Protein AF-0000000070936118 (afdb_homodimer)

Sequence (930 aa):
CCMCKQLCVPSKEFQLFCSHAASNTNDEESVGSALYLTPLIESGQLEHARNLSRVGSLGQVEDVPGYSGFLTVDAELGSNLFFWFFPSKTEPRSAPFLLWLQGGPGSTSLFGLFSENGPYLVAEDGTPHLRDVTWVNKFSVLYLDNPVGAGFSFTESEEGYARNLNDTSKNLFEALQQFFTLFPEYIDNDVYVGGESYGGKYVPALAYTIDTAVQPRVKINLKGIYIGNGFIDPVSMMNFADYLYQIGLVDKSSATFIRQQTEIIVELIEDGRYLDALNVVDPLLAGIFTKPTYFKNVTGMDFYFNYLYSKRPKNYQYFDAFLESPTARKALHVGNRTFTDTSKVVQEYLKENYMASAKPYVEALIEKYKVMLYSGQLDISVAYPLTENFISTLQWSGAKALTTAPRQIWATPDGEDVAGYVKQVGNFTEVLIRNAGHMSPHDQPVVLLDMMVKFVDGKPFSGLICCMCKQLCVPSKEFQLFCSHAASNTNDEESVGSALYLTPLIESGQLEHARNLSRVGSLGQVEDVPGYSGFLTVDAELGSNLFFWFFPSKTEPRSAPFLLWLQGGPGSTSLFGLFSENGPYLVAEDGTPHLRDVTWVNKFSVLYLDNPVGAGFSFTESEEGYARNLNDTSKNLFEALQQFFTLFPEYIDNDVYVGGESYGGKYVPALAYTIDTAVQPRVKINLKGIYIGNGFIDPVSMMNFADYLYQIGLVDKSSATFIRQQTEIIVELIEDGRYLDALNVVDPLLAGIFTKPTYFKNVTGMDFYFNYLYSKRPKNYQYFDAFLESPTARKALHVGNRTFTDTSKVVQEYLKENYMASAKPYVEALIEKYKVMLYSGQLDISVAYPLTENFISTLQWSGAKALTTAPRQIWATPDGEDVAGYVKQVGNFTEVLIRNAGHMSPHDQPVVLLDMMVKFVDGKPFSGLI

Structure (mmCIF, N/CA/C/O backbone):
data_AF-0000000070936118-model_v1
#
loop_
_entity.id
_entity.type
_entity.pdbx_description
1 polymer Carboxypeptidase
#
loop_
_atom_site.group_PDB
_atom_site.id
_atom_site.type_symbol
_atom_site.label_atom_id
_atom_site.label_alt_id
_atom_site.label_comp_id
_atom_site.label_asym_id
_atom_site.label_entity_id
_atom_site.label_seq_id
_atom_site.pdbx_PDB_ins_code
_atom_site.Cartn_x
_atom_site.Cartn_y
_atom_site.Cartn_z
_atom_site.occupancy
_atom_site.B_iso_or_equiv
_atom_site.auth_seq_id
_atom_site.auth_comp_id
_atom_site.auth_asym_id
_atom_site.auth_atom_id
_atom_site.pdbx_PDB_model_num
ATOM 1 N N . CYS A 1 1 ? 57.969 1.847 -26.625 1 19.64 1 CYS A N 1
ATOM 2 C CA . CYS A 1 1 ? 57.969 0.466 -26.156 1 19.64 1 CYS A CA 1
ATOM 3 C C . CYS A 1 1 ? 57.781 0.398 -24.656 1 19.64 1 CYS A C 1
ATOM 5 O O . CYS A 1 1 ? 58 -0.642 -24.031 1 19.64 1 CYS A O 1
ATOM 7 N N . CYS A 1 2 ? 57.812 1.527 -23.812 1 22.75 2 CYS A N 1
ATOM 8 C CA . CYS A 1 2 ? 57.438 2.191 -22.578 1 22.75 2 CYS A CA 1
ATOM 9 C C . CYS A 1 2 ? 56.094 1.693 -22.094 1 22.75 2 CYS A C 1
ATOM 11 O O . CYS A 1 2 ? 55.062 1.872 -22.766 1 22.75 2 CYS A O 1
ATOM 13 N N . MET A 1 3 ? 55.906 0.604 -21.203 1 22.92 3 MET A N 1
ATOM 14 C CA . MET A 1 3 ? 55.312 -0.675 -20.859 1 22.92 3 MET A CA 1
ATOM 15 C C . MET A 1 3 ? 54 -0.465 -20.078 1 22.92 3 MET A C 1
ATOM 17 O O . MET A 1 3 ? 53.906 0.433 -19.234 1 22.92 3 MET A O 1
ATOM 21 N N . CYS A 1 4 ? 52.75 -1.039 -20.547 1 20.25 4 CYS A N 1
ATOM 22 C CA . CYS A 1 4 ? 51.312 -0.978 -20.391 1 20.25 4 CYS A CA 1
ATOM 23 C C . CYS A 1 4 ? 50.875 -1.386 -18.984 1 20.25 4 CYS A C 1
ATOM 25 O O . CYS A 1 4 ? 50.969 -2.561 -18.625 1 20.25 4 CYS A O 1
ATOM 27 N N . LYS A 1 5 ? 51.312 -0.55 -17.922 1 24.72 5 LYS A N 1
ATOM 28 C CA . LYS A 1 5 ? 51.031 -0.779 -16.516 1 24.72 5 LYS A CA 1
ATOM 29 C C . LYS A 1 5 ? 49.562 -1.14 -16.297 1 24.72 5 LYS A C 1
ATOM 31 O O . LYS A 1 5 ? 48.688 -0.271 -16.359 1 24.72 5 LYS A O 1
ATOM 36 N N . GLN A 1 6 ? 49.062 -2.312 -16.844 1 20.77 6 GLN A N 1
ATOM 37 C CA . GLN A 1 6 ? 47.719 -2.906 -16.984 1 20.77 6 GLN A CA 1
ATOM 38 C C . GLN A 1 6 ? 47.031 -3.062 -15.633 1 20.77 6 GLN A C 1
ATOM 40 O O . GLN A 1 6 ? 47.531 -3.793 -14.766 1 20.77 6 GLN A O 1
ATOM 45 N N . LEU A 1 7 ? 46.375 -2.01 -15.164 1 24.05 7 LEU A N 1
ATOM 46 C CA . LEU A 1 7 ? 45.719 -1.854 -13.883 1 24.05 7 LEU A CA 1
ATOM 47 C C . LEU A 1 7 ? 44.781 -3.033 -13.609 1 24.05 7 LEU A C 1
ATOM 49 O O . LEU A 1 7 ? 43.875 -3.309 -14.398 1 24.05 7 LEU A O 1
ATOM 53 N N . CYS A 1 8 ? 45.219 -4.133 -13.047 1 20.59 8 CYS A N 1
ATOM 54 C CA . CYS A 1 8 ? 44.531 -5.336 -12.617 1 20.59 8 CYS A CA 1
ATOM 55 C C . CYS A 1 8 ? 43.375 -4.988 -11.672 1 20.59 8 CYS A C 1
ATOM 57 O O . CYS A 1 8 ? 43.594 -4.582 -10.531 1 20.59 8 CYS A O 1
ATOM 59 N N . VAL A 1 9 ? 42.406 -4.25 -12.195 1 25.06 9 VAL A N 1
ATOM 60 C CA . VAL A 1 9 ? 41.281 -3.941 -11.352 1 25.06 9 VAL A CA 1
ATOM 61 C C . VAL A 1 9 ? 40.75 -5.223 -10.711 1 25.06 9 VAL A C 1
ATOM 63 O O . VAL A 1 9 ? 40.5 -6.219 -11.398 1 25.06 9 VAL A O 1
ATOM 66 N N . PRO A 1 10 ? 41.031 -5.371 -9.414 1 25.28 10 PRO A N 1
ATOM 67 C CA . PRO A 1 10 ? 40.562 -6.602 -8.766 1 25.28 10 PRO A CA 1
ATOM 68 C C . PRO A 1 10 ? 39.094 -6.898 -9.031 1 25.28 10 PRO A C 1
ATOM 70 O O . PRO A 1 10 ? 38.281 -5.973 -9.148 1 25.28 10 PRO A O 1
ATOM 73 N N . SER A 1 11 ? 38.812 -7.859 -9.875 1 21.95 11 SER A N 1
ATOM 74 C CA . SER A 1 11 ? 37.531 -8.461 -10.234 1 21.95 11 SER A CA 1
ATOM 75 C C . SER A 1 11 ? 36.625 -8.57 -9.023 1 21.95 11 SER A C 1
ATOM 77 O O . SER A 1 11 ? 37.031 -9 -7.949 1 21.95 11 SER A O 1
ATOM 79 N N . LYS A 1 12 ? 35.688 -7.613 -8.945 1 27.33 12 LYS A N 1
ATOM 80 C CA . LYS A 1 12 ? 34.531 -7.621 -8.039 1 27.33 12 LYS A CA 1
ATOM 81 C C . LYS A 1 12 ? 34.062 -9.047 -7.789 1 27.33 12 LYS A C 1
ATOM 83 O O . LYS A 1 12 ? 33.781 -9.789 -8.734 1 27.33 12 LYS A O 1
ATOM 88 N N . GLU A 1 13 ? 34.469 -9.672 -6.75 1 23.53 13 GLU A N 1
ATOM 89 C CA . GLU A 1 13 ? 34.062 -10.984 -6.246 1 23.53 13 GLU A CA 1
ATOM 90 C C . GLU A 1 13 ? 32.562 -11.195 -6.395 1 23.53 13 GLU A C 1
ATOM 92 O O . GLU A 1 13 ? 31.766 -10.352 -5.98 1 23.53 13 GLU A O 1
ATOM 97 N N . PHE A 1 14 ? 32.031 -11.852 -7.477 1 24.97 14 PHE A N 1
ATOM 98 C CA . PHE A 1 14 ? 30.734 -12.508 -7.66 1 24.97 14 PHE A CA 1
ATOM 99 C C . PHE A 1 14 ? 30.25 -13.133 -6.359 1 24.97 14 PHE A C 1
ATOM 101 O O . PHE A 1 14 ? 30.859 -14.086 -5.867 1 24.97 14 PHE A O 1
ATOM 108 N N . GLN A 1 15 ? 29.844 -12.305 -5.504 1 24.14 15 GLN A N 1
ATOM 109 C CA . GLN A 1 15 ? 29.188 -12.984 -4.398 1 24.14 15 GLN A CA 1
ATOM 110 C C . GLN A 1 15 ? 28.141 -13.984 -4.91 1 24.14 15 GLN A C 1
ATOM 112 O O . GLN A 1 15 ? 27.141 -13.586 -5.512 1 24.14 15 GLN A O 1
ATOM 117 N N . LEU A 1 16 ? 28.5 -15.203 -5.324 1 27.47 16 LEU A N 1
ATOM 118 C CA . LEU A 1 16 ? 27.734 -16.438 -5.469 1 27.47 16 LEU A CA 1
ATOM 119 C C . LEU A 1 16 ? 26.641 -16.531 -4.414 1 27.47 16 LEU A C 1
ATOM 121 O O . LEU A 1 16 ? 26.922 -16.5 -3.213 1 27.47 16 LEU A O 1
ATOM 125 N N . PHE A 1 17 ? 25.578 -15.969 -4.664 1 28.33 17 PHE A N 1
ATOM 126 C CA . PHE A 1 17 ? 24.406 -16.438 -3.928 1 28.33 17 PHE A CA 1
ATOM 127 C C . PHE A 1 17 ? 24.484 -17.938 -3.697 1 28.33 17 PHE A C 1
ATOM 129 O O . PHE A 1 17 ? 24.562 -18.719 -4.648 1 28.33 17 PHE A O 1
ATOM 136 N N . CYS A 1 18 ? 25.109 -18.375 -2.656 1 26.22 18 CYS A N 1
ATOM 137 C CA . CYS A 1 18 ? 25.234 -19.719 -2.137 1 26.22 18 CYS A CA 1
ATOM 138 C C . CYS A 1 18 ? 23.906 -20.469 -2.203 1 26.22 18 CYS A C 1
ATOM 140 O O . CYS A 1 18 ? 22.938 -20.047 -1.575 1 26.22 18 CYS A O 1
ATOM 142 N N . SER A 1 19 ? 23.594 -20.844 -3.381 1 31.89 19 SER A N 1
ATOM 143 C CA . SER A 1 19 ? 22.672 -21.984 -3.322 1 31.89 19 SER A CA 1
ATOM 144 C C . SER A 1 19 ? 23 -22.906 -2.158 1 31.89 19 SER A C 1
ATOM 146 O O . SER A 1 19 ? 24.094 -23.484 -2.109 1 31.89 19 SER A O 1
ATOM 148 N N . HIS A 1 20 ? 22.719 -22.578 -1.06 1 32.97 20 HIS A N 1
ATOM 149 C CA . HIS A 1 20 ? 22.844 -23.578 -0.014 1 32.97 20 HIS A CA 1
ATOM 150 C C . HIS A 1 20 ? 22.203 -24.891 -0.43 1 32.97 20 HIS A C 1
ATOM 152 O O . HIS A 1 20 ? 20.969 -25.016 -0.44 1 32.97 20 HIS A O 1
ATOM 158 N N . ALA A 1 21 ? 22.625 -25.453 -1.4 1 34.59 21 ALA A N 1
ATOM 159 C CA . ALA A 1 21 ? 22.359 -26.891 -1.363 1 34.59 21 ALA A CA 1
ATOM 160 C C . ALA A 1 21 ? 22.75 -27.469 -0.009 1 34.59 21 ALA A C 1
ATOM 162 O O . ALA A 1 21 ? 23.922 -27.609 0.309 1 34.59 21 ALA A O 1
ATOM 163 N N . ALA A 1 22 ? 21.969 -27.406 0.93 1 39.59 22 ALA A N 1
ATOM 164 C CA . ALA A 1 22 ? 22.266 -28.188 2.127 1 39.59 22 ALA A CA 1
ATOM 165 C C . ALA A 1 22 ? 22.594 -29.641 1.772 1 39.59 22 ALA A C 1
ATOM 167 O O . ALA A 1 22 ? 21.734 -30.391 1.31 1 39.59 22 ALA A O 1
ATOM 168 N N . SER A 1 23 ? 23.75 -29.984 1.247 1 36.81 23 SER A N 1
ATOM 169 C CA . SER A 1 23 ? 24.109 -31.391 1.173 1 36.81 23 SER A CA 1
ATOM 170 C C . SER A 1 23 ? 23.812 -32.094 2.492 1 36.81 23 SER A C 1
ATOM 172 O O . SER A 1 23 ? 24.453 -31.828 3.508 1 36.81 23 SER A O 1
ATOM 174 N N . ASN A 1 24 ? 22.594 -32.344 2.719 1 43.78 24 ASN A N 1
ATOM 175 C CA . ASN A 1 24 ? 22.281 -33.031 3.963 1 43.78 24 ASN A CA 1
ATOM 176 C C . ASN A 1 24 ? 22.953 -34.406 4.023 1 43.78 24 ASN A C 1
ATOM 178 O O . ASN A 1 24 ? 22.719 -35.25 3.16 1 43.78 24 ASN A O 1
ATOM 182 N N . THR A 1 25 ? 24.094 -34.406 4.496 1 46.41 25 THR A N 1
ATOM 183 C CA . THR A 1 25 ? 24.828 -35.562 5 1 46.41 25 THR A CA 1
ATOM 184 C C . THR A 1 25 ? 23.906 -36.469 5.82 1 46.41 25 THR A C 1
ATOM 186 O O . THR A 1 25 ? 24.328 -37.031 6.828 1 46.41 25 THR A O 1
ATOM 189 N N . ASN A 1 26 ? 22.625 -36.219 5.641 1 55.47 26 ASN A N 1
ATOM 190 C CA . ASN A 1 26 ? 21.891 -37.156 6.477 1 55.47 26 ASN A CA 1
ATOM 191 C C . ASN A 1 26 ? 22.047 -38.594 5.988 1 55.47 26 ASN A C 1
ATOM 193 O O . ASN A 1 26 ? 22.062 -38.844 4.785 1 55.47 26 ASN A O 1
ATOM 197 N N . ASP A 1 27 ? 22.484 -39.406 6.766 1 61.28 27 ASP A N 1
ATOM 198 C CA . ASP A 1 27 ? 22.594 -40.844 6.547 1 61.28 27 ASP A CA 1
ATOM 199 C C . ASP A 1 27 ? 21.312 -41.406 5.949 1 61.28 27 ASP A C 1
ATOM 201 O O . ASP A 1 27 ? 20.203 -41 6.312 1 61.28 27 ASP A O 1
ATOM 205 N N . GLU A 1 28 ? 21.344 -42 4.793 1 65.38 28 GLU A N 1
ATOM 206 C CA . GLU A 1 28 ? 20.234 -42.625 4.094 1 65.38 28 GLU A CA 1
ATOM 207 C C . GLU A 1 28 ? 19.266 -43.281 5.074 1 65.38 28 GLU A C 1
ATOM 209 O O . GLU A 1 28 ? 18.047 -43.281 4.855 1 65.38 28 GLU A O 1
ATOM 214 N N . GLU A 1 29 ? 19.75 -43.75 6.117 1 72.81 29 GLU A N 1
ATOM 215 C CA . GLU A 1 29 ? 18.891 -44.438 7.07 1 72.81 29 GLU A CA 1
ATOM 216 C C . GLU A 1 29 ? 17.938 -43.469 7.758 1 72.81 29 GLU A C 1
ATOM 218 O O . GLU A 1 29 ? 16.797 -43.812 8.039 1 72.81 29 GLU A O 1
ATOM 223 N N . SER A 1 30 ? 18.234 -42.312 7.84 1 86.44 30 SER A N 1
ATOM 224 C CA . SER A 1 30 ? 17.422 -41.375 8.617 1 86.44 30 SER A CA 1
ATOM 225 C C . SER A 1 30 ? 16.375 -40.688 7.738 1 86.44 30 SER A C 1
ATOM 227 O O . SER A 1 30 ? 15.266 -40.406 8.195 1 86.44 30 SER A O 1
ATOM 229 N N . VAL A 1 31 ? 16.562 -40.531 6.418 1 92 31 VAL A N 1
ATOM 230 C CA . VAL A 1 31 ? 15.672 -39.719 5.578 1 92 31 VAL A CA 1
ATOM 231 C C . VAL A 1 31 ? 14.805 -40.656 4.723 1 92 31 VAL A C 1
ATOM 233 O O . VAL A 1 31 ? 13.852 -40.188 4.086 1 92 31 VAL A O 1
ATOM 236 N N . GLY A 1 32 ? 15.078 -41.969 4.766 1 92.06 32 GLY A N 1
ATOM 237 C CA . GLY A 1 32 ? 14.344 -42.875 3.922 1 92.06 32 GLY A CA 1
ATOM 238 C C . GLY A 1 32 ? 14.766 -42.844 2.465 1 92.06 32 GLY A C 1
ATOM 239 O O . GLY A 1 32 ? 15.789 -42.25 2.133 1 92.06 32 GLY A O 1
ATOM 240 N N . SER A 1 33 ? 14 -43.562 1.582 1 94.56 33 SER A N 1
ATOM 241 C CA . SER A 1 33 ? 14.305 -43.625 0.154 1 94.56 33 SER A CA 1
ATOM 242 C C . SER A 1 33 ? 13.289 -42.812 -0.651 1 94.56 33 SER A C 1
ATOM 244 O O . SER A 1 33 ? 12.133 -42.688 -0.25 1 94.56 33 SER A O 1
ATOM 246 N N . ALA A 1 34 ? 13.828 -42.312 -1.748 1 97.88 34 ALA A N 1
ATOM 247 C CA . ALA A 1 34 ? 12.914 -41.656 -2.68 1 97.88 34 ALA A CA 1
ATOM 248 C C . ALA A 1 34 ? 11.953 -42.688 -3.297 1 97.88 34 ALA A C 1
ATOM 250 O O . ALA A 1 34 ? 12.352 -43.781 -3.621 1 97.88 34 ALA A O 1
ATOM 251 N N . LEU A 1 35 ? 10.734 -42.25 -3.395 1 98.69 35 LEU A N 1
ATOM 252 C CA . LEU A 1 35 ? 9.711 -43.125 -3.953 1 98.69 35 LEU A CA 1
ATOM 253 C C . LEU A 1 35 ? 9.438 -42.781 -5.41 1 98.69 35 LEU A C 1
ATOM 255 O O . LEU A 1 35 ? 8.961 -41.688 -5.711 1 98.69 35 LEU A O 1
ATOM 259 N N . TYR A 1 36 ? 9.742 -43.625 -6.293 1 98.81 36 TYR A N 1
ATOM 260 C CA . TYR A 1 36 ? 9.43 -43.5 -7.711 1 98.81 36 TYR A CA 1
ATOM 261 C C . TYR A 1 36 ? 8.203 -44.344 -8.07 1 98.81 36 TYR A C 1
ATOM 263 O O . TYR A 1 36 ? 8.227 -45.562 -7.945 1 98.81 36 TYR A O 1
ATOM 271 N N . LEU A 1 37 ? 7.223 -43.719 -8.586 1 98.94 37 LEU A N 1
ATOM 272 C CA . LE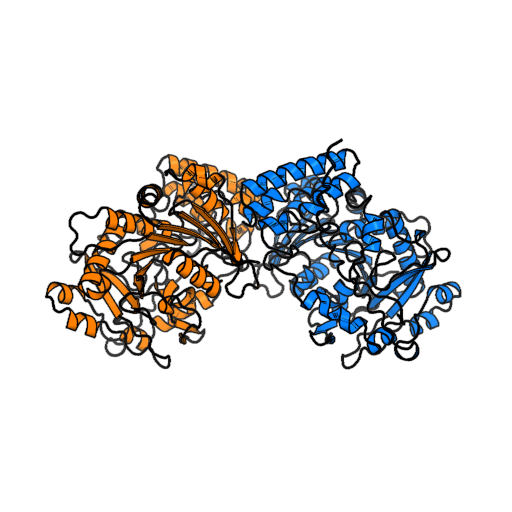U A 1 37 ? 5.918 -44.375 -8.719 1 98.94 37 LEU A CA 1
ATOM 273 C C . LEU A 1 37 ? 5.734 -44.938 -10.117 1 98.94 37 LEU A C 1
ATOM 275 O O . LEU A 1 37 ? 4.934 -45.844 -10.32 1 98.94 37 LEU A O 1
ATOM 279 N N . THR A 1 38 ? 6.43 -44.438 -11.117 1 98.88 38 THR A N 1
ATOM 280 C CA . THR A 1 38 ? 6.199 -44.75 -12.523 1 98.88 38 THR A CA 1
ATOM 281 C C . THR A 1 38 ? 6.312 -46.25 -12.789 1 98.88 38 THR A C 1
ATOM 283 O O . THR A 1 38 ? 5.457 -46.844 -13.453 1 98.88 38 THR A O 1
ATOM 286 N N . PRO A 1 39 ? 7.367 -46.938 -12.234 1 98.62 39 PRO A N 1
ATOM 287 C CA . PRO A 1 39 ? 7.438 -48.375 -12.477 1 98.62 39 PRO A CA 1
ATOM 288 C C . PRO A 1 39 ? 6.227 -49.125 -11.938 1 98.62 39 PRO A C 1
ATOM 290 O O . PRO A 1 39 ? 5.773 -50.094 -12.539 1 98.62 39 PRO A O 1
ATOM 293 N N . LEU A 1 40 ? 5.719 -48.688 -10.828 1 98.75 40 LEU A N 1
ATOM 294 C CA . LEU A 1 40 ? 4.547 -49.344 -10.234 1 98.75 40 LEU A CA 1
ATOM 295 C C . LEU A 1 40 ? 3.297 -49.062 -11.062 1 98.75 40 LEU A C 1
ATOM 297 O O . LEU A 1 40 ? 2.453 -49.938 -11.242 1 98.75 40 LEU A O 1
ATOM 301 N N . ILE A 1 41 ? 3.152 -47.875 -11.57 1 98.69 41 ILE A N 1
ATOM 302 C CA . ILE A 1 41 ? 2.029 -47.5 -12.414 1 98.69 41 ILE A CA 1
ATOM 303 C C . ILE A 1 41 ? 2.053 -48.312 -13.703 1 98.69 41 ILE A C 1
ATOM 305 O O . ILE A 1 41 ? 1.025 -48.844 -14.125 1 98.69 41 ILE A O 1
ATOM 309 N N . GLU A 1 42 ? 3.244 -48.469 -14.297 1 98.19 42 GLU A N 1
ATOM 310 C CA . GLU A 1 42 ? 3.402 -49.188 -15.555 1 98.19 42 GLU A CA 1
ATOM 311 C C . GLU A 1 42 ? 3.109 -50.688 -15.391 1 98.19 42 GLU A C 1
ATOM 313 O O . GLU A 1 42 ? 2.623 -51.312 -16.312 1 98.19 42 GLU A O 1
ATOM 318 N N . SER A 1 43 ? 3.346 -51.156 -14.195 1 97.94 43 SER A N 1
ATOM 319 C CA . SER A 1 43 ? 3.121 -52.594 -13.945 1 97.94 43 SER A CA 1
ATOM 320 C C . SER A 1 43 ? 1.707 -52.844 -13.438 1 97.94 43 SER A C 1
ATOM 322 O O . SER A 1 43 ? 1.348 -54 -13.133 1 97.94 43 SER A O 1
ATOM 324 N N . GLY A 1 44 ? 0.948 -51.812 -13.234 1 97.44 44 GLY A N 1
ATOM 325 C CA . GLY A 1 44 ? -0.446 -51.938 -12.844 1 97.44 44 GLY A CA 1
ATOM 326 C C . GLY A 1 44 ? -0.632 -52.125 -11.344 1 97.44 44 GLY A C 1
ATOM 327 O O . GLY A 1 44 ? -1.727 -52.469 -10.883 1 97.44 44 GLY A O 1
ATOM 328 N N . GLN A 1 45 ? 0.413 -51.875 -10.555 1 98.12 45 GLN A N 1
ATOM 329 C CA . GLN A 1 45 ? 0.332 -52 -9.109 1 98.12 45 GLN A CA 1
ATOM 330 C C . GLN A 1 45 ? -0.164 -50.688 -8.469 1 98.12 45 GLN A C 1
ATOM 332 O O . GLN A 1 45 ? 0.483 -50.156 -7.574 1 98.12 45 GLN A O 1
ATOM 337 N N . LEU A 1 46 ? -1.318 -50.344 -8.859 1 98.25 46 LEU A N 1
ATOM 338 C CA . LEU A 1 46 ? -1.825 -49 -8.562 1 98.25 46 LEU A CA 1
ATOM 339 C C . LEU A 1 46 ? -2.15 -48.875 -7.078 1 98.25 46 LEU A C 1
ATOM 341 O O . LEU A 1 46 ? -1.806 -47.875 -6.453 1 98.25 46 LEU A O 1
ATOM 345 N N . GLU A 1 47 ? -2.852 -49.812 -6.48 1 98.12 47 GLU A N 1
ATOM 346 C CA . GLU A 1 47 ? -3.18 -49.781 -5.059 1 98.12 47 GLU A CA 1
ATOM 347 C C . GLU A 1 47 ? -1.918 -49.719 -4.203 1 98.12 47 GLU A C 1
ATOM 349 O O . GLU A 1 47 ? -1.846 -48.938 -3.24 1 98.12 47 GLU A O 1
ATOM 354 N N . HIS A 1 48 ? -1.01 -50.531 -4.594 1 98.38 48 HIS A N 1
ATOM 355 C CA . HIS A 1 48 ? 0.268 -50.562 -3.889 1 98.38 48 HIS A CA 1
ATOM 356 C C . HIS A 1 48 ? 0.979 -49.219 -4.012 1 98.38 48 HIS A C 1
ATOM 358 O O . HIS A 1 48 ? 1.494 -48.688 -3.02 1 98.38 48 HIS A O 1
ATOM 364 N N . ALA A 1 49 ? 1.004 -48.688 -5.168 1 98.75 49 ALA A N 1
ATOM 365 C CA . ALA A 1 49 ? 1.635 -47.406 -5.422 1 98.75 49 ALA A CA 1
ATOM 366 C C . ALA A 1 49 ? 0.976 -46.281 -4.602 1 98.75 49 ALA A C 1
ATOM 368 O O . ALA A 1 49 ? 1.662 -45.438 -4.016 1 98.75 49 ALA A O 1
ATOM 369 N N . ARG A 1 50 ? -0.363 -46.281 -4.52 1 98.5 50 ARG A N 1
ATOM 370 C CA . ARG A 1 50 ? -1.089 -45.281 -3.736 1 98.5 50 ARG A CA 1
ATOM 371 C C . ARG A 1 50 ? -0.754 -45.406 -2.254 1 98.5 50 ARG A C 1
ATOM 373 O O . ARG A 1 50 ? -0.545 -44.406 -1.575 1 98.5 50 ARG A O 1
ATOM 380 N N . ASN A 1 51 ? -0.711 -46.562 -1.806 1 98.38 51 ASN A N 1
ATOM 381 C CA . ASN A 1 51 ? -0.409 -46.812 -0.397 1 98.38 51 ASN A CA 1
ATOM 382 C C . ASN A 1 51 ? 0.996 -46.312 -0.04 1 98.38 51 ASN A C 1
ATOM 384 O O . ASN A 1 51 ? 1.205 -45.719 1.021 1 98.38 51 ASN A O 1
ATOM 388 N N . LEU A 1 52 ? 1.889 -46.594 -0.951 1 98.44 52 LEU A N 1
ATOM 389 C CA . LEU A 1 52 ? 3.27 -46.188 -0.714 1 98.44 52 LEU A CA 1
ATOM 390 C C . LEU A 1 52 ? 3.4 -44.656 -0.748 1 98.44 52 LEU A C 1
ATOM 392 O O . LEU A 1 52 ? 4.273 -44.094 -0.085 1 98.44 52 LEU A O 1
ATOM 396 N N . SER A 1 53 ? 2.551 -44.062 -1.511 1 98.75 53 SER A N 1
ATOM 397 C CA . SER A 1 53 ? 2.691 -42.625 -1.748 1 98.75 53 SER A CA 1
ATOM 398 C C . SER A 1 53 ? 2.018 -41.812 -0.647 1 98.75 53 SER A C 1
ATOM 400 O O . SER A 1 53 ? 2.082 -40.562 -0.648 1 98.75 53 SER A O 1
ATOM 402 N N . ARG A 1 54 ? 1.349 -42.438 0.319 1 98.62 54 ARG A N 1
ATOM 403 C CA . ARG A 1 54 ? 0.748 -41.719 1.44 1 98.62 54 ARG A CA 1
ATOM 404 C C . ARG A 1 54 ? 1.81 -40.969 2.258 1 98.62 54 ARG A C 1
ATOM 406 O O . ARG A 1 54 ? 2.822 -41.562 2.639 1 98.62 54 ARG A O 1
ATOM 413 N N . VAL A 1 55 ? 1.557 -39.75 2.488 1 98.5 55 VAL A N 1
ATOM 414 C CA . VAL A 1 55 ? 2.516 -38.938 3.229 1 98.5 55 VAL A CA 1
ATOM 415 C C . VAL A 1 55 ? 2.512 -39.344 4.699 1 98.5 55 VAL A C 1
ATOM 417 O O . VAL A 1 55 ? 1.448 -39.5 5.301 1 98.5 55 VAL A O 1
ATOM 420 N N . GLY A 1 56 ? 3.686 -39.469 5.289 1 96.06 56 GLY A N 1
ATOM 421 C CA . GLY A 1 56 ? 3.812 -39.844 6.688 1 96.06 56 GLY A CA 1
ATOM 422 C C . GLY A 1 56 ? 3.646 -38.688 7.637 1 96.06 56 GLY A C 1
ATOM 423 O O . GLY A 1 56 ? 3.25 -37.594 7.223 1 96.06 56 GLY A O 1
ATOM 424 N N . SER A 1 57 ? 3.93 -39 8.859 1 95.5 57 SER A N 1
ATOM 425 C CA . SER A 1 57 ? 3.781 -37.969 9.898 1 95.5 57 SER A CA 1
ATOM 426 C C . SER A 1 57 ? 4.832 -36.875 9.75 1 95.5 57 SER A C 1
ATOM 428 O O . SER A 1 57 ? 6.004 -37.156 9.508 1 95.5 57 SER A O 1
ATOM 430 N N . LEU A 1 58 ? 4.398 -35.719 9.891 1 95.44 58 LEU A N 1
ATOM 431 C CA . LEU A 1 58 ? 5.289 -34.562 9.773 1 95.44 58 LEU A CA 1
ATOM 432 C C . LEU A 1 58 ? 5.711 -34.062 11.148 1 95.44 58 LEU A C 1
ATOM 434 O O . LEU A 1 58 ? 6.141 -32.906 11.297 1 95.44 58 LEU A O 1
ATOM 438 N N . GLY A 1 59 ? 5.531 -34.844 12.102 1 91.5 59 GLY A N 1
ATOM 439 C CA . GLY A 1 59 ? 5.883 -34.469 13.461 1 91.5 59 GLY A CA 1
ATOM 440 C C . GLY A 1 59 ? 4.672 -34.312 14.359 1 91.5 59 GLY A C 1
ATOM 441 O O . GLY A 1 59 ? 3.82 -35.188 14.438 1 91.5 59 GLY A O 1
ATOM 442 N N . GLN A 1 60 ? 4.688 -33.125 15.117 1 90.44 60 GLN A N 1
ATOM 443 C CA . GLN A 1 60 ? 3.668 -32.906 16.141 1 90.44 60 GLN A CA 1
ATOM 444 C C . GLN A 1 60 ? 2.389 -32.344 15.539 1 90.44 60 GLN A C 1
ATOM 446 O O . GLN A 1 60 ? 1.321 -32.406 16.156 1 90.44 60 GLN A O 1
ATOM 451 N N . VAL A 1 61 ? 2.477 -31.875 14.32 1 94.5 61 VAL A N 1
ATOM 452 C CA . VAL A 1 61 ? 1.308 -31.281 13.68 1 94.5 61 VAL A CA 1
ATOM 453 C C . VAL A 1 61 ? 0.331 -32.375 13.266 1 94.5 61 VAL A C 1
ATOM 455 O O . VAL A 1 61 ? 0.744 -33.5 12.93 1 94.5 61 VAL A O 1
ATOM 458 N N . GLU A 1 62 ? -0.934 -32.031 13.359 1 94.44 62 GLU A N 1
ATOM 459 C CA . GLU A 1 62 ? -1.937 -32.969 12.852 1 94.44 62 GLU A CA 1
ATOM 460 C C . GLU A 1 62 ? -1.701 -33.25 11.375 1 94.44 62 GLU A C 1
ATOM 462 O O . GLU A 1 62 ? -1.424 -32.344 10.586 1 94.44 62 GLU A O 1
ATOM 467 N N . ASP A 1 63 ? -1.812 -34.5 11.055 1 92.81 63 ASP A N 1
ATOM 468 C CA . ASP A 1 63 ? -1.58 -34.906 9.672 1 92.81 63 ASP A CA 1
ATOM 469 C C . ASP A 1 63 ? -2.785 -34.594 8.789 1 92.81 63 ASP A C 1
ATOM 471 O O . ASP A 1 63 ? -3.922 -34.906 9.141 1 92.81 63 ASP A O 1
ATOM 475 N N . VAL A 1 64 ? -2.502 -33.938 7.727 1 95.81 64 VAL A N 1
ATOM 476 C CA . VAL A 1 64 ? -3.475 -33.812 6.645 1 95.81 64 VAL A CA 1
ATOM 477 C C . VAL A 1 64 ? -3.217 -34.906 5.602 1 95.81 64 VAL A C 1
ATOM 479 O O . VAL A 1 64 ? -2.135 -34.969 5.012 1 95.81 64 VAL A O 1
ATOM 482 N N . PRO A 1 65 ? -4.195 -35.781 5.449 1 95.25 65 PRO A N 1
ATOM 483 C CA . PRO A 1 65 ? -3.953 -36.844 4.473 1 95.25 65 PRO A CA 1
ATOM 484 C C . PRO A 1 65 ? -3.498 -36.312 3.117 1 95.25 65 PRO A C 1
ATOM 486 O O . PRO A 1 65 ? -4.062 -35.344 2.609 1 95.25 65 PRO A O 1
ATOM 489 N N . GLY A 1 66 ? -2.459 -36.906 2.59 1 97.62 66 GLY A N 1
ATOM 490 C CA . GLY A 1 66 ? -1.912 -36.531 1.296 1 97.62 66 GLY A CA 1
ATOM 491 C C . GLY A 1 66 ? -1.051 -37.594 0.672 1 97.62 66 GLY A C 1
ATOM 492 O O . GLY A 1 66 ? -0.836 -38.656 1.273 1 97.62 66 GLY A O 1
ATOM 493 N N . TYR A 1 67 ? -0.708 -37.375 -0.521 1 98.75 67 TYR A N 1
ATOM 494 C CA . TYR A 1 67 ? 0.131 -38.312 -1.285 1 98.75 67 TYR A CA 1
ATOM 495 C C . TYR A 1 67 ? 1.298 -37.562 -1.931 1 98.75 67 TYR A C 1
ATOM 497 O O . TYR A 1 67 ? 1.15 -36.406 -2.373 1 98.75 67 TYR A O 1
ATOM 505 N N . SER A 1 68 ? 2.455 -38.188 -1.917 1 98.88 68 SER A N 1
ATOM 506 C CA . SER A 1 68 ? 3.605 -37.594 -2.57 1 98.88 68 SER A CA 1
ATOM 507 C C . SER A 1 68 ? 4.527 -38.625 -3.176 1 98.88 68 SER A C 1
ATOM 509 O O . SER A 1 68 ? 4.418 -39.812 -2.859 1 98.88 68 SER A O 1
ATOM 511 N N . GLY A 1 69 ? 5.359 -38.188 -4.023 1 98.81 69 GLY A N 1
ATOM 512 C CA . GLY A 1 69 ? 6.328 -39.031 -4.699 1 98.81 69 GLY A CA 1
ATOM 513 C C . GLY A 1 69 ? 6.816 -38.438 -6.012 1 98.81 69 GLY A C 1
ATOM 514 O O . GLY A 1 69 ? 6.535 -37.281 -6.324 1 98.81 69 GLY A O 1
ATOM 515 N N . PHE A 1 70 ? 7.625 -39.281 -6.688 1 98.94 70 PHE A N 1
ATOM 516 C CA . PHE A 1 70 ? 8.195 -38.844 -7.965 1 98.94 70 PHE A CA 1
ATOM 517 C C . PHE A 1 70 ? 7.508 -39.562 -9.125 1 98.94 70 PHE A C 1
ATOM 519 O O . PHE A 1 70 ? 7.195 -40.75 -9.031 1 98.94 70 PHE A O 1
ATOM 526 N N . LEU A 1 71 ? 7.25 -38.875 -10.148 1 98.94 71 LEU A N 1
ATOM 527 C CA . LEU A 1 71 ? 6.797 -39.406 -11.422 1 98.94 71 LEU A CA 1
ATOM 528 C C . LEU A 1 71 ? 7.859 -39.219 -12.5 1 98.94 71 LEU A C 1
ATOM 530 O O . LEU A 1 71 ? 8.266 -38.094 -12.789 1 98.94 71 LEU A O 1
ATOM 534 N N . THR A 1 72 ? 8.312 -40.281 -13.086 1 98.94 72 THR A N 1
ATOM 535 C CA . THR A 1 72 ? 9.289 -40.219 -14.172 1 98.94 72 THR A CA 1
ATOM 536 C C . THR A 1 72 ? 8.625 -39.781 -15.469 1 98.94 72 THR A C 1
ATOM 538 O O . THR A 1 72 ? 7.777 -40.469 -16.016 1 98.94 72 THR A O 1
ATOM 541 N N . VAL A 1 73 ? 9.078 -38.656 -15.969 1 98.81 73 VAL A N 1
ATOM 542 C CA . VAL A 1 73 ? 8.391 -38.094 -17.125 1 98.81 73 VAL A CA 1
ATOM 543 C C . VAL A 1 73 ? 9.25 -38.312 -18.375 1 98.81 73 VAL A C 1
ATOM 545 O O . VAL A 1 73 ? 8.758 -38.156 -19.5 1 98.81 73 VAL A O 1
ATOM 548 N N . ASP A 1 74 ? 10.484 -38.562 -18.188 1 98.5 74 ASP A N 1
ATOM 549 C CA . ASP A 1 74 ? 11.398 -39 -19.25 1 98.5 74 ASP A CA 1
ATOM 550 C C . ASP A 1 74 ? 12.375 -40.062 -18.75 1 98.5 74 ASP A C 1
ATOM 552 O O . ASP A 1 74 ? 13.391 -39.719 -18.141 1 98.5 74 ASP A O 1
ATOM 556 N N . ALA A 1 75 ? 12.148 -41.25 -19.078 1 97.88 75 ALA A N 1
ATOM 557 C CA . ALA A 1 75 ? 12.922 -42.375 -18.547 1 97.88 75 ALA A CA 1
ATOM 558 C C . ALA A 1 75 ? 14.352 -42.375 -19.094 1 97.88 75 ALA A C 1
ATOM 560 O O . ALA A 1 75 ? 15.297 -42.719 -18.375 1 97.88 75 ALA A O 1
ATOM 561 N N . GLU A 1 76 ? 14.492 -42.031 -20.312 1 98 76 GLU A N 1
ATOM 562 C CA . GLU A 1 76 ? 15.812 -42 -20.953 1 98 76 GLU A CA 1
ATOM 563 C C . GLU A 1 76 ? 16.719 -40.969 -20.297 1 98 76 GLU A C 1
ATOM 565 O O . GLU A 1 76 ? 17.922 -41.219 -20.125 1 98 76 GLU A O 1
ATOM 570 N N . LEU A 1 77 ? 16.141 -39.906 -19.922 1 98.31 77 LEU A N 1
ATOM 571 C CA . LEU A 1 77 ? 16.938 -38.781 -19.375 1 98.31 77 LEU A CA 1
ATOM 572 C C . LEU A 1 77 ? 16.922 -38.812 -17.844 1 98.31 77 LEU A C 1
ATOM 574 O O . LEU A 1 77 ? 17.625 -38.031 -17.203 1 98.31 77 LEU A O 1
ATOM 578 N N . GLY A 1 78 ? 16.125 -39.719 -17.266 1 98.31 78 GLY A N 1
ATOM 579 C CA . GLY A 1 78 ? 15.992 -39.781 -15.82 1 98.31 78 GLY A CA 1
ATOM 580 C C . GLY A 1 78 ? 15.312 -38.562 -15.234 1 98.31 78 GLY A C 1
ATOM 581 O O . GLY A 1 78 ? 15.711 -38.062 -14.172 1 98.31 78 GLY A O 1
ATOM 582 N N . SER A 1 79 ? 14.383 -37.969 -15.992 1 98.81 79 SER A N 1
ATOM 583 C CA . SER A 1 79 ? 13.672 -36.781 -15.531 1 98.81 79 SER A CA 1
ATOM 584 C C . SER A 1 79 ? 12.461 -37.156 -14.688 1 98.81 79 SER A C 1
ATOM 586 O O . SER A 1 79 ? 11.648 -37.969 -15.094 1 98.81 79 SER A O 1
ATOM 588 N N . ASN A 1 80 ? 12.383 -36.562 -13.5 1 98.88 80 ASN A N 1
ATOM 589 C CA . ASN A 1 80 ? 11.336 -36.875 -12.531 1 98.88 80 ASN A CA 1
ATOM 590 C C . ASN A 1 80 ? 10.711 -35.594 -11.969 1 98.88 80 ASN A C 1
ATOM 592 O O . ASN A 1 80 ? 11.422 -34.656 -11.648 1 98.88 80 ASN A O 1
ATOM 596 N N . LEU A 1 81 ? 9.406 -35.562 -11.883 1 98.94 81 LEU A N 1
ATOM 597 C CA . LEU A 1 81 ? 8.703 -34.5 -11.203 1 98.94 81 LEU A CA 1
ATOM 598 C C . LEU A 1 81 ? 8.203 -34.938 -9.836 1 98.94 81 LEU A C 1
ATOM 600 O O . LEU A 1 81 ? 7.719 -36.062 -9.688 1 98.94 81 LEU A O 1
ATOM 604 N N . PHE A 1 82 ? 8.383 -34.125 -8.891 1 98.94 82 PHE A N 1
ATOM 605 C CA . PHE A 1 82 ? 7.855 -34.375 -7.551 1 98.94 82 PHE A CA 1
ATOM 606 C C . PHE A 1 82 ? 6.465 -33.75 -7.402 1 98.94 82 PHE A C 1
ATOM 608 O O . PHE A 1 82 ? 6.215 -32.656 -7.883 1 98.94 82 PHE A O 1
ATOM 615 N N . PHE A 1 83 ? 5.543 -34.5 -6.766 1 98.88 83 PHE A N 1
ATOM 616 C CA . PHE A 1 83 ? 4.219 -33.938 -6.496 1 98.88 83 PHE A CA 1
ATOM 617 C C . PHE A 1 83 ? 3.83 -34.156 -5.039 1 98.88 83 PHE A C 1
ATOM 619 O O . PHE A 1 83 ? 4.359 -35.062 -4.375 1 98.88 83 PHE A O 1
ATOM 626 N N . TRP A 1 84 ? 3.066 -33.281 -4.52 1 98.88 84 TRP A N 1
ATOM 627 C CA . TRP A 1 84 ? 2.344 -33.406 -3.258 1 98.88 84 TRP A CA 1
ATOM 628 C C . TRP A 1 84 ? 0.866 -33.094 -3.443 1 98.88 84 TRP A C 1
ATOM 630 O O . TRP A 1 84 ? 0.513 -31.984 -3.838 1 98.88 84 TRP A O 1
ATOM 640 N N . PHE A 1 85 ? 0.025 -34.094 -3.207 1 98.75 85 PHE A N 1
ATOM 641 C CA . PHE A 1 85 ? -1.401 -34 -3.492 1 98.75 85 PHE A CA 1
ATOM 642 C C . PHE A 1 85 ? -2.217 -34.062 -2.207 1 98.75 85 PHE A C 1
ATOM 644 O O . PHE A 1 85 ? -1.932 -34.875 -1.331 1 98.75 85 PHE A O 1
ATOM 651 N N . PHE A 1 86 ? -3.248 -33.188 -2.117 1 98.62 86 PHE A N 1
ATOM 652 C CA . PHE A 1 86 ? -4.18 -33.156 -0.995 1 98.62 86 PHE A CA 1
ATOM 653 C C . PHE A 1 86 ? -5.613 -33.312 -1.48 1 98.62 86 PHE A C 1
ATOM 655 O O . PHE A 1 86 ? -6.152 -32.406 -2.127 1 98.62 86 PHE A O 1
ATOM 662 N N . PRO A 1 87 ? -6.25 -34.469 -1.155 1 97.75 87 PRO A N 1
ATOM 663 C CA . PRO A 1 87 ? -7.699 -34.5 -1.374 1 97.75 87 PRO A CA 1
ATOM 664 C C . PRO A 1 87 ? -8.445 -33.469 -0.551 1 97.75 87 PRO A C 1
ATOM 666 O O . PRO A 1 87 ? -8.031 -33.125 0.563 1 97.75 87 PRO A O 1
ATOM 669 N N . SER A 1 88 ? -9.523 -32.969 -1.112 1 97.56 88 SER A N 1
ATOM 670 C CA . SER A 1 88 ? -10.367 -32.031 -0.374 1 97.56 88 SER A CA 1
ATOM 671 C C . SER A 1 88 ? -10.797 -32.625 0.968 1 97.56 88 SER A C 1
ATOM 673 O O . SER A 1 88 ? -11.117 -33.812 1.062 1 97.56 88 SER A O 1
ATOM 675 N N . LYS A 1 89 ? -10.844 -31.781 1.972 1 94 89 LYS A N 1
ATOM 676 C CA . LYS A 1 89 ? -11.281 -32.219 3.295 1 94 89 LYS A CA 1
ATOM 677 C C . LYS A 1 89 ? -12.789 -32.438 3.328 1 94 89 LYS A C 1
ATOM 679 O O . LYS A 1 89 ? -13.281 -33.312 4.051 1 94 89 LYS A O 1
ATOM 684 N N . THR A 1 90 ? -13.555 -31.75 2.623 1 90.06 90 THR A N 1
ATOM 685 C CA . THR A 1 90 ? -15.016 -31.766 2.715 1 90.06 90 THR A CA 1
ATOM 686 C C . THR A 1 90 ? -15.594 -32.812 1.751 1 90.06 90 THR A C 1
ATOM 688 O O . THR A 1 90 ? -16.453 -33.594 2.133 1 90.06 90 THR A O 1
ATOM 691 N N . GLU A 1 91 ? -15.234 -32.781 0.441 1 87.75 91 GLU A N 1
ATOM 692 C CA . GLU A 1 91 ? -15.734 -33.719 -0.564 1 87.75 91 GLU A CA 1
ATOM 693 C C . GLU A 1 91 ? -14.602 -34.281 -1.426 1 87.75 91 GLU A C 1
ATOM 695 O O . GLU A 1 91 ? -14.531 -34 -2.625 1 87.75 91 GLU A O 1
ATOM 700 N N . PRO A 1 92 ? -13.953 -35.156 -0.868 1 86.06 92 PRO A N 1
ATOM 701 C CA . PRO A 1 92 ? -12.727 -35.562 -1.55 1 86.06 92 PRO A CA 1
ATOM 702 C C . PRO A 1 92 ? -12.992 -36.25 -2.9 1 86.06 92 PRO A C 1
ATOM 704 O O . PRO A 1 92 ? -12.148 -36.156 -3.803 1 86.06 92 PRO A O 1
ATOM 707 N N . ARG A 1 93 ? -14.125 -36.75 -3.09 1 86.94 93 ARG A N 1
ATOM 708 C CA . ARG A 1 93 ? -14.336 -37.5 -4.328 1 86.94 93 ARG A CA 1
ATOM 709 C C . ARG A 1 93 ? -14.914 -36.594 -5.418 1 86.94 93 ARG A C 1
ATOM 711 O O . ARG A 1 93 ? -14.688 -36.812 -6.605 1 86.94 93 ARG A O 1
ATOM 718 N N . SER A 1 94 ? -15.539 -35.5 -5.02 1 93 94 SER A N 1
ATOM 719 C CA . SER A 1 94 ? -16.266 -34.75 -6.039 1 93 94 SER A CA 1
ATOM 720 C C . SER A 1 94 ? -15.781 -33.312 -6.09 1 93 94 SER A C 1
ATOM 722 O O . SER A 1 94 ? -16.109 -32.594 -7.031 1 93 94 SER A O 1
ATOM 724 N N . ALA A 1 95 ? -14.938 -32.969 -5.168 1 96.81 95 ALA A N 1
ATOM 725 C CA . ALA A 1 95 ? -14.477 -31.594 -5.133 1 96.81 95 ALA A CA 1
ATOM 726 C C . ALA A 1 95 ? -13.695 -31.234 -6.395 1 96.81 95 ALA A C 1
ATOM 728 O O . ALA A 1 95 ? -12.984 -32.094 -6.949 1 96.81 95 ALA A O 1
ATOM 729 N N . PRO A 1 96 ? -13.852 -29.984 -6.824 1 98.12 96 PRO A N 1
ATOM 730 C CA . PRO A 1 96 ? -13.008 -29.562 -7.949 1 98.12 96 PRO A CA 1
ATOM 731 C C . PRO A 1 96 ? -11.523 -29.781 -7.688 1 98.12 96 PRO A C 1
ATOM 733 O O . PRO A 1 96 ? -11.07 -29.656 -6.547 1 98.12 96 PRO A O 1
ATOM 736 N N . PHE A 1 97 ? -10.859 -30.109 -8.742 1 98.25 97 PHE A N 1
ATOM 737 C CA . PHE A 1 97 ? -9.438 -30.438 -8.719 1 98.25 97 PHE A CA 1
ATOM 738 C C . PHE A 1 97 ? -8.609 -29.266 -9.203 1 98.25 97 PHE A C 1
ATOM 740 O O . PHE A 1 97 ? -8.773 -28.797 -10.336 1 98.25 97 PHE A O 1
ATOM 747 N N . LEU A 1 98 ? -7.707 -28.734 -8.312 1 98.75 98 LEU A N 1
ATOM 748 C CA . LEU A 1 98 ? -6.84 -27.625 -8.672 1 98.75 98 LEU A CA 1
ATOM 749 C C . LEU A 1 98 ? -5.395 -28.078 -8.828 1 98.75 98 LEU A C 1
ATOM 751 O O . LEU A 1 98 ? -4.836 -28.719 -7.926 1 98.75 98 LEU A O 1
ATOM 755 N N . LEU A 1 99 ? -4.809 -27.766 -9.93 1 98.88 99 LEU A N 1
ATOM 756 C CA . LEU A 1 99 ? -3.363 -27.859 -10.094 1 98.88 99 LEU A CA 1
ATOM 757 C C . LEU A 1 99 ? -2.695 -26.516 -9.805 1 98.88 99 LEU A C 1
ATOM 759 O O . LEU A 1 99 ? -3.156 -25.469 -10.273 1 98.88 99 LEU A O 1
ATOM 763 N N . TRP A 1 100 ? -1.639 -26.531 -9 1 98.81 100 TRP A N 1
ATOM 764 C CA . TRP A 1 100 ? -0.903 -25.312 -8.672 1 98.81 100 TRP A CA 1
ATOM 765 C C . TRP A 1 100 ? 0.516 -25.375 -9.227 1 98.81 100 TRP A C 1
ATOM 767 O O . TRP A 1 100 ? 1.289 -26.266 -8.883 1 98.81 100 TRP A O 1
ATOM 777 N N . LEU A 1 101 ? 0.854 -24.422 -10.078 1 98.75 101 LEU A N 1
ATOM 778 C CA . LEU A 1 101 ? 2.186 -24.297 -10.664 1 98.75 101 LEU A CA 1
ATOM 779 C C . LEU A 1 101 ? 2.82 -22.969 -10.273 1 98.75 101 LEU A C 1
ATOM 781 O O . LEU A 1 101 ? 2.338 -21.906 -10.672 1 98.75 101 LEU A O 1
ATOM 785 N N . GLN A 1 102 ? 3.91 -23.062 -9.555 1 98 102 GLN A N 1
ATOM 786 C CA . GLN A 1 102 ? 4.629 -21.859 -9.148 1 98 102 GLN A CA 1
ATOM 787 C C . GLN A 1 102 ? 5.371 -21.234 -10.328 1 98 102 GLN A C 1
ATOM 789 O O . GLN A 1 102 ? 5.52 -21.875 -11.375 1 98 102 GLN A O 1
ATOM 794 N N . GLY A 1 103 ? 5.777 -20.062 -10.148 1 96.44 103 GLY A N 1
ATOM 795 C CA . GLY A 1 103 ? 6.516 -19.375 -11.195 1 96.44 103 GLY A CA 1
ATOM 796 C C . GLY A 1 103 ? 8.016 -19.516 -11.055 1 96.44 103 GLY A C 1
ATOM 797 O O . GLY A 1 103 ? 8.531 -20.625 -10.883 1 96.44 103 GLY A O 1
ATOM 798 N N . GLY A 1 104 ? 8.648 -18.516 -11.109 1 93.38 104 GLY A N 1
ATOM 799 C CA . GLY A 1 104 ? 10.102 -18.484 -11.094 1 93.38 104 GLY A CA 1
ATOM 800 C C . GLY A 1 104 ? 10.703 -17.938 -12.375 1 93.38 104 GLY A C 1
ATOM 801 O O . GLY A 1 104 ? 10.719 -16.734 -12.594 1 93.38 104 GLY A O 1
ATOM 802 N N . PRO A 1 105 ? 10.969 -18.562 -13.289 1 95.5 105 PRO A N 1
ATOM 803 C CA . PRO A 1 105 ? 10.781 -20.016 -13.422 1 95.5 105 PRO A CA 1
ATOM 804 C C . PRO A 1 105 ? 11.703 -20.812 -12.5 1 95.5 105 PRO A C 1
ATOM 806 O O . PRO A 1 105 ? 12.711 -20.281 -12.023 1 95.5 105 PRO A O 1
ATOM 809 N N . GLY A 1 106 ? 11.234 -21.984 -12.219 1 96.88 106 GLY A N 1
ATOM 810 C CA . GLY A 1 106 ? 12.055 -22.938 -11.469 1 96.88 106 GLY A CA 1
ATOM 811 C C . GLY A 1 106 ? 11.812 -22.875 -9.977 1 96.88 106 GLY A C 1
ATOM 812 O O . GLY A 1 106 ? 12.578 -23.453 -9.195 1 96.88 106 GLY A O 1
ATOM 813 N N . SER A 1 107 ? 10.766 -22.125 -9.617 1 97.69 107 SER A N 1
ATOM 814 C CA . SER A 1 107 ? 10.422 -22.109 -8.203 1 97.69 107 SER A CA 1
ATOM 815 C C . SER A 1 107 ? 9.562 -23.297 -7.812 1 97.69 107 SER A C 1
ATOM 817 O O . SER A 1 107 ? 8.695 -23.719 -8.578 1 97.69 107 SER A O 1
ATOM 819 N N . THR A 1 108 ? 9.75 -23.75 -6.605 1 98.31 108 THR A N 1
ATOM 820 C CA . THR A 1 108 ? 9.039 -24.922 -6.098 1 98.31 108 THR A CA 1
ATOM 821 C C . THR A 1 108 ? 7.57 -24.594 -5.84 1 98.31 108 THR A C 1
ATOM 823 O O . THR A 1 108 ? 7.25 -23.5 -5.363 1 98.31 108 THR A O 1
ATOM 826 N N . SER A 1 109 ? 6.734 -25.516 -6.113 1 98.31 109 SER A N 1
ATOM 827 C CA . SER A 1 109 ? 5.32 -25.375 -5.785 1 98.31 109 SER A CA 1
ATOM 828 C C . SER A 1 109 ? 5.086 -25.484 -4.285 1 98.31 109 SER A C 1
ATOM 830 O O . SER A 1 109 ? 4.031 -25.078 -3.783 1 98.31 109 SER A O 1
ATOM 832 N N . LEU A 1 110 ? 6.062 -25.922 -3.572 1 98.38 110 LEU A N 1
ATOM 833 C CA . LEU A 1 110 ? 5.949 -26.016 -2.121 1 98.38 110 LEU A CA 1
ATOM 834 C C . LEU A 1 110 ? 5.938 -24.641 -1.479 1 98.38 110 LEU A C 1
ATOM 836 O O . LEU A 1 110 ? 5.52 -24.484 -0.328 1 98.38 110 LEU A O 1
ATOM 840 N N . PHE A 1 111 ? 6.414 -23.672 -2.227 1 98.12 111 PHE A N 1
ATOM 841 C CA . PHE A 1 111 ? 6.168 -22.312 -1.761 1 98.12 111 PHE A CA 1
ATOM 842 C C . PHE A 1 111 ? 4.676 -22.047 -1.649 1 98.12 111 PHE A C 1
ATOM 844 O O . PHE A 1 111 ? 4.211 -21.5 -0.64 1 98.12 111 PHE A O 1
ATOM 851 N N . GLY A 1 112 ? 3.932 -22.344 -2.717 1 98.19 112 GLY A N 1
ATOM 852 C CA . GLY A 1 112 ? 2.484 -22.219 -2.662 1 98.19 112 GLY A CA 1
ATOM 853 C C . GLY A 1 112 ? 1.861 -23.016 -1.522 1 98.19 112 GLY A C 1
ATOM 854 O O . GLY A 1 112 ? 0.945 -22.531 -0.855 1 98.19 112 GLY A O 1
ATOM 855 N N . LEU A 1 113 ? 2.383 -24.156 -1.281 1 98.38 113 LEU A N 1
ATOM 856 C CA . LEU A 1 113 ? 1.848 -25.031 -0.247 1 98.38 113 LEU A CA 1
ATOM 857 C C . LEU A 1 113 ? 2.076 -24.438 1.14 1 98.38 113 LEU A C 1
ATOM 859 O O . LEU A 1 113 ? 1.142 -24.344 1.94 1 98.38 113 LEU A O 1
ATOM 863 N N . PHE A 1 114 ? 3.27 -23.984 1.413 1 98.06 114 PHE A N 1
ATOM 864 C CA . PHE A 1 114 ? 3.641 -23.625 2.775 1 98.06 114 PHE A CA 1
ATOM 865 C C . PHE A 1 114 ? 3.416 -22.141 3.014 1 98.06 114 PHE A C 1
ATOM 867 O O . PHE A 1 114 ? 3.193 -21.703 4.148 1 98.06 114 PHE A O 1
ATOM 874 N N . SER A 1 115 ? 3.404 -21.297 1.938 1 97.38 115 SER A N 1
ATOM 875 C CA . SER A 1 115 ? 3.4 -19.859 2.16 1 97.38 115 SER A CA 1
ATOM 876 C C . SER A 1 115 ? 2.172 -19.203 1.536 1 97.38 115 SER A C 1
ATOM 878 O O . SER A 1 115 ? 1.949 -18.016 1.699 1 97.38 115 SER A O 1
ATOM 880 N N . GLU A 1 116 ? 1.354 -19.953 0.888 1 97.88 116 GLU A N 1
ATOM 881 C CA . GLU A 1 116 ? 0.259 -19.281 0.187 1 97.88 116 GLU A CA 1
ATOM 882 C C . GLU A 1 116 ? -1.074 -19.969 0.475 1 97.88 116 GLU A C 1
ATOM 884 O O . GLU A 1 116 ? -1.937 -19.406 1.149 1 97.88 116 GLU A O 1
ATOM 889 N N . ASN A 1 117 ? -1.304 -21.203 -0.025 1 98.38 117 ASN A N 1
ATOM 890 C CA . ASN A 1 117 ? -2.693 -21.641 -0.036 1 98.38 117 ASN A CA 1
ATOM 891 C C . ASN A 1 117 ? -2.834 -23.062 0.475 1 98.38 117 ASN A C 1
ATOM 893 O O . ASN A 1 117 ? -3.945 -23.594 0.578 1 98.38 117 ASN A O 1
ATOM 897 N N . GLY A 1 118 ? -1.747 -23.75 0.834 1 98.38 118 GLY A N 1
ATOM 898 C CA . GLY A 1 118 ? -1.795 -25.109 1.322 1 98.38 118 GLY A CA 1
ATOM 899 C C . GLY A 1 118 ? -2.232 -25.219 2.771 1 98.38 118 GLY A C 1
ATOM 900 O O . GLY A 1 118 ? -2.578 -24.203 3.395 1 98.38 118 GLY A O 1
ATOM 901 N N . PRO A 1 119 ? -2.24 -26.422 3.289 1 98.12 119 PRO A N 1
ATOM 902 C CA . PRO A 1 119 ? -2.812 -26.625 4.621 1 98.12 119 PRO A CA 1
ATOM 903 C C . PRO A 1 119 ? -1.813 -26.359 5.742 1 98.12 119 PRO A C 1
ATOM 905 O O . PRO A 1 119 ? -2.199 -26.266 6.91 1 98.12 119 PRO A O 1
ATOM 908 N N . TYR A 1 120 ? -0.495 -26.219 5.375 1 97.69 120 TYR A N 1
ATOM 909 C CA . TYR A 1 120 ? 0.523 -26.078 6.41 1 97.69 120 TYR A CA 1
ATOM 910 C C . TYR A 1 120 ? 1.206 -24.719 6.324 1 97.69 120 TYR A C 1
ATOM 912 O O . TYR A 1 120 ? 1.279 -24.125 5.25 1 97.69 120 TYR A O 1
ATOM 920 N N . LEU A 1 121 ? 1.599 -24.25 7.441 1 96.62 121 LEU A N 1
ATOM 921 C CA . LEU A 1 121 ? 2.559 -23.156 7.547 1 96.62 121 LEU A CA 1
ATOM 922 C C . LEU A 1 121 ? 3.715 -23.531 8.469 1 96.62 121 LEU A C 1
ATOM 924 O O . LEU A 1 121 ? 3.547 -24.344 9.383 1 96.62 121 LEU A O 1
ATOM 928 N N . VAL A 1 122 ? 4.867 -23.031 8.164 1 96 122 VAL A N 1
ATOM 929 C CA . VAL A 1 122 ? 6.035 -23.328 8.984 1 96 122 VAL A CA 1
ATOM 930 C C . VAL A 1 122 ? 6.461 -22.078 9.758 1 96 122 VAL A C 1
ATOM 932 O O . VAL A 1 122 ? 6.609 -21 9.18 1 96 122 VAL A O 1
ATOM 935 N N . ALA A 1 123 ? 6.621 -22.25 11.031 1 94.75 123 ALA A N 1
ATOM 936 C CA . ALA A 1 123 ? 7.051 -21.156 11.898 1 94.75 123 ALA A CA 1
ATOM 937 C C . ALA A 1 123 ? 8.547 -20.891 11.742 1 94.75 123 ALA A C 1
ATOM 939 O O . ALA A 1 123 ? 9.25 -21.641 11.062 1 94.75 123 ALA A O 1
ATOM 940 N N . GLU A 1 124 ? 8.992 -19.828 12.32 1 93.5 124 GLU A N 1
ATOM 941 C CA . GLU A 1 124 ? 10.383 -19.391 12.219 1 93.5 124 GLU A CA 1
ATOM 942 C C . GLU A 1 124 ? 11.336 -20.469 12.727 1 93.5 124 GLU A C 1
ATOM 944 O O . GLU A 1 124 ? 12.43 -20.641 12.195 1 93.5 124 GLU A O 1
ATOM 949 N N . ASP A 1 125 ? 10.93 -21.25 13.703 1 91.69 125 ASP A N 1
ATOM 950 C CA . ASP A 1 125 ? 11.789 -22.266 14.297 1 91.69 125 ASP A CA 1
ATOM 951 C C . ASP A 1 125 ? 11.758 -23.562 13.484 1 91.69 125 ASP A C 1
ATOM 953 O O . ASP A 1 125 ? 12.352 -24.562 13.883 1 91.69 125 ASP A O 1
ATOM 957 N N . GLY A 1 126 ? 10.961 -23.562 12.445 1 90.75 126 GLY A N 1
ATOM 958 C CA . GLY A 1 126 ? 10.93 -24.703 11.555 1 90.75 126 GLY A CA 1
ATOM 959 C C . GLY A 1 126 ? 9.789 -25.656 11.844 1 90.75 126 GLY A C 1
ATOM 960 O O . GLY A 1 126 ? 9.609 -26.656 11.156 1 90.75 126 GLY A O 1
ATOM 961 N N . THR A 1 127 ? 8.945 -25.328 12.797 1 92.75 127 THR A N 1
ATOM 962 C CA . THR A 1 127 ? 7.863 -26.219 13.203 1 92.75 127 THR A CA 1
ATOM 963 C C . THR A 1 127 ? 6.633 -26 12.328 1 92.75 127 THR A C 1
ATOM 965 O O . THR A 1 127 ? 6.16 -24.875 12.172 1 92.75 127 THR A O 1
ATOM 968 N N . PRO A 1 128 ? 6.141 -27.062 11.727 1 95.62 128 PRO A N 1
ATOM 969 C CA . PRO A 1 128 ? 4.926 -26.922 10.922 1 95.62 128 PRO A CA 1
ATOM 970 C C . PRO A 1 128 ? 3.666 -26.797 11.773 1 95.62 128 PRO A C 1
ATOM 972 O O . PRO A 1 128 ? 3.582 -27.391 12.852 1 95.62 128 PRO A O 1
ATOM 975 N N . HIS A 1 129 ? 2.729 -26 11.312 1 96.5 129 HIS A N 1
ATOM 976 C CA . HIS A 1 129 ? 1.4 -25.812 11.883 1 96.5 129 HIS A CA 1
ATOM 977 C C . HIS A 1 129 ? 0.325 -25.844 10.797 1 96.5 129 HIS A C 1
ATOM 979 O O . HIS A 1 129 ? 0.628 -25.703 9.617 1 96.5 129 HIS A O 1
ATOM 985 N N . LEU A 1 130 ? -0.898 -26.141 11.25 1 97.31 130 LEU A N 1
ATOM 986 C CA . LEU A 1 130 ? -2.01 -26.047 10.312 1 97.31 130 LEU A CA 1
ATOM 987 C C . LEU A 1 130 ? -2.41 -24.594 10.086 1 97.31 130 LEU A C 1
ATOM 989 O O . LEU A 1 130 ? -2.424 -23.781 11.023 1 97.31 130 LEU A O 1
ATOM 993 N N . ARG A 1 131 ? -2.705 -24.281 8.852 1 95.94 131 ARG A N 1
ATOM 994 C CA . ARG A 1 131 ? -3.277 -22.969 8.539 1 95.94 131 ARG A CA 1
ATOM 995 C C . ARG A 1 131 ? -4.77 -22.938 8.852 1 95.94 131 ARG A C 1
ATOM 997 O O . ARG A 1 131 ? -5.469 -23.938 8.672 1 95.94 131 ARG A O 1
ATOM 1004 N N . ASP A 1 132 ? -5.23 -21.75 9.18 1 94.25 132 ASP A N 1
ATOM 1005 C CA . ASP A 1 132 ? -6.664 -21.547 9.391 1 94.25 132 ASP A CA 1
ATOM 1006 C C . ASP A 1 132 ? -7.402 -21.453 8.055 1 94.25 132 ASP A C 1
ATOM 1008 O O . ASP A 1 132 ? -8.523 -21.969 7.926 1 94.25 132 ASP A O 1
ATOM 1012 N N . VAL A 1 133 ? -6.793 -20.844 7.098 1 97.44 133 VAL A N 1
ATOM 1013 C CA . VAL A 1 133 ? -7.379 -20.641 5.777 1 97.44 133 VAL A CA 1
ATOM 1014 C C . VAL A 1 133 ? -6.578 -21.406 4.734 1 97.44 133 VAL A C 1
ATOM 1016 O O . VAL A 1 133 ? -5.395 -21.141 4.523 1 97.44 133 VAL A O 1
ATOM 1019 N N . THR A 1 134 ? -7.207 -22.344 4.078 1 98 134 THR A N 1
ATOM 1020 C CA . THR A 1 134 ? -6.531 -23.188 3.1 1 98 134 THR A CA 1
ATOM 1021 C C . THR A 1 134 ? -7.484 -23.578 1.978 1 98 134 THR A C 1
ATOM 1023 O O . THR A 1 134 ? -8.688 -23.75 2.205 1 98 134 THR A O 1
ATOM 1026 N N . TRP A 1 135 ? -6.969 -23.734 0.832 1 98.44 135 TRP A N 1
ATOM 1027 C CA . TRP A 1 135 ? -7.766 -24.125 -0.323 1 98.44 135 TRP A CA 1
ATOM 1028 C C . TRP A 1 135 ? -8.172 -25.594 -0.227 1 98.44 135 TRP A C 1
ATOM 1030 O O . TRP A 1 135 ? -9.164 -26.016 -0.82 1 98.44 135 TRP A O 1
ATOM 1040 N N . VAL A 1 136 ? -7.473 -26.359 0.576 1 97.81 136 VAL A N 1
ATOM 1041 C CA . VAL A 1 136 ? -7.668 -27.797 0.668 1 97.81 136 VAL A CA 1
ATOM 1042 C C . VAL A 1 136 ? -8.984 -28.094 1.376 1 97.81 136 VAL A C 1
ATOM 1044 O O . VAL A 1 136 ? -9.508 -29.203 1.285 1 97.81 136 VAL A O 1
ATOM 1047 N N . ASN A 1 137 ? -9.516 -27.125 2.023 1 95.69 137 ASN A N 1
ATOM 1048 C CA . ASN A 1 137 ? -10.82 -27.328 2.643 1 95.69 137 ASN A CA 1
ATOM 1049 C C . ASN A 1 137 ? -11.906 -27.578 1.599 1 95.69 137 ASN A C 1
ATOM 1051 O O . ASN A 1 137 ? -12.812 -28.391 1.816 1 95.69 137 ASN A O 1
ATOM 1055 N N . LYS A 1 138 ? -11.742 -26.938 0.433 1 96.12 138 LYS A N 1
ATOM 1056 C CA . LYS A 1 138 ? -12.812 -26.938 -0.556 1 96.12 138 LYS A CA 1
ATOM 1057 C C . LYS A 1 138 ? -12.383 -27.656 -1.834 1 96.12 138 LYS A C 1
ATOM 1059 O O . LYS A 1 138 ? -13.219 -28.109 -2.615 1 96.12 138 LYS A O 1
ATOM 1064 N N . PHE A 1 139 ? -11.141 -27.766 -2.004 1 98.31 139 PHE A N 1
ATOM 1065 C CA . PHE A 1 139 ? -10.625 -28.266 -3.271 1 98.31 139 PHE A CA 1
ATOM 1066 C C . PHE A 1 139 ? -9.617 -29.391 -3.039 1 98.31 139 PHE A C 1
ATOM 1068 O O . PHE A 1 139 ? -8.969 -29.453 -1.992 1 98.31 139 PHE A O 1
ATOM 1075 N N . SER A 1 140 ? -9.547 -30.375 -3.957 1 98.5 140 SER A N 1
ATOM 1076 C CA . SER A 1 140 ? -8.352 -31.203 -4.074 1 98.5 140 SER A CA 1
ATOM 1077 C C . SER A 1 140 ? -7.234 -30.453 -4.797 1 98.5 140 SER A C 1
ATOM 1079 O O . SER A 1 140 ? -7.457 -29.891 -5.867 1 98.5 140 SER A O 1
ATOM 1081 N N . VAL A 1 141 ? -6.098 -30.422 -4.184 1 98.75 141 VAL A N 1
ATOM 1082 C CA . VAL A 1 141 ? -5.051 -29.562 -4.73 1 98.75 141 VAL A CA 1
ATOM 1083 C C . VAL A 1 141 ? -3.789 -30.391 -4.988 1 98.75 141 VAL A C 1
ATOM 1085 O O . VAL A 1 141 ? -3.311 -31.094 -4.098 1 98.75 141 VAL A O 1
ATOM 1088 N N . LEU A 1 142 ? -3.283 -30.281 -6.172 1 98.88 142 LEU A N 1
ATOM 1089 C CA . LEU A 1 142 ? -2.031 -30.922 -6.578 1 98.88 142 LEU A CA 1
ATOM 1090 C C . LEU A 1 142 ? -0.931 -29.875 -6.758 1 98.88 142 LEU A C 1
ATOM 1092 O O . LEU A 1 142 ? -1.073 -28.953 -7.559 1 98.88 142 LEU A O 1
ATOM 1096 N N . TYR A 1 143 ? 0.117 -30.031 -5.961 1 98.88 143 TYR A N 1
ATOM 1097 C CA . TYR A 1 143 ? 1.318 -29.219 -6.113 1 98.88 143 TYR A CA 1
ATOM 1098 C C . TYR A 1 143 ? 2.393 -29.969 -6.887 1 98.88 143 TYR A C 1
ATOM 1100 O O . TYR A 1 143 ? 2.807 -31.062 -6.48 1 98.88 143 TYR A O 1
ATOM 1108 N N . LEU A 1 144 ? 2.877 -29.375 -7.977 1 98.81 144 LEU A N 1
ATOM 1109 C CA . LEU A 1 144 ? 3.91 -30 -8.797 1 98.81 144 LEU A CA 1
ATOM 1110 C C . LEU A 1 144 ? 5.148 -29.109 -8.883 1 98.81 144 LEU A C 1
ATOM 1112 O O . LEU A 1 144 ? 5.055 -27.938 -9.258 1 98.81 144 LEU A O 1
ATOM 1116 N N . ASP A 1 145 ? 6.258 -29.641 -8.469 1 98.62 145 ASP A N 1
ATOM 1117 C CA . ASP A 1 145 ? 7.52 -28.953 -8.727 1 98.62 145 ASP A CA 1
ATOM 1118 C C . ASP A 1 145 ? 7.855 -28.969 -10.211 1 98.62 145 ASP A C 1
ATOM 1120 O O . ASP A 1 145 ? 8.43 -29.922 -10.727 1 98.62 145 ASP A O 1
ATOM 1124 N N . ASN A 1 146 ? 7.488 -27.953 -10.797 1 98.31 146 ASN A N 1
ATOM 1125 C CA . ASN A 1 146 ? 7.688 -27.75 -12.227 1 98.31 146 ASN A CA 1
ATOM 1126 C C . ASN A 1 146 ? 8.539 -26.516 -12.508 1 98.31 146 ASN A C 1
ATOM 1128 O O . ASN A 1 146 ? 8.414 -25.5 -11.82 1 98.31 146 ASN A O 1
ATOM 1132 N N . PRO A 1 147 ? 9.484 -26.672 -13.594 1 98.38 147 PRO A N 1
ATOM 1133 C CA . PRO A 1 147 ? 9.852 -27.797 -14.461 1 98.38 147 PRO A CA 1
ATOM 1134 C C . PRO A 1 147 ? 10.852 -28.75 -13.805 1 98.38 147 PRO A C 1
ATOM 1136 O O . PRO A 1 147 ? 11.117 -28.641 -12.609 1 98.38 147 PRO A O 1
ATOM 1139 N N . VAL A 1 148 ? 11.211 -29.766 -14.609 1 98.44 148 VAL A N 1
ATOM 1140 C CA . VAL A 1 148 ? 12.305 -30.625 -14.164 1 98.44 148 VAL A CA 1
ATOM 1141 C C . VAL A 1 148 ? 13.461 -29.75 -13.664 1 98.44 148 VAL A C 1
ATOM 1143 O O . VAL A 1 148 ? 13.875 -28.812 -14.336 1 98.44 148 VAL A O 1
ATOM 1146 N N . GLY A 1 149 ? 13.891 -30 -12.383 1 98.31 149 GLY A N 1
ATOM 1147 C CA . GLY A 1 149 ? 14.945 -29.203 -11.758 1 98.31 149 GLY A CA 1
ATOM 1148 C C . GLY A 1 149 ? 14.43 -28.281 -10.664 1 98.31 149 GLY A C 1
ATOM 1149 O O . GLY A 1 149 ? 15.211 -27.797 -9.844 1 98.31 149 GLY A O 1
ATOM 1150 N N . ALA A 1 150 ? 13.148 -28.062 -10.586 1 98.38 150 ALA A N 1
ATOM 1151 C CA . ALA A 1 150 ? 12.555 -27.203 -9.562 1 98.38 150 ALA A CA 1
ATOM 1152 C C . ALA A 1 150 ? 12.227 -28 -8.305 1 98.38 150 ALA A C 1
ATOM 1154 O O . ALA A 1 150 ? 11.75 -29.141 -8.383 1 98.38 150 ALA A O 1
ATOM 1155 N N . GLY A 1 151 ? 12.469 -27.375 -7.145 1 98.19 151 GLY A N 1
ATOM 1156 C CA . GLY A 1 151 ? 12.188 -28.062 -5.895 1 98.19 151 GLY A CA 1
ATOM 1157 C C . GLY A 1 151 ? 12.906 -29.391 -5.766 1 98.19 151 GLY A C 1
ATOM 1158 O O . GLY A 1 151 ? 14.133 -29.453 -5.898 1 98.19 151 GLY A O 1
ATOM 1159 N N . PHE A 1 152 ? 12.117 -30.406 -5.594 1 98.62 152 PHE A N 1
ATOM 1160 C CA . PHE A 1 152 ? 12.688 -31.734 -5.473 1 98.62 152 PHE A CA 1
ATOM 1161 C C . PHE A 1 152 ? 12.812 -32.406 -6.84 1 98.62 152 PHE A C 1
ATOM 1163 O O . PHE A 1 152 ? 13.469 -33.438 -6.977 1 98.62 152 PHE A O 1
ATOM 1170 N N . SER A 1 153 ? 12.156 -31.875 -7.855 1 98.81 153 SER A N 1
ATOM 1171 C CA . SER A 1 153 ? 12.242 -32.469 -9.188 1 98.81 153 SER A CA 1
ATOM 1172 C C . SER A 1 153 ? 13.672 -32.438 -9.719 1 98.81 153 SER A C 1
ATOM 1174 O O . SER A 1 153 ? 14.461 -31.562 -9.352 1 98.81 153 SER A O 1
ATOM 1176 N N . PHE A 1 154 ? 13.953 -33.375 -10.602 1 98.62 154 PHE A N 1
ATOM 1177 C CA . PHE A 1 154 ? 15.344 -33.469 -11.031 1 98.62 154 PHE A CA 1
ATOM 1178 C C . PHE A 1 154 ? 15.453 -34.25 -12.336 1 98.62 154 PHE A C 1
ATOM 1180 O O . PHE A 1 154 ? 14.477 -34.844 -12.805 1 98.62 154 PHE A O 1
ATOM 1187 N N . THR A 1 155 ? 16.594 -34.125 -12.922 1 98.62 155 THR A N 1
ATOM 1188 C CA . THR A 1 155 ? 16.984 -34.938 -14.07 1 98.62 155 THR A CA 1
ATOM 1189 C C . THR A 1 155 ? 18.422 -35.406 -13.914 1 98.62 155 THR A C 1
ATOM 1191 O O . THR A 1 155 ? 19.203 -34.844 -13.156 1 98.62 155 THR A O 1
ATOM 1194 N N . GLU A 1 156 ? 18.703 -36.469 -14.539 1 97.5 156 GLU A N 1
ATOM 1195 C CA . GLU A 1 156 ? 20.047 -37.062 -14.492 1 97.5 156 GLU A CA 1
ATOM 1196 C C . GLU A 1 156 ? 20.875 -36.625 -15.711 1 97.5 156 GLU A C 1
ATOM 1198 O O . GLU A 1 156 ? 22.031 -37.031 -15.852 1 97.5 156 GLU A O 1
ATOM 1203 N N . SER A 1 157 ? 20.219 -35.875 -16.578 1 97.25 157 SER A N 1
ATOM 1204 C CA . SER A 1 157 ? 20.875 -35.438 -17.797 1 97.25 157 SER A CA 1
ATOM 1205 C C . SER A 1 157 ? 20.609 -33.938 -18.047 1 97.25 157 SER A C 1
ATOM 1207 O O . SER A 1 157 ? 19.5 -33.469 -17.859 1 97.25 157 SER A O 1
ATOM 1209 N N . GLU A 1 158 ? 21.609 -33.312 -18.578 1 96.88 158 GLU A N 1
ATOM 1210 C CA . GLU A 1 158 ? 21.453 -31.891 -18.922 1 96.88 158 GLU A CA 1
ATOM 1211 C C . GLU A 1 158 ? 20.359 -31.688 -19.969 1 96.88 158 GLU A C 1
ATOM 1213 O O . GLU A 1 158 ? 19.656 -30.672 -19.969 1 96.88 158 GLU A O 1
ATOM 1218 N N . GLU A 1 159 ? 20.203 -32.656 -20.797 1 97.38 159 GLU A N 1
ATOM 1219 C CA . GLU A 1 159 ? 19.203 -32.594 -21.875 1 97.38 159 GLU A CA 1
ATOM 1220 C C . GLU A 1 159 ? 17.781 -32.656 -21.297 1 97.38 159 GLU A C 1
ATOM 1222 O O . GLU A 1 159 ? 16.812 -32.344 -22 1 97.38 159 GLU A O 1
ATOM 1227 N N . GLY A 1 160 ? 17.672 -33 -20.078 1 98.25 160 GLY A N 1
ATOM 1228 C CA . GLY A 1 160 ? 16.359 -33.156 -19.453 1 98.25 160 GLY A CA 1
ATOM 1229 C C . GLY A 1 160 ? 15.773 -31.828 -19 1 98.25 160 GLY A C 1
ATOM 1230 O O . GLY A 1 160 ? 14.57 -31.734 -18.75 1 98.25 160 GLY A O 1
ATOM 1231 N N . TYR A 1 161 ? 16.656 -30.781 -18.891 1 98.38 161 TYR A N 1
ATOM 1232 C CA . TYR A 1 161 ? 16.156 -29.469 -18.516 1 98.38 161 TYR A CA 1
ATOM 1233 C C . TYR A 1 161 ? 15.336 -28.859 -19.641 1 98.38 161 TYR A C 1
ATOM 1235 O O . TYR A 1 161 ? 15.719 -28.938 -20.812 1 98.38 161 TYR A O 1
ATOM 1243 N N . ALA A 1 162 ? 14.211 -28.312 -19.266 1 98.31 162 ALA A N 1
ATOM 1244 C CA . ALA A 1 162 ? 13.328 -27.688 -20.234 1 98.31 162 ALA A CA 1
ATOM 1245 C C . ALA A 1 162 ? 13.961 -26.422 -20.828 1 98.31 162 ALA A C 1
ATOM 1247 O O . ALA A 1 162 ? 14.609 -25.656 -20.109 1 98.31 162 ALA A O 1
ATOM 1248 N N . ARG A 1 163 ? 13.719 -26.188 -22.094 1 97.38 163 ARG A N 1
ATOM 1249 C CA . ARG A 1 163 ? 14.281 -25.031 -22.781 1 97.38 163 ARG A CA 1
ATOM 1250 C C . ARG A 1 163 ? 13.18 -24.141 -23.328 1 97.38 163 ARG A C 1
ATOM 1252 O O . ARG A 1 163 ? 13.445 -23 -23.734 1 97.38 163 ARG A O 1
ATOM 1259 N N . ASN A 1 164 ? 12.023 -24.594 -23.328 1 96.75 164 ASN A N 1
ATOM 1260 C CA . ASN A 1 164 ? 10.859 -23.859 -23.797 1 96.75 164 ASN A CA 1
ATOM 1261 C C . ASN A 1 164 ? 9.562 -24.406 -23.203 1 96.75 164 ASN A C 1
ATOM 1263 O O . ASN A 1 164 ? 9.594 -25.344 -22.406 1 96.75 164 ASN A O 1
ATOM 1267 N N . LEU A 1 165 ? 8.445 -23.844 -23.594 1 97.38 165 LEU A N 1
ATOM 1268 C CA . LEU A 1 165 ? 7.156 -24.188 -23 1 97.38 165 LEU A CA 1
ATOM 1269 C C . LEU A 1 165 ? 6.68 -25.547 -23.5 1 97.38 165 LEU A C 1
ATOM 1271 O O . LEU A 1 165 ? 5.934 -26.234 -22.812 1 97.38 165 LEU A O 1
ATOM 1275 N N . ASN A 1 166 ? 7.102 -25.922 -24.656 1 97.19 166 ASN A N 1
ATOM 1276 C CA . ASN A 1 166 ? 6.762 -27.25 -25.141 1 97.19 166 ASN A CA 1
ATOM 1277 C C . ASN A 1 166 ? 7.367 -28.344 -24.25 1 97.19 166 ASN A C 1
ATOM 1279 O O . ASN A 1 166 ? 6.711 -29.344 -23.953 1 97.19 166 ASN A O 1
ATOM 1283 N N . ASP A 1 167 ? 8.562 -28.141 -23.859 1 98 167 ASP A N 1
ATOM 1284 C CA . ASP A 1 167 ? 9.227 -29.094 -22.969 1 98 167 ASP A CA 1
ATOM 1285 C C . ASP A 1 167 ? 8.492 -29.203 -21.641 1 98 167 ASP A C 1
ATOM 1287 O O . ASP A 1 167 ? 8.219 -30.312 -21.172 1 98 167 ASP A O 1
ATOM 1291 N N . THR A 1 168 ? 8.227 -28.078 -21.062 1 98.31 168 THR A N 1
ATOM 1292 C CA . THR A 1 168 ? 7.57 -28.094 -19.75 1 98.31 168 THR A CA 1
ATOM 1293 C C . THR A 1 168 ? 6.18 -28.703 -19.859 1 98.31 168 THR A C 1
ATOM 1295 O O . THR A 1 168 ? 5.777 -29.484 -18.984 1 98.31 168 THR A O 1
ATOM 1298 N N . SER A 1 169 ? 5.445 -28.375 -20.906 1 98.44 169 SER A N 1
ATOM 1299 C CA . SER A 1 169 ? 4.086 -28.875 -21.062 1 98.44 169 SER A CA 1
ATOM 1300 C C . SER A 1 169 ? 4.07 -30.375 -21.297 1 98.44 169 SER A C 1
ATOM 1302 O O . SER A 1 169 ? 3.188 -31.078 -20.797 1 98.44 169 SER A O 1
ATOM 1304 N N . LYS A 1 170 ? 5.02 -30.828 -22.062 1 98.12 170 LYS A N 1
ATOM 1305 C CA . LYS A 1 170 ? 5.125 -32.25 -22.312 1 98.12 170 LYS A CA 1
ATOM 1306 C C . LYS A 1 170 ? 5.363 -33.031 -21.016 1 98.12 170 LYS A C 1
ATOM 1308 O O . LYS A 1 170 ? 4.715 -34.062 -20.75 1 98.12 170 LYS A O 1
ATOM 1313 N N . ASN A 1 171 ? 6.293 -32.562 -20.25 1 98.75 171 ASN A N 1
ATOM 1314 C CA . ASN A 1 171 ? 6.594 -33.188 -18.969 1 98.75 171 ASN A CA 1
ATOM 1315 C C . ASN A 1 171 ? 5.398 -33.156 -18.016 1 98.75 171 ASN A C 1
ATOM 1317 O O . ASN A 1 171 ? 5.059 -34.156 -17.391 1 98.75 171 ASN A O 1
ATOM 1321 N N . LEU A 1 172 ? 4.781 -32.031 -17.953 1 98.88 172 LEU A N 1
ATOM 1322 C CA . LEU A 1 172 ? 3.627 -31.844 -17.078 1 98.88 172 LEU A CA 1
ATOM 1323 C C . LEU A 1 172 ? 2.475 -32.75 -17.516 1 98.88 172 LEU A C 1
ATOM 1325 O O . LEU A 1 172 ? 1.799 -33.344 -16.672 1 98.88 172 LEU A O 1
ATOM 1329 N N . PHE A 1 173 ? 2.246 -32.75 -18.797 1 98.81 173 PHE A N 1
ATOM 1330 C CA . PHE A 1 173 ? 1.167 -33.562 -19.328 1 98.81 173 PHE A CA 1
ATOM 1331 C C . PHE A 1 173 ? 1.402 -35.031 -19 1 98.81 173 PHE A C 1
ATOM 1333 O O . PHE A 1 173 ? 0.483 -35.75 -18.562 1 98.81 173 PHE A O 1
ATOM 1340 N N . GLU A 1 174 ? 2.643 -35.5 -19.156 1 98.75 174 GLU A N 1
ATOM 1341 C CA . GLU A 1 174 ? 2.977 -36.875 -18.797 1 98.75 174 GLU A CA 1
ATOM 1342 C C . GLU A 1 174 ? 2.768 -37.125 -17.312 1 98.75 174 GLU A C 1
ATOM 1344 O O . GLU A 1 174 ? 2.244 -38.188 -16.922 1 98.75 174 GLU A O 1
ATOM 1349 N N . ALA A 1 175 ? 3.148 -36.25 -16.516 1 98.94 175 ALA A N 1
ATOM 1350 C CA . ALA A 1 175 ? 2.939 -36.375 -15.07 1 98.94 175 ALA A CA 1
ATOM 1351 C C . ALA A 1 175 ? 1.454 -36.5 -14.742 1 98.94 175 ALA A C 1
ATOM 1353 O O . ALA A 1 175 ? 1.063 -37.344 -13.914 1 98.94 175 ALA A O 1
ATOM 1354 N N . LEU A 1 176 ? 0.654 -35.688 -15.383 1 98.94 176 LEU A N 1
ATOM 1355 C CA . LEU A 1 176 ? -0.78 -35.719 -15.117 1 98.94 176 LEU A CA 1
ATOM 1356 C C . LEU A 1 176 ? -1.396 -37 -15.617 1 98.94 176 LEU A C 1
ATOM 1358 O O . LEU A 1 176 ? -2.307 -37.562 -14.984 1 98.94 176 LEU A O 1
ATOM 1362 N N . GLN A 1 177 ? -0.894 -37.531 -16.75 1 98.75 177 GLN A N 1
ATOM 1363 C CA . GLN A 1 177 ? -1.363 -38.844 -17.234 1 98.75 177 GLN A CA 1
ATOM 1364 C C . GLN A 1 177 ? -1.094 -39.938 -16.203 1 98.75 177 GLN A C 1
ATOM 1366 O O . GLN A 1 177 ? -1.965 -40.75 -15.922 1 98.75 177 GLN A O 1
ATOM 1371 N N . GLN A 1 178 ? 0.081 -39.875 -15.672 1 98.88 178 GLN A N 1
ATOM 1372 C CA . GLN A 1 178 ? 0.436 -40.875 -14.656 1 98.88 178 GLN A CA 1
ATOM 1373 C C . GLN A 1 178 ? -0.366 -40.656 -13.375 1 98.88 178 GLN A C 1
ATOM 1375 O O . GLN A 1 178 ? -0.85 -41.625 -12.773 1 98.88 178 GLN A O 1
ATOM 1380 N N . PHE A 1 179 ? -0.519 -39.438 -12.969 1 98.88 179 PHE A N 1
ATOM 1381 C CA . PHE A 1 179 ? -1.235 -39.125 -11.742 1 98.88 179 PHE A CA 1
ATOM 1382 C C . PHE A 1 179 ? -2.666 -39.656 -11.797 1 98.88 179 PHE A C 1
ATOM 1384 O O . PHE A 1 179 ? -3.123 -40.312 -10.875 1 98.88 179 PHE A O 1
ATOM 1391 N N . PHE A 1 180 ? -3.375 -39.344 -12.859 1 98.44 180 PHE A N 1
ATOM 1392 C CA . PHE A 1 180 ? -4.777 -39.719 -12.961 1 98.44 180 PHE A CA 1
ATOM 1393 C C . PHE A 1 180 ? -4.914 -41.219 -13.211 1 98.44 180 PHE A C 1
ATOM 1395 O O . PHE A 1 180 ? -5.965 -41.812 -12.953 1 98.44 180 PHE A O 1
ATOM 1402 N N . THR A 1 181 ? -3.865 -41.844 -13.75 1 98.5 181 THR A N 1
ATOM 1403 C CA . THR A 1 181 ? -3.848 -43.312 -13.797 1 98.5 181 THR A CA 1
ATOM 1404 C C . THR A 1 181 ? -3.729 -43.875 -12.391 1 98.5 181 THR A C 1
ATOM 1406 O O . THR A 1 181 ? -4.402 -44.844 -12.055 1 98.5 181 THR A O 1
ATOM 1409 N N . LEU A 1 182 ? -2.902 -43.281 -11.648 1 98.5 182 LEU A N 1
ATOM 1410 C CA . LEU A 1 182 ? -2.662 -43.719 -10.281 1 98.5 182 LEU A CA 1
ATOM 1411 C C . LEU A 1 182 ? -3.887 -43.469 -9.406 1 98.5 182 LEU A C 1
ATOM 1413 O O . LEU A 1 182 ? -4.18 -44.25 -8.5 1 98.5 182 LEU A O 1
ATOM 1417 N N . PHE A 1 183 ? -4.594 -42.375 -9.625 1 97.62 183 PHE A N 1
ATOM 1418 C CA . PHE A 1 183 ? -5.77 -41.969 -8.867 1 97.62 183 PHE A CA 1
ATOM 1419 C C . PHE A 1 183 ? -6.984 -41.844 -9.773 1 97.62 183 PHE A C 1
ATOM 1421 O O . PHE A 1 183 ? -7.531 -40.75 -9.938 1 97.62 183 PHE A O 1
ATOM 1428 N N . PRO A 1 184 ? -7.527 -42.906 -10.234 1 95.88 184 PRO A N 1
ATOM 1429 C CA . PRO A 1 184 ? -8.602 -42.875 -11.234 1 95.88 184 PRO A CA 1
ATOM 1430 C C . PRO A 1 184 ? -9.891 -42.281 -10.695 1 95.88 184 PRO A C 1
ATOM 1432 O O . PRO A 1 184 ? -10.758 -41.875 -11.469 1 95.88 184 PRO A O 1
ATOM 1435 N N . GLU A 1 185 ? -10.078 -42.219 -9.414 1 94.88 185 GLU A N 1
ATOM 1436 C CA . GLU A 1 185 ? -11.297 -41.688 -8.812 1 94.88 185 GLU A CA 1
ATOM 1437 C C . GLU A 1 185 ? -11.438 -40.188 -9.094 1 94.88 185 GLU A C 1
ATOM 1439 O O . GLU A 1 185 ? -12.523 -39.625 -8.953 1 94.88 185 GLU A O 1
ATOM 1444 N N . TYR A 1 186 ? -10.352 -39.531 -9.523 1 96.69 186 TYR A N 1
ATOM 1445 C CA . TYR A 1 186 ? -10.391 -38.094 -9.734 1 96.69 186 TYR A CA 1
ATOM 1446 C C . TYR A 1 186 ? -10.531 -37.75 -11.219 1 96.69 186 TYR A C 1
ATOM 1448 O O . TYR A 1 186 ? -10.586 -36.594 -11.594 1 96.69 186 TYR A O 1
ATOM 1456 N N . ILE A 1 187 ? -10.641 -38.656 -12.109 1 95.69 187 ILE A N 1
ATOM 1457 C CA . ILE A 1 187 ? -10.609 -38.469 -13.555 1 95.69 187 ILE A CA 1
ATOM 1458 C C . ILE A 1 187 ? -11.797 -37.594 -13.984 1 95.69 187 ILE A C 1
ATOM 1460 O O . ILE A 1 187 ? -11.695 -36.812 -14.914 1 95.69 187 ILE A O 1
ATOM 1464 N N . ASP A 1 188 ? -12.953 -37.75 -13.297 1 96.06 188 ASP A N 1
ATOM 1465 C CA . ASP A 1 188 ? -14.18 -37.062 -13.719 1 96.06 188 ASP A CA 1
ATOM 1466 C C . ASP A 1 188 ? -14.344 -35.719 -12.992 1 96.06 188 ASP A C 1
ATOM 1468 O O . ASP A 1 188 ? -15.289 -34.969 -13.266 1 96.06 188 ASP A O 1
ATOM 1472 N N . ASN A 1 189 ? -13.445 -35.406 -12.062 1 97.38 189 ASN A N 1
ATOM 1473 C CA . ASN A 1 189 ? -13.531 -34.156 -11.352 1 97.38 189 ASN A CA 1
ATOM 1474 C C . ASN A 1 189 ? -13.266 -32.969 -12.289 1 97.38 189 ASN A C 1
ATOM 1476 O O . ASN A 1 189 ? -12.602 -33.125 -13.312 1 97.38 189 ASN A O 1
ATOM 1480 N N . ASP A 1 190 ? -13.914 -31.828 -11.984 1 98.25 190 ASP A N 1
ATOM 1481 C CA . ASP A 1 190 ? -13.594 -30.594 -12.695 1 98.25 190 ASP A CA 1
ATOM 1482 C C . ASP A 1 190 ? -12.156 -30.156 -12.422 1 98.25 190 ASP A C 1
ATOM 1484 O O . ASP A 1 190 ? -11.797 -29.875 -11.281 1 98.25 190 ASP A O 1
ATOM 1488 N N . VAL A 1 191 ? -11.344 -30.094 -13.461 1 98.75 191 VAL A N 1
ATOM 1489 C CA . VAL A 1 191 ? -9.93 -29.781 -13.289 1 98.75 191 VAL A CA 1
ATOM 1490 C C . VAL A 1 191 ? -9.656 -28.344 -13.688 1 98.75 191 VAL A C 1
ATOM 1492 O O . VAL A 1 191 ? -10.047 -27.906 -14.773 1 98.75 191 VAL A O 1
ATOM 1495 N N . TYR A 1 192 ? -9.094 -27.609 -12.828 1 98.88 192 TYR A N 1
ATOM 1496 C CA . TYR A 1 192 ? -8.602 -26.25 -13.07 1 98.88 192 TYR A CA 1
ATOM 1497 C C . TYR A 1 192 ? -7.082 -26.188 -12.945 1 98.88 192 TYR A C 1
ATOM 1499 O O . TYR A 1 192 ? -6.516 -26.672 -11.961 1 98.88 192 TYR A O 1
ATOM 1507 N N . VAL A 1 193 ? -6.422 -25.656 -13.961 1 98.88 193 VAL A N 1
ATOM 1508 C CA . VAL A 1 193 ? -4.973 -25.484 -13.953 1 98.88 193 VAL A CA 1
ATOM 1509 C C . VAL A 1 193 ? -4.617 -24.047 -13.57 1 98.88 193 VAL A C 1
ATOM 1511 O O . VAL A 1 193 ? -5.082 -23.094 -14.195 1 98.88 193 VAL A O 1
ATOM 1514 N N . GLY A 1 194 ? -3.838 -23.875 -12.547 1 98.62 194 GLY A N 1
ATOM 1515 C CA . GLY A 1 194 ? -3.52 -22.531 -12.102 1 98.62 194 GLY A CA 1
ATOM 1516 C C . GLY A 1 194 ? -2.061 -22.359 -11.719 1 98.62 194 GLY A C 1
ATOM 1517 O O . GLY A 1 194 ? -1.305 -23.328 -11.68 1 98.62 194 GLY A O 1
ATOM 1518 N N . GLY A 1 195 ? -1.691 -21.156 -11.516 1 98.12 195 GLY A N 1
ATOM 1519 C CA . GLY A 1 195 ? -0.345 -20.781 -11.117 1 98.12 195 GLY A CA 1
ATOM 1520 C C . GLY A 1 195 ? -0.163 -19.281 -10.977 1 98.12 195 GLY A C 1
ATOM 1521 O O . GLY A 1 195 ? -1.14 -18.531 -10.977 1 98.12 195 GLY A O 1
ATOM 1522 N N . GLU A 1 196 ? 1.07 -18.875 -10.695 1 97.81 196 GLU A N 1
ATOM 1523 C CA . GLU A 1 196 ? 1.37 -17.469 -10.453 1 97.81 196 GLU A CA 1
ATOM 1524 C C . GLU A 1 196 ? 2.686 -17.062 -11.109 1 97.81 196 GLU A C 1
ATOM 1526 O O . GLU A 1 196 ? 3.549 -17.906 -11.359 1 97.81 196 GLU A O 1
ATOM 1531 N N . SER A 1 197 ? 2.828 -15.781 -11.438 1 97.94 197 SER A N 1
ATOM 1532 C CA . SER A 1 197 ? 4.074 -15.242 -11.969 1 97.94 197 SER A CA 1
ATOM 1533 C C . SER A 1 197 ? 4.43 -15.883 -13.305 1 97.94 197 SER A C 1
ATOM 1535 O O . SER A 1 197 ? 3.615 -15.891 -14.227 1 97.94 197 SER A O 1
ATOM 1537 N N . TYR A 1 198 ? 5.594 -16.547 -13.391 1 98 198 TYR A N 1
ATOM 1538 C CA . TYR A 1 198 ? 5.969 -17.234 -14.617 1 98 198 TYR A CA 1
ATOM 1539 C C . TYR A 1 198 ? 5.016 -18.391 -14.906 1 98 198 TYR A C 1
ATOM 1541 O O . TYR A 1 198 ? 4.949 -18.875 -16.031 1 98 198 TYR A O 1
ATOM 1549 N N . GLY A 1 199 ? 4.246 -18.766 -13.852 1 98.12 199 GLY A N 1
ATOM 1550 C CA . GLY A 1 199 ? 3.15 -19.703 -14.094 1 98.12 199 GLY A CA 1
ATOM 1551 C C . GLY A 1 199 ? 2.18 -19.203 -15.148 1 98.12 199 GLY A C 1
ATOM 1552 O O . GLY A 1 199 ? 1.442 -20 -15.742 1 98.12 199 GLY A O 1
ATOM 1553 N N . GLY A 1 200 ? 2.234 -17.938 -15.398 1 98.5 200 GLY A N 1
ATOM 1554 C CA . GLY A 1 200 ? 1.449 -17.344 -16.469 1 98.5 200 GLY A CA 1
ATOM 1555 C C . GLY A 1 200 ? 1.793 -17.891 -17.844 1 98.5 200 GLY A C 1
ATOM 1556 O O . GLY A 1 200 ? 1.024 -17.734 -18.797 1 98.5 200 GLY A O 1
ATOM 1557 N N . LYS A 1 201 ? 2.879 -18.562 -17.953 1 98.56 201 LYS A N 1
ATOM 1558 C CA . LYS A 1 201 ? 3.271 -19.219 -19.188 1 98.56 201 LYS A CA 1
ATOM 1559 C C . LYS A 1 201 ? 3.039 -20.719 -19.125 1 98.56 201 LYS A C 1
ATOM 1561 O O . LYS A 1 201 ? 2.553 -21.328 -20.078 1 98.56 201 LYS A O 1
ATOM 1566 N N . TYR A 1 202 ? 3.346 -21.312 -17.953 1 98.75 202 TYR A N 1
ATOM 1567 C CA . TYR A 1 202 ? 3.162 -22.75 -17.766 1 98.75 202 TYR A CA 1
ATOM 1568 C C . TYR A 1 202 ? 1.693 -23.125 -17.906 1 98.75 202 TYR A C 1
ATOM 1570 O O . TYR A 1 202 ? 1.361 -24.109 -18.594 1 98.75 202 TYR A O 1
ATOM 1578 N N . VAL A 1 203 ? 0.854 -22.344 -17.312 1 98.88 203 VAL A N 1
ATOM 1579 C CA . VAL A 1 203 ? -0.552 -22.688 -17.125 1 98.88 203 VAL A CA 1
ATOM 1580 C C . VAL A 1 203 ? -1.257 -22.734 -18.484 1 98.88 203 VAL A C 1
ATOM 1582 O O . VAL A 1 203 ? -1.817 -23.766 -18.859 1 98.88 203 VAL A O 1
ATOM 1585 N N . PRO A 1 204 ? -1.186 -21.672 -19.25 1 98.88 204 PRO A N 1
ATOM 1586 C CA . PRO A 1 204 ? -1.899 -21.766 -20.516 1 98.88 204 PRO A CA 1
ATOM 1587 C C . PRO A 1 204 ? -1.26 -22.766 -21.484 1 98.88 204 PRO A C 1
ATOM 1589 O O . PRO A 1 204 ? -1.961 -23.406 -22.281 1 98.88 204 PRO A O 1
ATOM 1592 N N . ALA A 1 205 ? 0.034 -22.922 -21.422 1 98.81 205 ALA A N 1
ATOM 1593 C CA . ALA A 1 205 ? 0.692 -23.891 -22.297 1 98.81 205 ALA A CA 1
ATOM 1594 C C . ALA A 1 205 ? 0.243 -25.312 -21.984 1 98.81 205 ALA A C 1
ATOM 1596 O O . ALA A 1 205 ? -0.057 -26.094 -22.875 1 98.81 205 ALA 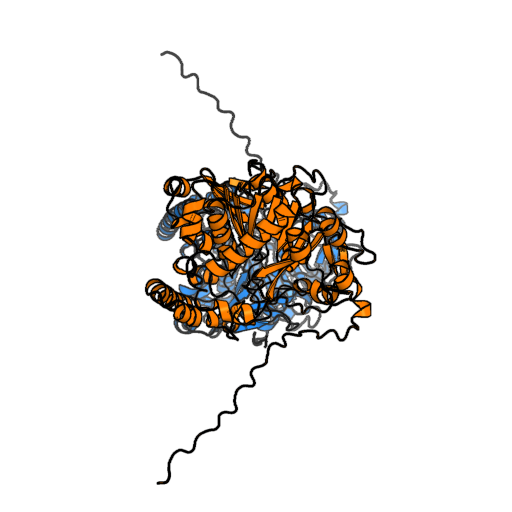A O 1
ATOM 1597 N N . LEU A 1 206 ? 0.198 -25.625 -20.703 1 98.94 206 LEU A N 1
ATOM 1598 C CA . LEU A 1 206 ? -0.256 -26.953 -20.297 1 98.94 206 LEU A CA 1
ATOM 1599 C C . LEU A 1 206 ? -1.726 -27.156 -20.641 1 98.94 206 LEU A C 1
ATOM 1601 O O . LEU A 1 206 ? -2.105 -28.203 -21.156 1 98.94 206 LEU A O 1
ATOM 1605 N N . ALA A 1 207 ? -2.514 -26.172 -20.312 1 98.94 207 ALA A N 1
ATOM 1606 C CA . ALA A 1 207 ? -3.941 -26.297 -20.609 1 98.94 207 ALA A CA 1
ATOM 1607 C C . ALA A 1 207 ? -4.188 -26.5 -22.094 1 98.94 207 ALA A C 1
ATOM 1609 O O . ALA A 1 207 ? -5.066 -27.266 -22.484 1 98.94 207 ALA A O 1
ATOM 1610 N N . TYR A 1 208 ? -3.469 -25.766 -22.891 1 98.81 208 TYR A N 1
ATOM 1611 C CA . TYR A 1 208 ? -3.568 -25.938 -24.344 1 98.81 208 TYR A CA 1
ATOM 1612 C C . TYR A 1 208 ? -3.184 -27.344 -24.75 1 98.81 208 TYR A C 1
ATOM 1614 O O . TYR A 1 208 ? -3.828 -27.953 -25.609 1 98.81 208 TYR A O 1
ATOM 1622 N N . THR A 1 209 ? -2.145 -27.891 -24.156 1 98.81 209 THR A N 1
ATOM 1623 C CA . THR A 1 209 ? -1.703 -29.266 -24.422 1 98.81 209 THR A CA 1
ATOM 1624 C C . THR A 1 209 ? -2.793 -30.266 -24.062 1 98.81 209 THR A C 1
ATOM 1626 O O . THR A 1 209 ? -3.047 -31.203 -24.812 1 98.81 209 THR A O 1
ATOM 1629 N N . ILE A 1 210 ? -3.426 -30.062 -22.938 1 98.81 210 ILE A N 1
ATOM 1630 C CA . ILE A 1 210 ? -4.52 -30.922 -22.516 1 98.81 210 ILE A CA 1
ATOM 1631 C C . ILE A 1 210 ? -5.668 -30.844 -23.516 1 98.81 210 ILE A C 1
ATOM 1633 O O . ILE A 1 210 ? -6.219 -31.859 -23.938 1 98.81 210 ILE A O 1
ATOM 1637 N N . ASP A 1 211 ? -6.004 -29.688 -23.891 1 98.5 211 ASP A N 1
ATOM 1638 C CA . ASP A 1 211 ? -7.129 -29.406 -24.781 1 98.5 211 ASP A CA 1
ATOM 1639 C C . ASP A 1 211 ? -6.918 -30.047 -26.141 1 98.5 211 ASP A C 1
ATOM 1641 O O . ASP A 1 211 ? -7.871 -30.531 -26.766 1 98.5 211 ASP A O 1
ATOM 1645 N N . THR A 1 212 ? -5.652 -30.109 -26.609 1 98.25 212 THR A N 1
ATOM 1646 C CA . THR A 1 212 ? -5.383 -30.5 -27.984 1 98.25 212 THR A CA 1
ATOM 1647 C C . THR A 1 212 ? -4.824 -31.922 -28.031 1 98.25 212 THR A C 1
ATOM 1649 O O . THR A 1 212 ? -4.438 -32.406 -29.094 1 98.25 212 THR A O 1
ATOM 1652 N N . ALA A 1 213 ? -4.766 -32.5 -26.891 1 97.56 213 ALA A N 1
ATOM 1653 C CA . ALA A 1 213 ? -4.223 -33.844 -26.844 1 97.56 213 ALA A CA 1
ATOM 1654 C C . ALA A 1 213 ? -5.039 -34.812 -27.719 1 97.56 213 ALA A C 1
ATOM 1656 O O . ALA A 1 213 ? -6.273 -34.781 -27.703 1 97.56 213 ALA A O 1
ATOM 1657 N N . VAL A 1 214 ? -4.273 -35.625 -28.531 1 96 214 VAL A N 1
ATOM 1658 C CA . VAL A 1 214 ? -4.918 -36.594 -29.391 1 96 214 VAL A CA 1
ATOM 1659 C C . VAL A 1 214 ? -4.848 -37.969 -28.734 1 96 214 VAL A C 1
ATOM 1661 O O . VAL A 1 214 ? -3.768 -38.562 -28.609 1 96 214 VAL A O 1
ATOM 1664 N N . GLN A 1 215 ? -5.91 -38.562 -28.359 1 94.12 215 GLN A N 1
ATOM 1665 C CA . GLN A 1 215 ? -6.074 -39.875 -27.766 1 94.12 215 GLN A CA 1
ATOM 1666 C C . GLN A 1 215 ? -5.16 -40.062 -26.547 1 94.12 215 GLN A C 1
ATOM 1668 O O . GLN A 1 215 ? -4.328 -40.969 -26.531 1 94.12 215 GLN A O 1
ATOM 1673 N N . PRO A 1 216 ? -5.391 -39.25 -25.594 1 96.12 216 PRO A N 1
ATOM 1674 C CA . PRO A 1 216 ? -4.582 -39.406 -24.391 1 96.12 216 PRO A CA 1
ATOM 1675 C C . PRO A 1 216 ? -4.922 -40.656 -23.609 1 96.12 216 PRO A C 1
ATOM 1677 O O . PRO A 1 216 ? -5.992 -41.25 -23.812 1 96.12 216 PRO A O 1
ATOM 1680 N N . ARG A 1 217 ? -3.936 -41.125 -22.812 1 96.81 217 ARG A N 1
ATOM 1681 C CA . ARG A 1 217 ? -4.191 -42.281 -21.953 1 96.81 217 ARG A CA 1
ATOM 1682 C C . ARG A 1 217 ? -5.375 -42.031 -21.031 1 96.81 217 ARG A C 1
ATOM 1684 O O . ARG A 1 217 ? -6.199 -42.906 -20.797 1 96.81 217 ARG A O 1
ATOM 1691 N N . VAL A 1 218 ? -5.391 -40.844 -20.438 1 97.31 218 VAL A N 1
ATOM 1692 C CA . VAL A 1 218 ? -6.5 -40.406 -19.609 1 97.31 218 VAL A CA 1
ATOM 1693 C C . VAL A 1 218 ? -7.012 -39.062 -20.109 1 97.31 218 VAL A C 1
ATOM 1695 O O . VAL A 1 218 ? -6.23 -38.125 -20.297 1 97.31 218 VAL A O 1
ATOM 1698 N N . LYS A 1 219 ? -8.305 -39 -20.391 1 97.62 219 LYS A N 1
ATOM 1699 C CA . LYS A 1 219 ? -8.898 -37.719 -20.75 1 97.62 219 LYS A CA 1
ATOM 1700 C C . LYS A 1 219 ? -9.117 -36.844 -19.516 1 97.62 219 LYS A C 1
ATOM 1702 O O . LYS A 1 219 ? -9.898 -37.219 -18.625 1 97.62 219 LYS A O 1
ATOM 1707 N N . ILE A 1 220 ? -8.508 -35.781 -19.453 1 98.12 220 ILE A N 1
ATOM 1708 C CA . ILE A 1 220 ? -8.609 -34.875 -18.328 1 98.12 220 ILE A CA 1
ATOM 1709 C C . ILE A 1 220 ? -9.805 -33.938 -18.531 1 98.12 220 ILE A C 1
ATOM 1711 O O . ILE A 1 220 ? -9.977 -33.375 -19.609 1 98.12 220 ILE A O 1
ATOM 1715 N N . ASN A 1 221 ? -10.648 -33.75 -17.516 1 98.25 221 ASN A N 1
ATOM 1716 C CA . ASN A 1 221 ? -11.859 -32.906 -17.578 1 98.25 221 ASN A CA 1
ATOM 1717 C C . ASN A 1 221 ? -11.555 -31.453 -17.266 1 98.25 221 ASN A C 1
ATOM 1719 O O . ASN A 1 221 ? -12.055 -30.906 -16.297 1 98.25 221 ASN A O 1
ATOM 1723 N N . LEU A 1 222 ? -10.859 -30.812 -18.203 1 98.75 222 LEU A N 1
ATOM 1724 C CA . LEU A 1 222 ? -10.438 -29.422 -18.047 1 98.75 222 LEU A CA 1
ATOM 1725 C C . LEU A 1 222 ? -11.633 -28.484 -18.078 1 98.75 222 LEU A C 1
ATOM 1727 O O . LEU A 1 222 ? -12.453 -28.547 -19 1 98.75 222 LEU A O 1
ATOM 1731 N N . LYS A 1 223 ? -11.703 -27.578 -17 1 98.81 223 LYS A N 1
ATOM 1732 C CA . LYS A 1 223 ? -12.82 -26.641 -16.922 1 98.81 223 LYS A CA 1
ATOM 1733 C C . LYS A 1 223 ? -12.336 -25.188 -16.984 1 98.81 223 LYS A C 1
ATOM 1735 O O . LYS A 1 223 ? -13.102 -24.281 -17.297 1 98.81 223 LYS A O 1
ATOM 1740 N N . GLY A 1 224 ? -11.055 -25 -16.672 1 98.81 224 GLY A N 1
ATOM 1741 C CA . GLY A 1 224 ? -10.602 -23.625 -16.688 1 98.81 224 GLY A CA 1
ATOM 1742 C C . GLY A 1 224 ? -9.164 -23.453 -16.234 1 98.81 224 GLY A C 1
ATOM 1743 O O . GLY A 1 224 ? -8.508 -24.438 -15.859 1 98.81 224 GLY A O 1
ATOM 1744 N N . ILE A 1 225 ? -8.695 -22.172 -16.359 1 98.94 225 ILE A N 1
ATOM 1745 C CA . ILE A 1 225 ? -7.375 -21.797 -15.867 1 98.94 225 ILE A CA 1
ATOM 1746 C C . ILE A 1 225 ? -7.488 -20.562 -14.992 1 98.94 225 ILE A C 1
ATOM 1748 O O . ILE A 1 225 ? -8.406 -19.75 -15.164 1 98.94 225 ILE A O 1
ATOM 1752 N N . TYR A 1 226 ? -6.617 -20.391 -14.008 1 98.88 226 TYR A N 1
ATOM 1753 C CA . TYR A 1 226 ? -6.52 -19.219 -13.148 1 98.88 226 TYR A CA 1
ATOM 1754 C C . TYR A 1 226 ? -5.066 -18.828 -12.938 1 98.88 226 TYR A C 1
ATOM 1756 O O . TYR A 1 226 ? -4.23 -19.656 -12.578 1 98.88 226 TYR A O 1
ATOM 1764 N N . ILE A 1 227 ? -4.723 -17.594 -13.219 1 98.94 227 ILE A N 1
ATOM 1765 C CA . ILE A 1 227 ? -3.34 -17.141 -13.195 1 98.94 227 ILE A CA 1
ATOM 1766 C C . 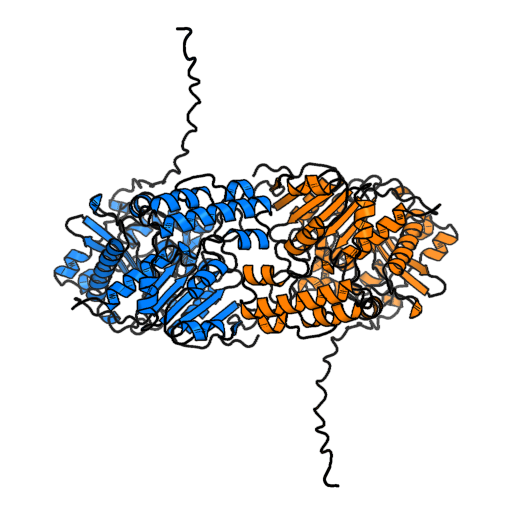ILE A 1 227 ? -3.227 -15.883 -12.344 1 98.94 227 ILE A C 1
ATOM 1768 O O . ILE A 1 227 ? -3.873 -14.875 -12.625 1 98.94 227 ILE A O 1
ATOM 1772 N N . GLY A 1 228 ? -2.422 -15.938 -11.297 1 98.81 228 GLY A N 1
ATOM 1773 C CA . GLY A 1 228 ? -2.176 -14.797 -10.43 1 98.81 228 GLY A CA 1
ATOM 1774 C C . GLY A 1 228 ? -0.912 -14.039 -10.781 1 98.81 228 GLY A C 1
ATOM 1775 O O . GLY A 1 228 ? 0.165 -14.625 -10.891 1 98.81 228 GLY A O 1
ATOM 1776 N N . ASN A 1 229 ? -1.079 -12.773 -10.953 1 98.69 229 ASN A N 1
ATOM 1777 C CA . ASN A 1 229 ? 0.093 -11.969 -11.273 1 98.69 229 ASN A CA 1
ATOM 1778 C C . ASN A 1 229 ? 0.934 -12.609 -12.367 1 98.69 229 ASN A C 1
ATOM 1780 O O . ASN A 1 229 ? 2.146 -12.766 -12.219 1 98.69 229 ASN A O 1
ATOM 1784 N N . GLY A 1 230 ? 0.262 -12.977 -13.43 1 98.75 230 GLY A N 1
ATOM 1785 C CA . GLY A 1 230 ? 0.86 -13.844 -14.438 1 98.75 230 GLY A CA 1
ATOM 1786 C C . GLY A 1 230 ? 1.726 -13.086 -15.43 1 98.75 230 GLY A C 1
ATOM 1787 O O . GLY A 1 230 ? 1.296 -12.086 -16 1 98.75 230 GLY A O 1
ATOM 1788 N N . PHE A 1 231 ? 2.943 -13.516 -15.578 1 98.44 231 PHE A N 1
ATOM 1789 C CA . PHE A 1 231 ? 3.801 -13.062 -16.672 1 98.44 231 PHE A CA 1
ATOM 1790 C C . PHE A 1 231 ? 3.51 -13.828 -17.953 1 98.44 231 PHE A C 1
ATOM 1792 O O . PHE A 1 231 ? 4.105 -14.883 -18.203 1 98.44 231 PHE A O 1
ATOM 1799 N N . ILE A 1 232 ? 2.656 -13.242 -18.797 1 98.81 232 ILE A N 1
ATOM 1800 C CA . ILE A 1 232 ? 2.09 -14.008 -19.906 1 98.81 232 ILE A CA 1
ATOM 1801 C C . ILE A 1 232 ? 2.633 -13.469 -21.219 1 98.81 232 ILE A C 1
ATOM 1803 O O . ILE A 1 232 ? 3.086 -14.234 -22.078 1 98.81 232 ILE A O 1
ATOM 1807 N N . ASP A 1 233 ? 2.656 -12.156 -21.344 1 98.75 233 ASP A N 1
ATOM 1808 C CA . ASP A 1 233 ? 2.975 -11.492 -22.594 1 98.75 233 ASP A CA 1
ATOM 1809 C C . ASP A 1 233 ? 3.926 -10.32 -22.375 1 98.75 233 ASP A C 1
ATOM 1811 O O . ASP A 1 233 ? 3.494 -9.172 -22.312 1 98.75 233 ASP A O 1
ATOM 1815 N N . PRO A 1 234 ? 5.195 -10.562 -22.5 1 98.19 234 PRO A N 1
ATOM 1816 C CA . PRO A 1 234 ? 6.176 -9.523 -22.172 1 98.19 234 PRO A CA 1
ATOM 1817 C C . PRO A 1 234 ? 6.016 -8.273 -23.031 1 98.19 234 PRO A C 1
ATOM 1819 O O . PRO A 1 234 ? 6.145 -7.152 -22.516 1 98.19 234 PRO A O 1
ATOM 1822 N N . VAL A 1 235 ? 5.691 -8.367 -24.219 1 98.44 235 VAL A N 1
ATOM 1823 C CA . VAL A 1 235 ? 5.68 -7.234 -25.141 1 98.44 235 VAL A CA 1
ATOM 1824 C C . VAL A 1 235 ? 4.664 -6.195 -24.672 1 98.44 235 VAL A C 1
ATOM 1826 O O . VAL A 1 235 ? 4.875 -4.992 -24.828 1 98.44 235 VAL A O 1
ATOM 1829 N N . SER A 1 236 ? 3.576 -6.602 -24.047 1 98.31 236 SER A N 1
ATOM 1830 C CA . SER A 1 236 ? 2.543 -5.676 -23.594 1 98.31 236 SER A CA 1
ATOM 1831 C C . SER A 1 236 ? 2.664 -5.398 -22.094 1 98.31 236 SER A C 1
ATOM 1833 O O . SER A 1 236 ? 1.888 -4.617 -21.547 1 98.31 236 SER A O 1
ATOM 1835 N N . MET A 1 237 ? 3.613 -6.012 -21.438 1 98.25 237 MET A N 1
ATOM 1836 C CA . MET A 1 237 ? 3.613 -5.965 -19.969 1 98.25 237 MET A CA 1
ATOM 1837 C C . MET A 1 237 ? 4.891 -5.309 -19.453 1 98.25 237 MET A C 1
ATOM 1839 O O . MET A 1 237 ? 5.32 -5.586 -18.328 1 98.25 237 MET A O 1
ATOM 1843 N N . MET A 1 238 ? 5.5 -4.379 -20.172 1 96.62 238 MET A N 1
ATOM 1844 C CA . MET A 1 238 ? 6.805 -3.852 -19.797 1 96.62 238 MET A CA 1
ATOM 1845 C C . MET A 1 238 ? 6.688 -2.402 -19.328 1 96.62 238 MET A C 1
ATOM 1847 O O . MET A 1 238 ? 7.66 -1.822 -18.844 1 96.62 238 MET A O 1
ATOM 1851 N N . ASN A 1 239 ? 5.543 -1.811 -19.406 1 93.94 239 ASN A N 1
ATOM 1852 C CA . ASN A 1 239 ? 5.438 -0.394 -19.078 1 93.94 239 ASN A CA 1
ATOM 1853 C C . ASN A 1 239 ? 5.457 -0.168 -17.562 1 93.94 239 ASN A C 1
ATOM 1855 O O . ASN A 1 239 ? 4.453 0.249 -16.984 1 93.94 239 ASN A O 1
ATOM 1859 N N . PHE A 1 240 ? 6.609 -0.24 -16.984 1 96.06 240 PHE A N 1
ATOM 1860 C CA . PHE A 1 240 ? 6.805 -0.07 -15.547 1 96.06 240 PHE A CA 1
ATOM 1861 C C . PHE A 1 240 ? 6.84 1.408 -15.18 1 96.06 240 PHE A C 1
ATOM 1863 O O . PHE A 1 240 ? 6.547 1.775 -14.039 1 96.06 240 PHE A O 1
ATOM 1870 N N . ALA A 1 241 ? 7.164 2.242 -16.094 1 98.12 241 ALA A N 1
ATOM 1871 C CA . ALA A 1 241 ? 7.539 3.625 -15.812 1 98.12 241 ALA A CA 1
ATOM 1872 C C . ALA A 1 241 ? 6.387 4.391 -15.172 1 98.12 241 ALA A C 1
ATOM 1874 O O . ALA A 1 241 ? 6.555 5.016 -14.125 1 98.12 241 ALA A O 1
ATOM 1875 N N . ASP A 1 242 ? 5.23 4.301 -15.742 1 97.44 242 ASP A N 1
ATOM 1876 C CA . ASP A 1 242 ? 4.094 5.082 -15.266 1 97.44 242 ASP A CA 1
ATOM 1877 C C . ASP A 1 242 ? 3.645 4.613 -13.883 1 97.44 242 ASP A C 1
ATOM 1879 O O . ASP A 1 242 ? 3.34 5.434 -13.016 1 97.44 242 ASP A O 1
ATOM 1883 N N . TYR A 1 243 ? 3.602 3.346 -13.719 1 98.38 243 TYR A N 1
ATOM 1884 C CA . TYR A 1 243 ? 3.188 2.783 -12.438 1 98.38 243 TYR A CA 1
ATOM 1885 C C . TYR A 1 243 ? 4.145 3.195 -11.328 1 98.38 243 TYR A C 1
ATOM 1887 O O . TYR A 1 243 ? 3.723 3.727 -10.305 1 98.38 243 TYR A O 1
ATOM 1895 N N . LEU A 1 244 ? 5.438 3.004 -11.57 1 98.75 244 LEU A N 1
ATOM 1896 C CA . LEU A 1 244 ? 6.449 3.299 -10.57 1 98.75 244 LEU A CA 1
ATOM 1897 C C . LEU A 1 244 ? 6.48 4.789 -10.242 1 98.75 244 LEU A C 1
ATOM 1899 O O . LEU A 1 244 ? 6.73 5.176 -9.102 1 98.75 244 LEU A O 1
ATOM 1903 N N . TYR A 1 245 ? 6.227 5.613 -11.234 1 98.44 245 TYR A N 1
ATOM 1904 C CA . TYR A 1 245 ? 6.195 7.055 -11.023 1 98.44 245 TYR A CA 1
ATOM 1905 C C . TYR A 1 245 ? 5 7.457 -10.164 1 98.44 245 TYR A C 1
ATOM 1907 O O . TYR A 1 245 ? 5.141 8.234 -9.219 1 98.44 245 TYR A O 1
ATOM 1915 N N . GLN A 1 246 ? 3.848 6.898 -10.492 1 98.44 246 GLN A N 1
ATOM 1916 C CA . GLN A 1 246 ? 2.633 7.32 -9.805 1 98.44 246 GLN A CA 1
ATOM 1917 C C . GLN A 1 246 ? 2.646 6.883 -8.344 1 98.44 246 GLN A C 1
ATOM 1919 O O . GLN A 1 246 ? 2.139 7.59 -7.469 1 98.44 246 GLN A O 1
ATOM 1924 N N . ILE A 1 247 ? 3.277 5.75 -8.039 1 98.38 247 ILE A N 1
ATOM 1925 C CA . ILE A 1 247 ? 3.301 5.316 -6.648 1 98.38 247 ILE A CA 1
ATOM 1926 C C . ILE A 1 247 ? 4.504 5.926 -5.934 1 98.38 247 ILE A C 1
ATOM 1928 O O . ILE A 1 247 ? 4.758 5.629 -4.766 1 98.38 247 ILE A O 1
ATOM 1932 N N . GLY A 1 248 ? 5.312 6.711 -6.637 1 98.44 248 GLY A N 1
ATOM 1933 C CA . GLY A 1 248 ? 6.324 7.559 -6.023 1 98.44 248 GLY A CA 1
ATOM 1934 C C . GLY A 1 248 ? 7.652 6.852 -5.824 1 98.44 248 GLY A C 1
ATOM 1935 O O . GLY A 1 248 ? 8.539 7.367 -5.141 1 98.44 248 GLY A O 1
ATOM 1936 N N . LEU A 1 249 ? 7.844 5.664 -6.395 1 98.5 249 LEU A N 1
ATOM 1937 C CA . LEU A 1 249 ? 9.078 4.922 -6.16 1 98.5 249 LEU A CA 1
ATOM 1938 C C . LEU A 1 249 ? 10.211 5.465 -7.027 1 98.5 249 LEU A C 1
ATOM 1940 O O . LEU A 1 249 ? 11.383 5.352 -6.664 1 98.5 249 LEU A O 1
ATOM 1944 N N . VAL A 1 250 ? 9.836 6.098 -8.18 1 97.88 250 VAL A N 1
ATOM 1945 C CA . VAL A 1 250 ? 10.867 6.711 -9.008 1 97.88 250 VAL A CA 1
ATOM 1946 C C . VAL A 1 250 ? 10.477 8.148 -9.336 1 97.88 250 VAL A C 1
ATOM 1948 O O . VAL A 1 250 ? 9.289 8.492 -9.32 1 97.88 250 VAL A O 1
ATOM 1951 N N . ASP A 1 251 ? 11.438 8.961 -9.555 1 97.12 251 ASP A N 1
ATOM 1952 C CA . ASP A 1 251 ? 11.156 10.344 -9.945 1 97.12 251 ASP A CA 1
ATOM 1953 C C . ASP A 1 251 ? 11.031 10.461 -11.469 1 97.12 251 ASP A C 1
ATOM 1955 O O . ASP A 1 251 ? 11.047 9.453 -12.18 1 97.12 251 ASP A O 1
ATOM 1959 N N . LYS A 1 252 ? 10.844 11.648 -11.977 1 96.19 252 LYS A N 1
ATOM 1960 C CA . LYS A 1 252 ? 10.586 11.891 -13.391 1 96.19 252 LYS A CA 1
ATOM 1961 C C . LYS A 1 252 ? 11.758 11.414 -14.25 1 96.19 252 LYS A C 1
ATOM 1963 O O . LYS A 1 252 ? 11.555 10.805 -15.305 1 96.19 252 LYS A O 1
ATOM 1968 N N . SER A 1 253 ? 12.945 11.703 -13.797 1 96.06 253 SER A N 1
ATOM 1969 C CA . SER A 1 253 ? 14.133 11.336 -14.555 1 96.06 253 SER A CA 1
ATOM 1970 C C . SER A 1 253 ? 14.266 9.82 -14.664 1 96.06 253 SER A C 1
ATOM 1972 O O . SER A 1 253 ? 14.508 9.289 -15.75 1 96.06 253 SER A O 1
ATOM 1974 N N . SER A 1 254 ? 14.133 9.148 -13.586 1 97.12 254 SER A N 1
ATOM 1975 C CA . SER A 1 254 ? 14.211 7.695 -13.586 1 97.12 254 SER A CA 1
ATOM 1976 C C . SER A 1 254 ? 13.086 7.074 -14.406 1 97.12 254 SER A C 1
ATOM 1978 O O . SER A 1 254 ? 13.297 6.086 -15.117 1 97.12 254 SER A O 1
ATOM 1980 N N . ALA A 1 255 ? 11.93 7.621 -14.305 1 97.69 255 ALA A N 1
ATOM 1981 C CA . ALA A 1 255 ? 10.805 7.129 -15.094 1 97.69 255 ALA A CA 1
ATOM 1982 C C . ALA A 1 255 ? 11.078 7.266 -16.594 1 97.69 255 ALA A C 1
ATOM 1984 O O . ALA A 1 255 ? 10.742 6.375 -17.375 1 97.69 255 ALA A O 1
ATOM 1985 N N . THR A 1 256 ? 11.625 8.359 -16.953 1 97.62 256 THR A N 1
ATOM 1986 C CA . THR A 1 256 ? 11.984 8.586 -18.359 1 97.62 256 THR A CA 1
ATOM 1987 C C . THR A 1 256 ? 12.984 7.539 -18.828 1 97.62 256 THR A C 1
ATOM 1989 O O . THR A 1 256 ? 12.828 6.98 -19.922 1 97.62 256 THR A O 1
ATOM 1992 N N . PHE A 1 257 ? 14 7.297 -18.031 1 97.94 257 PHE A N 1
ATOM 1993 C CA . PHE A 1 257 ? 14.977 6.27 -18.375 1 97.94 257 PHE A CA 1
ATOM 1994 C C . PHE A 1 257 ? 14.305 4.914 -18.531 1 97.94 257 PHE A C 1
ATOM 1996 O O . PHE A 1 257 ? 14.555 4.203 -19.516 1 97.94 257 PHE A O 1
ATOM 2003 N N . ILE A 1 258 ? 13.43 4.574 -17.625 1 98.44 258 ILE A N 1
ATOM 2004 C CA . ILE A 1 258 ? 12.742 3.289 -17.672 1 98.44 258 ILE A CA 1
ATOM 2005 C C . ILE A 1 258 ? 11.883 3.205 -18.922 1 98.44 258 ILE A C 1
ATOM 2007 O O . ILE A 1 258 ? 11.812 2.154 -19.562 1 98.44 258 ILE A O 1
ATOM 2011 N N . ARG A 1 259 ? 11.219 4.273 -19.281 1 98.19 259 ARG A N 1
ATOM 2012 C CA . ARG A 1 259 ? 10.398 4.312 -20.484 1 98.19 259 ARG A CA 1
ATOM 2013 C C . ARG A 1 259 ? 11.242 4.051 -21.734 1 98.19 259 ARG A C 1
ATOM 2015 O O . ARG A 1 259 ? 10.82 3.311 -22.625 1 98.19 259 ARG A O 1
ATOM 2022 N N . GLN A 1 260 ? 12.391 4.664 -21.75 1 98.5 260 GLN A N 1
ATOM 2023 C CA . GLN A 1 260 ? 13.297 4.473 -22.875 1 98.5 260 GLN A CA 1
ATOM 2024 C C . GLN A 1 260 ? 13.758 3.02 -22.953 1 98.5 260 GLN A C 1
ATOM 2026 O O . GLN A 1 260 ? 13.805 2.441 -24.047 1 98.5 260 GLN A O 1
ATOM 2031 N N . GLN A 1 261 ? 14.133 2.467 -21.859 1 98.5 261 GLN A N 1
ATOM 2032 C CA . GLN A 1 261 ? 14.523 1.061 -21.844 1 98.5 261 GLN A CA 1
ATOM 2033 C C . GLN A 1 261 ? 13.367 0.16 -22.266 1 98.5 261 GLN A C 1
ATOM 2035 O O . GLN A 1 261 ? 13.578 -0.833 -22.969 1 98.5 261 GLN A O 1
ATOM 2040 N N . THR A 1 262 ? 12.203 0.509 -21.859 1 97.94 262 THR A N 1
ATOM 2041 C CA . THR A 1 262 ? 11.016 -0.254 -22.219 1 97.94 262 THR A CA 1
ATOM 2042 C C . THR A 1 262 ? 10.82 -0.275 -23.734 1 97.94 262 THR A C 1
ATOM 2044 O O . THR A 1 262 ? 10.484 -1.314 -24.312 1 97.94 262 THR A O 1
ATOM 2047 N N . GLU A 1 263 ? 11 0.852 -24.344 1 98.31 263 GLU A N 1
ATOM 2048 C CA . GLU A 1 263 ? 10.875 0.923 -25.797 1 98.31 263 GLU A CA 1
ATOM 2049 C C . GLU A 1 263 ? 11.875 -0.007 -26.484 1 98.31 263 GLU A C 1
ATOM 2051 O O . GLU A 1 263 ? 11.539 -0.688 -27.453 1 98.31 263 GLU A O 1
ATOM 2056 N N . ILE A 1 264 ? 13.07 -0.044 -25.969 1 98.69 264 ILE A N 1
ATOM 2057 C CA . ILE A 1 264 ? 14.102 -0.925 -26.5 1 98.69 264 ILE A CA 1
ATOM 2058 C C . ILE A 1 264 ? 13.68 -2.383 -26.328 1 98.69 264 ILE A C 1
ATOM 2060 O O . ILE A 1 264 ? 13.789 -3.186 -27.25 1 98.69 264 ILE A O 1
ATOM 2064 N N . ILE A 1 265 ? 13.203 -2.738 -25.203 1 98.62 265 ILE A N 1
ATOM 2065 C CA . ILE A 1 265 ? 12.773 -4.098 -24.891 1 98.62 265 ILE A CA 1
ATOM 2066 C C . ILE A 1 265 ? 11.68 -4.535 -25.844 1 98.62 265 ILE A C 1
ATOM 2068 O O . ILE A 1 265 ? 11.742 -5.629 -26.406 1 98.62 265 ILE A O 1
ATOM 2072 N N . VAL A 1 266 ? 10.711 -3.697 -26.031 1 98.62 266 VAL A N 1
ATOM 2073 C CA . VAL A 1 266 ? 9.57 -4.008 -26.891 1 98.62 266 VAL A CA 1
ATOM 2074 C C . VAL A 1 266 ? 10.039 -4.227 -28.328 1 98.62 266 VAL A C 1
ATOM 2076 O O . VAL A 1 266 ? 9.625 -5.18 -28.984 1 98.62 266 VAL A O 1
ATOM 2079 N N . GLU A 1 267 ? 10.922 -3.363 -28.781 1 98.69 267 GLU A N 1
ATOM 2080 C CA . GLU A 1 267 ? 11.469 -3.504 -30.141 1 98.69 267 GLU A CA 1
ATOM 2081 C C . GLU A 1 267 ? 12.211 -4.828 -30.297 1 98.69 267 GLU A C 1
ATOM 2083 O O . GLU A 1 267 ? 12.07 -5.508 -31.312 1 98.69 267 GLU A O 1
ATOM 2088 N N . LEU A 1 268 ? 12.992 -5.184 -29.312 1 98.81 268 LEU A N 1
ATOM 2089 C CA . LEU A 1 268 ? 13.742 -6.43 -29.344 1 98.81 268 LEU A CA 1
ATOM 2090 C C . LEU A 1 268 ? 12.805 -7.633 -29.375 1 98.81 268 LEU A C 1
ATOM 2092 O O . LEU A 1 268 ? 13.031 -8.578 -30.141 1 98.81 268 LEU A O 1
ATOM 2096 N N . ILE A 1 269 ? 11.758 -7.625 -28.625 1 98.62 269 ILE A N 1
ATOM 2097 C CA . ILE A 1 269 ? 10.797 -8.719 -28.594 1 98.62 269 ILE A CA 1
ATOM 2098 C C . ILE A 1 269 ? 10.109 -8.844 -29.953 1 98.62 269 ILE A C 1
ATOM 2100 O O . ILE A 1 269 ? 9.953 -9.945 -30.484 1 98.62 269 ILE A O 1
ATOM 2104 N N . GLU A 1 270 ? 9.695 -7.719 -30.5 1 98.25 270 GLU A N 1
ATOM 2105 C CA . GLU A 1 270 ? 9.023 -7.707 -31.797 1 98.25 270 GLU A CA 1
ATOM 2106 C C . GLU A 1 270 ? 9.938 -8.25 -32.906 1 98.25 270 GLU A C 1
ATOM 2108 O O . GLU A 1 270 ? 9.461 -8.859 -33.875 1 98.25 270 GLU A O 1
ATOM 2113 N N . ASP A 1 271 ? 11.258 -8.141 -32.688 1 98.25 271 ASP A N 1
ATOM 2114 C CA . ASP A 1 271 ? 12.242 -8.648 -33.625 1 98.25 271 ASP A CA 1
ATOM 2115 C C . ASP A 1 271 ? 12.562 -10.117 -33.375 1 98.25 271 ASP A C 1
ATOM 2117 O O . ASP A 1 271 ? 13.422 -10.703 -34.031 1 98.25 271 ASP A O 1
ATOM 2121 N N . GLY A 1 272 ? 11.992 -10.695 -32.406 1 97.5 272 GLY A N 1
ATOM 2122 C CA . GLY A 1 272 ? 12.242 -12.086 -32.062 1 97.5 272 GLY A CA 1
ATOM 2123 C C . GLY A 1 272 ? 13.539 -12.289 -31.297 1 97.5 272 GLY A C 1
ATOM 2124 O O . GLY A 1 272 ? 14.023 -13.414 -31.172 1 97.5 272 GLY A O 1
ATOM 2125 N N . ARG A 1 273 ? 14.109 -11.156 -30.844 1 98.31 273 ARG A N 1
ATOM 2126 C CA . ARG A 1 273 ? 15.367 -11.203 -30.094 1 98.31 273 ARG A CA 1
ATOM 2127 C C . ARG A 1 273 ? 15.109 -11.258 -28.594 1 98.31 273 ARG A C 1
ATOM 2129 O O . ARG A 1 273 ? 15.5 -10.352 -27.859 1 98.31 273 ARG A O 1
ATOM 2136 N N . TYR A 1 274 ? 14.641 -12.375 -28.156 1 98.12 274 TYR A N 1
ATOM 2137 C CA . TYR A 1 274 ? 14.133 -12.531 -26.797 1 98.12 274 TYR A CA 1
ATOM 2138 C C . TYR A 1 274 ? 15.266 -12.484 -25.781 1 98.12 274 TYR A C 1
ATOM 2140 O O . TYR A 1 274 ? 15.125 -11.852 -24.734 1 98.12 274 TYR A O 1
ATOM 2148 N N . LEU A 1 275 ? 16.312 -13.133 -26.047 1 97.75 275 LEU A N 1
ATOM 2149 C CA . LEU A 1 275 ? 17.438 -13.133 -25.109 1 97.75 275 LEU A CA 1
ATOM 2150 C C . LEU A 1 275 ? 18 -11.727 -24.938 1 97.75 275 LEU A C 1
ATOM 2152 O O . LEU A 1 275 ? 18.328 -11.328 -23.812 1 97.75 275 LEU A O 1
ATOM 2156 N N . ASP A 1 276 ? 18.078 -10.969 -26.016 1 98.31 276 ASP A N 1
ATOM 2157 C CA . ASP A 1 276 ? 18.531 -9.586 -25.938 1 98.31 276 ASP A CA 1
ATOM 2158 C C . ASP A 1 276 ? 17.594 -8.734 -25.094 1 98.31 276 ASP A C 1
ATOM 2160 O O . ASP A 1 276 ? 18.031 -7.875 -24.328 1 98.31 276 ASP A O 1
ATOM 2164 N N . ALA A 1 277 ? 16.297 -8.977 -25.312 1 98.44 277 ALA A N 1
ATOM 2165 C CA . ALA A 1 277 ? 15.305 -8.266 -24.516 1 98.44 277 ALA A CA 1
ATOM 2166 C C . ALA A 1 277 ? 15.492 -8.562 -23.031 1 98.44 277 ALA A C 1
ATOM 2168 O O . ALA A 1 277 ? 15.414 -7.656 -22.188 1 98.44 277 ALA A O 1
ATOM 2169 N N . LEU A 1 278 ? 15.742 -9.828 -22.703 1 98 278 LEU A N 1
ATOM 2170 C CA . LEU A 1 278 ? 15.969 -10.211 -21.312 1 98 278 LEU A CA 1
ATOM 2171 C C . LEU A 1 278 ? 17.203 -9.516 -20.75 1 98 278 LEU A C 1
ATOM 2173 O O . LEU A 1 278 ? 17.219 -9.102 -19.594 1 98 278 LEU A O 1
ATOM 2177 N N . ASN A 1 279 ? 18.188 -9.375 -21.562 1 97.62 279 ASN A N 1
ATOM 2178 C CA . ASN A 1 279 ? 19.438 -8.75 -21.141 1 97.62 279 ASN A CA 1
ATOM 2179 C C . ASN A 1 279 ? 19.25 -7.27 -20.828 1 97.62 279 ASN A C 1
ATOM 2181 O O . ASN A 1 279 ? 20.078 -6.656 -20.156 1 97.62 279 ASN A O 1
ATOM 2185 N N . VAL A 1 280 ? 18.141 -6.715 -21.297 1 97.88 280 VAL A N 1
ATOM 2186 C CA . VAL A 1 280 ? 17.828 -5.324 -20.984 1 97.88 280 VAL A CA 1
ATOM 2187 C C . VAL A 1 280 ? 16.938 -5.266 -19.75 1 97.88 280 VAL A C 1
ATOM 2189 O O . VAL A 1 280 ? 17.172 -4.473 -18.828 1 97.88 280 VAL A O 1
ATOM 2192 N N . VAL A 1 281 ? 15.953 -6.117 -19.688 1 97.38 281 VAL A N 1
ATOM 2193 C CA . VAL A 1 281 ? 14.969 -6.023 -18.625 1 97.38 281 VAL A CA 1
ATOM 2194 C C . VAL A 1 281 ? 15.594 -6.504 -17.312 1 97.38 281 VAL A C 1
ATOM 2196 O O . VAL A 1 281 ? 15.289 -5.977 -16.234 1 97.38 281 VAL A O 1
ATOM 2199 N N . ASP A 1 282 ? 16.469 -7.457 -17.344 1 97.06 282 ASP A N 1
ATOM 2200 C CA . ASP A 1 282 ? 17.016 -8.078 -16.141 1 97.06 282 ASP A CA 1
ATOM 2201 C C . ASP A 1 282 ? 17.797 -7.066 -15.305 1 97.06 282 ASP A C 1
ATOM 2203 O O . ASP A 1 282 ? 17.484 -6.859 -14.125 1 97.06 282 ASP A O 1
ATOM 2207 N N . PRO A 1 283 ? 18.703 -6.332 -15.844 1 97.38 283 PRO A N 1
ATOM 2208 C CA . PRO A 1 283 ? 19.391 -5.336 -15.031 1 97.38 283 PRO A CA 1
ATOM 2209 C C . PRO A 1 283 ? 18.516 -4.113 -14.727 1 97.38 283 PRO A C 1
ATOM 2211 O O . PRO A 1 283 ? 18.859 -3.32 -13.844 1 97.38 283 PRO A O 1
ATOM 2214 N N . LEU A 1 284 ? 17.453 -3.939 -15.461 1 97.62 284 LEU A N 1
ATOM 2215 C CA . LEU A 1 284 ? 16.562 -2.814 -15.227 1 97.62 284 LEU A CA 1
ATOM 2216 C C . LEU A 1 284 ? 15.727 -3.039 -13.969 1 97.62 284 LEU A C 1
ATOM 2218 O O . LEU A 1 284 ? 15.672 -2.178 -13.094 1 97.62 284 LEU A O 1
ATOM 2222 N N . LEU A 1 285 ? 15.086 -4.305 -13.859 1 94.56 285 LEU A N 1
ATOM 2223 C CA . LEU A 1 285 ? 14.109 -4.473 -12.789 1 94.56 285 LEU A CA 1
ATOM 2224 C C . LEU A 1 285 ? 14.07 -5.926 -12.32 1 94.56 285 LEU A C 1
ATOM 2226 O O . LEU A 1 285 ? 13.93 -6.191 -11.125 1 94.56 285 LEU A O 1
ATOM 2230 N N . ALA A 1 286 ? 14.156 -6.949 -13.094 1 86.81 286 ALA A N 1
ATOM 2231 C CA . ALA A 1 286 ? 13.891 -8.344 -12.75 1 86.81 286 ALA A CA 1
ATOM 2232 C C . ALA A 1 286 ? 14.977 -8.898 -11.828 1 86.81 286 ALA A C 1
ATOM 2234 O O . ALA A 1 286 ? 14.672 -9.516 -10.805 1 86.81 286 ALA A O 1
ATOM 2235 N N . GLY A 1 287 ? 16.25 -8.719 -12.219 1 92.38 287 GLY A N 1
ATOM 2236 C CA . GLY A 1 287 ? 17.375 -9.109 -11.383 1 92.38 287 GLY A CA 1
ATOM 2237 C C . GLY A 1 287 ? 17.484 -10.609 -11.188 1 92.38 287 GLY A C 1
ATOM 2238 O O . GLY A 1 287 ? 17.844 -11.07 -10.102 1 92.38 287 GLY A O 1
ATOM 2239 N N . ILE A 1 288 ? 17.078 -11.328 -12.109 1 90.62 288 ILE A N 1
ATOM 2240 C CA . ILE A 1 288 ? 17.172 -12.789 -12.039 1 90.62 288 ILE A CA 1
ATOM 2241 C C . ILE A 1 288 ? 18.625 -13.227 -12.219 1 90.62 288 ILE A C 1
ATOM 2243 O O . ILE A 1 288 ? 19.094 -14.117 -11.508 1 90.62 288 ILE A O 1
ATOM 2247 N N . PHE A 1 289 ? 19.359 -12.523 -13.109 1 90.88 289 PHE A N 1
ATOM 2248 C CA . PHE A 1 289 ? 20.688 -12.961 -13.492 1 90.88 289 PHE A CA 1
ATOM 2249 C C . PHE A 1 289 ? 21.734 -11.898 -13.133 1 90.88 289 PHE A C 1
ATOM 2251 O O . PHE A 1 289 ? 22.922 -12.195 -13.031 1 90.88 289 PHE A O 1
ATOM 2258 N N . THR A 1 290 ? 21.219 -10.68 -13.031 1 88.38 290 THR A N 1
ATOM 2259 C CA . THR A 1 290 ? 22.125 -9.562 -12.812 1 88.38 290 THR A CA 1
ATOM 2260 C C . THR A 1 290 ? 21.688 -8.742 -11.594 1 88.38 290 THR A C 1
ATOM 2262 O O . THR A 1 290 ? 20.531 -8.328 -11.5 1 88.38 290 THR A O 1
ATOM 2265 N N . LYS A 1 291 ? 22.672 -8.508 -10.742 1 88.06 291 LYS A N 1
ATOM 2266 C CA . LYS A 1 291 ? 22.469 -7.617 -9.602 1 88.06 291 LYS A CA 1
ATOM 2267 C C . LYS A 1 291 ? 23.703 -6.746 -9.359 1 88.06 291 LYS A C 1
ATOM 2269 O O . LYS A 1 291 ? 24.828 -7.168 -9.609 1 88.06 291 LYS A O 1
ATOM 2274 N N . PRO A 1 292 ? 23.438 -5.496 -8.82 1 93.5 292 PRO A N 1
ATOM 2275 C CA . PRO A 1 292 ? 22.156 -4.879 -8.492 1 93.5 292 PRO A CA 1
ATOM 2276 C C . PRO A 1 292 ? 21.422 -4.344 -9.727 1 93.5 292 PRO A C 1
ATOM 2278 O O . PRO A 1 292 ? 22.062 -4.066 -10.742 1 93.5 292 PRO A O 1
ATOM 2281 N N . THR A 1 293 ? 20.141 -4.23 -9.664 1 97.19 293 THR A N 1
ATOM 2282 C CA . THR A 1 293 ? 19.344 -3.68 -10.75 1 97.19 293 THR A CA 1
ATOM 2283 C C . THR A 1 293 ? 19.281 -2.158 -10.664 1 97.19 293 THR A C 1
ATOM 2285 O O . THR A 1 293 ? 19.656 -1.573 -9.641 1 97.19 293 THR A O 1
ATOM 2288 N N . TYR A 1 294 ? 18.859 -1.563 -11.781 1 97.75 294 TYR A N 1
ATOM 2289 C CA . TYR A 1 294 ? 18.578 -0.133 -11.773 1 97.75 294 TYR A CA 1
ATOM 2290 C C . TYR A 1 294 ? 17.516 0.205 -10.734 1 97.75 294 TYR A C 1
ATOM 2292 O O . TYR A 1 294 ? 17.641 1.197 -10.016 1 97.75 294 TYR A O 1
ATOM 2300 N N . PHE A 1 295 ? 16.484 -0.608 -10.602 1 97.56 295 PHE A N 1
ATOM 2301 C CA . PHE A 1 295 ? 15.422 -0.439 -9.617 1 97.56 295 PHE A CA 1
ATOM 2302 C C . PHE A 1 295 ? 15.992 -0.364 -8.211 1 97.56 295 PHE A C 1
ATOM 2304 O O . PHE A 1 295 ? 15.648 0.542 -7.441 1 97.56 295 PHE A O 1
ATOM 2311 N N . LYS A 1 296 ? 16.797 -1.312 -7.879 1 96.69 296 LYS A N 1
ATOM 2312 C CA . LYS A 1 296 ? 17.422 -1.304 -6.559 1 96.69 296 LYS A CA 1
ATOM 2313 C C . LYS A 1 296 ? 18.234 -0.028 -6.34 1 96.69 296 LYS A C 1
ATOM 2315 O O . LYS A 1 296 ? 18.156 0.594 -5.281 1 96.69 296 LYS A O 1
ATOM 2320 N N . ASN A 1 297 ? 18.922 0.373 -7.348 1 96.25 297 ASN A N 1
ATOM 2321 C CA . ASN A 1 297 ? 19.812 1.521 -7.219 1 96.25 297 ASN A CA 1
ATOM 2322 C C . ASN A 1 297 ? 19.047 2.809 -6.969 1 96.25 297 ASN A C 1
ATOM 2324 O O . ASN A 1 297 ? 19.5 3.678 -6.223 1 96.25 297 ASN A O 1
ATOM 2328 N N . VAL A 1 298 ? 17.875 2.896 -7.547 1 96.62 298 VAL A N 1
ATOM 2329 C CA . VAL A 1 298 ? 17.188 4.184 -7.477 1 96.62 298 VAL A CA 1
ATOM 2330 C C . VAL A 1 298 ? 16.156 4.156 -6.352 1 96.62 298 VAL A C 1
ATOM 2332 O O . VAL A 1 298 ? 15.68 5.207 -5.914 1 96.62 298 VAL A O 1
ATOM 2335 N N . THR A 1 299 ? 15.773 3.006 -5.844 1 97.06 299 THR A N 1
ATOM 2336 C CA . THR A 1 299 ? 14.727 2.947 -4.824 1 97.06 299 THR A CA 1
ATOM 2337 C C . THR A 1 299 ? 15.305 2.492 -3.486 1 97.06 299 THR A C 1
ATOM 2339 O O . THR A 1 299 ? 14.68 2.693 -2.439 1 97.06 299 THR A O 1
ATOM 2342 N N . GLY A 1 300 ? 16.406 1.784 -3.557 1 96.06 300 GLY A N 1
ATOM 2343 C CA . GLY A 1 300 ? 16.969 1.185 -2.354 1 96.06 300 GLY A CA 1
ATOM 2344 C C . GLY A 1 300 ? 16.281 -0.105 -1.955 1 96.06 300 GLY A C 1
ATOM 2345 O O . GLY A 1 300 ? 16.625 -0.722 -0.949 1 96.06 300 GLY A O 1
ATOM 2346 N N . MET A 1 301 ? 15.367 -0.571 -2.754 1 96.44 301 MET A N 1
ATOM 2347 C CA . MET A 1 301 ? 14.578 -1.754 -2.414 1 96.44 301 MET A CA 1
ATOM 2348 C C . MET A 1 301 ? 15.172 -3.004 -3.055 1 96.44 301 MET A C 1
ATOM 2350 O O . MET A 1 301 ? 15.516 -3 -4.238 1 96.44 301 MET A O 1
ATOM 2354 N N . ASP A 1 302 ? 15.211 -4.047 -2.236 1 92.88 302 ASP A N 1
ATOM 2355 C CA . ASP A 1 302 ? 15.703 -5.34 -2.709 1 92.88 302 ASP A CA 1
ATOM 2356 C C . ASP A 1 302 ? 14.547 -6.309 -2.951 1 92.88 302 ASP A C 1
ATOM 2358 O O . ASP A 1 302 ? 14.758 -7.52 -3.051 1 92.88 302 ASP A O 1
ATOM 2362 N N . PHE A 1 303 ? 13.43 -5.855 -2.93 1 95.88 303 PHE A N 1
ATOM 2363 C CA . PHE A 1 303 ? 12.211 -6.645 -3.023 1 95.88 303 PHE A CA 1
ATOM 2364 C C . PHE A 1 303 ? 11.133 -5.887 -3.797 1 95.88 303 PHE A C 1
ATOM 2366 O O . PHE A 1 303 ? 10.969 -4.68 -3.617 1 95.88 303 PHE A O 1
ATOM 2373 N N . TYR A 1 304 ? 10.445 -6.523 -4.695 1 96.81 304 TYR A N 1
ATOM 2374 C CA . TYR A 1 304 ? 9.5 -5.797 -5.531 1 96.81 304 TYR A CA 1
ATOM 2375 C C . TYR A 1 304 ? 8.188 -6.566 -5.672 1 96.81 304 TYR A C 1
ATOM 2377 O O . TYR A 1 304 ? 7.375 -6.27 -6.551 1 96.81 304 TYR A O 1
ATOM 2385 N N . PHE A 1 305 ? 7.902 -7.629 -4.824 1 98.06 305 PHE A N 1
ATOM 2386 C CA . PHE A 1 305 ? 6.676 -8.406 -4.91 1 98.06 305 PHE A CA 1
ATOM 2387 C C . PHE A 1 305 ? 5.562 -7.758 -4.098 1 98.06 305 PHE A C 1
ATOM 2389 O O . PHE A 1 305 ? 4.406 -8.18 -4.172 1 98.06 305 PHE A O 1
ATOM 2396 N N . ASN A 1 306 ? 5.844 -6.762 -3.342 1 98.56 306 ASN A N 1
ATOM 2397 C CA . ASN A 1 306 ? 4.965 -5.922 -2.539 1 98.56 306 ASN A CA 1
ATOM 2398 C C . ASN A 1 306 ? 5.66 -4.637 -2.105 1 98.56 306 ASN A C 1
ATOM 2400 O O . ASN A 1 306 ? 6.582 -4.672 -1.284 1 98.56 306 ASN A O 1
ATOM 2404 N N . TYR A 1 307 ? 5.242 -3.516 -2.605 1 98.12 307 TYR A N 1
ATOM 2405 C CA . TYR A 1 307 ? 6.082 -2.334 -2.453 1 98.12 307 TYR A CA 1
ATOM 2406 C C . TYR A 1 307 ? 5.953 -1.749 -1.053 1 98.12 307 TYR A C 1
ATOM 2408 O O . TYR A 1 307 ? 6.613 -0.762 -0.722 1 98.12 307 TYR A O 1
ATOM 2416 N N . LEU A 1 308 ? 5.164 -2.383 -0.113 1 98.25 308 LEU A N 1
ATOM 2417 C CA . LEU A 1 308 ? 5.176 -2 1.295 1 98.25 308 LEU A CA 1
ATOM 2418 C C . LEU A 1 308 ? 6.445 -2.498 1.98 1 98.25 308 LEU A C 1
ATOM 2420 O O . LEU A 1 308 ? 6.793 -2.031 3.068 1 98.25 308 LEU A O 1
ATOM 2424 N N . TYR A 1 309 ? 7.152 -3.473 1.348 1 97.5 309 TYR A N 1
ATOM 2425 C CA . TYR A 1 309 ? 8.352 -4.062 1.929 1 97.5 309 TYR A CA 1
ATOM 2426 C C . TYR A 1 309 ? 9.586 -3.721 1.101 1 97.5 309 TYR A C 1
ATOM 2428 O O . TYR A 1 309 ? 9.578 -3.854 -0.125 1 97.5 309 TYR A O 1
ATOM 2436 N N . SER A 1 310 ? 10.648 -3.322 1.767 1 96.69 310 SER A N 1
ATOM 2437 C CA . SER A 1 310 ? 11.891 -3.02 1.062 1 96.69 310 SER A CA 1
ATOM 2438 C C . SER A 1 310 ? 12.758 -4.266 0.912 1 96.69 310 SER A C 1
ATOM 2440 O O . SER A 1 310 ? 13.688 -4.281 0.106 1 96.69 310 SER A O 1
ATOM 2442 N N . LYS A 1 311 ? 12.445 -5.211 1.762 1 96.38 311 LYS A N 1
ATOM 2443 C CA . LYS A 1 311 ? 13.164 -6.48 1.74 1 96.38 311 LYS A CA 1
ATOM 2444 C C . LYS A 1 311 ? 12.195 -7.66 1.762 1 96.38 311 LYS A C 1
ATOM 2446 O O . LYS A 1 311 ? 11.055 -7.523 2.205 1 96.38 311 LYS A O 1
ATOM 2451 N N . ARG A 1 312 ? 12.672 -8.742 1.3 1 95.56 312 ARG A N 1
ATOM 2452 C CA . ARG A 1 312 ? 11.867 -9.961 1.303 1 95.56 312 ARG A CA 1
ATOM 2453 C C . ARG A 1 312 ? 11.484 -10.359 2.725 1 95.56 312 ARG A C 1
ATOM 2455 O O . ARG A 1 312 ? 12.352 -10.453 3.602 1 95.56 312 ARG A O 1
ATOM 2462 N N . PRO A 1 313 ? 10.211 -10.594 2.979 1 96.19 313 PRO A N 1
ATOM 2463 C CA . PRO A 1 313 ? 9.828 -11.094 4.301 1 96.19 313 PRO A CA 1
ATOM 2464 C C . PRO A 1 313 ? 10.492 -12.43 4.645 1 96.19 313 PRO A C 1
ATOM 2466 O O . PRO A 1 313 ? 10.562 -13.32 3.795 1 96.19 313 PRO A O 1
ATOM 2469 N N . LYS A 1 314 ? 10.875 -12.609 5.848 1 94.44 314 LYS A N 1
ATOM 2470 C CA . LYS A 1 314 ? 11.609 -13.797 6.27 1 94.44 314 LYS A CA 1
ATOM 2471 C C . LYS A 1 314 ? 10.719 -15.039 6.215 1 94.44 314 LYS A C 1
ATOM 2473 O O . LYS A 1 314 ? 11.195 -16.141 5.918 1 94.44 314 LYS A O 1
ATOM 2478 N N . ASN A 1 315 ? 9.508 -14.852 6.441 1 94.81 315 ASN A N 1
ATOM 2479 C CA . ASN A 1 315 ? 8.617 -15.992 6.566 1 94.81 315 ASN A CA 1
ATOM 2480 C C . ASN A 1 315 ? 8.32 -16.625 5.211 1 94.81 315 ASN A C 1
ATOM 2482 O O . ASN A 1 315 ? 7.676 -17.672 5.133 1 94.81 315 ASN A O 1
ATOM 2486 N N . TYR A 1 316 ? 8.805 -16.031 4.148 1 94.19 316 TYR A N 1
ATOM 2487 C CA . TYR A 1 316 ? 8.703 -16.641 2.826 1 94.19 316 TYR A CA 1
ATOM 2488 C C . TYR A 1 316 ? 9.508 -17.938 2.76 1 94.19 316 TYR A C 1
ATOM 2490 O O . TYR A 1 316 ? 9.211 -18.812 1.951 1 94.19 316 TYR A O 1
ATOM 2498 N N . GLN A 1 317 ? 10.469 -18.109 3.635 1 92.5 317 GLN A N 1
ATOM 2499 C CA . GLN A 1 317 ? 11.414 -19.203 3.426 1 92.5 317 GLN A CA 1
ATOM 2500 C C . GLN A 1 317 ? 11.531 -20.062 4.672 1 92.5 317 GLN A C 1
ATOM 2502 O O . GLN A 1 317 ? 12.445 -20.891 4.773 1 92.5 317 GLN A O 1
ATOM 2507 N N . TYR A 1 318 ? 10.656 -19.906 5.535 1 94.56 318 TYR A N 1
ATOM 2508 C CA . TYR A 1 318 ? 10.734 -20.688 6.762 1 94.56 318 TYR A CA 1
ATOM 2509 C C . TYR A 1 318 ? 10.625 -22.172 6.469 1 94.56 318 TYR A C 1
ATOM 2511 O O . TYR A 1 318 ? 11.164 -23 7.207 1 94.56 318 TYR A O 1
ATOM 2519 N N . PHE A 1 319 ? 10.047 -22.578 5.379 1 96.38 319 PHE A N 1
ATOM 2520 C CA . PHE A 1 319 ? 9.781 -23.984 5.105 1 96.38 319 PHE A CA 1
ATOM 2521 C C . PHE A 1 319 ? 11.047 -24.672 4.609 1 96.38 319 PHE A C 1
ATOM 2523 O O . PHE A 1 319 ? 11.109 -25.906 4.578 1 96.38 319 PHE A O 1
ATOM 2530 N N . ASP A 1 320 ? 12.062 -23.984 4.223 1 93.44 320 ASP A N 1
ATOM 2531 C CA . ASP A 1 320 ? 13.305 -24.578 3.748 1 93.44 320 ASP A CA 1
ATOM 2532 C C . ASP A 1 320 ? 13.914 -25.484 4.812 1 93.44 320 ASP A C 1
ATOM 2534 O O . ASP A 1 320 ? 14.281 -26.641 4.523 1 93.44 320 ASP A O 1
ATOM 2538 N N . ALA A 1 321 ? 14.016 -24.922 6.008 1 90.56 321 ALA A N 1
ATOM 2539 C CA . ALA A 1 321 ? 14.609 -25.688 7.102 1 90.56 321 ALA A CA 1
ATOM 2540 C C . ALA A 1 321 ? 13.789 -26.938 7.414 1 90.56 321 ALA A C 1
ATOM 2542 O O . ALA A 1 321 ? 14.344 -27.984 7.746 1 90.56 321 ALA A O 1
ATOM 2543 N N . PHE A 1 322 ? 12.547 -26.812 7.293 1 94.94 322 PHE A N 1
ATOM 2544 C CA . PHE A 1 322 ? 11.664 -27.938 7.551 1 94.94 322 PHE A CA 1
ATOM 2545 C C . PHE A 1 322 ? 11.875 -29.047 6.523 1 94.94 322 PHE A C 1
ATOM 2547 O O . PHE A 1 322 ? 11.969 -30.234 6.883 1 94.94 322 PHE A O 1
ATOM 2554 N N . LEU A 1 323 ? 12.039 -28.688 5.285 1 95.81 323 LEU A N 1
ATOM 2555 C CA . LEU A 1 323 ? 12.172 -29.656 4.203 1 95.81 323 LEU A CA 1
ATOM 2556 C C . LEU A 1 323 ? 13.531 -30.344 4.254 1 95.81 323 LEU A C 1
ATOM 2558 O O . LEU A 1 323 ? 13.727 -31.391 3.625 1 95.81 323 LEU A O 1
ATOM 2562 N N . GLU A 1 324 ? 14.398 -29.828 5.012 1 91.5 324 GLU A N 1
ATOM 2563 C CA . GLU A 1 324 ? 15.719 -30.438 5.188 1 91.5 324 GLU A CA 1
ATOM 2564 C C . GLU A 1 324 ? 15.703 -31.453 6.324 1 91.5 324 GLU A C 1
ATOM 2566 O O . GLU A 1 324 ? 16.609 -32.281 6.441 1 91.5 324 GLU A O 1
ATOM 2571 N N . SER A 1 325 ? 14.758 -31.453 7.105 1 93.56 325 SER A N 1
ATOM 2572 C CA . SER A 1 325 ? 14.711 -32.344 8.266 1 93.56 325 SER A CA 1
ATOM 2573 C C . SER A 1 325 ? 14.484 -33.781 7.84 1 93.56 325 SER A C 1
ATOM 2575 O O . SER A 1 325 ? 13.758 -34.062 6.875 1 93.56 325 SER A O 1
ATOM 2577 N N . PRO A 1 326 ? 15.047 -34.75 8.617 1 94.81 326 PRO A N 1
ATOM 2578 C CA . PRO A 1 326 ? 14.828 -36.156 8.312 1 94.81 326 PRO A CA 1
ATOM 2579 C C . PRO A 1 326 ? 13.352 -36.531 8.391 1 94.81 326 PRO A C 1
ATOM 2581 O O . PRO A 1 326 ? 12.875 -37.344 7.57 1 94.81 326 PRO A O 1
ATOM 2584 N N . THR A 1 327 ? 12.695 -35.969 9.281 1 94.44 327 THR A N 1
ATOM 2585 C CA . THR A 1 327 ? 11.281 -36.281 9.469 1 94.44 327 THR A CA 1
ATOM 2586 C C . THR A 1 327 ? 10.484 -35.906 8.219 1 94.44 327 THR A C 1
ATOM 2588 O O . THR A 1 327 ? 9.695 -36.688 7.719 1 94.44 327 THR A O 1
ATOM 2591 N N . ALA A 1 328 ? 10.688 -34.75 7.711 1 96 328 ALA A N 1
ATOM 2592 C CA . ALA A 1 328 ? 9.961 -34.281 6.527 1 96 328 ALA A CA 1
ATOM 2593 C C . ALA A 1 328 ? 10.336 -35.094 5.301 1 96 328 ALA A C 1
ATOM 2595 O O . ALA A 1 328 ? 9.469 -35.5 4.516 1 96 328 ALA A O 1
ATOM 2596 N N . ARG A 1 329 ? 11.586 -35.344 5.129 1 97.38 329 ARG A N 1
ATOM 2597 C CA . ARG A 1 329 ? 12.078 -36.031 3.939 1 97.38 329 ARG A CA 1
ATOM 2598 C C . ARG A 1 329 ? 11.555 -37.469 3.889 1 97.38 329 ARG A C 1
ATOM 2600 O O . ARG A 1 329 ? 11.172 -37.969 2.822 1 97.38 329 ARG A O 1
ATOM 2607 N N . LYS A 1 330 ? 11.555 -38.125 5.07 1 96.81 330 LYS A N 1
ATOM 2608 C CA . LYS A 1 330 ? 11 -39.469 5.148 1 96.81 330 LYS A CA 1
ATOM 2609 C C . LYS A 1 330 ? 9.5 -39.469 4.883 1 96.81 330 LYS A C 1
ATOM 2611 O O . LYS A 1 330 ? 8.992 -40.312 4.125 1 96.81 330 LYS A O 1
ATOM 2616 N N . ALA A 1 331 ? 8.844 -38.562 5.461 1 97.31 331 ALA A N 1
ATOM 2617 C CA . ALA A 1 331 ? 7.391 -38.5 5.336 1 97.31 331 ALA A CA 1
ATOM 2618 C C . ALA A 1 331 ? 6.98 -38.219 3.893 1 97.31 331 ALA A C 1
ATOM 2620 O O . ALA A 1 331 ? 5.945 -38.688 3.428 1 97.31 331 ALA A O 1
ATOM 2621 N N . LEU A 1 332 ? 7.801 -37.469 3.143 1 98.38 332 LEU A N 1
ATOM 2622 C CA . LEU A 1 332 ? 7.453 -37 1.804 1 98.38 332 LEU A CA 1
ATOM 2623 C C . LEU A 1 332 ? 8.023 -37.938 0.741 1 98.38 332 LEU A C 1
ATOM 2625 O O . LEU A 1 332 ? 7.781 -37.75 -0.453 1 98.38 332 LEU A O 1
ATOM 2629 N N . HIS A 1 333 ? 8.789 -38.875 1.125 1 98.25 333 HIS A N 1
ATOM 2630 C CA . HIS A 1 333 ? 9.352 -39.875 0.234 1 98.25 333 HIS A CA 1
ATOM 2631 C C . HIS A 1 333 ? 10.328 -39.25 -0.756 1 98.25 333 HIS A C 1
ATOM 2633 O O . HIS A 1 333 ? 10.305 -39.562 -1.946 1 98.25 333 HIS A O 1
ATOM 2639 N N . VAL A 1 334 ? 11.133 -38.312 -0.26 1 98.5 334 VAL A N 1
ATOM 2640 C CA . VAL A 1 334 ? 12.039 -37.625 -1.189 1 98.5 334 VAL A CA 1
ATOM 2641 C C . VAL A 1 334 ? 13.469 -38.125 -0.961 1 98.5 334 VAL A C 1
ATOM 2643 O O . VAL A 1 334 ? 14.352 -37.875 -1.78 1 98.5 334 VAL A O 1
ATOM 2646 N N . GLY A 1 335 ? 13.695 -38.812 0.115 1 96.94 335 GLY A N 1
ATOM 2647 C CA . GLY A 1 335 ? 15.031 -39.312 0.407 1 96.94 335 GLY A CA 1
ATOM 2648 C C . GLY A 1 335 ? 16.078 -38.219 0.455 1 96.94 335 GLY A C 1
ATOM 2649 O O . GLY A 1 335 ? 15.852 -37.156 1.051 1 96.94 335 GLY A O 1
ATOM 2650 N N . ASN A 1 336 ? 17.234 -38.5 -0.125 1 95.5 336 ASN A N 1
ATOM 2651 C CA . ASN A 1 336 ? 18.344 -37.562 -0.058 1 95.5 336 ASN A CA 1
ATOM 2652 C C . ASN A 1 336 ? 18.406 -36.656 -1.293 1 95.5 336 ASN A C 1
ATOM 2654 O O . ASN A 1 336 ? 19.453 -36.062 -1.587 1 95.5 336 ASN A O 1
ATOM 2658 N N . ARG A 1 337 ? 17.312 -36.625 -2.027 1 96.5 337 ARG A N 1
ATOM 2659 C CA . ARG A 1 337 ? 17.281 -35.781 -3.211 1 96.5 337 ARG A CA 1
ATOM 2660 C C . ARG A 1 337 ? 17.469 -34.312 -2.832 1 96.5 337 ARG A C 1
ATOM 2662 O O . ARG A 1 337 ? 16.953 -33.844 -1.81 1 96.5 337 ARG A O 1
ATOM 2669 N N . THR A 1 338 ? 18.172 -33.594 -3.674 1 95.44 338 THR A N 1
ATOM 2670 C CA . THR A 1 338 ? 18.469 -32.188 -3.42 1 95.44 338 THR A CA 1
ATOM 2671 C C . THR A 1 338 ? 17.219 -31.328 -3.6 1 95.44 338 THR A C 1
ATOM 2673 O O . THR A 1 338 ? 16.438 -31.547 -4.531 1 95.44 338 THR A O 1
ATOM 2676 N N . PHE A 1 339 ? 17.078 -30.406 -2.66 1 97.12 339 PHE A N 1
ATOM 2677 C CA . PHE A 1 339 ? 15.977 -29.438 -2.732 1 97.12 339 PHE A CA 1
ATOM 2678 C C . PHE A 1 339 ? 16.484 -28.062 -3.107 1 97.12 339 PHE A C 1
ATOM 2680 O O . PHE A 1 339 ? 17.531 -27.625 -2.627 1 97.12 339 PHE A O 1
ATOM 2687 N N . THR A 1 340 ? 15.75 -27.406 -4.023 1 95.38 340 THR A N 1
ATOM 2688 C CA . THR A 1 340 ? 16.031 -26.016 -4.375 1 95.38 340 THR A CA 1
ATOM 2689 C C . THR A 1 340 ? 14.758 -25.188 -4.391 1 95.38 340 THR A C 1
ATOM 2691 O O . THR A 1 340 ? 13.789 -25.547 -5.07 1 95.38 340 THR A O 1
ATOM 2694 N N . ASP A 1 341 ? 14.812 -24.125 -3.652 1 94.69 341 ASP A N 1
ATOM 2695 C CA . ASP A 1 341 ? 13.648 -23.234 -3.625 1 94.69 341 ASP A CA 1
ATOM 2696 C C . ASP A 1 341 ? 13.383 -22.641 -5.008 1 94.69 341 ASP A C 1
ATOM 2698 O O . ASP A 1 341 ? 12.305 -22.844 -5.574 1 94.69 341 ASP A O 1
ATOM 2702 N N . THR A 1 342 ? 14.281 -21.891 -5.527 1 95.31 342 THR A N 1
ATOM 2703 C CA . THR A 1 342 ? 14.289 -21.422 -6.91 1 95.31 342 THR A CA 1
ATOM 2704 C C . THR A 1 342 ? 15.578 -21.828 -7.617 1 95.31 342 THR A C 1
ATOM 2706 O O . THR A 1 342 ? 16.672 -21.406 -7.234 1 95.31 342 THR A O 1
ATOM 2709 N N . SER A 1 343 ? 15.43 -22.562 -8.688 1 97.06 343 SER A N 1
ATOM 2710 C CA . SER A 1 343 ? 16.578 -23.188 -9.352 1 97.06 343 SER A CA 1
ATOM 2711 C C . SER A 1 343 ? 17.203 -22.234 -10.375 1 97.06 343 SER A C 1
ATOM 2713 O O . SER A 1 343 ? 16.594 -21.922 -11.398 1 97.06 343 SER A O 1
ATOM 2715 N N . LYS A 1 344 ? 18.438 -21.953 -10.133 1 95.88 344 LYS A N 1
ATOM 2716 C CA . LYS A 1 344 ? 19.188 -21.141 -11.086 1 95.88 344 LYS A CA 1
ATOM 2717 C C . LYS A 1 344 ? 19.438 -21.891 -12.383 1 95.88 344 LYS A C 1
ATOM 2719 O O . LYS A 1 344 ? 19.469 -21.297 -13.461 1 95.88 344 LYS A O 1
ATOM 2724 N N . VAL A 1 345 ? 19.625 -23.172 -12.258 1 97.19 345 VAL A N 1
ATOM 2725 C CA . VAL A 1 345 ? 19.891 -23.984 -13.438 1 97.19 345 VAL A CA 1
ATOM 2726 C C . VAL A 1 345 ? 18.656 -23.969 -14.352 1 97.19 345 VAL A C 1
ATOM 2728 O O . VAL A 1 345 ? 18.781 -23.812 -15.57 1 97.19 345 VAL A O 1
ATOM 2731 N N . VAL A 1 346 ? 17.516 -24.125 -13.766 1 97.94 346 VAL A N 1
ATOM 2732 C CA . VAL A 1 346 ? 16.281 -24.062 -14.539 1 97.94 346 VAL A CA 1
ATOM 2733 C C . VAL A 1 346 ? 16.172 -22.719 -15.234 1 97.94 346 VAL A C 1
ATOM 2735 O O . VAL A 1 346 ? 15.82 -22.641 -16.406 1 97.94 346 VAL A O 1
ATOM 2738 N N . GLN A 1 347 ? 16.469 -21.656 -14.516 1 97.31 347 GLN A N 1
ATOM 2739 C CA . GLN A 1 347 ? 16.406 -20.312 -15.07 1 97.31 347 GLN A CA 1
ATOM 2740 C C . GLN A 1 347 ? 17.359 -20.156 -16.25 1 97.31 347 GLN A C 1
ATOM 2742 O O . GLN A 1 347 ? 17.016 -19.531 -17.266 1 97.31 347 GLN A O 1
ATOM 2747 N N . GLU A 1 348 ? 18.516 -20.734 -16.156 1 97.12 348 GLU A N 1
ATOM 2748 C CA . GLU A 1 348 ? 19.5 -20.656 -17.234 1 97.12 348 GLU A CA 1
ATOM 2749 C C . GLU A 1 348 ? 19 -21.359 -18.5 1 97.12 348 GLU A C 1
ATOM 2751 O O . GLU A 1 348 ? 19.172 -20.859 -19.609 1 97.12 348 GLU A O 1
ATOM 2756 N N . TYR A 1 349 ? 18.391 -22.453 -18.328 1 97.62 349 TYR A N 1
ATOM 2757 C CA . TYR A 1 349 ? 17.969 -23.234 -19.484 1 97.62 349 TYR A CA 1
ATOM 2758 C C . TYR A 1 349 ? 16.719 -22.641 -20.125 1 97.62 349 TYR A C 1
ATOM 2760 O O . TYR A 1 349 ? 16.438 -22.891 -21.297 1 97.62 349 TYR A O 1
ATOM 2768 N N . LEU A 1 350 ? 15.992 -21.828 -19.391 1 97.25 350 LEU A N 1
ATOM 2769 C CA . LEU A 1 350 ? 14.766 -21.25 -19.922 1 97.25 350 LEU A CA 1
ATOM 2770 C C . LEU A 1 350 ? 14.992 -19.812 -20.359 1 97.25 350 LEU A C 1
ATOM 2772 O O . LEU A 1 350 ? 14.062 -19.141 -20.812 1 97.25 350 LEU A O 1
ATOM 2776 N N . LYS A 1 351 ? 16.172 -19.281 -20.297 1 95.88 351 LYS A N 1
ATOM 2777 C CA . LYS A 1 351 ? 16.5 -17.875 -20.484 1 95.88 351 LYS A CA 1
ATOM 2778 C C . LYS A 1 351 ? 16.188 -17.438 -21.922 1 95.88 351 LYS A C 1
ATOM 2780 O O . LYS A 1 351 ? 15.742 -16.312 -22.156 1 95.88 351 LYS A O 1
ATOM 2785 N N . GLU A 1 352 ? 16.359 -18.281 -22.906 1 95.12 352 GLU A N 1
ATOM 2786 C CA . GLU A 1 352 ? 16.25 -17.938 -24.312 1 95.12 352 GLU A CA 1
ATOM 2787 C C . GLU A 1 352 ? 14.797 -17.594 -24.672 1 95.12 352 GLU A C 1
ATOM 2789 O O . GLU A 1 352 ? 14.547 -16.766 -25.547 1 95.12 352 GLU A O 1
ATOM 2794 N N . ASN A 1 353 ? 13.867 -18.219 -23.953 1 93.12 353 ASN A N 1
ATOM 2795 C CA . ASN A 1 353 ? 12.461 -18.016 -24.281 1 93.12 353 ASN A CA 1
ATOM 2796 C C . ASN A 1 353 ? 11.734 -17.266 -23.156 1 93.12 353 ASN A C 1
ATOM 2798 O O . ASN A 1 353 ? 10.5 -17.203 -23.156 1 93.12 353 ASN A O 1
ATOM 2802 N N . TYR A 1 354 ? 12.484 -16.703 -22.328 1 96.62 354 TYR A N 1
ATOM 2803 C CA . TYR A 1 354 ? 11.898 -16.031 -21.172 1 96.62 354 TYR A CA 1
ATOM 2804 C C . TYR A 1 354 ? 10.969 -14.906 -21.609 1 96.62 354 TYR A C 1
ATOM 2806 O O . TYR A 1 354 ? 9.914 -14.695 -21.016 1 96.62 354 TYR A O 1
ATOM 2814 N N . MET A 1 355 ? 11.328 -14.188 -22.688 1 98 355 MET A N 1
ATOM 2815 C CA . MET A 1 355 ? 10.578 -13 -23.094 1 98 355 MET A CA 1
ATOM 2816 C C . MET A 1 355 ? 9.609 -13.336 -24.219 1 98 355 MET A C 1
ATOM 2818 O O . MET A 1 355 ? 9 -12.438 -24.812 1 98 355 MET A O 1
ATOM 2822 N N . ALA A 1 356 ? 9.453 -14.625 -24.531 1 97.69 356 ALA A N 1
ATOM 2823 C CA . ALA A 1 356 ? 8.453 -15.047 -25.516 1 97.69 356 ALA A CA 1
ATOM 2824 C C . ALA A 1 356 ? 7.047 -14.992 -24.922 1 97.69 356 ALA A C 1
ATOM 2826 O O . ALA A 1 356 ? 6.871 -15.148 -23.703 1 97.69 356 ALA A O 1
ATOM 2827 N N . SER A 1 357 ? 6.059 -14.805 -25.828 1 98.44 357 SER A N 1
ATOM 2828 C CA . SER A 1 357 ? 4.676 -14.633 -25.391 1 98.44 357 SER A CA 1
ATOM 2829 C C . SER A 1 357 ? 3.967 -15.977 -25.25 1 98.44 357 SER A C 1
ATOM 2831 O O . SER A 1 357 ? 4.199 -16.891 -26.047 1 98.44 357 SER A O 1
ATOM 2833 N N . ALA A 1 358 ? 3.121 -16.125 -24.281 1 98.62 358 ALA A N 1
ATOM 2834 C CA . ALA A 1 358 ? 2.193 -17.234 -24.141 1 98.62 358 ALA A CA 1
ATOM 2835 C C . ALA A 1 358 ? 0.766 -16.812 -24.469 1 98.62 358 ALA A C 1
ATOM 2837 O O . ALA A 1 358 ? -0.183 -17.562 -24.25 1 98.62 358 ALA A O 1
ATOM 2838 N N . LYS A 1 359 ? 0.552 -15.617 -25.016 1 98.62 359 LYS A N 1
ATOM 2839 C CA . LYS A 1 359 ? -0.746 -15.023 -25.328 1 98.62 359 LYS A CA 1
ATOM 2840 C C . LYS A 1 359 ? -1.553 -15.922 -26.266 1 98.62 359 LYS A C 1
ATOM 2842 O O . LYS A 1 359 ? -2.754 -16.109 -26.062 1 98.62 359 LYS A O 1
ATOM 2847 N N . PRO A 1 360 ? -0.96 -16.547 -27.297 1 98.25 360 PRO A N 1
ATOM 2848 C CA . PRO A 1 360 ? -1.756 -17.391 -28.203 1 98.25 360 PRO A CA 1
ATOM 2849 C C . PRO A 1 360 ? -2.451 -18.547 -27.5 1 98.25 360 PRO A C 1
ATOM 2851 O O . PRO A 1 360 ? -3.561 -18.922 -27.875 1 98.25 360 PRO A O 1
ATOM 2854 N N . TYR A 1 361 ? -1.795 -19.094 -26.438 1 98.62 361 TYR A N 1
ATOM 2855 C CA . TYR A 1 361 ? -2.43 -20.156 -25.688 1 98.62 361 TYR A CA 1
ATOM 2856 C C . TYR A 1 361 ? -3.676 -19.656 -24.969 1 98.62 361 TYR A C 1
ATOM 2858 O O . TYR A 1 361 ? -4.711 -20.328 -24.953 1 98.62 361 TYR A O 1
ATOM 2866 N N . VAL A 1 362 ? -3.559 -18.484 -24.391 1 98.81 362 VAL A N 1
ATOM 2867 C CA . VAL A 1 362 ? -4.691 -17.906 -23.672 1 98.81 362 VAL A CA 1
ATOM 2868 C C . VAL A 1 362 ? -5.84 -17.656 -24.641 1 98.81 362 VAL A C 1
ATOM 2870 O O . VAL A 1 362 ? -6.996 -17.953 -24.344 1 98.81 362 VAL A O 1
ATOM 2873 N N . GLU A 1 363 ? -5.535 -17.109 -25.812 1 98.56 363 GLU A N 1
ATOM 2874 C CA . GLU A 1 363 ? -6.547 -16.797 -26.828 1 98.56 363 GLU A CA 1
ATOM 2875 C C . GLU A 1 363 ? -7.258 -18.047 -27.297 1 98.56 363 GLU A C 1
ATOM 2877 O O . GLU A 1 363 ? -8.461 -18.031 -27.562 1 98.56 363 GLU A O 1
ATOM 2882 N N . ALA A 1 364 ? -6.543 -19.125 -27.344 1 97.88 364 ALA A N 1
ATOM 2883 C CA . ALA A 1 364 ? -7.133 -20.391 -27.75 1 97.88 364 ALA A CA 1
ATOM 2884 C C . ALA A 1 364 ? -8.07 -20.938 -26.688 1 97.88 364 ALA A C 1
ATOM 2886 O O . ALA A 1 364 ? -9.086 -21.562 -27 1 97.88 364 ALA A O 1
ATOM 2887 N N . LEU A 1 365 ? -7.785 -20.719 -25.469 1 98.69 365 LEU A N 1
ATOM 2888 C CA . LEU A 1 365 ? -8.484 -21.344 -24.344 1 98.69 365 LEU A CA 1
ATOM 2889 C C . LEU A 1 365 ? -9.703 -20.516 -23.938 1 98.69 365 LEU A C 1
ATOM 2891 O O . LEU A 1 365 ? -10.703 -21.062 -23.484 1 98.69 365 LEU A O 1
ATOM 2895 N N . ILE A 1 366 ? -9.562 -19.203 -24.094 1 98.19 366 ILE A N 1
ATOM 2896 C CA . ILE A 1 366 ? -10.523 -18.266 -23.516 1 98.19 366 ILE A CA 1
ATOM 2897 C C . ILE A 1 366 ? -11.883 -18.453 -24.188 1 98.19 366 ILE A C 1
ATOM 2899 O O . ILE A 1 366 ? -12.922 -18.109 -23.609 1 98.19 366 ILE A O 1
ATOM 2903 N N . GLU A 1 367 ? -11.969 -19.047 -25.344 1 96.5 367 GLU A N 1
ATOM 2904 C CA . GLU A 1 367 ? -13.211 -19.297 -26.078 1 96.5 367 GLU A CA 1
ATOM 2905 C C . GLU A 1 367 ? -13.938 -20.516 -25.531 1 96.5 367 GLU A C 1
ATOM 2907 O O . GLU A 1 367 ? -15.141 -20.672 -25.734 1 96.5 367 GLU A O 1
ATOM 2912 N N . LYS A 1 368 ? -13.227 -21.344 -24.828 1 97.81 368 LYS A N 1
ATOM 2913 C CA . LYS A 1 368 ? -13.758 -22.672 -24.516 1 97.81 368 LYS A CA 1
ATOM 2914 C C . LYS A 1 368 ? -13.875 -22.875 -23.016 1 97.81 368 LYS A C 1
ATOM 2916 O O . LYS A 1 368 ? -14.734 -23.625 -22.547 1 97.81 368 LYS A O 1
ATOM 2921 N N . TYR A 1 369 ? -13.047 -22.281 -22.281 1 98.75 369 TYR A N 1
ATOM 2922 C CA . TYR A 1 369 ? -12.891 -22.578 -20.859 1 98.75 369 TYR A CA 1
ATOM 2923 C C . TYR A 1 369 ? -13.031 -21.328 -20.016 1 98.75 369 TYR A C 1
ATOM 2925 O O . TYR A 1 369 ? -12.969 -20.203 -20.531 1 98.75 369 TYR A O 1
ATOM 2933 N N . LYS A 1 370 ? -13.25 -21.531 -18.688 1 98.69 370 LYS A N 1
ATOM 2934 C CA . LYS A 1 370 ? -13.148 -20.422 -17.75 1 98.69 370 LYS A CA 1
ATOM 2935 C C . LYS A 1 370 ? -11.703 -19.938 -17.625 1 98.69 370 LYS A C 1
ATOM 2937 O O . LYS A 1 370 ? -10.781 -20.734 -17.484 1 98.69 370 LYS A O 1
ATOM 2942 N N . VAL A 1 371 ? -11.516 -18.609 -17.766 1 98.88 371 VAL A N 1
ATOM 2943 C CA . VAL A 1 371 ? -10.195 -18.016 -17.609 1 98.88 371 VAL A CA 1
ATOM 2944 C C . VAL A 1 371 ? -10.25 -16.891 -16.562 1 98.88 371 VAL A C 1
ATOM 2946 O O . VAL A 1 371 ? -11.047 -15.969 -16.688 1 98.88 371 VAL A O 1
ATOM 2949 N N . MET A 1 372 ? -9.461 -16.969 -15.531 1 98.88 372 MET A N 1
ATOM 2950 C CA . MET A 1 372 ? -9.352 -15.891 -14.562 1 98.88 372 MET A CA 1
ATOM 2951 C C . MET A 1 372 ? -7.914 -15.375 -14.484 1 98.88 372 MET A C 1
ATOM 2953 O O . MET A 1 372 ? -6.98 -16.172 -14.336 1 98.88 372 MET A O 1
ATOM 2957 N N . LEU A 1 373 ? -7.777 -14.133 -14.648 1 98.94 373 LEU A N 1
ATOM 2958 C CA . LEU A 1 373 ? -6.531 -13.422 -14.391 1 98.94 373 LEU A CA 1
ATOM 2959 C C . LEU A 1 373 ? -6.676 -12.484 -13.195 1 98.94 373 LEU A C 1
ATOM 2961 O O . LEU A 1 373 ? -7.566 -11.625 -13.18 1 98.94 373 LEU A O 1
ATOM 2965 N N . TYR A 1 374 ? -5.848 -12.656 -12.188 1 98.88 374 TYR A N 1
ATOM 2966 C CA . TYR A 1 374 ? -5.949 -11.781 -11.023 1 98.88 374 TYR A CA 1
ATOM 2967 C C . TYR A 1 374 ? -4.586 -11.195 -10.656 1 98.88 374 TYR A C 1
ATOM 2969 O O . TYR A 1 374 ? -3.551 -11.797 -10.961 1 98.88 374 TYR A O 1
ATOM 2977 N N . SER A 1 375 ? -4.59 -10.016 -10.102 1 98.81 375 SER A N 1
ATOM 2978 C CA . SER A 1 375 ? -3.383 -9.297 -9.711 1 98.81 375 SER A CA 1
ATOM 2979 C C . SER A 1 375 ? -3.535 -8.672 -8.328 1 98.81 375 SER A C 1
ATOM 2981 O O . SER A 1 375 ? -4.605 -8.172 -7.98 1 98.81 375 SER A O 1
ATOM 2983 N N . GLY A 1 376 ? -2.439 -8.789 -7.555 1 98.88 376 GLY A N 1
ATOM 2984 C CA . GLY A 1 376 ? -2.381 -7.992 -6.34 1 98.88 376 GLY A CA 1
ATOM 2985 C C . GLY A 1 376 ? -2.086 -6.527 -6.602 1 98.88 376 GLY A C 1
ATOM 2986 O O . GLY A 1 376 ? -1.224 -6.199 -7.418 1 98.88 376 GLY A O 1
ATOM 2987 N N . GLN A 1 377 ? -2.713 -5.684 -5.891 1 98.81 377 GLN A N 1
ATOM 2988 C CA . GLN A 1 377 ? -2.652 -4.238 -6.082 1 98.81 377 GLN A CA 1
ATOM 2989 C C . GLN A 1 377 ? -1.248 -3.705 -5.812 1 98.81 377 GLN A C 1
ATOM 2991 O O . GLN A 1 377 ? -0.827 -2.717 -6.418 1 98.81 377 GLN A O 1
ATOM 2996 N N . LEU A 1 378 ? -0.51 -4.344 -4.969 1 98.88 378 LEU A N 1
ATOM 2997 C CA . LEU A 1 378 ? 0.743 -3.803 -4.449 1 98.88 378 LEU A CA 1
ATOM 2998 C C . LEU A 1 378 ? 1.938 -4.449 -5.145 1 98.88 378 LEU A C 1
ATOM 3000 O O . LEU A 1 378 ? 3.084 -4.242 -4.734 1 98.88 378 LEU A O 1
ATOM 3004 N N . ASP A 1 379 ? 1.69 -5.184 -6.219 1 98.75 379 ASP A N 1
ATOM 3005 C CA . ASP A 1 379 ? 2.729 -5.895 -6.961 1 98.75 379 ASP A CA 1
ATOM 3006 C C . ASP A 1 379 ? 3.467 -4.953 -7.91 1 98.75 379 ASP A C 1
ATOM 3008 O O . ASP A 1 379 ? 2.838 -4.234 -8.688 1 98.75 379 ASP A O 1
ATOM 3012 N N . ILE A 1 380 ? 4.766 -5.023 -7.867 1 98.31 380 ILE A N 1
ATOM 3013 C CA . ILE A 1 380 ? 5.57 -4.266 -8.82 1 98.31 380 ILE A CA 1
ATOM 3014 C C . ILE A 1 380 ? 5.98 -5.168 -9.984 1 98.31 380 ILE A C 1
ATOM 3016 O O . ILE A 1 380 ? 6.043 -4.723 -11.133 1 98.31 380 ILE A O 1
ATOM 3020 N N . SER A 1 381 ? 6.246 -6.418 -9.703 1 97.38 381 SER A N 1
ATOM 3021 C CA . SER A 1 381 ? 6.809 -7.359 -10.664 1 97.38 381 SER A CA 1
ATOM 3022 C C . SER A 1 381 ? 5.883 -7.539 -11.867 1 97.38 381 SER A C 1
ATOM 3024 O O . SER A 1 381 ? 6.332 -7.492 -13.016 1 97.38 381 SER A O 1
ATOM 3026 N N . VAL A 1 382 ? 4.699 -7.816 -11.609 1 98.25 382 VAL A N 1
ATOM 3027 C CA . VAL A 1 382 ? 3.627 -7.855 -12.594 1 98.25 382 VAL A CA 1
ATOM 3028 C C . VAL A 1 382 ? 2.455 -7 -12.117 1 98.25 382 VAL A C 1
ATOM 3030 O O . VAL A 1 382 ? 1.391 -7.527 -11.789 1 98.25 382 VAL A O 1
ATOM 3033 N N . ALA A 1 383 ? 2.668 -5.727 -12.211 1 98.44 383 ALA A N 1
ATOM 3034 C CA . ALA A 1 383 ? 1.686 -4.781 -11.688 1 98.44 383 ALA A CA 1
ATOM 3035 C C . ALA A 1 383 ? 0.352 -4.914 -12.414 1 98.44 383 ALA A C 1
ATOM 3037 O O . ALA A 1 383 ? 0.314 -5.301 -13.586 1 98.44 383 ALA A O 1
ATOM 3038 N N . TYR A 1 384 ? -0.702 -4.613 -11.688 1 98.62 384 TYR A N 1
ATOM 3039 C CA . TYR A 1 384 ? -2.057 -4.727 -12.219 1 98.62 384 TYR A CA 1
ATOM 3040 C C . TYR A 1 384 ? -2.182 -3.996 -13.547 1 98.62 384 TYR A C 1
ATOM 3042 O O . TYR A 1 384 ? -2.748 -4.531 -14.508 1 98.62 384 TYR A O 1
ATOM 3050 N N . PRO A 1 385 ? -1.686 -2.729 -13.727 1 98.44 385 PRO A N 1
ATOM 3051 C CA . PRO A 1 385 ? -1.836 -2.041 -15.016 1 98.44 385 PRO A CA 1
ATOM 3052 C C . PRO A 1 385 ? -1.123 -2.764 -16.156 1 98.44 385 PRO A C 1
ATOM 3054 O O . PRO A 1 385 ? -1.533 -2.65 -17.312 1 98.44 385 PRO A O 1
ATOM 3057 N N . LEU A 1 386 ? -0.081 -3.475 -15.883 1 98.38 386 LEU A N 1
ATOM 3058 C CA . LEU A 1 386 ? 0.589 -4.262 -16.906 1 98.38 386 LEU A CA 1
ATOM 3059 C C . LEU A 1 386 ? -0.301 -5.402 -17.391 1 98.38 386 LEU A C 1
ATOM 3061 O O . LEU A 1 386 ? -0.354 -5.695 -18.594 1 98.38 386 LEU A O 1
ATOM 3065 N N . THR A 1 387 ? -0.928 -6.078 -16.406 1 98.69 387 THR A N 1
ATOM 3066 C CA . THR A 1 387 ? -1.888 -7.121 -16.75 1 98.69 387 THR A CA 1
ATOM 3067 C C . THR A 1 387 ? -3.043 -6.547 -17.562 1 98.69 387 THR A C 1
ATOM 3069 O O . THR A 1 387 ? -3.492 -7.164 -18.531 1 98.69 387 THR A O 1
ATOM 3072 N N . GLU A 1 388 ? -3.459 -5.34 -17.203 1 97.88 388 GLU A N 1
ATOM 3073 C CA . GLU A 1 388 ? -4.512 -4.668 -17.969 1 97.88 388 GLU A CA 1
ATOM 3074 C C . GLU A 1 388 ? -4.078 -4.41 -19.406 1 97.88 388 GLU A C 1
ATOM 3076 O O . GLU A 1 388 ? -4.883 -4.527 -20.328 1 97.88 388 GLU A O 1
ATOM 3081 N N . ASN A 1 389 ? -2.898 -3.967 -19.578 1 98.25 389 ASN A N 1
ATOM 3082 C CA . ASN A 1 389 ? -2.371 -3.762 -20.922 1 98.25 389 ASN A CA 1
ATOM 3083 C C . ASN A 1 389 ? -2.432 -5.043 -21.75 1 98.25 389 ASN A C 1
ATOM 3085 O O . ASN A 1 389 ? -2.871 -5.023 -22.906 1 98.25 389 ASN A O 1
ATOM 3089 N N . PHE A 1 390 ? -2.018 -6.113 -21.188 1 98.69 390 PHE A N 1
ATOM 3090 C CA . PHE A 1 390 ? -2.066 -7.414 -21.844 1 98.69 390 PHE A CA 1
ATOM 3091 C C . PHE A 1 390 ? -3.5 -7.777 -22.219 1 98.69 390 PHE A C 1
ATOM 3093 O O . PHE A 1 390 ? -3.785 -8.109 -23.375 1 98.69 390 PHE A O 1
ATOM 3100 N N . ILE A 1 391 ? -4.367 -7.707 -21.234 1 98.56 391 ILE A N 1
ATOM 3101 C CA . ILE A 1 391 ? -5.762 -8.094 -21.438 1 98.56 391 ILE A CA 1
ATOM 3102 C C . ILE A 1 391 ? -6.359 -7.301 -22.594 1 98.56 391 ILE A C 1
ATOM 3104 O O . ILE A 1 391 ? -7.102 -7.848 -23.406 1 98.56 391 ILE A O 1
ATOM 3108 N N . SER A 1 392 ? -5.992 -6.066 -22.688 1 97.38 392 SER A N 1
ATOM 3109 C CA . SER A 1 392 ? -6.551 -5.184 -23.719 1 97.38 392 SER A CA 1
ATOM 3110 C C . SER A 1 392 ? -6.113 -5.605 -25.109 1 97.38 392 SER A C 1
ATOM 3112 O O . SER A 1 392 ? -6.691 -5.168 -26.109 1 97.38 392 SER A O 1
ATOM 3114 N N . THR A 1 393 ? -5.098 -6.434 -25.203 1 98.06 393 THR A N 1
ATOM 3115 C CA . THR A 1 393 ? -4.586 -6.836 -26.5 1 98.06 393 THR A CA 1
ATOM 3116 C C . THR A 1 393 ? -5.102 -8.219 -26.875 1 98.06 393 THR A C 1
ATOM 3118 O O . THR A 1 393 ? -4.867 -8.695 -28 1 98.06 393 THR A O 1
ATOM 3121 N N . LEU A 1 394 ? -5.781 -8.906 -25.984 1 98.12 394 LEU A N 1
ATOM 3122 C CA . LEU A 1 394 ? -6.285 -10.242 -26.25 1 98.12 394 LEU A CA 1
ATOM 3123 C C . LEU A 1 394 ? -7.289 -10.227 -27.391 1 98.12 394 LEU A C 1
ATOM 3125 O O . LEU A 1 394 ? -8.188 -9.383 -27.422 1 98.12 394 LEU A O 1
ATOM 3129 N N . GLN A 1 395 ? -7.117 -11.148 -28.297 1 97.88 395 GLN A N 1
ATOM 3130 C CA . GLN A 1 395 ? -8.078 -11.328 -29.391 1 97.88 395 GLN A CA 1
ATOM 3131 C C . GLN A 1 395 ? -9.023 -12.492 -29.094 1 97.88 395 GLN A C 1
ATOM 3133 O O . GLN A 1 395 ? -8.602 -13.648 -29.062 1 97.88 395 GLN A O 1
ATOM 3138 N N . TRP A 1 396 ? -10.227 -12.258 -28.938 1 97.5 396 TRP A N 1
ATOM 3139 C CA . TRP A 1 396 ? -11.266 -13.242 -28.656 1 97.5 396 TRP A CA 1
ATOM 3140 C C . TRP A 1 396 ? -12.656 -12.625 -28.812 1 97.5 396 TRP A C 1
ATOM 3142 O O . TRP A 1 396 ? -12.781 -11.406 -29 1 97.5 396 TRP A O 1
ATOM 3152 N N . SER A 1 397 ? -13.703 -13.281 -28.766 1 97.94 397 SER A N 1
ATOM 3153 C CA . SER A 1 397 ? -15.055 -12.852 -29.078 1 97.94 397 SER A CA 1
ATOM 3154 C C . SER A 1 397 ? -15.57 -11.852 -28.047 1 97.94 397 SER A C 1
ATOM 3156 O O . SER A 1 397 ? -16.453 -11.031 -28.344 1 97.94 397 SER A O 1
ATOM 3158 N N . GLY A 1 398 ? -15.023 -11.852 -26.859 1 97.75 398 GLY A N 1
ATOM 3159 C CA . GLY A 1 398 ? -15.516 -10.977 -25.812 1 97.75 398 GLY A CA 1
ATOM 3160 C C . GLY A 1 398 ? -14.68 -9.727 -25.641 1 97.75 398 GLY A C 1
ATOM 3161 O O . GLY A 1 398 ? -14.93 -8.922 -24.734 1 97.75 398 GLY A O 1
ATOM 3162 N N . ALA A 1 399 ? -13.727 -9.5 -26.484 1 97.38 399 ALA A N 1
ATOM 3163 C CA . ALA A 1 399 ? -12.773 -8.398 -26.312 1 97.38 399 ALA A CA 1
ATOM 3164 C C . ALA A 1 399 ? -13.484 -7.051 -26.312 1 97.38 399 ALA A C 1
ATOM 3166 O O . ALA A 1 399 ? -13.203 -6.199 -25.469 1 97.38 399 ALA A O 1
ATOM 3167 N N . LYS A 1 400 ? -14.359 -6.793 -27.219 1 96.94 400 LYS A N 1
ATOM 3168 C CA . LYS A 1 400 ? -15.086 -5.527 -27.312 1 96.94 400 LYS A CA 1
ATOM 3169 C C . LYS A 1 400 ? -15.977 -5.32 -26.094 1 96.94 400 LYS A C 1
ATOM 3171 O O . LYS A 1 400 ? -16.016 -4.227 -25.531 1 96.94 400 LYS A O 1
ATOM 3176 N N . ALA A 1 401 ? -16.688 -6.363 -25.719 1 97.5 401 ALA A N 1
ATOM 3177 C CA . ALA A 1 401 ? -17.578 -6.289 -24.578 1 97.5 401 ALA A CA 1
ATOM 3178 C C . ALA A 1 401 ? -16.797 -5.953 -23.297 1 97.5 401 ALA A C 1
ATOM 3180 O O . ALA A 1 401 ? -17.312 -5.258 -22.422 1 97.5 401 ALA A O 1
ATOM 3181 N N . LEU A 1 402 ? -15.594 -6.406 -23.188 1 96.94 402 LEU A N 1
ATOM 3182 C CA . LEU A 1 402 ? -14.797 -6.211 -21.984 1 96.94 402 LEU A CA 1
ATOM 3183 C C . LEU A 1 402 ? -14.422 -4.742 -21.797 1 96.94 402 LEU A C 1
ATOM 3185 O O . LEU A 1 402 ? -14.305 -4.262 -20.672 1 96.94 402 LEU A O 1
ATOM 3189 N N . THR A 1 403 ? -14.289 -3.996 -22.844 1 94.06 403 THR A N 1
ATOM 3190 C CA . THR A 1 403 ? -13.875 -2.6 -22.781 1 94.06 403 THR A CA 1
ATOM 3191 C C . THR A 1 403 ? -14.93 -1.756 -22.062 1 94.06 403 THR A C 1
ATOM 3193 O O . THR A 1 403 ? -14.617 -0.699 -21.516 1 94.06 403 THR A O 1
ATOM 3196 N N . THR A 1 404 ? -16.188 -2.254 -22.062 1 92.44 404 THR A N 1
ATOM 3197 C CA . THR A 1 404 ? -17.25 -1.457 -21.484 1 92.44 404 THR A CA 1
ATOM 3198 C C . THR A 1 404 ? -17.922 -2.207 -20.328 1 92.44 404 THR A C 1
ATOM 3200 O O . THR A 1 404 ? -18.906 -1.73 -19.75 1 92.44 404 THR A O 1
ATOM 3203 N N . ALA A 1 405 ? -17.422 -3.357 -20.109 1 95.38 405 ALA A N 1
ATOM 3204 C CA . ALA A 1 405 ? -18 -4.137 -19.016 1 95.38 405 ALA A CA 1
ATOM 3205 C C . ALA A 1 405 ? -17.906 -3.383 -17.688 1 95.38 405 ALA A C 1
ATOM 3207 O O . ALA A 1 405 ? -16.891 -2.744 -17.406 1 95.38 405 ALA A O 1
ATOM 3208 N N . PRO A 1 406 ? -19.016 -3.396 -16.938 1 93.75 406 PRO A N 1
ATOM 3209 C CA . PRO A 1 406 ? -18.938 -2.736 -15.633 1 93.75 406 PRO A CA 1
ATOM 3210 C C . PRO A 1 406 ? -17.938 -3.408 -14.695 1 93.75 406 PRO A C 1
ATOM 3212 O O . PRO A 1 406 ? -17.828 -4.637 -14.68 1 93.75 406 PRO A O 1
ATOM 3215 N N . ARG A 1 407 ? -17.266 -2.654 -14.023 1 95.69 407 ARG A N 1
ATOM 3216 C CA . ARG A 1 407 ? -16.359 -3.139 -12.977 1 95.69 407 ARG A CA 1
ATOM 3217 C C . ARG A 1 407 ? -17.094 -3.275 -11.648 1 95.69 407 ARG A C 1
ATOM 3219 O O . ARG A 1 407 ? -17.531 -2.279 -11.07 1 95.69 407 ARG A O 1
ATOM 3226 N N . GLN A 1 408 ? -17.156 -4.449 -11.094 1 95.81 408 GLN A N 1
ATOM 3227 C CA . GLN A 1 408 ? -17.891 -4.73 -9.867 1 95.81 408 GLN A CA 1
ATOM 3228 C C . GLN A 1 408 ? -17.016 -4.535 -8.641 1 95.81 408 GLN A C 1
ATOM 3230 O O . GLN A 1 408 ? -15.828 -4.875 -8.656 1 95.81 408 GLN A O 1
ATOM 3235 N N . ILE A 1 409 ? -17.641 -3.994 -7.629 1 96.75 409 ILE A N 1
ATOM 3236 C CA . ILE A 1 409 ? -17.016 -3.93 -6.312 1 96.75 409 ILE A CA 1
ATOM 3237 C C . ILE A 1 409 ? -17.25 -5.238 -5.562 1 96.75 409 ILE A C 1
ATOM 3239 O O . ILE A 1 409 ? -18.391 -5.66 -5.379 1 96.75 409 ILE A O 1
ATOM 3243 N N . TRP A 1 410 ? -16.172 -5.871 -5.207 1 97.25 410 TRP A N 1
ATOM 3244 C CA . TRP A 1 410 ? -16.203 -7.148 -4.504 1 97.25 410 TRP A CA 1
ATOM 3245 C C . TRP A 1 410 ? -15.844 -6.969 -3.033 1 97.25 410 TRP A C 1
ATOM 3247 O O . TRP A 1 410 ? -14.75 -6.496 -2.705 1 97.25 410 TRP A O 1
ATOM 3257 N N . ALA A 1 411 ? -16.781 -7.312 -2.113 1 96.44 411 ALA A N 1
ATOM 3258 C CA . ALA A 1 411 ? -16.594 -7.152 -0.674 1 96.44 411 ALA A CA 1
ATOM 3259 C C . ALA A 1 411 ? -15.891 -8.367 -0.073 1 96.44 411 ALA A C 1
ATOM 3261 O O . ALA A 1 411 ? -15.961 -9.469 -0.624 1 96.44 411 ALA A O 1
ATOM 3262 N N . THR A 1 412 ? -15.242 -8.148 0.99 1 95.81 412 THR A N 1
ATOM 3263 C CA . THR A 1 412 ? -14.734 -9.273 1.767 1 95.81 412 THR A CA 1
ATOM 3264 C C . THR A 1 412 ? -15.875 -10.141 2.273 1 95.81 412 THR A C 1
ATOM 3266 O O . THR A 1 412 ? -17.016 -9.688 2.365 1 95.81 412 THR A O 1
ATOM 3269 N N . PRO A 1 413 ? -15.531 -11.336 2.615 1 93.5 413 PRO A N 1
ATOM 3270 C CA . PRO A 1 413 ? -16.609 -12.242 3.012 1 93.5 413 PRO A CA 1
ATOM 3271 C C . PRO A 1 413 ? -17.391 -11.734 4.223 1 93.5 413 PRO A C 1
ATOM 3273 O O . PRO A 1 413 ? -18.594 -11.984 4.332 1 93.5 413 PRO A O 1
ATOM 3276 N N . ASP A 1 414 ? -16.812 -11.023 5.117 1 92.5 414 ASP A N 1
ATOM 3277 C CA . ASP A 1 414 ? -17.5 -10.508 6.297 1 92.5 414 ASP A CA 1
ATOM 3278 C C . ASP A 1 414 ? -18.297 -9.25 5.965 1 92.5 414 ASP A C 1
ATOM 3280 O O . ASP A 1 414 ? -19 -8.719 6.816 1 92.5 414 ASP A O 1
ATOM 3284 N N . GLY A 1 415 ? -18.156 -8.734 4.762 1 92.06 415 GLY A N 1
ATOM 3285 C CA . GLY A 1 415 ? -18.906 -7.578 4.305 1 92.06 415 GLY A CA 1
ATOM 3286 C C . GLY A 1 415 ? -18.375 -6.27 4.848 1 92.06 415 GLY A C 1
ATOM 3287 O O . GLY A 1 415 ? -18.969 -5.211 4.633 1 92.06 415 GLY A O 1
ATOM 3288 N N . GLU A 1 416 ? -17.203 -6.27 5.426 1 91.62 416 GLU A N 1
ATOM 3289 C CA . GLU A 1 416 ? -16.75 -5.105 6.184 1 91.62 416 GLU A CA 1
ATOM 3290 C C . GLU A 1 416 ? -15.789 -4.254 5.363 1 91.62 416 GLU A C 1
ATOM 3292 O O . GLU A 1 416 ? -15.562 -3.088 5.684 1 91.62 416 GLU A O 1
ATOM 3297 N N . ASP A 1 417 ? -15.25 -4.859 4.352 1 95 417 ASP A N 1
ATOM 3298 C CA . ASP A 1 417 ? -14.234 -4.16 3.566 1 95 417 ASP A CA 1
ATOM 3299 C C . ASP A 1 417 ? -14.375 -4.477 2.078 1 95 417 ASP A C 1
ATOM 3301 O O . ASP A 1 417 ? -15.125 -5.379 1.699 1 95 417 ASP A O 1
ATOM 3305 N N . VAL A 1 418 ? -13.719 -3.674 1.251 1 97.38 418 VAL A N 1
ATOM 3306 C CA . VAL A 1 418 ? -13.633 -3.951 -0.179 1 97.38 418 VAL A CA 1
ATOM 3307 C C . VAL A 1 418 ? -12.492 -4.926 -0.449 1 97.38 418 VAL A C 1
ATOM 3309 O O . VAL A 1 418 ? -11.328 -4.625 -0.167 1 97.38 418 VAL A O 1
ATOM 3312 N N . ALA A 1 419 ? -12.758 -6.082 -0.992 1 97.88 419 ALA A N 1
ATOM 3313 C CA . ALA A 1 419 ? -11.758 -7.098 -1.31 1 97.88 419 ALA A CA 1
ATOM 3314 C C . ALA A 1 419 ? -11.016 -6.754 -2.6 1 97.88 419 ALA A C 1
ATOM 3316 O O . ALA A 1 419 ? -9.812 -6.984 -2.711 1 97.88 419 ALA A O 1
ATOM 3317 N N . GLY A 1 420 ? -11.789 -6.246 -3.516 1 98.06 420 GLY A N 1
ATOM 3318 C CA . GLY A 1 420 ? -11.219 -5.914 -4.809 1 98.06 420 GLY A CA 1
ATOM 3319 C C . GLY A 1 420 ? -12.266 -5.586 -5.859 1 98.06 420 GLY A C 1
ATOM 3320 O O . GLY A 1 420 ? -13.367 -5.145 -5.527 1 98.06 420 GLY A O 1
ATOM 3321 N N . TYR A 1 421 ? -11.859 -5.668 -7.109 1 98.12 421 TYR A N 1
ATOM 3322 C CA . TYR A 1 421 ? -12.703 -5.312 -8.242 1 98.12 421 TYR A CA 1
ATOM 3323 C C . TYR A 1 421 ? -12.672 -6.402 -9.312 1 98.12 421 TYR A C 1
ATOM 3325 O O . TYR A 1 421 ? -11.641 -7.035 -9.531 1 98.12 421 TYR A O 1
ATOM 3333 N N . VAL A 1 422 ? -13.828 -6.566 -9.977 1 98 422 VAL A N 1
ATOM 3334 C CA . VAL A 1 422 ? -13.961 -7.703 -10.875 1 98 422 VAL A CA 1
ATOM 3335 C C . VAL A 1 422 ? -14.672 -7.266 -12.156 1 98 422 VAL A C 1
ATOM 3337 O O . VAL A 1 422 ? -15.664 -6.543 -12.109 1 98 422 VAL A O 1
ATOM 3340 N N . LYS A 1 423 ? -14.125 -7.637 -13.273 1 96.81 423 LYS A N 1
ATOM 3341 C CA . LYS A 1 423 ? -14.805 -7.578 -14.57 1 96.81 423 LYS A CA 1
ATOM 3342 C C . LYS A 1 423 ? -15.016 -8.977 -15.141 1 96.81 423 LYS A C 1
ATOM 3344 O O . LYS A 1 423 ? -14.117 -9.82 -15.086 1 96.81 423 LYS A O 1
ATOM 3349 N N . GLN A 1 424 ? -16.203 -9.164 -15.641 1 96.44 424 GLN A N 1
ATOM 3350 C CA . GLN A 1 424 ? -16.531 -10.469 -16.203 1 96.44 424 GLN A CA 1
ATOM 3351 C C . GLN A 1 424 ? -17.219 -10.32 -17.562 1 96.44 424 GLN A C 1
ATOM 3353 O O . GLN A 1 424 ? -18.109 -9.477 -17.719 1 96.44 424 GLN A O 1
ATOM 3358 N N . VAL A 1 425 ? -16.781 -11.047 -18.5 1 97 425 VAL A N 1
ATOM 3359 C CA . VAL A 1 425 ? -17.406 -11.188 -19.812 1 97 425 VAL A CA 1
ATOM 3360 C C . VAL A 1 425 ? -17.328 -12.648 -20.266 1 97 425 VAL A C 1
ATOM 3362 O O . VAL A 1 425 ? -16.234 -13.188 -20.438 1 97 425 VAL A O 1
ATOM 3365 N N . GLY A 1 426 ? -18.5 -13.312 -20.375 1 93.69 426 GLY A N 1
ATOM 3366 C CA . GLY A 1 426 ? -18.469 -14.719 -20.734 1 93.69 426 GLY A CA 1
ATOM 3367 C C . GLY A 1 426 ? -17.734 -15.578 -19.719 1 93.69 426 GLY A C 1
ATOM 3368 O O . GLY A 1 426 ? -18.016 -15.508 -18.516 1 93.69 426 GLY A O 1
ATOM 3369 N N . ASN A 1 427 ? -16.703 -16.297 -20.297 1 92.56 427 ASN A N 1
ATOM 3370 C CA . ASN A 1 427 ? -15.938 -17.203 -19.453 1 92.56 427 ASN A CA 1
ATOM 3371 C C . ASN A 1 427 ? -14.719 -16.516 -18.844 1 92.56 427 ASN A C 1
ATOM 3373 O O . ASN A 1 427 ? -13.93 -17.141 -18.125 1 92.56 427 ASN A O 1
ATOM 3377 N N . PHE A 1 428 ? -14.617 -15.211 -19.078 1 98.25 428 PHE A N 1
ATOM 3378 C CA . PHE A 1 428 ? -13.422 -14.5 -18.656 1 98.25 428 PHE A CA 1
ATOM 3379 C C . PHE A 1 428 ? -13.695 -13.68 -17.391 1 98.25 428 PHE A C 1
ATOM 3381 O O . PHE A 1 428 ? -14.734 -13.023 -17.297 1 98.25 428 PHE A O 1
ATOM 3388 N N . THR A 1 429 ? -12.789 -13.758 -16.438 1 98.38 429 THR A N 1
ATOM 3389 C CA . THR A 1 429 ? -12.852 -12.992 -15.195 1 98.38 429 THR A CA 1
ATOM 3390 C C . THR A 1 429 ? -11.523 -12.297 -14.922 1 98.38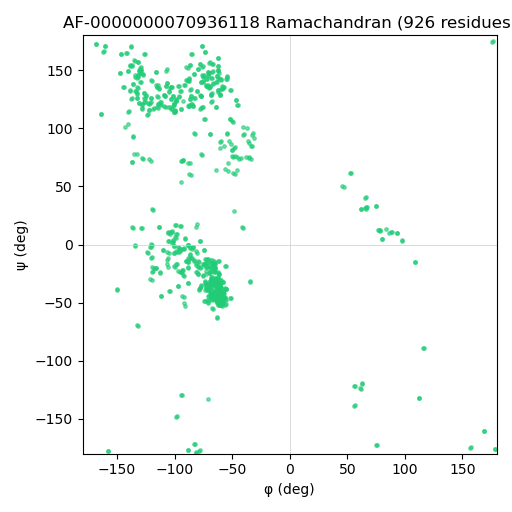 429 THR A C 1
ATOM 3392 O O . THR A 1 429 ? -10.477 -12.938 -14.867 1 98.38 429 THR A O 1
ATOM 3395 N N . GLU A 1 430 ? -11.523 -11.008 -14.805 1 98.5 430 GLU A N 1
ATOM 3396 C CA . GLU A 1 430 ? -10.391 -10.203 -14.359 1 98.5 430 GLU A CA 1
ATOM 3397 C C . GLU A 1 430 ? -10.586 -9.711 -12.93 1 98.5 430 GLU A C 1
ATOM 3399 O O . GLU A 1 430 ? -11.633 -9.148 -12.594 1 98.5 430 GLU A O 1
ATOM 3404 N N . VAL A 1 431 ? -9.547 -9.883 -12.062 1 98.62 431 VAL A N 1
ATOM 3405 C CA . VAL A 1 431 ? -9.727 -9.531 -10.656 1 98.62 431 VAL A CA 1
ATOM 3406 C C . VAL A 1 431 ? -8.531 -8.703 -10.18 1 98.62 431 VAL A C 1
ATOM 3408 O O . VAL A 1 431 ? -7.379 -9.062 -10.438 1 98.62 431 VAL A O 1
ATOM 3411 N N . LEU A 1 432 ? -8.789 -7.609 -9.57 1 98.75 432 LEU A N 1
ATOM 3412 C CA . LEU A 1 432 ? -7.797 -6.906 -8.766 1 98.75 432 LEU A CA 1
ATOM 3413 C C . LEU A 1 432 ? -8.016 -7.172 -7.277 1 98.75 432 LEU A C 1
ATOM 3415 O O . LEU A 1 432 ? -9.133 -7.016 -6.773 1 98.75 432 LEU A O 1
ATOM 3419 N N . ILE A 1 433 ? -6.98 -7.59 -6.574 1 98.81 433 ILE A N 1
ATOM 3420 C CA . ILE A 1 433 ? -7.051 -7.859 -5.145 1 98.81 433 ILE A CA 1
ATOM 3421 C C . ILE A 1 433 ? -6.41 -6.711 -4.367 1 98.81 433 ILE A C 1
ATOM 3423 O O . ILE A 1 433 ? -5.207 -6.469 -4.492 1 98.81 433 ILE A O 1
ATOM 3427 N N . ARG A 1 434 ? -7.184 -6.051 -3.582 1 98.56 434 ARG A N 1
ATOM 3428 C CA . ARG A 1 434 ? -6.648 -4.98 -2.748 1 98.56 434 ARG A CA 1
ATOM 3429 C C . ARG A 1 434 ? -5.773 -5.543 -1.633 1 98.56 434 ARG A C 1
ATOM 3431 O O . ARG A 1 434 ? -6.027 -6.637 -1.13 1 98.56 434 ARG A O 1
ATOM 3438 N N . ASN A 1 435 ? -4.727 -4.734 -1.252 1 98.5 435 ASN A N 1
ATOM 3439 C CA . ASN A 1 435 ? -3.85 -5.016 -0.123 1 98.5 435 ASN A CA 1
ATOM 3440 C C . ASN A 1 435 ? -3.08 -6.32 -0.323 1 98.5 435 ASN A C 1
ATOM 3442 O O . ASN A 1 435 ? -2.842 -7.059 0.634 1 98.5 435 ASN A O 1
ATOM 3446 N N . ALA A 1 436 ? -2.797 -6.656 -1.588 1 98.81 436 ALA A N 1
ATOM 3447 C CA . ALA A 1 436 ? -2.027 -7.852 -1.918 1 98.81 436 ALA A CA 1
ATOM 3448 C C . ALA A 1 436 ? -0.92 -7.535 -2.918 1 98.81 436 ALA A C 1
ATOM 3450 O O . ALA A 1 436 ? -1.091 -6.68 -3.791 1 98.81 436 ALA A O 1
ATOM 3451 N N . GLY A 1 437 ? 0.21 -8.203 -2.756 1 98.62 437 GLY A N 1
ATOM 3452 C CA . GLY A 1 437 ? 1.301 -8.125 -3.715 1 98.62 437 GLY A CA 1
ATOM 3453 C C . GLY A 1 437 ? 1.325 -9.289 -4.684 1 98.62 437 GLY A C 1
ATOM 3454 O O . GLY A 1 437 ? 0.274 -9.766 -5.117 1 98.62 437 GLY A O 1
ATOM 3455 N N . HIS A 1 438 ? 2.529 -9.617 -5.074 1 98.62 438 HIS A N 1
ATOM 3456 C CA . HIS A 1 438 ? 2.773 -10.672 -6.055 1 98.62 438 HIS A CA 1
ATOM 3457 C C . HIS A 1 438 ? 2.311 -12.031 -5.527 1 98.62 438 HIS A C 1
ATOM 3459 O O . HIS A 1 438 ? 1.781 -12.844 -6.285 1 98.62 438 HIS A O 1
ATOM 3465 N N . MET A 1 439 ? 2.564 -12.258 -4.23 1 98.5 439 MET A N 1
ATOM 3466 C CA . MET A 1 439 ? 2.084 -13.469 -3.566 1 98.5 439 MET A CA 1
ATOM 3467 C C . MET A 1 439 ? 0.731 -13.219 -2.906 1 98.5 439 MET A C 1
ATOM 3469 O O . MET A 1 439 ? 0.614 -13.289 -1.681 1 98.5 439 MET A O 1
ATOM 3473 N N . SER A 1 440 ? -0.248 -13.109 -3.742 1 98.69 440 SER A N 1
ATOM 3474 C CA . SER A 1 440 ? -1.556 -12.625 -3.318 1 98.69 440 SER A CA 1
ATOM 3475 C C . SER A 1 440 ? -2.199 -13.57 -2.309 1 98.69 440 SER A C 1
ATOM 3477 O O . SER A 1 440 ? -2.785 -13.125 -1.319 1 98.69 440 SER A O 1
ATOM 3479 N N . PRO A 1 441 ? -2.125 -14.938 -2.527 1 98.44 441 PRO A N 1
ATOM 3480 C CA . PRO A 1 441 ? -2.74 -15.812 -1.526 1 98.44 441 PRO A CA 1
ATOM 3481 C C . PRO A 1 441 ? -2.074 -15.703 -0.156 1 98.44 441 PRO A C 1
ATOM 3483 O O . PRO A 1 441 ? -2.713 -15.961 0.867 1 98.44 441 PRO A O 1
ATOM 3486 N N . HIS A 1 442 ? -0.763 -15.383 -0.192 1 98.12 442 HIS A N 1
ATOM 3487 C CA . HIS A 1 442 ? -0.063 -15.148 1.067 1 98.12 442 HIS A CA 1
ATOM 3488 C C . HIS A 1 442 ? -0.57 -13.883 1.753 1 98.12 442 HIS A C 1
ATOM 3490 O O . HIS A 1 442 ? -0.791 -13.875 2.967 1 98.12 442 HIS A O 1
ATOM 3496 N N . ASP A 1 443 ? -0.771 -12.867 1.001 1 98.31 443 ASP A N 1
ATOM 3497 C CA . ASP A 1 443 ? -1.09 -11.547 1.531 1 98.31 443 ASP A CA 1
ATOM 3498 C C . ASP A 1 443 ? -2.551 -11.469 1.97 1 98.31 443 ASP A C 1
ATOM 3500 O O . ASP A 1 443 ? -2.885 -10.734 2.906 1 98.31 443 ASP A O 1
ATOM 3504 N N . GLN A 1 444 ? -3.447 -12.164 1.225 1 98.31 444 GLN A N 1
ATOM 3505 C CA . GLN A 1 444 ? -4.883 -12.117 1.48 1 98.31 444 GLN A CA 1
ATOM 3506 C C . GLN A 1 444 ? -5.504 -13.508 1.389 1 98.31 444 GLN A C 1
ATOM 3508 O O . GLN A 1 444 ? -6.332 -13.766 0.513 1 98.31 444 GLN A O 1
ATOM 3513 N N . PRO A 1 445 ? -5.223 -14.359 2.346 1 98.19 445 PRO A N 1
ATOM 3514 C CA . PRO A 1 445 ? -5.652 -15.758 2.242 1 98.19 445 PRO A CA 1
ATOM 3515 C C . PRO A 1 445 ? -7.172 -15.906 2.209 1 98.19 445 PRO A C 1
ATOM 3517 O O . PRO A 1 445 ? -7.699 -16.688 1.414 1 98.19 445 PRO A O 1
ATOM 3520 N N . VAL A 1 446 ? -7.91 -15.117 3.062 1 97.94 446 VAL A N 1
ATOM 3521 C CA . VAL A 1 446 ? -9.359 -15.234 3.135 1 97.94 446 VAL A CA 1
ATOM 3522 C C . VAL A 1 446 ? -9.984 -14.766 1.817 1 97.94 446 VAL A C 1
ATOM 3524 O O . VAL A 1 446 ? -10.875 -15.43 1.28 1 97.94 446 VAL A O 1
ATOM 3527 N N . VAL A 1 447 ? -9.523 -13.688 1.329 1 97.88 447 VAL A N 1
ATOM 3528 C CA . VAL A 1 447 ? -10.031 -13.086 0.101 1 97.88 447 VAL A CA 1
ATOM 3529 C C . VAL A 1 447 ? -9.766 -14.016 -1.08 1 97.88 447 VAL A C 1
ATOM 3531 O O . VAL A 1 447 ? -10.625 -14.203 -1.94 1 97.88 447 VAL A O 1
ATOM 3534 N N . LEU A 1 448 ? -8.617 -14.617 -1.146 1 98.56 448 LEU A N 1
ATOM 3535 C CA . LEU A 1 448 ? -8.25 -15.461 -2.281 1 98.56 448 LEU A CA 1
ATOM 3536 C C . LEU A 1 448 ? -9.023 -16.766 -2.26 1 98.56 448 LEU A C 1
ATOM 3538 O O . LEU A 1 448 ? -9.359 -17.312 -3.314 1 98.56 448 LEU A O 1
ATOM 3542 N N . LEU A 1 449 ? -9.273 -17.328 -1.086 1 98.25 449 LEU A N 1
ATOM 3543 C CA . LEU A 1 449 ? -10.133 -18.5 -1.033 1 98.25 449 LEU A CA 1
ATOM 3544 C C . LEU A 1 449 ? -11.539 -18.172 -1.538 1 98.25 449 LEU A C 1
ATOM 3546 O O . LEU A 1 449 ? -12.125 -18.938 -2.305 1 98.25 449 LEU A O 1
ATOM 3550 N N . ASP A 1 450 ? -12.07 -17.016 -1.096 1 97.44 450 ASP A N 1
ATOM 3551 C CA . ASP A 1 450 ? -13.383 -16.594 -1.568 1 97.44 450 ASP A CA 1
ATOM 3552 C C . ASP A 1 450 ? -13.398 -16.438 -3.088 1 97.44 450 ASP A C 1
ATOM 3554 O O . ASP A 1 450 ? -14.352 -16.844 -3.75 1 97.44 450 ASP A O 1
ATOM 3558 N N . MET A 1 451 ? -12.359 -15.828 -3.637 1 98.31 451 MET A N 1
ATOM 3559 C CA . MET A 1 451 ? -12.219 -15.656 -5.078 1 98.31 451 MET A CA 1
ATOM 3560 C C . MET A 1 451 ? -12.281 -17 -5.797 1 98.31 451 MET A C 1
ATOM 3562 O O . MET A 1 451 ? -13.031 -17.156 -6.766 1 98.31 451 MET A O 1
ATOM 3566 N N . MET A 1 452 ? -11.539 -18 -5.309 1 98.38 452 MET A N 1
ATOM 3567 C CA . MET A 1 452 ? -11.469 -19.297 -5.961 1 98.38 452 MET A CA 1
ATOM 3568 C C . MET A 1 452 ? -12.82 -20 -5.914 1 98.38 452 MET A C 1
ATOM 3570 O O . MET A 1 452 ? -13.242 -20.609 -6.898 1 98.38 452 MET A O 1
ATOM 3574 N N . VAL A 1 453 ? -13.43 -19.922 -4.742 1 97.25 453 VAL A N 1
ATOM 3575 C CA . VAL A 1 453 ? -14.734 -20.562 -4.594 1 97.25 453 VAL A CA 1
ATOM 3576 C C . VAL A 1 453 ? -15.727 -19.953 -5.586 1 97.25 453 VAL A C 1
ATOM 3578 O O . VAL A 1 453 ? -16.438 -20.672 -6.289 1 97.25 453 VAL A O 1
ATOM 3581 N N . LYS A 1 454 ? -15.742 -18.672 -5.695 1 97.12 454 LYS A N 1
ATOM 3582 C CA . LYS A 1 454 ? -16.672 -17.984 -6.594 1 97.12 454 LYS A CA 1
ATOM 3583 C C . LYS A 1 454 ? -16.344 -18.281 -8.055 1 97.12 454 LYS A C 1
ATOM 3585 O O . LYS A 1 454 ? -17.234 -18.5 -8.875 1 97.12 454 LYS A O 1
ATOM 3590 N N . PHE A 1 455 ? -15.102 -18.281 -8.398 1 98.25 455 PHE A N 1
ATOM 3591 C CA . PHE A 1 455 ? -14.656 -18.562 -9.758 1 98.25 455 PHE A CA 1
ATOM 3592 C C . PHE A 1 455 ? -15.07 -19.969 -10.18 1 98.25 455 PHE A C 1
ATOM 3594 O O . PHE A 1 455 ? -15.672 -20.141 -11.242 1 98.25 455 PHE A O 1
ATOM 3601 N N . VAL A 1 456 ? -14.766 -20.953 -9.312 1 97.81 456 VAL A N 1
ATOM 3602 C CA . VAL A 1 456 ? -14.969 -22.359 -9.633 1 97.81 456 VAL A CA 1
ATOM 3603 C C . VAL A 1 456 ? -16.469 -22.672 -9.633 1 97.81 456 VAL A C 1
ATOM 3605 O O . VAL A 1 456 ? -16.969 -23.328 -10.547 1 97.81 456 VAL A O 1
ATOM 3608 N N . ASP A 1 457 ? -17.219 -22.094 -8.688 1 95 457 ASP A N 1
ATOM 3609 C CA . ASP A 1 457 ? -18.641 -22.422 -8.539 1 95 457 ASP A CA 1
ATOM 3610 C C . ASP A 1 457 ? -19.516 -21.547 -9.43 1 95 457 ASP A C 1
ATOM 3612 O O . ASP A 1 457 ? -20.703 -21.781 -9.578 1 95 457 ASP A O 1
ATOM 3616 N N . GLY A 1 458 ? -18.938 -20.547 -9.945 1 93.94 458 GLY A N 1
ATOM 3617 C CA . GLY A 1 458 ? -19.703 -19.641 -10.781 1 93.94 458 GLY A CA 1
ATOM 3618 C C . GLY A 1 458 ? -20.625 -18.734 -9.984 1 93.94 458 GLY A C 1
ATOM 3619 O O . GLY A 1 458 ? -21.75 -18.453 -10.414 1 93.94 458 GLY A O 1
ATOM 3620 N N . LYS A 1 459 ? -20.172 -18.391 -8.828 1 92.12 459 LYS A N 1
ATOM 3621 C CA . LYS A 1 459 ? -20.938 -17.469 -7.988 1 92.12 459 LYS A CA 1
ATOM 3622 C C . LYS A 1 459 ? -20.578 -16.016 -8.281 1 92.12 459 LYS A C 1
ATOM 3624 O O . LYS A 1 459 ? -19.453 -15.734 -8.703 1 92.12 459 LYS A O 1
ATOM 3629 N N . PRO A 1 460 ? -21.469 -15.188 -8.062 1 90.38 460 PRO A N 1
ATOM 3630 C CA . PRO A 1 460 ? -21.188 -13.773 -8.32 1 90.38 460 PRO A CA 1
ATOM 3631 C C . PRO A 1 460 ? -20.219 -13.172 -7.309 1 90.38 460 PRO A C 1
ATOM 3633 O O . PRO A 1 460 ? -20.203 -13.578 -6.141 1 90.38 460 PRO A O 1
ATOM 3636 N N . PHE A 1 461 ? -19.391 -12.273 -7.746 1 90.44 461 PHE A N 1
ATOM 3637 C CA . PHE A 1 461 ? -18.516 -11.492 -6.879 1 90.44 461 PHE A CA 1
ATOM 3638 C C . PHE A 1 461 ? -19.281 -10.336 -6.246 1 90.44 461 PHE A C 1
ATOM 3640 O O . PHE A 1 461 ? -18.688 -9.5 -5.551 1 90.44 461 PHE A O 1
ATOM 3647 N N . SER A 1 462 ? -20.641 -10.383 -6.238 1 73 462 SER A N 1
ATOM 3648 C CA . SER A 1 462 ? -21.453 -9.25 -5.809 1 73 462 SER A CA 1
ATOM 3649 C C . SER A 1 462 ? -21.422 -9.094 -4.289 1 73 462 SER A C 1
ATOM 3651 O O . SER A 1 462 ? -21.328 -10.078 -3.561 1 73 462 SER A O 1
ATOM 3653 N N . GLY A 1 463 ? -20.797 -8.133 -3.566 1 61.38 463 GLY A N 1
ATOM 3654 C CA . GLY A 1 463 ? -21.031 -7.859 -2.156 1 61.38 463 GLY A CA 1
ATOM 3655 C C . GLY A 1 463 ? -21.469 -6.434 -1.889 1 61.38 463 GLY A C 1
ATOM 3656 O O . GLY A 1 463 ? -21.156 -5.527 -2.664 1 61.38 463 GLY A O 1
ATOM 3657 N N . LEU A 1 464 ? -22.625 -6.34 -1.425 1 57.03 464 LEU A N 1
ATOM 3658 C CA . LEU A 1 464 ? -23.078 -5.016 -0.993 1 57.03 464 LEU A CA 1
ATOM 3659 C C . LEU A 1 464 ? -22.094 -4.422 0.019 1 57.03 464 LEU A C 1
ATOM 3661 O O . LEU A 1 464 ? -21.625 -5.125 0.913 1 57.03 464 LEU A O 1
ATOM 3665 N N . ILE A 1 465 ? -21.188 -3.609 -0.47 1 51.66 465 ILE A N 1
ATOM 3666 C CA . ILE A 1 465 ? -20.531 -2.777 0.534 1 51.66 465 ILE A CA 1
ATOM 3667 C C . ILE A 1 465 ? -21.391 -1.547 0.821 1 51.66 465 ILE A C 1
ATOM 3669 O O . ILE A 1 465 ? -21.922 -0.925 -0.101 1 51.66 465 ILE A O 1
ATOM 3673 N N . CYS B 1 1 ? -57.219 21.391 -20.234 1 18.45 1 CYS B N 1
ATOM 3674 C CA . CYS B 1 1 ? -57 21.906 -18.891 1 18.45 1 CYS B CA 1
ATOM 3675 C C . CYS B 1 1 ? -56.438 20.828 -17.984 1 18.45 1 CYS B C 1
ATOM 3677 O O . CYS B 1 1 ? -56.375 21 -16.766 1 18.45 1 CYS B O 1
ATOM 3679 N N . CYS B 1 2 ? -56.438 19.578 -18.219 1 21.17 2 CYS B N 1
ATOM 3680 C CA . CYS B 1 2 ? -56.094 18.188 -17.922 1 21.17 2 CYS B CA 1
ATOM 3681 C C . CYS B 1 2 ? -54.625 18.062 -17.594 1 21.17 2 CYS B C 1
ATOM 3683 O O . CYS B 1 2 ? -53.875 17.375 -18.297 1 21.17 2 CYS B O 1
ATOM 3685 N N . MET B 1 3 ? -53.844 19.141 -17 1 20.89 3 MET B N 1
ATOM 3686 C CA . MET B 1 3 ? -52.469 19.625 -16.938 1 20.89 3 MET B CA 1
ATOM 3687 C C . MET B 1 3 ? -51.594 18.703 -16.094 1 20.89 3 MET B C 1
ATOM 3689 O O . MET B 1 3 ? -52.125 17.766 -15.453 1 20.89 3 MET B O 1
ATOM 3693 N N . CYS B 1 4 ? -50.625 19.234 -15.008 1 19 4 CYS B N 1
ATOM 3694 C CA . CYS B 1 4 ? -49.281 19.203 -14.508 1 19 4 CYS B CA 1
ATOM 3695 C C . CYS B 1 4 ? -49.125 18.172 -13.391 1 19 4 CYS B C 1
ATOM 3697 O O . CYS B 1 4 ? -49.469 18.453 -12.242 1 19 4 CYS B O 1
ATOM 3699 N N . LYS B 1 5 ? -49.469 16.938 -13.562 1 24.34 5 LYS B N 1
ATOM 3700 C CA . LYS B 1 5 ? -49.5 15.93 -12.508 1 24.34 5 LYS B CA 1
ATOM 3701 C C . LYS B 1 5 ? -48.156 15.859 -11.781 1 24.34 5 LYS B C 1
ATOM 3703 O O . LYS B 1 5 ? -47.156 15.406 -12.359 1 24.34 5 LYS B O 1
ATOM 3708 N N . GLN B 1 6 ? -47.719 16.891 -10.938 1 21.33 6 GLN B N 1
ATOM 3709 C CA . GLN B 1 6 ? -46.469 17.297 -10.297 1 21.33 6 GLN B CA 1
ATOM 3710 C C . GLN B 1 6 ? -45.938 16.219 -9.352 1 21.33 6 GLN B C 1
ATOM 3712 O O . GLN B 1 6 ? -46.594 15.891 -8.359 1 21.33 6 GLN B O 1
ATOM 3717 N N . LEU B 1 7 ? -45.219 15.203 -9.867 1 25.12 7 LEU B N 1
ATOM 3718 C CA . LEU B 1 7 ? -44.688 13.992 -9.242 1 25.12 7 LEU B CA 1
ATOM 3719 C C . LEU B 1 7 ? -43.875 14.336 -8.016 1 25.12 7 LEU B C 1
ATOM 3721 O O . LEU B 1 7 ? -42.875 15.086 -8.109 1 25.12 7 LEU B O 1
ATOM 3725 N N . CYS B 1 8 ? -44.406 14.445 -6.824 1 22.17 8 CYS B N 1
ATOM 3726 C CA . CYS B 1 8 ? -43.844 14.719 -5.508 1 22.17 8 CYS B CA 1
ATOM 3727 C C . CYS B 1 8 ? -42.75 13.703 -5.168 1 22.17 8 CYS B C 1
ATOM 3729 O O . CYS B 1 8 ? -43.031 12.531 -4.926 1 22.17 8 CYS B O 1
ATOM 3731 N N . VAL B 1 9 ? -41.656 13.727 -5.941 1 26.16 9 VAL B N 1
ATOM 3732 C CA . VAL B 1 9 ? -40.562 12.828 -5.652 1 26.16 9 VAL B CA 1
ATOM 3733 C C . VAL B 1 9 ? -40.156 12.961 -4.188 1 26.16 9 VAL B C 1
ATOM 3735 O O . VAL B 1 9 ? -39.938 14.07 -3.689 1 26.16 9 VAL B O 1
ATOM 3738 N N . PRO B 1 10 ? -40.469 11.953 -3.393 1 26.06 10 PRO B N 1
ATOM 3739 C CA . PRO B 1 10 ? -40.156 12.062 -1.968 1 26.06 10 PRO B CA 1
ATOM 3740 C C . PRO B 1 10 ? -38.719 12.438 -1.717 1 26.06 10 PRO B C 1
ATOM 3742 O O . PRO B 1 10 ? -37.812 12.039 -2.48 1 26.06 10 PRO B O 1
ATOM 3745 N N . SER B 1 11 ? -38.469 13.641 -1.29 1 22.41 11 SER B N 1
ATOM 3746 C CA . SER B 1 11 ? -37.219 14.289 -0.887 1 22.41 11 SER B CA 1
ATOM 3747 C C . SER B 1 11 ? -36.344 13.352 -0.07 1 22.41 11 SER B C 1
ATOM 3749 O O . SER B 1 11 ? -36.812 12.672 0.84 1 22.41 11 SER B O 1
ATOM 3751 N N . LYS B 1 12 ? -35.344 12.797 -0.751 1 26.84 12 LYS B N 1
ATOM 3752 C CA . LYS B 1 12 ? -34.188 12.055 -0.209 1 26.84 12 LYS B CA 1
ATOM 3753 C C . LYS B 1 12 ? -33.781 12.617 1.145 1 26.84 12 LYS B C 1
ATOM 3755 O O . LYS B 1 12 ? -33.5 13.812 1.274 1 26.84 12 LYS B O 1
ATOM 3760 N N . GLU B 1 13 ? -34.25 12.062 2.197 1 23.95 13 GLU B N 1
ATOM 3761 C CA . GLU B 1 13 ? -33.906 12.367 3.58 1 23.95 13 GLU B CA 1
ATOM 3762 C C . GLU B 1 13 ? -32.406 12.609 3.727 1 23.95 13 GLU B C 1
ATOM 3764 O O . GLU B 1 13 ? -31.594 11.789 3.293 1 23.95 13 GLU B O 1
ATOM 3769 N N . PHE B 1 14 ? -31.859 13.867 3.674 1 24.88 14 PHE B N 1
ATOM 3770 C CA . PHE B 1 14 ? -30.578 14.414 4.102 1 24.88 14 PHE B CA 1
ATOM 3771 C C . PHE B 1 14 ? -30.109 13.734 5.383 1 24.88 14 PHE B C 1
ATOM 3773 O O . PHE B 1 14 ? -30.719 13.891 6.438 1 24.88 14 PHE B O 1
ATOM 3780 N N . GLN B 1 15 ? -29.672 12.57 5.227 1 24.2 15 GLN B N 1
ATOM 3781 C CA . GLN B 1 15 ? -29.016 12.062 6.426 1 24.2 15 GLN B CA 1
ATOM 3782 C C . GLN B 1 15 ? -28 13.062 6.953 1 24.2 15 GLN B C 1
ATOM 3784 O O . GLN B 1 15 ? -26.984 13.328 6.305 1 24.2 15 GLN B O 1
ATOM 3789 N N . LEU B 1 16 ? -28.359 14.109 7.715 1 27.16 16 LEU B N 1
ATOM 3790 C CA . LEU B 1 16 ? -27.625 14.977 8.633 1 27.16 16 LEU B CA 1
ATOM 3791 C C . LEU B 1 16 ? -26.531 14.203 9.352 1 27.16 16 LEU B C 1
ATOM 3793 O O . LEU B 1 16 ? -26.812 13.227 10.047 1 27.16 16 LEU B O 1
ATOM 3797 N N . PHE B 1 17 ? -25.469 14.102 8.75 1 28.27 17 PHE B N 1
ATOM 3798 C CA . PHE B 1 17 ? -24.297 13.797 9.562 1 28.27 17 PHE B CA 1
ATOM 3799 C C . PHE B 1 17 ? -24.375 14.5 10.914 1 28.27 17 PHE B C 1
ATOM 3801 O O . PHE B 1 17 ? -24.516 15.727 10.977 1 28.27 17 PHE B O 1
ATOM 3808 N N . CYS B 1 18 ? -24.969 13.875 11.898 1 25.97 18 CYS B N 1
ATOM 3809 C CA . CYS B 1 18 ? -25.125 14.281 13.297 1 25.97 18 CYS B CA 1
ATOM 3810 C C . CYS B 1 18 ? -23.812 14.844 13.836 1 25.97 18 CYS B C 1
ATOM 3812 O O . CYS B 1 18 ? -22.812 14.141 13.914 1 25.97 18 CYS B O 1
ATOM 3814 N N . SER B 1 19 ? -23.516 16.031 13.398 1 31.84 19 SER B N 1
ATOM 3815 C CA . SER B 1 19 ? -22.625 16.719 14.32 1 31.84 19 SER B CA 1
ATOM 3816 C C . SER B 1 19 ? -22.984 16.422 15.773 1 31.84 19 SER B C 1
ATOM 3818 O O . SER B 1 19 ? -24.094 16.734 16.219 1 31.84 19 SER B O 1
ATOM 3820 N N . HIS B 1 20 ? -22.688 15.359 16.234 1 32.97 20 HIS B N 1
ATOM 3821 C CA . HIS B 1 20 ? -22.859 15.195 17.672 1 32.97 20 HIS B CA 1
ATOM 3822 C C . HIS B 1 20 ? -22.234 16.344 18.438 1 32.97 20 HIS B C 1
ATOM 3824 O O . HIS B 1 20 ? -21 16.438 18.547 1 32.97 20 HIS B O 1
ATOM 3830 N N . ALA B 1 21 ? -22.656 17.469 18.25 1 34.22 21 ALA B N 1
ATOM 3831 C CA . ALA B 1 21 ? -22.406 18.359 19.391 1 34.22 21 ALA B CA 1
ATOM 3832 C C . ALA B 1 21 ? -22.828 17.703 20.703 1 34.22 21 ALA B C 1
ATOM 3834 O O . ALA B 1 21 ? -24.016 17.562 20.984 1 34.22 21 ALA B O 1
ATOM 3835 N N . ALA B 1 22 ? -22.062 16.922 21.281 1 39 22 ALA B N 1
ATOM 3836 C CA . ALA B 1 22 ? -22.406 16.5 22.625 1 39 22 ALA B CA 1
ATOM 3837 C C . ALA B 1 22 ? -22.734 17.688 23.516 1 39 22 ALA B C 1
ATOM 3839 O O . ALA B 1 22 ? -21.859 18.5 23.828 1 39 22 ALA B O 1
ATOM 3840 N N . SER B 1 23 ? -23.891 18.312 23.422 1 36.56 23 SER B N 1
ATOM 3841 C CA . SER B 1 23 ? -24.25 19.281 24.453 1 36.56 23 SER B CA 1
ATOM 3842 C C . SER B 1 23 ? -24.016 18.719 25.844 1 36.56 23 SER B C 1
ATOM 3844 O O . SER B 1 23 ? -24.688 17.75 26.25 1 36.56 23 SER B O 1
ATOM 3846 N N . ASN B 1 24 ? -22.812 18.672 26.234 1 43.44 24 ASN B N 1
ATOM 3847 C CA . ASN B 1 24 ? -22.547 18.156 27.562 1 43.44 24 ASN B CA 1
ATOM 3848 C C . ASN B 1 24 ? -23.25 18.984 28.641 1 43.44 24 ASN B C 1
ATOM 3850 O O . ASN B 1 24 ? -23.031 20.188 28.734 1 43.44 24 ASN B O 1
ATOM 3854 N N . THR B 1 25 ? -24.391 18.609 28.922 1 46.03 25 THR B N 1
ATOM 3855 C CA . THR B 1 25 ? -25.156 18.938 30.125 1 46.03 25 THR B CA 1
ATOM 3856 C C . THR B 1 25 ? -24.266 18.906 31.359 1 46.03 25 THR B C 1
ATOM 3858 O O . THR B 1 25 ? -24.734 18.562 32.438 1 46.03 25 THR B O 1
ATOM 3861 N N . ASN B 1 26 ? -22.969 18.891 31.094 1 55.34 26 ASN B N 1
ATOM 3862 C CA . ASN B 1 26 ? -22.25 18.844 32.375 1 55.34 26 ASN B CA 1
ATOM 3863 C C . ASN B 1 26 ? -22.406 20.141 33.156 1 55.34 26 ASN B C 1
ATOM 3865 O O . ASN B 1 26 ? -22.391 21.219 32.594 1 55.34 26 ASN B O 1
ATOM 3869 N N . ASP B 1 27 ? -22.875 20.078 34.281 1 61.56 27 ASP B N 1
ATOM 3870 C CA . ASP B 1 27 ? -23 21.156 35.25 1 61.56 27 ASP B CA 1
ATOM 3871 C C . ASP B 1 27 ? -21.703 21.969 35.312 1 61.56 27 ASP B C 1
ATOM 3873 O O . ASP B 1 27 ? -20.609 21.406 35.281 1 61.56 27 ASP B O 1
ATOM 3877 N N . GLU B 1 28 ? -21.719 23.219 35.031 1 65.44 28 GLU B N 1
ATOM 3878 C CA . GLU B 1 28 ? -20.594 24.156 35.094 1 65.44 28 GLU B CA 1
ATOM 3879 C C . GLU B 1 28 ? -19.656 23.812 36.25 1 65.44 28 GLU B C 1
ATOM 3881 O O . GLU B 1 28 ? -18.438 23.969 36.125 1 65.44 28 GLU B O 1
ATOM 3886 N N . GLU B 1 29 ? -20.156 23.297 37.281 1 72.62 29 GLU B N 1
ATOM 3887 C CA . GLU B 1 29 ? -19.328 23 38.438 1 72.62 29 GLU B CA 1
ATOM 3888 C C . GLU B 1 29 ? -18.375 21.828 38.125 1 72.62 29 GLU B C 1
ATOM 3890 O O . GLU B 1 29 ? -17.234 21.828 38.594 1 72.62 29 GLU B O 1
ATOM 3895 N N . SER B 1 30 ? -18.656 21.031 37.281 1 86.31 30 SER B N 1
ATOM 3896 C CA . SER B 1 30 ? -17.859 19.828 37.062 1 86.31 30 SER B CA 1
ATOM 3897 C C . SER B 1 30 ? -16.781 20.062 36 1 86.31 30 SER B C 1
ATOM 3899 O O . SER B 1 30 ? -15.688 19.531 36.125 1 86.31 30 SER B O 1
ATOM 3901 N N . VAL B 1 31 ? -16.938 20.969 35.031 1 92 31 VAL B N 1
ATOM 3902 C CA . VAL B 1 31 ? -16.031 21.109 33.906 1 92 31 VAL B CA 1
ATOM 3903 C C . VAL B 1 31 ? -15.148 22.344 34.094 1 92 31 VAL B C 1
ATOM 3905 O O . VAL B 1 31 ? -14.18 22.531 33.375 1 92 31 VAL B O 1
ATOM 3908 N N . GLY B 1 32 ? -15.438 23.141 35.125 1 92.12 32 GLY B N 1
ATOM 3909 C CA . GLY B 1 32 ? -14.688 24.375 35.344 1 92.12 32 GLY B CA 1
ATOM 3910 C C . GLY B 1 32 ? -15.078 25.469 34.344 1 92.12 32 GLY B C 1
ATOM 3911 O O . GLY B 1 32 ? -16.094 25.359 33.656 1 92.12 32 GLY B O 1
ATOM 3912 N N . SER B 1 33 ? -14.305 26.609 34.375 1 94.56 33 SER B N 1
ATOM 3913 C CA . SER B 1 33 ? -14.578 27.75 33.5 1 94.56 33 SER B CA 1
ATOM 3914 C C . SER B 1 33 ? -13.547 27.844 32.375 1 94.56 33 SER B C 1
ATOM 3916 O O . SER B 1 33 ? -12.391 27.453 32.562 1 94.56 33 SER B O 1
ATOM 3918 N N . ALA B 1 34 ? -14.055 28.391 31.297 1 97.88 34 ALA B N 1
ATOM 3919 C CA . ALA B 1 34 ? -13.109 28.703 30.219 1 97.88 34 ALA B CA 1
ATOM 3920 C C . ALA B 1 34 ? -12.148 29.797 30.641 1 97.88 34 ALA B C 1
ATOM 3922 O O . ALA B 1 34 ? -12.547 30.766 31.297 1 97.88 34 ALA B O 1
ATOM 3923 N N . LEU B 1 35 ? -10.922 29.594 30.281 1 98.69 35 LEU B N 1
ATOM 3924 C CA . LEU B 1 35 ? -9.898 30.578 30.625 1 98.69 35 LEU B CA 1
ATOM 3925 C C . LEU B 1 35 ? -9.578 31.469 29.438 1 98.69 35 LEU B C 1
ATOM 3927 O O . LEU B 1 35 ? -9.078 31.016 28.422 1 98.69 35 LEU B O 1
ATOM 3931 N N . TYR B 1 36 ? -9.891 32.719 29.531 1 98.81 36 TYR B N 1
ATOM 3932 C CA . TYR B 1 36 ? -9.539 33.719 28.547 1 98.81 36 TYR B CA 1
ATOM 3933 C C . TYR B 1 36 ? -8.32 34.531 28.984 1 98.81 36 TYR B C 1
ATOM 3935 O O . TYR B 1 36 ? -8.352 35.188 30.016 1 98.81 36 TYR B O 1
ATOM 3943 N N . LEU B 1 37 ? -7.316 34.5 28.203 1 98.94 37 LEU B N 1
ATOM 3944 C CA . LEU B 1 37 ? -6.02 35 28.641 1 98.94 37 LEU B CA 1
ATOM 3945 C C . LEU B 1 37 ? -5.809 36.438 28.203 1 98.94 37 LEU B C 1
ATOM 3947 O O . LEU B 1 37 ? -5.012 37.156 28.797 1 98.94 37 LEU B O 1
ATOM 3951 N N . THR B 1 38 ? -6.473 36.906 27.172 1 98.88 38 THR B N 1
ATOM 3952 C CA . THR B 1 38 ? -6.215 38.188 26.516 1 98.88 38 THR B CA 1
ATOM 3953 C C . THR B 1 38 ? -6.34 39.344 27.5 1 98.88 38 THR B C 1
ATOM 3955 O O . THR B 1 38 ? -5.477 40.219 27.562 1 98.88 38 THR B O 1
ATOM 3958 N N . PRO B 1 39 ? -7.406 39.375 28.359 1 98.62 39 PRO B N 1
ATOM 3959 C CA . PRO B 1 39 ? -7.488 40.469 29.328 1 98.62 39 PRO B CA 1
ATOM 3960 C C . PRO B 1 39 ? -6.297 40.5 30.281 1 98.62 39 PRO B C 1
ATOM 3962 O O . PRO B 1 39 ? -5.844 41.594 30.656 1 98.62 39 PRO B O 1
ATOM 3965 N N . LEU B 1 40 ? -5.812 39.375 30.656 1 98.75 40 LEU B N 1
ATOM 3966 C CA . LEU B 1 40 ? -4.66 39.312 31.547 1 98.75 40 LEU B CA 1
ATOM 3967 C C . LEU B 1 40 ? -3.391 39.75 30.828 1 98.75 40 LEU B C 1
ATOM 3969 O O . LEU B 1 40 ? -2.551 40.438 31.422 1 98.75 40 LEU B O 1
ATOM 3973 N N . ILE B 1 41 ? -3.227 39.375 29.594 1 98.62 41 ILE B N 1
ATOM 3974 C CA . ILE B 1 41 ? -2.082 39.781 28.797 1 98.62 41 ILE B CA 1
ATOM 3975 C C . ILE B 1 41 ? -2.088 41.312 28.609 1 98.62 41 ILE B C 1
ATOM 3977 O O . ILE B 1 41 ? -1.057 41.969 28.766 1 98.62 41 ILE B O 1
ATOM 3981 N N . GLU B 1 42 ? -3.264 41.875 28.344 1 98.12 42 GLU B N 1
ATOM 3982 C CA . GLU B 1 42 ? -3.404 43.312 28.094 1 98.12 42 GLU B CA 1
ATOM 3983 C C . GLU B 1 42 ? -3.133 44.125 29.344 1 98.12 42 GLU B C 1
ATOM 3985 O O . GLU B 1 42 ? -2.635 45.25 29.281 1 98.12 42 GLU B O 1
ATOM 3990 N N . SER B 1 43 ? -3.398 43.5 30.484 1 97.94 43 SER B N 1
ATOM 3991 C CA . SER B 1 43 ? -3.195 44.219 31.734 1 97.94 43 SER B CA 1
ATOM 3992 C C . SER B 1 43 ? -1.792 43.969 32.281 1 97.94 43 SER B C 1
ATOM 3994 O O . SER B 1 43 ? -1.452 44.438 33.375 1 97.94 43 SER B O 1
ATOM 3996 N N . GLY B 1 44 ? -1.024 43.156 31.641 1 97.38 44 GLY B N 1
ATOM 3997 C CA . GLY B 1 44 ? 0.36 42.938 32.031 1 97.38 44 GLY B CA 1
ATOM 3998 C C . GLY B 1 44 ? 0.515 41.875 33.094 1 97.38 44 GLY B C 1
ATOM 3999 O O . GLY B 1 44 ? 1.596 41.719 33.688 1 97.38 44 GLY B O 1
ATOM 4000 N N . GLN B 1 45 ? -0.542 41.125 33.406 1 98.12 45 GLN B N 1
ATOM 4001 C CA . GLN B 1 45 ? -0.491 40.094 34.406 1 98.12 45 GLN B CA 1
ATOM 4002 C C . GLN B 1 45 ? 0.005 38.75 33.812 1 98.12 45 GLN B C 1
ATOM 4004 O O . GLN B 1 45 ? -0.656 37.719 33.938 1 98.12 45 GLN B O 1
ATOM 4009 N N . LEU B 1 46 ? 1.169 38.812 33.312 1 98.19 46 LEU B N 1
ATOM 4010 C CA . LEU B 1 46 ? 1.684 37.75 32.5 1 98.19 46 LEU B CA 1
ATOM 4011 C C . LEU B 1 46 ? 1.978 36.5 33.344 1 98.19 46 LEU B C 1
ATOM 4013 O O . LEU B 1 46 ? 1.63 35.375 32.938 1 98.19 46 LEU B O 1
ATOM 4017 N N . GLU B 1 47 ? 2.658 36.625 34.469 1 98.06 47 GLU B N 1
ATOM 4018 C CA . GLU B 1 47 ? 2.955 35.5 35.312 1 98.06 47 GLU B CA 1
ATOM 4019 C C . GLU B 1 47 ? 1.676 34.812 35.812 1 98.06 47 GLU B C 1
ATOM 4021 O O . GLU B 1 47 ? 1.589 33.594 35.812 1 98.06 47 GLU B O 1
ATOM 4026 N N . HIS B 1 48 ? 0.766 35.656 36.156 1 98.38 48 HIS B N 1
ATOM 4027 C CA . HIS B 1 48 ? -0.526 35.125 36.594 1 98.38 48 HIS B CA 1
ATOM 4028 C C . HIS B 1 48 ? -1.224 34.375 35.469 1 98.38 48 HIS B C 1
ATOM 4030 O O . HIS B 1 48 ? -1.754 33.281 35.688 1 98.38 48 HIS B O 1
ATOM 4036 N N . ALA B 1 49 ? -1.218 34.938 34.312 1 98.75 49 ALA B N 1
ATOM 4037 C CA . ALA B 1 49 ? -1.83 34.344 33.156 1 98.75 49 ALA B CA 1
ATOM 4038 C C . ALA B 1 49 ? -1.179 33 32.844 1 98.75 49 ALA B C 1
ATOM 4040 O O . ALA B 1 49 ? -1.869 32 32.531 1 98.75 49 ALA B O 1
ATOM 4041 N N . ARG B 1 50 ? 0.154 32.906 32.906 1 98.5 50 ARG B N 1
ATOM 4042 C CA . ARG B 1 50 ? 0.873 31.656 32.656 1 98.5 50 ARG B CA 1
ATOM 4043 C C . ARG B 1 50 ? 0.502 30.578 33.688 1 98.5 50 ARG B C 1
ATOM 4045 O O . ARG B 1 50 ? 0.284 29.422 33.312 1 98.5 50 ARG B O 1
ATOM 4052 N N . ASN B 1 51 ? 0.444 30.984 34.875 1 98.38 51 ASN B N 1
ATOM 4053 C CA . ASN B 1 51 ? 0.108 30.047 35.938 1 98.38 51 ASN B CA 1
ATOM 4054 C C . ASN B 1 51 ? -1.301 29.484 35.75 1 98.38 51 ASN B C 1
ATOM 4056 O O . ASN B 1 51 ? -1.529 28.281 35.969 1 98.38 51 ASN B O 1
ATOM 4060 N N . LEU B 1 52 ? -2.18 30.375 35.375 1 98.44 52 LEU B N 1
ATOM 4061 C CA . LEU B 1 52 ? -3.562 29.953 35.156 1 98.44 52 LEU B CA 1
ATOM 4062 C C . LEU B 1 52 ? -3.68 29.016 33.969 1 98.44 52 LEU B C 1
ATOM 4064 O O . LEU B 1 52 ? -4.559 28.156 33.938 1 98.44 52 LEU B O 1
ATOM 4068 N N . SER B 1 53 ? -2.805 29.188 33.031 1 98.75 53 SER B N 1
ATOM 4069 C CA . SER B 1 53 ? -2.928 28.469 31.781 1 98.75 53 SER B CA 1
ATOM 4070 C C . SER B 1 53 ? -2.271 27.094 31.859 1 98.75 53 SER B C 1
ATOM 4072 O O . SER B 1 53 ? -2.328 26.312 30.906 1 98.75 53 SER B O 1
ATOM 4074 N N . ARG B 1 54 ? -1.635 26.734 32.969 1 98.56 54 ARG B N 1
ATOM 4075 C CA . ARG B 1 54 ? -1.053 25.406 33.125 1 98.56 54 ARG B CA 1
ATOM 4076 C C . ARG B 1 54 ? -2.125 24.328 33.062 1 98.56 54 ARG B C 1
ATOM 4078 O O . ARG B 1 54 ? -3.154 24.422 33.75 1 98.56 54 ARG B O 1
ATOM 4085 N N . VAL B 1 55 ? -1.86 23.359 32.281 1 98.5 55 VAL B N 1
ATOM 4086 C CA . VAL B 1 55 ? -2.828 22.281 32.094 1 98.5 55 VAL B CA 1
ATOM 4087 C C . VAL B 1 55 ? -2.859 21.406 33.344 1 98.5 55 VAL B C 1
ATOM 4089 O O . VAL B 1 55 ? -1.812 21.031 33.875 1 98.5 55 VAL B O 1
ATOM 4092 N N . GLY B 1 56 ? -4.051 21.047 33.781 1 96.19 56 GLY B N 1
ATOM 4093 C CA . GLY B 1 56 ? -4.211 20.203 34.969 1 96.19 56 GLY B CA 1
ATOM 4094 C C . GLY B 1 56 ? -4.055 18.719 34.656 1 96.19 56 GLY B C 1
ATOM 4095 O O . GLY B 1 56 ? -3.65 18.344 33.562 1 96.19 56 GLY B O 1
ATOM 4096 N N . SER B 1 57 ? -4.363 18 35.656 1 95.5 57 SER B N 1
ATOM 4097 C CA . SER B 1 57 ? -4.23 16.547 35.562 1 95.5 57 SER B CA 1
ATOM 4098 C C . SER B 1 57 ? -5.266 15.977 34.594 1 95.5 57 SER B C 1
ATOM 4100 O O . SER B 1 57 ? -6.438 16.359 34.625 1 95.5 57 SER B O 1
ATOM 4102 N N . LEU B 1 58 ? -4.828 15.102 33.781 1 95.44 58 LEU B N 1
ATOM 4103 C CA . LEU B 1 58 ? -5.703 14.469 32.812 1 95.44 58 LEU B CA 1
ATOM 4104 C C . LEU B 1 58 ? -6.152 13.094 33.281 1 95.44 58 LEU B C 1
ATOM 4106 O O . LEU B 1 58 ? -6.586 12.266 32.469 1 95.44 58 LEU B O 1
ATOM 4110 N N . GLY B 1 59 ? -5.992 12.875 34.5 1 91.56 59 GLY B N 1
ATOM 4111 C CA . GLY B 1 59 ? -6.367 11.586 35.062 1 91.56 59 GLY B CA 1
ATOM 4112 C C . GLY B 1 59 ? -5.18 10.773 35.531 1 91.56 59 GLY B C 1
ATOM 4113 O O . GLY B 1 59 ? -4.34 11.266 36.281 1 91.56 59 GLY B O 1
ATOM 4114 N N . GLN B 1 60 ? -5.199 9.43 35.094 1 90.5 60 GLN B N 1
ATOM 4115 C CA . GLN B 1 60 ? -4.203 8.5 35.594 1 90.5 60 GLN B CA 1
ATOM 4116 C C . GLN B 1 60 ? -2.906 8.586 34.812 1 90.5 60 GLN B C 1
ATOM 4118 O O . GLN B 1 60 ? -1.854 8.141 35.281 1 90.5 60 GLN B O 1
ATOM 4123 N N . VAL B 1 61 ? -2.959 9.234 33.688 1 94.38 61 VAL B N 1
ATOM 4124 C CA . VAL B 1 61 ? -1.768 9.328 32.844 1 94.38 61 VAL B CA 1
ATOM 4125 C C . VAL B 1 61 ? -0.794 10.344 33.438 1 94.38 61 VAL B C 1
ATOM 4127 O O . VAL B 1 61 ? -1.211 11.305 34.094 1 94.38 61 VAL B O 1
ATOM 4130 N N . GLU B 1 62 ? 0.469 10.031 33.25 1 94.38 62 GLU B N 1
ATOM 4131 C CA . GLU B 1 62 ? 1.473 11.008 33.656 1 94.38 62 GLU B CA 1
ATOM 4132 C C . GLU B 1 62 ? 1.265 12.344 32.969 1 94.38 62 GLU B C 1
ATOM 4134 O O . GLU B 1 62 ? 1.01 12.383 31.75 1 94.38 62 GLU B O 1
ATOM 4139 N N . ASP B 1 63 ? 1.361 13.383 33.719 1 92.75 63 ASP B N 1
ATOM 4140 C CA . ASP B 1 63 ? 1.154 14.719 33.156 1 92.75 63 ASP B CA 1
ATOM 4141 C C . ASP B 1 63 ? 2.383 15.18 32.375 1 92.75 63 ASP B C 1
ATOM 4143 O O . ASP B 1 63 ? 3.506 15.102 32.875 1 92.75 63 ASP B O 1
ATOM 4147 N N . VAL B 1 64 ? 2.139 15.586 31.188 1 95.75 64 VAL B N 1
ATOM 4148 C CA . VAL B 1 64 ? 3.135 16.344 30.438 1 95.75 64 VAL B CA 1
ATOM 4149 C C . VAL B 1 64 ? 2.891 17.828 30.609 1 95.75 64 VAL B C 1
ATOM 4151 O O . VAL B 1 64 ? 1.822 18.344 30.25 1 95.75 64 VAL B O 1
ATOM 4154 N N . PRO B 1 65 ? 3.857 18.484 31.203 1 95.19 65 PRO B N 1
ATOM 4155 C CA . PRO B 1 65 ? 3.627 19.922 31.406 1 95.19 65 PRO B CA 1
ATOM 4156 C C . PRO B 1 65 ? 3.211 20.641 30.125 1 95.19 65 PRO B C 1
ATOM 4158 O O . PRO B 1 65 ? 3.795 20.406 29.062 1 95.19 65 PRO B O 1
ATOM 4161 N N . GLY B 1 66 ? 2.182 21.438 30.219 1 97.56 66 GLY B N 1
ATOM 4162 C CA . GLY B 1 66 ? 1.673 22.203 29.094 1 97.56 66 GLY B CA 1
ATOM 4163 C C . GLY B 1 66 ? 0.813 23.375 29.516 1 97.56 66 GLY B C 1
ATOM 4164 O O . GLY B 1 66 ? 0.564 23.578 30.703 1 97.56 66 GLY B O 1
ATOM 4165 N N . TYR B 1 67 ? 0.505 24.172 28.594 1 98.69 67 TYR B N 1
ATOM 4166 C CA . TYR B 1 67 ? -0.327 25.359 28.797 1 98.69 67 TYR B CA 1
ATOM 4167 C C . TYR B 1 67 ? -1.473 25.391 27.781 1 98.69 67 TYR B C 1
ATOM 4169 O O . TYR B 1 67 ? -1.304 25 26.625 1 98.69 67 TYR B O 1
ATOM 4177 N N . SER B 1 68 ? -2.637 25.797 28.266 1 98.88 68 SER B N 1
ATOM 4178 C CA . SER B 1 68 ? -3.766 25.922 27.344 1 98.88 68 SER B CA 1
ATOM 4179 C C . SER B 1 68 ? -4.688 27.062 27.75 1 98.88 68 SER B C 1
ATOM 4181 O O . SER B 1 68 ? -4.598 27.562 28.875 1 98.88 68 SER B O 1
ATOM 4183 N N . GLY B 1 69 ? -5.496 27.438 26.859 1 98.81 69 GLY B N 1
ATOM 4184 C CA . GLY B 1 69 ? -6.461 28.516 27.062 1 98.81 69 GLY B CA 1
ATOM 4185 C C . GLY B 1 69 ? -6.914 29.156 25.766 1 98.81 69 GLY B C 1
ATOM 4186 O O . GLY B 1 69 ? -6.617 28.656 24.688 1 98.81 69 GLY B O 1
ATOM 4187 N N . PHE B 1 70 ? -7.715 30.219 25.953 1 98.94 70 PHE B N 1
ATOM 4188 C CA . PHE B 1 70 ? -8.25 30.938 24.812 1 98.94 70 PHE B CA 1
ATOM 4189 C C . PHE B 1 70 ? -7.543 32.281 24.641 1 98.94 70 PHE B C 1
ATOM 4191 O O . PHE B 1 70 ? -7.242 32.969 25.625 1 98.94 70 PHE B O 1
ATOM 4198 N N . LEU B 1 71 ? -7.258 32.625 23.453 1 98.94 71 LEU B N 1
ATOM 4199 C CA . LEU B 1 71 ? -6.781 33.938 23.062 1 98.94 71 LEU B CA 1
ATOM 4200 C C . LEU B 1 71 ? -7.82 34.688 22.219 1 98.94 71 LEU B C 1
ATOM 4202 O O . LEU B 1 71 ? -8.203 34.188 21.141 1 98.94 71 LEU B O 1
ATOM 4206 N N . THR B 1 72 ? -8.266 35.812 22.672 1 98.94 72 THR B N 1
ATOM 4207 C CA . THR B 1 72 ? -9.219 36.625 21.906 1 98.94 72 THR B CA 1
ATOM 4208 C C . THR B 1 72 ? -8.523 37.344 20.766 1 98.94 72 THR B C 1
ATOM 4210 O O . THR B 1 72 ? -7.668 38.188 20.984 1 98.94 72 THR B O 1
ATOM 4213 N N . VAL B 1 73 ? -8.945 37.031 19.578 1 98.81 73 VAL B N 1
ATOM 4214 C CA . VAL B 1 73 ? -8.234 37.562 18.422 1 98.81 73 VAL B CA 1
ATOM 4215 C C . VAL B 1 73 ? -9.062 38.656 17.766 1 98.81 73 VAL B C 1
ATOM 4217 O O . VAL B 1 73 ? -8.547 39.438 16.953 1 98.81 73 VAL B O 1
ATOM 4220 N N . ASP B 1 74 ? -10.305 38.719 18.078 1 98.44 74 ASP B N 1
ATOM 4221 C CA . ASP B 1 74 ? -11.203 39.781 17.703 1 98.44 74 ASP B CA 1
ATOM 4222 C C . ASP B 1 74 ? -12.195 40.094 18.828 1 98.44 74 ASP B C 1
ATOM 4224 O O . ASP B 1 74 ? -13.227 39.406 18.938 1 98.44 74 ASP B O 1
ATOM 4228 N N . ALA B 1 75 ? -11.977 41.094 19.562 1 97.75 75 ALA B N 1
ATOM 4229 C CA . ALA B 1 75 ? -12.773 41.406 20.734 1 97.75 75 ALA B CA 1
ATOM 4230 C C . ALA B 1 75 ? -14.188 41.844 20.344 1 97.75 75 ALA B C 1
ATOM 4232 O O . ALA B 1 75 ? -15.156 41.5 21.047 1 97.75 75 ALA B O 1
ATOM 4233 N N . GLU B 1 76 ? -14.297 42.562 19.297 1 97.94 76 GLU B N 1
ATOM 4234 C CA . GLU B 1 76 ? -15.602 43.062 18.844 1 97.94 76 GLU B CA 1
ATOM 4235 C C . GLU B 1 76 ? -16.516 41.906 18.438 1 97.94 76 GLU B C 1
ATOM 4237 O O . GLU B 1 76 ? -17.719 41.938 18.703 1 97.94 76 GLU B O 1
ATOM 4242 N N . LEU B 1 77 ? -15.938 40.906 17.859 1 98.25 77 LEU B N 1
ATOM 4243 C CA . LEU B 1 77 ? -16.734 39.812 17.344 1 98.25 77 LEU B CA 1
ATOM 4244 C C . LEU B 1 77 ? -16.75 38.656 18.328 1 98.25 77 LEU B C 1
ATOM 4246 O O . LEU B 1 77 ? -17.469 37.656 18.125 1 98.25 77 LEU B O 1
ATOM 4250 N N . GLY B 1 78 ? -15.977 38.781 19.406 1 98.31 78 GLY B N 1
ATOM 4251 C CA . GLY B 1 78 ? -15.883 37.688 20.375 1 98.31 78 GLY B CA 1
ATOM 4252 C C . GLY B 1 78 ? -15.203 36.438 19.812 1 98.31 78 GLY B C 1
ATOM 4253 O O . GLY B 1 78 ? -15.617 35.312 20.109 1 98.31 78 GLY B O 1
ATOM 4254 N N . SER B 1 79 ? -14.25 36.656 18.891 1 98.81 79 SER B N 1
ATOM 4255 C CA . SER B 1 79 ? -13.539 35.531 18.281 1 98.81 79 SER B CA 1
ATOM 4256 C C . SER B 1 79 ? -12.352 35.094 19.141 1 98.81 79 SER B C 1
ATOM 4258 O O . SER B 1 79 ? -11.539 35.938 19.547 1 98.81 79 SER B O 1
ATOM 4260 N N . ASN B 1 80 ? -12.281 33.812 19.453 1 98.88 80 ASN B N 1
ATOM 4261 C CA . ASN B 1 80 ? -11.258 33.25 20.328 1 98.88 80 ASN B CA 1
ATOM 4262 C C . ASN B 1 80 ? -10.633 32 19.703 1 98.88 80 ASN B C 1
ATOM 4264 O O . ASN B 1 80 ? -11.336 31.172 19.156 1 98.88 80 ASN B O 1
ATOM 4268 N N . LEU B 1 81 ? -9.344 31.906 19.75 1 98.94 81 LEU B N 1
ATOM 4269 C CA . LEU B 1 81 ? -8.641 30.688 19.359 1 98.94 81 LEU B CA 1
ATOM 4270 C C . LEU B 1 81 ? -8.172 29.922 20.594 1 98.94 81 LEU B C 1
ATOM 4272 O O . LEU B 1 81 ? -7.711 30.516 21.562 1 98.94 81 LEU B O 1
ATOM 4276 N N . PHE B 1 82 ? -8.367 28.672 20.562 1 98.88 82 PHE B N 1
ATOM 4277 C CA . PHE B 1 82 ? -7.867 27.781 21.609 1 98.88 82 PHE B CA 1
ATOM 4278 C C . PHE B 1 82 ? -6.477 27.266 21.266 1 98.88 82 PHE B C 1
ATOM 4280 O O . PHE B 1 82 ? -6.203 26.938 20.109 1 98.88 82 PHE B O 1
ATOM 4287 N N . PHE B 1 83 ? -5.586 27.234 22.25 1 98.88 83 PHE B N 1
ATOM 4288 C CA . PHE B 1 83 ? -4.262 26.656 22.031 1 98.88 83 PHE B CA 1
ATOM 4289 C C . PHE B 1 83 ? -3.908 25.672 23.125 1 98.88 83 PHE B C 1
ATOM 4291 O O . PHE B 1 83 ? -4.461 25.719 24.234 1 98.88 83 PHE B O 1
ATOM 4298 N N . TRP B 1 84 ? -3.146 24.703 22.797 1 98.88 84 TRP B N 1
ATOM 4299 C CA . TRP B 1 84 ? -2.453 23.797 23.719 1 98.88 84 TRP B CA 1
ATOM 4300 C C . TRP B 1 84 ? -0.968 23.719 23.375 1 98.88 84 TRP B C 1
ATOM 4302 O O . TRP B 1 84 ? -0.596 23.312 22.266 1 98.88 84 TRP B O 1
ATOM 4312 N N . PHE B 1 85 ? -0.141 24.156 24.328 1 98.75 85 PHE B N 1
ATOM 4313 C CA . PHE B 1 85 ? 1.292 24.297 24.094 1 98.75 85 PHE B CA 1
ATOM 4314 C C . PHE B 1 85 ? 2.078 23.344 24.984 1 98.75 85 PHE B C 1
ATOM 4316 O O . PHE B 1 85 ? 1.767 23.188 26.172 1 98.75 85 PHE B O 1
ATOM 4323 N N . PHE B 1 86 ? 3.107 22.703 24.375 1 98.62 86 PHE B N 1
ATOM 4324 C CA . PHE B 1 86 ? 4.016 21.812 25.094 1 98.62 86 PHE B CA 1
ATOM 4325 C C . PHE B 1 86 ? 5.461 22.266 24.938 1 98.62 86 PHE B C 1
ATOM 4327 O O . PHE B 1 86 ? 6.02 22.203 23.844 1 98.62 86 PHE B O 1
ATOM 4334 N N . PRO B 1 87 ? 6.082 22.734 26.047 1 97.75 87 PRO B N 1
ATOM 4335 C CA . PRO B 1 87 ? 7.535 22.922 25.953 1 97.75 87 PRO B CA 1
ATOM 4336 C C . PRO B 1 87 ? 8.281 21.609 25.688 1 97.75 87 PRO B C 1
ATOM 4338 O O . PRO B 1 87 ? 7.848 20.547 26.141 1 97.75 87 PRO B O 1
ATOM 4341 N N . SER B 1 88 ? 9.375 21.734 25 1 97.5 88 SER B N 1
ATOM 4342 C CA . SER B 1 88 ? 10.211 20.562 24.766 1 97.5 88 SER B CA 1
ATOM 4343 C C . SER B 1 88 ? 10.602 19.891 26.078 1 97.5 88 SER B C 1
ATOM 4345 O O . SER B 1 88 ? 10.898 20.562 27.062 1 97.5 88 SER B O 1
ATOM 4347 N N . LYS B 1 89 ? 10.633 18.578 26.047 1 94 89 LYS B N 1
ATOM 4348 C CA . LYS B 1 89 ? 11.031 17.828 27.234 1 94 89 LYS B CA 1
ATOM 4349 C C . LYS B 1 89 ? 12.531 17.922 27.469 1 94 89 LYS B C 1
ATOM 4351 O O . LYS B 1 89 ? 12.992 17.906 28.609 1 94 89 LYS B O 1
ATOM 4356 N N . THR B 1 90 ? 13.32 18.031 26.484 1 89.94 90 THR B N 1
ATOM 4357 C CA . THR B 1 90 ? 14.773 17.953 26.594 1 89.94 90 THR B CA 1
ATOM 4358 C C . THR B 1 90 ? 15.367 19.344 26.797 1 89.94 90 THR B C 1
ATOM 4360 O O . THR B 1 90 ? 16.219 19.547 27.688 1 89.94 90 THR B O 1
ATOM 4363 N N . GLU B 1 91 ? 15.023 20.359 25.969 1 87.94 91 GLU B N 1
ATOM 4364 C CA . GLU B 1 91 ? 15.547 21.719 26.062 1 87.94 91 GLU B CA 1
ATOM 4365 C C . GLU B 1 91 ? 14.422 22.75 25.922 1 87.94 91 GLU B C 1
ATOM 4367 O O . GLU B 1 91 ? 14.391 23.5 24.938 1 87.94 91 GLU B O 1
ATOM 4372 N N . PRO B 1 92 ? 13.758 22.891 26.953 1 85.81 92 PRO B N 1
ATOM 4373 C CA . PRO B 1 92 ? 12.547 23.688 26.812 1 85.81 92 PRO B CA 1
ATOM 4374 C C . PRO B 1 92 ? 12.836 25.156 26.469 1 85.81 92 PRO B C 1
ATOM 4376 O O . PRO B 1 92 ? 12.016 25.812 25.812 1 85.81 92 PRO B O 1
ATOM 4379 N N . ARG B 1 93 ? 13.977 25.609 26.766 1 86.75 93 ARG B N 1
ATOM 4380 C CA . ARG B 1 93 ? 14.203 27.031 26.547 1 86.75 93 ARG B CA 1
ATOM 4381 C C . ARG B 1 93 ? 14.812 27.297 25.172 1 86.75 93 ARG B C 1
ATOM 4383 O O . ARG B 1 93 ? 14.602 28.359 24.594 1 86.75 93 ARG B O 1
ATOM 4390 N N . SER B 1 94 ? 15.438 26.297 24.609 1 92.88 94 SER B N 1
ATOM 4391 C CA . SER B 1 94 ? 16.188 26.594 23.406 1 92.88 94 SER B CA 1
ATOM 4392 C C . SER B 1 94 ? 15.727 25.734 22.234 1 92.88 94 SER B C 1
ATOM 4394 O O . SER B 1 94 ? 16.078 25.984 21.078 1 92.88 94 SER B O 1
ATOM 4396 N N . ALA B 1 95 ? 14.867 24.812 22.547 1 96.75 95 ALA B N 1
ATOM 4397 C CA . ALA B 1 95 ? 14.414 23.906 21.484 1 96.75 95 ALA B CA 1
ATOM 4398 C C . ALA B 1 95 ? 13.664 24.672 20.406 1 96.75 95 ALA B C 1
ATOM 4400 O O . ALA B 1 95 ? 12.961 25.641 20.688 1 96.75 95 ALA B O 1
ATOM 4401 N N . PRO B 1 96 ? 13.844 24.203 19.156 1 98.12 96 PRO B N 1
ATOM 4402 C CA . PRO B 1 96 ? 13.039 24.812 18.094 1 98.12 96 PRO B CA 1
ATOM 4403 C C . PRO B 1 96 ? 11.539 24.766 18.406 1 98.12 96 PRO B C 1
ATOM 4405 O O . PRO B 1 96 ? 11.062 23.812 19.031 1 98.12 96 PRO B O 1
ATOM 4408 N N . PHE B 1 97 ? 10.906 25.812 17.984 1 98.19 97 PHE B N 1
ATOM 4409 C CA . PHE B 1 97 ? 9.477 26 18.219 1 98.19 97 PHE B CA 1
ATOM 4410 C C . PHE B 1 97 ? 8.672 25.641 16.969 1 98.19 97 PHE B C 1
ATOM 4412 O O . PHE B 1 97 ? 8.867 26.219 15.906 1 98.19 97 PHE B O 1
ATOM 4419 N N . LEU B 1 98 ? 7.758 24.641 17.109 1 98.75 98 LEU B N 1
ATOM 4420 C CA . LEU B 1 98 ? 6.91 24.203 16.016 1 98.75 98 LEU B CA 1
ATOM 4421 C C . LEU B 1 98 ? 5.465 24.641 16.234 1 98.75 98 LEU B C 1
ATOM 4423 O O . LEU B 1 98 ? 4.879 24.344 17.281 1 98.75 98 LEU B O 1
ATOM 4427 N N . LEU B 1 99 ? 4.91 25.281 15.273 1 98.88 99 LEU B N 1
ATOM 4428 C CA . LEU B 1 99 ? 3.465 25.484 15.211 1 98.88 99 LEU B CA 1
ATOM 4429 C C . LEU B 1 99 ? 2.807 24.422 14.344 1 98.88 99 LEU B C 1
ATOM 4431 O O . LEU B 1 99 ? 3.291 24.109 13.25 1 98.88 99 LEU B O 1
ATOM 4435 N N . TRP B 1 100 ? 1.73 23.812 14.852 1 98.81 100 TRP B N 1
ATOM 4436 C CA . TRP B 1 100 ? 1.001 22.797 14.102 1 98.81 100 TRP B CA 1
ATOM 4437 C C . TRP B 1 100 ? -0.407 23.281 13.766 1 98.81 100 TRP B C 1
ATOM 4439 O O . TRP B 1 100 ? -1.196 23.594 14.656 1 98.81 100 TRP B O 1
ATOM 4449 N N . LEU B 1 101 ? -0.718 23.344 12.484 1 98.69 101 LEU B N 1
ATOM 4450 C CA . LEU B 1 101 ? -2.035 23.719 11.984 1 98.69 101 LEU B CA 1
ATOM 4451 C C . LEU B 1 101 ? -2.662 22.578 11.188 1 98.69 101 LEU B C 1
ATOM 4453 O O . LEU B 1 101 ? -2.154 22.203 10.125 1 98.69 101 LEU B O 1
ATOM 4457 N N . GLN B 1 102 ? -3.771 22.094 11.688 1 97.88 102 GLN B N 1
ATOM 4458 C CA . GLN B 1 102 ? -4.488 21.031 10.992 1 97.88 102 GLN B CA 1
ATOM 4459 C C . GLN B 1 102 ? -5.195 21.562 9.75 1 97.88 102 GLN B C 1
ATOM 4461 O O . GLN B 1 102 ? -5.324 22.781 9.57 1 97.88 102 GLN B O 1
ATOM 4466 N N . GLY B 1 103 ? -5.605 20.672 8.945 1 96.31 103 GLY B N 1
ATOM 4467 C CA . GLY B 1 103 ? -6.312 21.062 7.738 1 96.31 103 GLY B CA 1
ATOM 4468 C C . GLY B 1 103 ? -7.82 21.062 7.902 1 96.31 103 GLY B C 1
ATOM 4469 O O . GLY B 1 103 ? -8.352 21.641 8.852 1 96.31 103 GLY B O 1
ATOM 4470 N N . GLY B 1 104 ? -8.43 20.484 7.09 1 93.25 104 GLY B N 1
ATOM 4471 C CA . GLY B 1 104 ? -9.883 20.469 7.039 1 93.25 104 GLY B CA 1
ATOM 4472 C C . GLY B 1 104 ? -10.445 21.109 5.789 1 93.25 104 GLY B C 1
ATOM 4473 O O . GLY B 1 104 ? -10.438 20.516 4.715 1 93.25 104 GLY B O 1
ATOM 4474 N N . PRO B 1 105 ? -10.688 22.219 5.703 1 95.44 105 PRO B N 1
ATOM 4475 C CA . PRO B 1 105 ? -10.523 23.25 6.738 1 95.44 105 PRO B CA 1
ATOM 4476 C C . PRO B 1 105 ? -11.469 23.047 7.918 1 95.44 105 PRO B C 1
ATOM 4478 O O . PRO B 1 105 ? -12.477 22.344 7.797 1 95.44 105 PRO B O 1
ATOM 4481 N N . GLY B 1 106 ? -11.016 23.578 9.016 1 96.88 106 GLY B N 1
ATOM 4482 C CA . GLY B 1 106 ? -11.859 23.609 10.195 1 96.88 106 GLY B CA 1
ATOM 4483 C C . GLY B 1 106 ? -11.648 22.406 11.109 1 96.88 106 GLY B C 1
ATOM 4484 O O . GLY B 1 106 ? -12.445 22.172 12.023 1 96.88 106 GLY B O 1
ATOM 4485 N N . SER B 1 107 ? -10.609 21.656 10.781 1 97.62 107 SER B N 1
ATOM 4486 C CA . SER B 1 107 ? -10.297 20.531 11.664 1 97.62 107 SER B CA 1
ATOM 4487 C C . SER B 1 107 ? -9.461 20.984 12.859 1 97.62 107 SER B C 1
ATOM 4489 O O . SER B 1 107 ? -8.578 21.844 12.719 1 97.62 107 SER B O 1
ATOM 4491 N N . THR B 1 108 ? -9.672 20.344 13.961 1 98.31 108 THR B N 1
ATOM 4492 C CA . THR B 1 108 ? -8.984 20.688 15.203 1 98.31 108 THR B CA 1
ATOM 4493 C C . THR B 1 108 ? -7.52 20.25 15.148 1 98.31 108 THR B C 1
ATOM 4495 O O . THR B 1 108 ? -7.199 19.188 14.617 1 98.31 108 THR B O 1
ATOM 4498 N N . SER B 1 109 ? -6.691 21.047 15.695 1 98.25 109 SER B N 1
ATOM 4499 C CA . SER B 1 109 ? -5.281 20.688 15.828 1 98.25 109 SER B CA 1
ATOM 4500 C C . SER B 1 109 ? -5.086 19.594 16.875 1 98.25 109 SER B C 1
ATOM 4502 O O . SER B 1 109 ? -4.039 18.938 16.906 1 98.25 109 SER B O 1
ATOM 4504 N N . LEU B 1 110 ? -6.082 19.328 17.641 1 98.31 110 LEU B N 1
ATOM 4505 C CA . LEU B 1 110 ? -6 18.281 18.641 1 98.31 110 LEU B CA 1
ATOM 4506 C C . LEU B 1 110 ? -5.988 16.906 17.984 1 98.31 110 LEU B C 1
ATOM 4508 O O . LEU B 1 110 ? -5.594 15.914 18.609 1 98.31 110 LEU B O 1
ATOM 4512 N N . PHE B 1 111 ? -6.434 16.875 16.766 1 98.06 111 PHE B N 1
ATOM 4513 C CA . PHE B 1 111 ? -6.188 15.641 16.016 1 98.06 111 PHE B CA 1
ATOM 4514 C C . PHE B 1 111 ? -4.695 15.367 15.906 1 98.06 111 PHE B C 1
ATOM 4516 O O . PHE B 1 111 ? -4.25 14.242 16.141 1 98.06 111 PHE B O 1
ATOM 4523 N N . GLY B 1 112 ? -3.936 16.375 15.484 1 98.12 112 GLY B N 1
ATOM 4524 C CA . GLY B 1 112 ? -2.488 16.234 15.453 1 98.12 112 GLY B CA 1
ATOM 4525 C C . GLY B 1 112 ? -1.897 15.844 16.797 1 98.12 112 GLY B C 1
ATOM 4526 O O . GLY B 1 112 ? -0.991 15.016 16.859 1 98.12 112 GLY B O 1
ATOM 4527 N N . LEU B 1 113 ? -2.434 16.391 17.828 1 98.38 113 LEU B N 1
ATOM 4528 C CA . LEU B 1 113 ? -1.931 16.141 19.172 1 98.38 113 LEU B CA 1
ATOM 4529 C C . LEU B 1 113 ? -2.184 14.703 19.594 1 98.38 113 LEU B C 1
ATOM 4531 O O . LEU B 1 113 ? -1.269 14.016 20.047 1 98.38 113 LEU B O 1
ATOM 4535 N N . PHE B 1 114 ? -3.377 14.219 19.391 1 98.06 114 PHE B N 1
ATOM 4536 C CA . PHE B 1 114 ? -3.777 12.938 19.953 1 98.06 114 PHE B CA 1
ATOM 4537 C C . PHE B 1 114 ? -3.541 11.805 18.969 1 98.06 114 PHE B C 1
ATOM 4539 O O . PHE B 1 114 ? -3.338 10.656 19.359 1 98.06 114 PHE B O 1
ATOM 4546 N N . SER B 1 115 ? -3.49 12.109 17.641 1 97.38 115 SER B N 1
ATOM 4547 C CA . SER B 1 115 ? -3.475 11.016 16.672 1 97.38 115 SER B CA 1
ATOM 4548 C C . SER B 1 115 ? -2.227 11.07 15.797 1 97.38 115 SER B C 1
ATOM 4550 O O . SER B 1 115 ? -1.992 10.18 14.984 1 97.38 115 SER B O 1
ATOM 4552 N N . GLU B 1 116 ? -1.406 12.039 15.977 1 97.88 116 GLU B N 1
ATOM 4553 C CA . GLU B 1 116 ? -0.289 12.148 15.039 1 97.88 116 GLU B CA 1
ATOM 4554 C C . GLU B 1 116 ? 1.03 12.344 15.781 1 97.88 116 GLU B C 1
ATOM 4556 O O . GLU B 1 116 ? 1.881 11.453 15.797 1 97.88 116 GLU B O 1
ATOM 4561 N N . ASN B 1 117 ? 1.256 13.508 16.406 1 98.38 117 ASN B N 1
ATOM 4562 C CA . ASN B 1 117 ? 2.643 13.781 16.781 1 98.38 117 ASN B CA 1
ATOM 4563 C C . ASN B 1 117 ? 2.756 14.297 18.203 1 98.38 117 ASN B C 1
ATOM 4565 O O . ASN B 1 117 ? 3.859 14.531 18.703 1 98.38 117 ASN B O 1
ATOM 4569 N N . GLY B 1 118 ? 1.656 14.461 18.938 1 98.38 118 GLY B N 1
ATOM 4570 C CA . GLY B 1 118 ? 1.678 14.945 20.312 1 98.38 118 GLY B CA 1
ATOM 4571 C C . GLY B 1 118 ? 2.074 13.883 21.312 1 98.38 118 GLY B C 1
ATOM 4572 O O . GLY B 1 118 ? 2.404 12.758 20.938 1 98.38 118 GLY B O 1
ATOM 4573 N N . PRO B 1 119 ? 2.055 14.25 22.562 1 98.12 119 PRO B N 1
ATOM 4574 C CA . PRO B 1 119 ? 2.594 13.352 23.578 1 98.12 119 PRO B CA 1
ATOM 4575 C C . PRO B 1 119 ? 1.57 12.32 24.062 1 98.12 119 PRO B C 1
ATOM 4577 O O . PRO B 1 119 ? 1.931 11.359 24.734 1 98.12 119 PRO B O 1
ATOM 4580 N N . TYR B 1 120 ? 0.265 12.531 23.688 1 97.69 120 TYR B N 1
ATOM 4581 C CA . TYR B 1 120 ? -0.775 11.656 24.219 1 97.69 120 TYR B CA 1
ATOM 4582 C C . TYR B 1 120 ? -1.44 10.859 23.109 1 97.69 120 TYR B C 1
ATOM 4584 O O . TYR B 1 120 ? -1.484 11.312 21.953 1 97.69 120 TYR B O 1
ATOM 4592 N N . LEU B 1 121 ? -1.856 9.703 23.453 1 96.62 121 LEU B N 1
ATOM 4593 C CA . LEU B 1 121 ? -2.801 8.93 22.656 1 96.62 121 LEU B CA 1
ATOM 4594 C C . LEU B 1 121 ? -3.982 8.469 23.5 1 96.62 121 LEU B C 1
ATOM 4596 O O . LEU B 1 121 ? -3.84 8.258 24.703 1 96.62 121 LEU B O 1
ATOM 4600 N N . VAL B 1 122 ? -5.125 8.406 22.891 1 95.94 122 VAL B N 1
ATOM 4601 C CA . VAL B 1 122 ? -6.312 7.98 23.609 1 95.94 122 VAL B CA 1
ATOM 4602 C C . VAL B 1 122 ? -6.742 6.594 23.141 1 95.94 122 VAL B C 1
ATOM 4604 O O . VAL B 1 122 ? -6.867 6.359 21.938 1 95.94 122 VAL B O 1
ATOM 4607 N N . ALA B 1 123 ? -6.93 5.723 24.078 1 94.69 123 ALA B N 1
ATOM 4608 C CA . ALA B 1 123 ? -7.371 4.367 23.766 1 94.69 123 ALA B CA 1
ATOM 4609 C C . ALA B 1 123 ? -8.859 4.332 23.438 1 94.69 123 ALA B C 1
ATOM 4611 O O . ALA B 1 123 ? -9.555 5.344 23.562 1 94.69 123 ALA B O 1
ATOM 4612 N N . GLU B 1 124 ? -9.305 3.215 22.969 1 93.44 124 GLU B N 1
ATOM 4613 C CA . GLU B 1 124 ? -10.688 3.037 22.531 1 93.44 124 GLU B CA 1
ATOM 4614 C C . GLU B 1 124 ? -11.664 3.34 23.656 1 93.44 124 GLU B C 1
ATOM 4616 O O . GLU B 1 124 ? -12.758 3.865 23.422 1 93.44 124 GLU B O 1
ATOM 4621 N N . ASP B 1 125 ? -11.289 3.074 24.906 1 91.56 125 ASP B N 1
ATOM 4622 C CA . ASP B 1 125 ? -12.18 3.273 26.047 1 91.56 125 ASP B CA 1
ATOM 4623 C C . ASP B 1 125 ? -12.141 4.723 26.531 1 91.56 125 ASP B C 1
ATOM 4625 O O . ASP B 1 125 ? -12.758 5.066 27.531 1 91.56 125 ASP B O 1
ATOM 4629 N N . GLY B 1 126 ? -11.312 5.512 25.891 1 90.62 126 GLY B N 1
ATOM 4630 C CA . GLY B 1 126 ? -11.266 6.93 26.203 1 90.62 126 GLY B CA 1
ATOM 4631 C C . GLY B 1 126 ? -10.141 7.293 27.156 1 90.62 126 GLY B C 1
ATOM 4632 O O . GLY B 1 126 ? -9.961 8.461 27.5 1 90.62 126 GLY B O 1
ATOM 4633 N N . THR B 1 127 ? -9.32 6.328 27.516 1 92.69 127 THR B N 1
ATOM 4634 C CA . THR B 1 127 ? -8.25 6.57 28.484 1 92.69 127 THR B CA 1
ATOM 4635 C C . THR B 1 127 ? -7.004 7.098 27.781 1 92.69 127 THR B C 1
ATOM 4637 O O . THR B 1 127 ? -6.523 6.496 26.828 1 92.69 127 THR B O 1
ATOM 4640 N N . PRO B 1 128 ? -6.512 8.234 28.234 1 95.62 128 PRO B N 1
ATOM 4641 C CA . PRO B 1 128 ? -5.277 8.75 27.641 1 95.62 128 PRO B CA 1
ATOM 4642 C C . PRO B 1 128 ? -4.035 7.996 28.109 1 95.62 128 PRO B C 1
ATOM 4644 O O . PRO B 1 128 ? -3.98 7.547 29.266 1 95.62 128 PRO B O 1
ATOM 4647 N N . HIS B 1 129 ? -3.084 7.848 27.219 1 96.5 129 HIS B N 1
ATOM 4648 C CA . HIS B 1 129 ? -1.766 7.27 27.469 1 96.5 129 HIS B CA 1
ATOM 4649 C C . HIS B 1 129 ? -0.668 8.117 26.828 1 96.5 129 HIS B C 1
ATOM 4651 O O . HIS B 1 129 ? -0.942 8.945 25.953 1 96.5 129 HIS B O 1
ATOM 4657 N N . LEU B 1 130 ? 0.541 7.938 27.359 1 97.31 130 LEU B N 1
ATOM 4658 C CA . LEU B 1 130 ? 1.675 8.594 26.719 1 97.31 130 LEU B CA 1
ATOM 4659 C C . LEU B 1 130 ? 2.098 7.836 25.453 1 97.31 130 LEU B C 1
ATOM 4661 O O . LEU B 1 130 ? 2.094 6.605 25.438 1 97.31 130 LEU B O 1
ATOM 4665 N N . ARG B 1 131 ? 2.42 8.578 24.453 1 96 131 ARG B N 1
ATOM 4666 C CA . ARG B 1 131 ? 3.014 7.984 23.25 1 96 131 ARG B CA 1
ATOM 4667 C C . ARG B 1 131 ? 4.5 7.707 23.453 1 96 131 ARG B C 1
ATOM 4669 O O . ARG B 1 131 ? 5.191 8.477 24.141 1 96 131 ARG B O 1
ATOM 4676 N N . ASP B 1 132 ? 4.973 6.699 22.75 1 94.25 132 ASP B N 1
ATOM 4677 C CA . ASP B 1 132 ? 6.402 6.406 22.766 1 94.25 132 ASP B CA 1
ATOM 4678 C C . ASP B 1 132 ? 7.168 7.371 21.875 1 94.25 132 ASP B C 1
ATOM 4680 O O . ASP B 1 132 ? 8.289 7.773 22.203 1 94.25 132 ASP B O 1
ATOM 4684 N N . VAL B 1 133 ? 6.586 7.719 20.781 1 97.44 133 VAL B N 1
ATOM 4685 C CA . VAL B 1 133 ? 7.203 8.602 19.797 1 97.44 133 VAL B CA 1
ATOM 4686 C C . VAL B 1 133 ? 6.418 9.906 19.703 1 97.44 133 VAL B C 1
ATOM 4688 O O . VAL B 1 133 ? 5.238 9.906 19.359 1 97.44 133 VAL B O 1
ATOM 4691 N N . THR B 1 134 ? 7.055 11 20.031 1 97.94 134 THR B N 1
ATOM 4692 C CA . THR B 1 134 ? 6.395 12.297 20.047 1 97.94 134 THR B CA 1
ATOM 4693 C C . THR B 1 134 ? 7.367 13.406 19.656 1 97.94 134 THR B C 1
ATOM 4695 O O . THR B 1 134 ? 8.562 13.32 19.953 1 97.94 134 THR B O 1
ATOM 4698 N N . TRP B 1 135 ? 6.871 14.391 19.031 1 98.38 135 TRP B N 1
ATOM 4699 C CA . TRP B 1 135 ? 7.691 15.523 18.625 1 98.38 135 TRP B CA 1
ATOM 4700 C C . TRP B 1 135 ? 8.078 16.375 19.828 1 98.38 135 TRP B C 1
ATOM 4702 O O . TRP B 1 135 ? 9.086 17.094 19.797 1 98.38 135 TRP B O 1
ATOM 4712 N N . VAL B 1 136 ? 7.359 16.25 20.906 1 97.81 136 VAL B N 1
ATOM 4713 C CA . VAL B 1 136 ? 7.539 17.078 22.078 1 97.81 136 VAL B CA 1
ATOM 4714 C C . VAL B 1 136 ? 8.836 16.719 22.797 1 97.81 136 VAL B C 1
ATOM 4716 O O . VAL B 1 136 ? 9.352 17.484 23.609 1 97.81 136 VAL B O 1
ATOM 4719 N N . ASN B 1 137 ? 9.359 15.594 22.469 1 95.62 137 ASN B N 1
ATOM 4720 C CA . ASN B 1 137 ? 10.648 15.227 23.047 1 95.62 137 ASN B CA 1
ATOM 4721 C C . ASN B 1 137 ? 11.75 16.172 22.594 1 95.62 137 ASN B C 1
ATOM 4723 O O . ASN B 1 137 ? 12.648 16.5 23.375 1 95.62 137 ASN B O 1
ATOM 4727 N N . LYS B 1 138 ? 11.609 16.672 21.359 1 96.06 138 LYS B N 1
ATOM 4728 C CA . LYS B 1 138 ? 12.703 17.438 20.766 1 96.06 138 LYS B CA 1
ATOM 4729 C C . LYS B 1 138 ? 12.297 18.875 20.5 1 96.06 138 LYS B C 1
ATOM 4731 O O . LYS B 1 138 ? 13.148 19.766 20.391 1 96.06 138 LYS B O 1
ATOM 4736 N N . PHE B 1 139 ? 11.055 19.094 20.438 1 98.31 139 PHE B N 1
ATOM 4737 C CA . PHE B 1 139 ? 10.562 20.406 20.016 1 98.31 139 PHE B CA 1
ATOM 4738 C C . PHE B 1 139 ? 9.539 20.938 21 1 98.31 139 PHE B C 1
ATOM 4740 O O . PHE B 1 139 ? 8.867 20.172 21.703 1 98.31 139 PHE B O 1
ATOM 4747 N N . SER B 1 140 ? 9.492 22.281 21.172 1 98.44 140 SER B N 1
ATOM 4748 C CA . SER B 1 140 ? 8.289 22.906 21.719 1 98.44 140 SER B CA 1
ATOM 4749 C C . SER B 1 140 ? 7.195 23 20.656 1 98.44 140 SER B C 1
ATOM 4751 O O . SER B 1 140 ? 7.441 23.469 19.547 1 98.44 140 SER B O 1
ATOM 4753 N N . VAL B 1 141 ? 6.039 22.516 21 1 98.75 141 VAL B N 1
ATOM 4754 C CA . VAL B 1 141 ? 5.016 22.406 19.969 1 98.75 141 VAL B CA 1
ATOM 4755 C C . VAL B 1 141 ? 3.75 23.141 20.406 1 98.75 141 VAL B C 1
ATOM 4757 O O . VAL B 1 141 ? 3.246 22.906 21.516 1 98.75 141 VAL B O 1
ATOM 4760 N N . LEU B 1 142 ? 3.273 24 19.578 1 98.88 142 LEU B N 1
ATOM 4761 C CA . LEU B 1 142 ? 2.025 24.734 19.781 1 98.88 142 LEU B CA 1
ATOM 4762 C C . LEU B 1 142 ? 0.94 24.219 18.828 1 98.88 142 LEU B C 1
ATOM 4764 O O . LEU B 1 142 ? 1.109 24.25 17.609 1 98.88 142 LEU B O 1
ATOM 4768 N N . TYR B 1 143 ? -0.129 23.703 19.438 1 98.88 143 TYR B N 1
ATOM 4769 C CA . TYR B 1 143 ? -1.318 23.328 18.672 1 98.88 143 TYR B CA 1
ATOM 4770 C C . TYR B 1 143 ? -2.383 24.422 18.75 1 98.88 143 TYR B C 1
ATOM 4772 O O . TYR B 1 143 ? -2.812 24.797 19.844 1 98.88 143 TYR B O 1
ATOM 4780 N N . LEU B 1 144 ? -2.834 24.891 17.594 1 98.81 144 LEU B N 1
ATOM 4781 C CA . LEU B 1 144 ? -3.857 25.938 17.531 1 98.81 144 LEU B CA 1
ATOM 4782 C C . LEU B 1 144 ? -5.082 25.438 16.766 1 98.81 144 LEU B C 1
ATOM 4784 O O . LEU B 1 144 ? -4.969 24.984 15.633 1 98.81 144 LEU B O 1
ATOM 4788 N N . ASP B 1 145 ? -6.215 25.484 17.406 1 98.56 145 ASP B N 1
ATOM 4789 C CA . ASP B 1 145 ? -7.461 25.25 16.688 1 98.56 145 ASP B CA 1
ATOM 4790 C C . ASP B 1 145 ? -7.762 26.406 15.742 1 98.56 145 ASP B C 1
ATOM 4792 O O . ASP B 1 145 ? -8.328 27.422 16.156 1 98.56 145 ASP B O 1
ATOM 4796 N N . ASN B 1 146 ? -7.379 26.219 14.602 1 98.31 146 ASN B N 1
ATOM 4797 C CA . ASN B 1 146 ? -7.543 27.203 13.539 1 98.31 146 ASN B CA 1
ATOM 4798 C C . ASN B 1 146 ? -8.375 26.641 12.391 1 98.31 146 ASN B C 1
ATOM 4800 O O . ASN B 1 146 ? -8.258 25.453 12.047 1 98.31 146 ASN B O 1
ATOM 4804 N N . PRO B 1 147 ? -9.289 27.578 11.789 1 98.31 147 PRO B N 1
ATOM 4805 C CA . PRO B 1 147 ? -9.648 28.969 12.102 1 98.31 147 PRO B CA 1
ATOM 4806 C C . PRO B 1 147 ? -10.672 29.078 13.227 1 98.31 147 PRO B C 1
ATOM 4808 O O . PRO B 1 147 ? -10.961 28.094 13.898 1 98.31 147 PRO B O 1
ATOM 4811 N N . VAL B 1 148 ? -11.023 30.359 13.508 1 98.38 148 VAL B N 1
ATOM 4812 C CA . VAL B 1 148 ? -12.141 30.547 14.43 1 98.38 148 VAL B CA 1
ATOM 4813 C C . VAL B 1 148 ? -13.297 29.641 14.047 1 98.38 148 VAL B C 1
ATOM 4815 O O . VAL B 1 148 ? -13.68 29.562 12.875 1 98.38 148 VAL B O 1
ATOM 4818 N N . GLY B 1 149 ? -13.758 28.797 15.039 1 98.31 149 GLY B N 1
ATOM 4819 C CA . GLY B 1 149 ? -14.812 27.828 14.805 1 98.31 149 GLY B CA 1
ATOM 4820 C C . GLY B 1 149 ? -14.312 26.391 14.797 1 98.31 149 GLY B C 1
ATOM 4821 O O . GLY B 1 149 ? -15.102 25.453 14.914 1 98.31 149 GLY B O 1
ATOM 4822 N N . ALA B 1 150 ? -13.039 26.172 14.695 1 98.31 150 ALA B N 1
ATOM 4823 C CA . ALA B 1 150 ? -12.453 24.844 14.695 1 98.31 150 ALA B CA 1
ATOM 4824 C C . ALA B 1 150 ? -12.164 24.375 16.125 1 98.31 150 ALA B C 1
ATOM 4826 O O . ALA B 1 150 ? -11.695 25.156 16.953 1 98.31 150 ALA B O 1
ATOM 4827 N N . GLY B 1 151 ? -12.422 23.078 16.375 1 98.19 151 GLY B N 1
ATOM 4828 C CA . GLY B 1 151 ? -12.18 22.547 17.703 1 98.19 151 GLY B CA 1
ATOM 4829 C C . GLY B 1 151 ? -12.914 23.297 18.797 1 98.19 151 GLY B C 1
ATOM 4830 O O . GLY B 1 151 ? -14.133 23.453 18.734 1 98.19 151 GLY B O 1
ATOM 4831 N N . PHE B 1 152 ? -12.125 23.797 19.703 1 98.62 152 PHE B N 1
ATOM 4832 C CA . PHE B 1 152 ? -12.719 24.562 20.797 1 98.62 152 PHE B CA 1
ATOM 4833 C C . PHE B 1 152 ? -12.82 26.031 20.438 1 98.62 152 PHE B C 1
ATOM 4835 O O . PHE B 1 152 ? -13.477 26.812 21.141 1 98.62 152 PHE B O 1
ATOM 4842 N N . SER B 1 153 ? -12.141 26.469 19.406 1 98.81 153 SER B N 1
ATOM 4843 C CA . SER B 1 153 ? -12.203 27.875 19.016 1 98.81 153 SER B CA 1
ATOM 4844 C C . SER B 1 153 ? -13.617 28.281 18.625 1 98.81 153 SER B C 1
ATOM 4846 O O . SER B 1 153 ? -14.398 27.453 18.156 1 98.81 153 SER B O 1
ATOM 4848 N N . PHE B 1 154 ? -13.883 29.578 18.797 1 98.56 154 PHE B N 1
ATOM 4849 C CA . PHE B 1 154 ? -15.266 29.969 18.562 1 98.56 154 PHE B CA 1
ATOM 4850 C C . PHE B 1 154 ? -15.359 31.469 18.328 1 98.56 154 PHE B C 1
ATOM 4852 O O . PHE B 1 154 ? -14.383 32.188 18.516 1 98.56 154 PHE B O 1
ATOM 4859 N N . THR B 1 155 ? -16.484 31.859 17.844 1 98.56 155 THR B N 1
ATOM 4860 C CA . THR B 1 155 ? -16.859 33.25 17.719 1 98.56 155 THR B CA 1
ATOM 4861 C C . THR B 1 155 ? -18.312 33.469 18.156 1 98.56 155 THR B C 1
ATOM 4863 O O . THR B 1 155 ? -19.094 32.531 18.172 1 98.56 155 THR B O 1
ATOM 4866 N N . GLU B 1 156 ? -18.594 34.625 18.578 1 97.44 156 GLU B N 1
ATOM 4867 C CA . GLU B 1 156 ? -19.938 34.969 19.016 1 97.44 156 GLU B CA 1
ATOM 4868 C C . GLU B 1 156 ? -20.719 35.656 17.906 1 97.44 156 GLU B C 1
ATOM 4870 O O . GLU B 1 156 ? -21.891 36 18.094 1 97.44 156 GLU B O 1
ATOM 4875 N N . SER B 1 157 ? -20.047 35.844 16.797 1 97.19 157 SER B N 1
ATOM 4876 C CA . SER B 1 157 ? -20.672 36.5 15.656 1 97.19 157 SER B CA 1
ATOM 4877 C C . SER B 1 157 ? -20.391 35.75 14.359 1 97.19 157 SER B C 1
ATOM 4879 O O . SER B 1 157 ? -19.266 35.312 14.133 1 97.19 157 SER B O 1
ATOM 4881 N N . GLU B 1 158 ? -21.359 35.781 13.5 1 96.75 158 GLU B N 1
ATOM 4882 C CA . GLU B 1 158 ? -21.172 35.125 12.195 1 96.75 158 GLU B CA 1
ATOM 4883 C C . GLU B 1 158 ? -20.047 35.812 11.406 1 96.75 158 GLU B C 1
ATOM 4885 O O . GLU B 1 158 ? -19.344 35.156 10.633 1 96.75 158 GLU B O 1
ATOM 4890 N N . GLU B 1 159 ? -19.906 37.062 11.625 1 97.31 159 GLU B N 1
ATOM 4891 C CA . GLU B 1 159 ? -18.875 37.844 10.922 1 97.31 159 GLU B CA 1
ATOM 4892 C C . GLU B 1 159 ? -17.484 37.438 11.352 1 97.31 159 GLU B C 1
ATOM 4894 O O . GLU B 1 159 ? -16.5 37.75 10.688 1 97.31 159 GLU B O 1
ATOM 4899 N N . GLY B 1 160 ? -17.391 36.719 12.406 1 98.19 160 GLY B N 1
ATOM 4900 C CA . GLY B 1 160 ? -16.094 36.312 12.945 1 98.19 160 GLY B CA 1
ATOM 4901 C C . GLY B 1 160 ? -15.508 35.094 12.227 1 98.19 160 GLY B C 1
ATOM 4902 O O . GLY B 1 160 ? -14.305 34.844 12.328 1 98.19 160 GLY B O 1
ATOM 4903 N N . TYR B 1 161 ? -16.391 34.375 11.461 1 98.31 161 TYR B N 1
ATOM 4904 C CA . TYR B 1 161 ? -15.875 33.25 10.695 1 98.31 161 TYR B CA 1
ATOM 4905 C C . TYR B 1 161 ? -15.016 33.719 9.523 1 98.31 161 TYR B C 1
ATOM 4907 O O . TYR B 1 161 ? -15.375 34.688 8.844 1 98.31 161 TYR B O 1
ATOM 4915 N N . ALA B 1 162 ? -13.898 33.062 9.359 1 98.31 162 ALA B N 1
ATOM 4916 C CA . ALA B 1 162 ? -12.992 33.406 8.273 1 98.31 162 ALA B CA 1
ATOM 4917 C C . ALA B 1 162 ? -13.602 33.062 6.918 1 98.31 162 ALA B C 1
ATOM 4919 O O . ALA B 1 162 ? -14.258 32.031 6.766 1 98.31 162 ALA B O 1
ATOM 4920 N N . ARG B 1 163 ? -13.336 33.906 5.949 1 97.31 163 ARG B N 1
ATOM 4921 C CA . ARG B 1 163 ? -13.875 33.688 4.609 1 97.31 163 ARG B CA 1
ATOM 4922 C C . ARG B 1 163 ? -12.75 33.531 3.588 1 97.31 163 ARG B C 1
ATOM 4924 O O . ARG B 1 163 ? -13 33.156 2.445 1 97.31 163 ARG B O 1
ATOM 4931 N N . ASN B 1 164 ? -11.594 33.812 3.957 1 96.69 164 ASN B N 1
ATOM 4932 C CA . ASN B 1 164 ? -10.414 33.688 3.111 1 96.69 164 ASN B CA 1
ATOM 4933 C C . ASN B 1 164 ? -9.141 33.562 3.943 1 96.69 164 ASN B C 1
ATOM 4935 O O . ASN B 1 164 ? -9.195 33.531 5.176 1 96.69 164 ASN B O 1
ATOM 4939 N N . LEU B 1 165 ? -8.008 33.5 3.281 1 97.31 165 LEU B N 1
ATOM 4940 C CA . LEU B 1 165 ? -6.742 33.25 3.957 1 97.31 165 LEU B CA 1
ATOM 4941 C C . LEU B 1 165 ? -6.262 34.5 4.699 1 97.31 165 LEU B C 1
ATOM 4943 O O . LEU B 1 165 ? -5.543 34.375 5.695 1 97.31 165 LEU B O 1
ATOM 4947 N N . ASN B 1 166 ? -6.656 35.625 4.25 1 97.12 166 ASN B N 1
ATOM 4948 C CA . ASN B 1 166 ? -6.316 36.844 4.98 1 97.12 166 ASN B CA 1
ATOM 4949 C C . ASN B 1 166 ? -6.949 36.844 6.371 1 97.12 166 ASN B C 1
ATOM 4951 O O . ASN B 1 166 ? -6.309 37.25 7.344 1 97.12 166 ASN B O 1
ATOM 4955 N N . ASP B 1 167 ? -8.164 36.438 6.438 1 97.94 167 ASP B N 1
ATOM 4956 C CA . ASP B 1 167 ? -8.859 36.344 7.723 1 97.94 167 ASP B CA 1
ATOM 4957 C C . ASP B 1 167 ? -8.156 35.406 8.672 1 97.94 167 ASP B C 1
ATOM 4959 O O . ASP B 1 167 ? -7.902 35.719 9.836 1 97.94 167 ASP B O 1
ATOM 4963 N N . THR B 1 168 ? -7.883 34.219 8.18 1 98.25 168 THR B N 1
ATOM 4964 C CA . THR B 1 168 ? -7.258 33.219 9.031 1 98.25 168 THR B CA 1
ATOM 4965 C C . THR B 1 168 ? -5.871 33.656 9.477 1 98.25 168 THR B C 1
ATOM 4967 O O . THR B 1 168 ? -5.496 33.5 10.633 1 98.25 168 THR B O 1
ATOM 4970 N N . SER B 1 169 ? -5.113 34.25 8.562 1 98.44 169 SER B N 1
ATOM 4971 C CA . SER B 1 169 ? -3.754 34.688 8.875 1 98.44 169 SER B CA 1
ATOM 4972 C C . SER B 1 169 ? -3.748 35.812 9.891 1 98.44 169 SER B C 1
ATOM 4974 O O . SER B 1 169 ? -2.883 35.875 10.773 1 98.44 169 SER B O 1
ATOM 4976 N N . LYS B 1 170 ? -4.68 36.719 9.734 1 98.12 170 LYS B N 1
ATOM 4977 C CA . LYS B 1 170 ? -4.793 37.812 10.688 1 98.12 170 LYS B CA 1
ATOM 4978 C C . LYS B 1 170 ? -5.066 37.281 12.094 1 98.12 170 LYS B C 1
ATOM 4980 O O . LYS B 1 170 ? -4.438 37.75 13.055 1 98.12 170 LYS B O 1
ATOM 4985 N N . ASN B 1 171 ? -6.012 36.438 12.203 1 98.75 171 ASN B N 1
ATOM 4986 C CA . ASN B 1 171 ? -6.348 35.844 13.5 1 98.75 171 ASN B CA 1
ATOM 4987 C C . ASN B 1 171 ? -5.172 35.062 14.086 1 98.75 171 ASN B C 1
ATOM 4989 O O . ASN B 1 171 ? -4.855 35.219 15.266 1 98.75 171 ASN B O 1
ATOM 4993 N N . LEU B 1 172 ? -4.555 34.281 13.273 1 98.88 172 LEU B N 1
ATOM 4994 C CA . LEU B 1 172 ? -3.418 33.5 13.719 1 98.88 172 LEU B CA 1
ATOM 4995 C C . LEU B 1 172 ? -2.268 34.375 14.164 1 98.88 172 LEU B C 1
ATOM 4997 O O . LEU B 1 172 ? -1.614 34.094 15.172 1 98.88 172 LEU B O 1
ATOM 5001 N N . PHE B 1 173 ? -2.002 35.375 13.352 1 98.81 173 PHE B N 1
ATOM 5002 C CA . PHE B 1 173 ? -0.92 36.281 13.672 1 98.81 173 PHE B CA 1
ATOM 5003 C C . PHE B 1 173 ? -1.176 36.969 15.016 1 98.81 173 PHE B C 1
ATOM 5005 O O . PHE B 1 173 ? -0.272 37.094 15.844 1 98.81 173 PHE B O 1
ATOM 5012 N N . GLU B 1 174 ? -2.422 37.406 15.242 1 98.75 174 GLU B N 1
ATOM 5013 C CA . GLU B 1 174 ? -2.773 38 16.531 1 98.75 174 GLU B CA 1
ATOM 5014 C C . GLU B 1 174 ? -2.6 37.031 17.672 1 98.75 174 GLU B C 1
ATOM 5016 O O . GLU B 1 174 ? -2.094 37.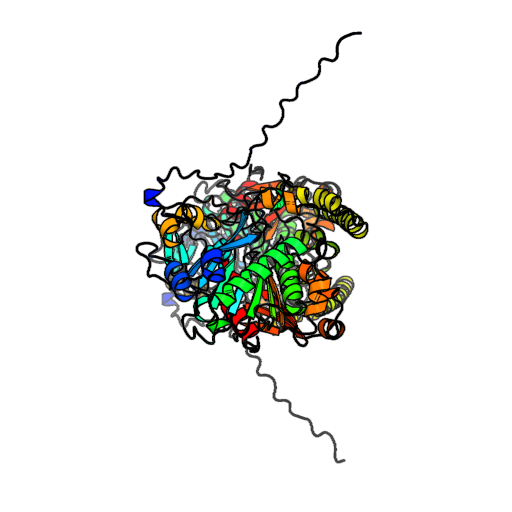375 18.734 1 98.75 174 GLU B O 1
ATOM 5021 N N . ALA B 1 175 ? -2.992 35.844 17.484 1 98.88 175 ALA B N 1
ATOM 5022 C CA . ALA B 1 175 ? -2.816 34.812 18.516 1 98.88 175 ALA B CA 1
ATOM 5023 C C . ALA B 1 175 ? -1.34 34.625 18.844 1 98.88 175 ALA B C 1
ATOM 5025 O O . ALA B 1 175 ? -0.976 34.5 20.016 1 98.88 175 ALA B O 1
ATOM 5026 N N . LEU B 1 176 ? -0.52 34.594 17.812 1 98.88 176 LEU B N 1
ATOM 5027 C CA . LEU B 1 176 ? 0.908 34.375 18.047 1 98.88 176 LEU B CA 1
ATOM 5028 C C . LEU B 1 176 ? 1.522 35.594 18.75 1 98.88 176 LEU B C 1
ATOM 5030 O O . LEU B 1 176 ? 2.412 35.438 19.578 1 98.88 176 LEU B O 1
ATOM 5034 N N . GLN B 1 177 ? 1.046 36.812 18.406 1 98.75 177 GLN B N 1
ATOM 5035 C CA . GLN B 1 177 ? 1.514 38 19.125 1 98.75 177 GLN B CA 1
ATOM 5036 C C . GLN B 1 177 ? 1.209 37.906 20.609 1 98.75 177 GLN B C 1
ATOM 5038 O O . GLN B 1 177 ? 2.062 38.219 21.453 1 98.75 177 GLN B O 1
ATOM 5043 N N . GLN B 1 178 ? 0.019 37.469 20.906 1 98.88 178 GLN B N 1
ATOM 5044 C CA . GLN B 1 178 ? -0.368 37.312 22.297 1 98.88 178 GLN B CA 1
ATOM 5045 C C . GLN B 1 178 ? 0.408 36.188 22.969 1 98.88 178 GLN B C 1
ATOM 5047 O O . GLN B 1 178 ? 0.868 36.344 24.109 1 98.88 178 GLN B O 1
ATOM 5052 N N . PHE B 1 179 ? 0.564 35.094 22.281 1 98.88 179 PHE B N 1
ATOM 5053 C CA . PHE B 1 179 ? 1.255 33.938 22.828 1 98.88 179 PHE B CA 1
ATOM 5054 C C . PHE B 1 179 ? 2.684 34.281 23.219 1 98.88 179 PHE B C 1
ATOM 5056 O O . PHE B 1 179 ? 3.111 34 24.344 1 98.88 179 PHE B O 1
ATOM 5063 N N . PHE B 1 180 ? 3.418 34.906 22.328 1 98.44 180 PHE B N 1
ATOM 5064 C CA . PHE B 1 180 ? 4.82 35.219 22.578 1 98.44 180 PHE B CA 1
ATOM 5065 C C . PHE B 1 180 ? 4.949 36.344 23.594 1 98.44 180 PHE B C 1
ATOM 5067 O O . PHE B 1 180 ? 5.984 36.5 24.234 1 98.44 180 PHE B O 1
ATOM 5074 N N . THR B 1 181 ? 3.912 37.188 23.703 1 98.5 181 THR B N 1
ATOM 5075 C CA . THR B 1 181 ? 3.881 38.156 24.797 1 98.5 181 THR B CA 1
ATOM 5076 C C . THR B 1 181 ? 3.723 37.438 26.141 1 98.5 181 THR B C 1
ATOM 5078 O O . THR B 1 181 ? 4.379 37.781 27.125 1 98.5 181 THR B O 1
ATOM 5081 N N . LEU B 1 182 ? 2.883 36.469 26.141 1 98.5 182 LEU B N 1
ATOM 5082 C CA . LEU B 1 182 ? 2.607 35.719 27.344 1 98.5 182 LEU B CA 1
ATOM 5083 C C . LEU B 1 182 ? 3.814 34.844 27.719 1 98.5 182 LEU B C 1
AT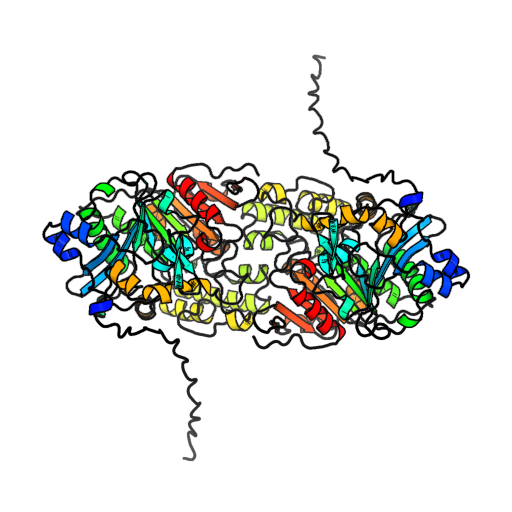OM 5085 O O . LEU B 1 182 ? 4.082 34.656 28.906 1 98.5 182 LEU B O 1
ATOM 5089 N N . PHE B 1 183 ? 4.527 34.344 26.75 1 97.56 183 PHE B N 1
ATOM 5090 C CA . PHE B 1 183 ? 5.688 33.469 26.953 1 97.56 183 PHE B CA 1
ATOM 5091 C C . PHE B 1 183 ? 6.926 34.094 26.297 1 97.56 183 PHE B C 1
ATOM 5093 O O . PHE B 1 183 ? 7.477 33.5 25.359 1 97.56 183 PHE B O 1
ATOM 5100 N N . PRO B 1 184 ? 7.469 35.094 26.844 1 95.75 184 PRO B N 1
ATOM 5101 C CA . PRO B 1 184 ? 8.562 35.844 26.203 1 95.75 184 PRO B CA 1
ATOM 5102 C C . PRO B 1 184 ? 9.852 35.031 26.109 1 95.75 184 PRO B C 1
ATOM 5104 O O . PRO B 1 184 ? 10.734 35.344 25.312 1 95.75 184 PRO B O 1
ATOM 5107 N N . GLU B 1 185 ? 10.008 34 26.891 1 94.75 185 GLU B N 1
ATOM 5108 C CA . GLU B 1 185 ? 11.219 33.188 26.875 1 94.75 185 GLU B CA 1
ATOM 5109 C C . GLU B 1 185 ? 11.383 32.438 25.547 1 94.75 185 GLU B C 1
ATOM 5111 O O . GLU B 1 185 ? 12.469 31.969 25.219 1 94.75 185 GLU B O 1
ATOM 5116 N N . TYR B 1 186 ? 10.312 32.375 24.734 1 96.62 186 TYR B N 1
ATOM 5117 C CA . TYR B 1 186 ? 10.375 31.625 23.484 1 96.62 186 TYR B CA 1
ATOM 5118 C C . TYR B 1 186 ? 10.555 32.562 22.297 1 96.62 186 TYR B C 1
ATOM 5120 O O . TYR B 1 186 ? 10.633 32.094 21.156 1 96.62 186 TYR B O 1
ATOM 5128 N N . ILE B 1 187 ? 10.664 33.812 22.438 1 95.56 187 ILE B N 1
ATOM 5129 C CA . ILE B 1 187 ? 10.672 34.812 21.375 1 95.56 187 ILE B CA 1
ATOM 5130 C C . ILE B 1 187 ? 11.875 34.594 20.469 1 95.56 187 ILE B C 1
ATOM 5132 O O . ILE B 1 187 ? 11.797 34.812 19.25 1 95.56 187 ILE B O 1
ATOM 5136 N N . ASP B 1 188 ? 13.023 34.125 21.016 1 95.94 188 ASP B N 1
ATOM 5137 C CA . ASP B 1 188 ? 14.258 34.031 20.25 1 95.94 188 ASP B CA 1
ATOM 5138 C C . ASP B 1 188 ? 14.422 32.594 19.672 1 95.94 188 ASP B C 1
ATOM 5140 O O . ASP B 1 188 ? 15.375 32.344 18.953 1 95.94 188 ASP B O 1
ATOM 5144 N N . ASN B 1 189 ? 13.5 31.703 20.016 1 97.31 189 ASN B N 1
ATOM 5145 C CA . ASN B 1 189 ? 13.586 30.344 19.484 1 97.31 189 ASN B CA 1
ATOM 5146 C C . ASN B 1 189 ? 13.359 30.328 17.969 1 97.31 189 ASN B C 1
ATOM 5148 O O . ASN B 1 189 ? 12.711 31.219 17.422 1 97.31 189 ASN B O 1
ATOM 5152 N N . ASP B 1 190 ? 14.008 29.359 17.297 1 98.25 190 ASP B N 1
ATOM 5153 C CA . ASP B 1 190 ? 13.719 29.125 15.891 1 98.25 190 ASP B CA 1
ATOM 5154 C C . ASP B 1 190 ? 12.273 28.656 15.703 1 98.25 190 ASP B C 1
ATOM 5156 O O . ASP B 1 190 ? 11.891 27.594 16.203 1 98.25 190 ASP B O 1
ATOM 5160 N N . VAL B 1 191 ? 11.492 29.422 14.977 1 98.75 191 VAL B N 1
ATOM 5161 C CA . VAL B 1 191 ? 10.07 29.125 14.82 1 98.75 191 VAL B CA 1
ATOM 5162 C C . VAL B 1 191 ? 9.828 28.5 13.445 1 98.75 191 VAL B C 1
ATOM 5164 O O . VAL B 1 191 ? 10.234 29.062 12.422 1 98.75 191 VAL B O 1
ATOM 5167 N N . TYR B 1 192 ? 9.25 27.391 13.406 1 98.88 192 TYR B N 1
ATOM 5168 C CA . TYR B 1 192 ? 8.781 26.719 12.195 1 98.88 192 TYR B CA 1
ATOM 5169 C C . TYR B 1 192 ? 7.258 26.594 12.195 1 98.88 192 TYR B C 1
ATOM 5171 O O . TYR B 1 192 ? 6.664 26.156 13.18 1 98.88 192 TYR B O 1
ATOM 5179 N N . VAL B 1 193 ? 6.625 27.047 11.117 1 98.88 193 VAL B N 1
ATOM 5180 C CA . VAL B 1 193 ? 5.18 26.953 10.969 1 98.88 193 VAL B CA 1
ATOM 5181 C C . VAL B 1 193 ? 4.828 25.75 10.094 1 98.88 193 VAL B C 1
ATOM 5183 O O . VAL B 1 193 ? 5.32 25.625 8.969 1 98.88 193 VAL B O 1
ATOM 5186 N N . GLY B 1 194 ? 4.035 24.859 10.594 1 98.56 194 GLY B N 1
ATOM 5187 C CA . GLY B 1 194 ? 3.719 23.672 9.828 1 98.56 194 GLY B CA 1
ATOM 5188 C C . GLY B 1 194 ? 2.254 23.281 9.906 1 98.56 194 GLY B C 1
ATOM 5189 O O . GLY B 1 194 ? 1.486 23.875 10.664 1 98.56 194 GLY B O 1
ATOM 5190 N N . GLY B 1 195 ? 1.896 22.359 9.102 1 98.06 195 GLY B N 1
ATOM 5191 C CA . GLY B 1 195 ? 0.545 21.828 9.031 1 98.06 195 GLY B CA 1
ATOM 5192 C C . GLY B 1 195 ? 0.375 20.766 7.953 1 98.06 195 GLY B C 1
ATOM 5193 O O . GLY B 1 195 ? 1.359 20.281 7.391 1 98.06 195 GLY B O 1
ATOM 5194 N N . GLU B 1 196 ? -0.863 20.312 7.801 1 97.75 196 GLU B N 1
ATOM 5195 C CA . GLU B 1 196 ? -1.154 19.234 6.855 1 97.75 196 GLU B CA 1
ATOM 5196 C C . GLU B 1 196 ? -2.451 19.5 6.094 1 97.75 196 GLU B C 1
ATOM 5198 O O . GLU B 1 196 ? -3.314 20.234 6.574 1 97.75 196 GLU B O 1
ATOM 5203 N N . SER B 1 197 ? -2.58 18.938 4.898 1 97.88 197 SER B N 1
ATOM 5204 C CA . SER B 1 197 ? -3.809 19.016 4.117 1 97.88 197 SER B CA 1
ATOM 5205 C C . SER B 1 197 ? -4.137 20.453 3.75 1 97.88 197 SER B C 1
ATOM 5207 O O . SER B 1 197 ? -3.303 21.156 3.18 1 97.88 197 SER B O 1
ATOM 5209 N N . TYR B 1 198 ? -5.305 20.969 4.188 1 97.94 198 TYR B N 1
ATOM 5210 C CA . TYR B 1 198 ? -5.66 22.359 3.936 1 97.94 198 TYR B CA 1
ATOM 5211 C C . TYR B 1 198 ? -4.707 23.297 4.664 1 97.94 198 TYR B C 1
ATOM 5213 O O . TYR B 1 198 ? -4.621 24.484 4.328 1 97.94 198 TYR B O 1
ATOM 5221 N N . GLY B 1 199 ? -3.969 22.719 5.648 1 98.06 199 GLY B N 1
ATOM 5222 C CA . GLY B 1 199 ? -2.875 23.469 6.234 1 98.06 199 GLY B CA 1
ATOM 5223 C C . GLY B 1 199 ? -1.875 23.969 5.207 1 98.06 199 GLY B C 1
ATOM 5224 O O . GLY B 1 199 ? -1.136 24.922 5.461 1 98.06 199 GLY B O 1
ATOM 5225 N N . GLY B 1 200 ? -1.918 23.359 4.066 1 98.44 200 GLY B N 1
ATOM 5226 C CA . GLY B 1 200 ? -1.1 23.797 2.945 1 98.44 200 GLY B CA 1
ATOM 5227 C C . GLY B 1 200 ? -1.419 25.203 2.49 1 98.44 200 GLY B C 1
ATOM 5228 O O . GLY B 1 200 ? -0.627 25.828 1.778 1 98.44 200 GLY B O 1
ATOM 5229 N N . LYS B 1 201 ? -2.504 25.719 2.92 1 98.5 201 LYS B N 1
ATOM 5230 C CA . LYS B 1 201 ? -2.875 27.109 2.625 1 98.5 201 LYS B CA 1
ATOM 5231 C C . LYS B 1 201 ? -2.664 28 3.842 1 98.5 201 LYS B C 1
ATOM 5233 O O . LYS B 1 201 ? -2.168 29.125 3.713 1 98.5 201 LYS B O 1
ATOM 5238 N N . TYR B 1 202 ? -3.002 27.484 5.02 1 98.75 202 TYR B N 1
ATOM 5239 C CA . TYR B 1 202 ? -2.838 28.25 6.254 1 98.75 202 TYR B CA 1
ATOM 5240 C C . TYR B 1 202 ? -1.37 28.578 6.492 1 98.75 202 TYR B C 1
ATOM 5242 O O . TYR B 1 202 ? -1.033 29.719 6.824 1 98.75 202 TYR B O 1
ATOM 5250 N N . VAL B 1 203 ? -0.538 27.609 6.277 1 98.88 203 VAL B N 1
ATOM 5251 C CA . VAL B 1 203 ? 0.861 27.672 6.691 1 98.88 203 VAL B CA 1
ATOM 5252 C C . VAL B 1 203 ? 1.595 28.734 5.887 1 98.88 203 VAL B C 1
ATOM 5254 O O . VAL B 1 203 ? 2.152 29.688 6.457 1 98.88 203 VAL B O 1
ATOM 5257 N N . PRO B 1 204 ? 1.556 28.672 4.586 1 98.88 204 PRO B N 1
ATOM 5258 C CA . PRO B 1 204 ? 2.297 29.703 3.865 1 98.88 204 PRO B CA 1
ATOM 5259 C C . PRO B 1 204 ? 1.666 31.094 4.008 1 98.88 204 PRO B C 1
ATOM 5261 O O . PRO B 1 204 ? 2.377 32.094 4.012 1 98.88 204 PRO B O 1
ATOM 5264 N N . ALA B 1 205 ? 0.372 31.156 4.133 1 98.75 205 ALA B N 1
ATOM 5265 C CA . ALA B 1 205 ? -0.277 32.438 4.316 1 98.75 205 ALA B CA 1
ATOM 5266 C C . ALA B 1 205 ? 0.148 33.094 5.629 1 98.75 205 ALA B C 1
ATOM 5268 O O . ALA B 1 205 ? 0.455 34.281 5.672 1 98.75 205 ALA B O 1
ATOM 5269 N N . LEU B 1 206 ? 0.158 32.312 6.684 1 98.88 206 LEU B N 1
ATOM 5270 C CA . LEU B 1 206 ? 0.59 32.812 7.977 1 98.88 206 LEU B CA 1
ATOM 5271 C C . LEU B 1 206 ? 2.064 33.219 7.945 1 98.88 206 LEU B C 1
ATOM 5273 O O . LEU B 1 206 ? 2.443 34.281 8.438 1 98.88 206 LEU B O 1
ATOM 5277 N N . ALA B 1 207 ? 2.855 32.344 7.41 1 98.94 207 ALA B N 1
ATOM 5278 C CA . ALA B 1 207 ? 4.289 32.625 7.348 1 98.94 207 ALA B CA 1
ATOM 5279 C C . ALA B 1 207 ? 4.566 33.875 6.559 1 98.94 207 ALA B C 1
ATOM 5281 O O . ALA B 1 207 ? 5.445 34.688 6.926 1 98.94 207 ALA B O 1
ATOM 5282 N N . TYR B 1 208 ? 3.873 34.031 5.484 1 98.81 208 TYR B N 1
ATOM 5283 C CA . TYR B 1 208 ? 4 35.25 4.695 1 98.81 208 TYR B CA 1
ATOM 5284 C C . TYR B 1 208 ? 3.611 36.5 5.516 1 98.81 208 TYR B C 1
ATOM 5286 O O . TYR B 1 208 ? 4.27 37.531 5.441 1 98.81 208 TYR B O 1
ATOM 5294 N N . THR B 1 209 ? 2.555 36.375 6.293 1 98.81 209 THR B N 1
ATOM 5295 C CA . THR B 1 209 ? 2.105 37.469 7.164 1 98.81 209 THR B CA 1
ATOM 5296 C C . THR B 1 209 ? 3.174 37.812 8.195 1 98.81 209 THR B C 1
ATOM 5298 O O . THR B 1 209 ? 3.434 39 8.461 1 98.81 209 THR B O 1
ATOM 5301 N N . ILE B 1 210 ? 3.783 36.812 8.758 1 98.75 210 ILE B N 1
ATOM 5302 C CA . ILE B 1 210 ? 4.855 37.031 9.727 1 98.75 210 ILE B CA 1
ATOM 5303 C C . ILE B 1 210 ? 6.031 37.719 9.047 1 98.75 210 ILE B C 1
ATOM 5305 O O . ILE B 1 210 ? 6.578 38.688 9.586 1 98.75 210 ILE B O 1
ATOM 5309 N N . ASP B 1 211 ? 6.391 37.281 7.926 1 98.5 211 ASP B N 1
ATOM 5310 C CA . ASP B 1 211 ? 7.535 37.781 7.172 1 98.5 211 ASP B CA 1
ATOM 5311 C C . ASP B 1 211 ? 7.344 39.25 6.801 1 98.5 211 ASP B C 1
ATOM 5313 O O . ASP B 1 211 ? 8.305 40.031 6.797 1 98.5 211 ASP B O 1
ATOM 5317 N N . THR B 1 212 ? 6.094 39.656 6.523 1 98.25 212 THR B N 1
ATOM 5318 C CA . THR B 1 212 ? 5.852 40.969 5.961 1 98.25 212 THR B CA 1
ATOM 5319 C C . THR B 1 212 ? 5.281 41.906 7.016 1 98.25 212 THR B C 1
ATOM 5321 O O . THR B 1 212 ? 4.914 43.062 6.711 1 98.25 212 THR B O 1
ATOM 5324 N N . ALA B 1 213 ? 5.188 41.406 8.164 1 97.5 213 ALA B N 1
ATOM 5325 C CA . ALA B 1 213 ? 4.629 42.219 9.227 1 97.5 213 ALA B CA 1
ATOM 5326 C C . ALA B 1 213 ? 5.453 43.5 9.422 1 97.5 213 ALA B C 1
ATOM 5328 O O . ALA B 1 213 ? 6.688 43.438 9.438 1 97.5 213 ALA B O 1
ATOM 5329 N N . VAL B 1 214 ? 4.695 44.656 9.523 1 96 214 VAL B N 1
ATOM 5330 C CA . VAL B 1 214 ? 5.348 45.938 9.75 1 96 214 VAL B CA 1
ATOM 5331 C C . VAL B 1 214 ? 5.25 46.312 11.227 1 96 214 VAL B C 1
ATOM 5333 O O . VAL B 1 214 ? 4.16 46.594 11.734 1 96 214 VAL B O 1
ATOM 5336 N N . GLN B 1 215 ? 6.301 46.375 11.953 1 94.06 215 GLN B N 1
ATOM 5337 C CA . GLN B 1 215 ? 6.434 46.75 13.352 1 94.06 215 GLN B CA 1
ATOM 5338 C C . GLN B 1 215 ? 5.496 45.938 14.242 1 94.06 215 GLN B C 1
ATOM 5340 O O . GLN B 1 215 ? 4.652 46.5 14.938 1 94.06 215 GLN B O 1
ATOM 5345 N N . PRO B 1 216 ? 5.715 44.688 14.219 1 96 216 PRO B N 1
ATOM 5346 C CA . PRO B 1 216 ? 4.883 43.844 15.094 1 96 216 PRO B CA 1
ATOM 5347 C C . PRO B 1 216 ? 5.191 44.062 16.578 1 96 216 PRO B C 1
ATOM 5349 O O . PRO B 1 216 ? 6.258 44.562 16.922 1 96 216 PRO B O 1
ATOM 5352 N N . ARG B 1 217 ? 4.184 43.719 17.406 1 96.75 217 ARG B N 1
ATOM 5353 C CA . ARG B 1 217 ? 4.41 43.812 18.844 1 96.75 217 ARG B CA 1
ATOM 5354 C C . ARG B 1 217 ? 5.574 42.906 19.266 1 96.75 217 ARG B C 1
ATOM 5356 O O . ARG B 1 217 ? 6.387 43.281 20.109 1 96.75 217 ARG B O 1
ATOM 5363 N N . VAL B 1 218 ? 5.586 41.719 18.719 1 97.25 218 VAL B N 1
ATOM 5364 C CA . VAL B 1 218 ? 6.68 40.781 18.922 1 97.25 218 VAL B CA 1
ATOM 5365 C C . VAL B 1 218 ? 7.215 40.312 17.578 1 97.25 218 VAL B C 1
ATOM 5367 O O . VAL B 1 218 ? 6.449 39.844 16.719 1 97.25 218 VAL B O 1
ATOM 5370 N N . LYS B 1 219 ? 8.5 40.469 17.406 1 97.56 219 LYS B N 1
ATOM 5371 C CA . LYS B 1 219 ? 9.125 39.938 16.203 1 97.56 219 LYS B CA 1
ATOM 5372 C C . LYS B 1 219 ? 9.328 38.406 16.312 1 97.56 219 LYS B C 1
ATOM 5374 O O . LYS B 1 219 ? 10.086 37.938 17.156 1 97.56 219 LYS B O 1
ATOM 5379 N N . ILE B 1 220 ? 8.727 37.719 15.523 1 98.06 220 ILE B N 1
ATOM 5380 C CA . ILE B 1 220 ? 8.812 36.25 15.523 1 98.06 220 ILE B CA 1
ATOM 5381 C C . ILE B 1 220 ? 10.023 35.812 14.703 1 98.06 220 ILE B C 1
ATOM 5383 O O . ILE B 1 220 ? 10.227 36.281 13.578 1 98.06 220 ILE B O 1
ATOM 5387 N N . ASN B 1 221 ? 10.844 34.875 15.211 1 98.19 221 ASN B N 1
ATOM 5388 C CA . ASN B 1 221 ? 12.062 34.406 14.57 1 98.19 221 ASN B CA 1
ATOM 5389 C C . ASN B 1 221 ? 11.766 33.25 13.625 1 98.19 221 ASN B C 1
ATOM 5391 O O . ASN B 1 221 ? 12.25 32.125 13.828 1 98.19 221 ASN B O 1
ATOM 5395 N N . LEU B 1 222 ? 11.102 33.562 12.523 1 98.75 222 LEU B N 1
ATOM 5396 C CA . LEU B 1 222 ? 10.688 32.562 11.539 1 98.75 222 LEU B CA 1
ATOM 5397 C C . LEU B 1 222 ? 11.898 31.984 10.82 1 98.75 222 LEU B C 1
ATOM 5399 O O . LEU B 1 222 ? 12.734 32.719 10.297 1 98.75 222 LEU B O 1
ATOM 5403 N N . LYS B 1 223 ? 11.953 30.562 10.797 1 98.81 223 LYS B N 1
ATOM 5404 C CA . LYS B 1 223 ? 13.078 29.906 10.141 1 98.81 223 LYS B CA 1
ATOM 5405 C C . LYS B 1 223 ? 12.602 29.031 8.984 1 98.81 223 LYS B C 1
ATOM 5407 O O . LYS B 1 223 ? 13.391 28.688 8.094 1 98.81 223 LYS B O 1
ATOM 5412 N N . GLY B 1 224 ? 11.336 28.688 9.008 1 98.81 224 GLY B N 1
ATOM 5413 C CA . GLY B 1 224 ? 10.898 27.828 7.918 1 98.81 224 GLY B CA 1
ATOM 5414 C C . GLY B 1 224 ? 9.445 27.391 8.039 1 98.81 224 GLY B C 1
ATOM 5415 O O . GLY B 1 224 ? 8.773 27.734 9.023 1 98.81 224 GLY B O 1
ATOM 5416 N N . ILE B 1 225 ? 8.992 26.672 6.973 1 98.94 225 ILE B N 1
ATOM 5417 C CA . ILE B 1 225 ? 7.664 26.078 6.965 1 98.94 225 ILE B CA 1
ATOM 5418 C C . ILE B 1 225 ? 7.77 24.609 6.559 1 98.94 225 ILE B C 1
ATOM 5420 O O . ILE B 1 225 ? 8.703 24.219 5.852 1 98.94 225 ILE B O 1
ATOM 5424 N N . TYR B 1 226 ? 6.875 23.75 7.031 1 98.88 226 TYR B N 1
ATOM 5425 C CA . TYR B 1 226 ? 6.773 22.344 6.668 1 98.88 226 TYR B CA 1
ATOM 5426 C C . TYR B 1 226 ? 5.316 21.938 6.461 1 98.88 226 TYR B C 1
ATOM 5428 O O . TYR B 1 226 ? 4.465 22.203 7.309 1 98.88 226 TYR B O 1
ATOM 5436 N N . ILE B 1 227 ? 4.996 21.391 5.336 1 98.94 227 ILE B N 1
ATOM 5437 C CA . ILE B 1 227 ? 3.617 21.094 4.961 1 98.94 227 ILE B CA 1
ATOM 5438 C C . ILE B 1 227 ? 3.496 19.641 4.527 1 98.94 227 ILE B C 1
ATOM 5440 O O . ILE B 1 227 ? 4.16 19.203 3.58 1 98.94 227 ILE B O 1
ATOM 5444 N N . GLY B 1 228 ? 2.672 18.875 5.219 1 98.81 228 GLY B N 1
ATOM 5445 C CA . GLY B 1 228 ? 2.418 17.469 4.883 1 98.81 228 GLY B CA 1
ATOM 5446 C C . GLY B 1 228 ? 1.169 17.281 4.043 1 98.81 228 GLY B C 1
ATOM 5447 O O . GLY B 1 228 ? 0.089 17.75 4.41 1 98.81 228 GLY B O 1
ATOM 5448 N N . ASN B 1 229 ? 1.345 16.594 2.973 1 98.69 229 ASN B N 1
ATOM 5449 C CA . ASN B 1 229 ? 0.188 16.344 2.119 1 98.69 229 ASN B CA 1
ATOM 5450 C C . ASN B 1 229 ? -0.635 17.609 1.901 1 98.69 229 ASN B C 1
ATOM 5452 O O . ASN B 1 229 ? -1.853 17.609 2.094 1 98.69 229 ASN B O 1
ATOM 5456 N N . GLY B 1 230 ? 0.053 18.656 1.519 1 98.75 230 GLY B N 1
ATOM 5457 C CA . GLY B 1 230 ? -0.529 20 1.534 1 98.75 230 GLY B CA 1
ATOM 5458 C C . GLY B 1 230 ? -1.362 20.297 0.303 1 98.75 230 GLY B C 1
ATOM 5459 O O . GLY B 1 230 ? -0.91 20.094 -0.825 1 98.75 230 GLY B O 1
ATOM 5460 N N . PHE B 1 231 ? -2.574 20.703 0.513 1 98.44 231 PHE B N 1
ATOM 5461 C CA . PHE B 1 231 ? -3.402 21.25 -0.548 1 98.44 231 PHE B CA 1
ATOM 5462 C C . PHE B 1 231 ? -3.09 22.734 -0.759 1 98.44 231 PHE B C 1
ATOM 5464 O O . PHE B 1 231 ? -3.693 23.594 -0.12 1 98.44 231 PHE B O 1
ATOM 5471 N N . ILE B 1 232 ? -2.215 23 -1.73 1 98.81 232 ILE B N 1
ATOM 5472 C CA . ILE B 1 232 ? -1.632 24.344 -1.837 1 98.81 232 ILE B CA 1
ATOM 5473 C C . ILE B 1 232 ? -2.137 25.031 -3.105 1 98.81 232 ILE B C 1
ATOM 5475 O O . ILE B 1 232 ? -2.574 26.172 -3.064 1 98.81 232 ILE B O 1
ATOM 5479 N N . ASP B 1 233 ? -2.139 24.281 -4.191 1 98.75 233 ASP B N 1
ATOM 5480 C CA . ASP B 1 233 ? -2.422 24.844 -5.512 1 98.75 233 ASP B CA 1
ATOM 5481 C C . ASP B 1 233 ? -3.367 23.938 -6.293 1 98.75 233 ASP B C 1
ATOM 5483 O O . ASP B 1 233 ? -2.928 23.156 -7.141 1 98.75 233 ASP B O 1
ATOM 5487 N N . PRO B 1 234 ? -4.637 24.188 -6.203 1 98.19 234 PRO B N 1
ATOM 5488 C CA . PRO B 1 234 ? -5.617 23.297 -6.82 1 98.19 234 PRO B CA 1
ATOM 5489 C C . PRO B 1 234 ? -5.422 23.156 -8.328 1 98.19 234 PRO B C 1
ATOM 5491 O O . PRO B 1 234 ? -5.555 22.062 -8.875 1 98.19 234 PRO B O 1
ATOM 5494 N N . VAL B 1 235 ? -5.074 24.141 -9 1 98.38 235 VAL B N 1
ATOM 5495 C CA . VAL B 1 235 ? -5.031 24.125 -10.453 1 98.38 235 VAL B CA 1
ATOM 5496 C C . VAL B 1 235 ? -4.016 23.094 -10.938 1 98.38 235 VAL B C 1
ATOM 5498 O O . VAL B 1 235 ? -4.211 22.453 -11.977 1 98.38 235 VAL B O 1
ATOM 5501 N N . SER B 1 236 ? -2.945 22.859 -10.219 1 98.31 236 SER B N 1
ATOM 5502 C CA . SER B 1 236 ? -1.915 21.906 -10.625 1 98.31 236 SER B CA 1
ATOM 5503 C C . SER B 1 236 ? -2.066 20.578 -9.898 1 98.31 236 SER B C 1
ATOM 5505 O O . SER B 1 236 ? -1.298 19.641 -10.133 1 98.31 236 SER B O 1
ATOM 5507 N N . MET B 1 237 ? -3.033 20.469 -9.016 1 98.25 237 MET B N 1
ATOM 5508 C CA . MET B 1 237 ? -3.066 19.312 -8.133 1 98.25 237 MET B CA 1
ATOM 5509 C C . MET B 1 237 ? -4.344 18.5 -8.336 1 98.25 237 MET B C 1
ATOM 5511 O O . MET B 1 237 ? -4.801 17.812 -7.422 1 98.25 237 MET B O 1
ATOM 5515 N N . MET B 1 238 ? -4.926 18.484 -9.523 1 96.5 238 MET B N 1
ATOM 5516 C CA . MET B 1 238 ? -6.234 17.859 -9.719 1 96.5 238 MET B CA 1
ATOM 5517 C C . MET B 1 238 ? -6.113 16.578 -10.539 1 96.5 238 MET B C 1
ATOM 5519 O O . MET B 1 238 ? -7.09 15.852 -10.703 1 96.5 238 MET B O 1
ATOM 5523 N N . ASN B 1 239 ? -4.965 16.25 -11.023 1 93.94 239 ASN B N 1
ATOM 5524 C CA . ASN B 1 239 ? -4.855 15.094 -11.898 1 93.94 239 ASN B CA 1
ATOM 5525 C C . ASN B 1 239 ? -4.91 13.789 -11.117 1 93.94 239 ASN B C 1
ATOM 5527 O O . ASN B 1 239 ? -3.916 13.062 -11.047 1 93.94 239 ASN B O 1
ATOM 5531 N N . PHE B 1 240 ? -6.074 13.391 -10.711 1 96.12 240 PHE B N 1
ATOM 5532 C CA . PHE B 1 240 ? -6.301 12.18 -9.938 1 96.12 240 PHE B CA 1
ATOM 5533 C C . PHE B 1 240 ? -6.328 10.953 -10.844 1 96.12 240 PHE B C 1
ATOM 5535 O O . PHE B 1 240 ? -6.059 9.836 -10.398 1 96.12 240 PHE B O 1
ATOM 5542 N N . ALA B 1 241 ? -6.621 11.133 -12.078 1 98.12 241 ALA B N 1
ATOM 5543 C CA . ALA B 1 241 ? -6.984 10.039 -12.977 1 98.12 241 ALA B CA 1
ATOM 5544 C C . ALA B 1 241 ? -5.836 9.047 -13.133 1 98.12 241 ALA B C 1
ATOM 5546 O O . ALA B 1 241 ? -6.02 7.84 -12.969 1 98.12 241 ALA B O 1
ATOM 5547 N N . ASP B 1 242 ? -4.668 9.531 -13.398 1 97.5 242 ASP B N 1
ATOM 5548 C CA . ASP B 1 242 ? -3.535 8.656 -13.672 1 97.5 242 ASP B CA 1
ATOM 5549 C C . ASP B 1 242 ? -3.121 7.883 -12.422 1 97.5 242 ASP B C 1
ATOM 5551 O O . ASP B 1 242 ? -2.826 6.688 -12.5 1 97.5 242 ASP B O 1
ATOM 5555 N N . TYR B 1 243 ? -3.1 8.562 -11.344 1 98.38 243 TYR B N 1
ATOM 5556 C CA . TYR B 1 243 ? -2.723 7.926 -10.094 1 98.38 243 TYR B CA 1
ATOM 5557 C C . TYR B 1 243 ? -3.703 6.816 -9.727 1 98.38 243 TYR B C 1
ATOM 5559 O O . TYR B 1 243 ? -3.299 5.68 -9.477 1 98.38 243 TYR B O 1
ATOM 5567 N N . LEU B 1 244 ? -4.98 7.133 -9.766 1 98.75 244 LEU B N 1
ATOM 5568 C CA . LEU B 1 244 ? -6.016 6.18 -9.375 1 98.75 244 LEU B CA 1
ATOM 5569 C C . LEU B 1 244 ? -6.035 4.984 -10.328 1 98.75 244 LEU B C 1
ATOM 5571 O O . LEU B 1 244 ? -6.305 3.857 -9.906 1 98.75 244 LEU B O 1
ATOM 5575 N N . TYR B 1 245 ? -5.754 5.23 -11.578 1 98.44 245 TYR B N 1
ATOM 5576 C CA . TYR B 1 245 ? -5.715 4.152 -12.562 1 98.44 245 TYR B CA 1
ATOM 5577 C C . TYR B 1 245 ? -4.535 3.223 -12.297 1 98.44 245 TYR B C 1
ATOM 5579 O O . TYR B 1 245 ? -4.688 1.999 -12.305 1 98.44 245 TYR B O 1
ATOM 5587 N N . GLN B 1 246 ? -3.377 3.812 -12.062 1 98.44 246 GLN B N 1
ATOM 5588 C CA . GLN B 1 246 ? -2.174 3 -11.922 1 98.44 246 GLN B CA 1
ATOM 5589 C C . GLN B 1 246 ? -2.229 2.148 -10.656 1 98.44 246 GLN B C 1
ATOM 5591 O O . GLN B 1 246 ? -1.737 1.018 -10.641 1 98.44 246 GLN B O 1
ATOM 5596 N N . ILE B 1 247 ? -2.877 2.645 -9.602 1 98.38 247 ILE B N 1
ATOM 5597 C CA . ILE B 1 247 ? -2.934 1.846 -8.383 1 98.38 247 ILE B CA 1
ATOM 5598 C C . ILE B 1 247 ? -4.148 0.922 -8.422 1 98.38 247 ILE B C 1
ATOM 5600 O O . ILE B 1 247 ? -4.43 0.208 -7.461 1 98.38 247 ILE B O 1
ATOM 5604 N N . GLY B 1 248 ? -4.934 0.975 -9.492 1 98.44 248 GLY B N 1
ATOM 5605 C CA . GLY B 1 248 ? -5.945 -0.029 -9.773 1 98.44 248 GLY B CA 1
ATOM 5606 C C . GLY B 1 248 ? -7.285 0.278 -9.133 1 98.44 248 GLY B C 1
ATOM 5607 O O . GLY B 1 248 ? -8.18 -0.569 -9.117 1 98.44 248 GLY B O 1
ATOM 5608 N N . LEU B 1 249 ? -7.48 1.479 -8.586 1 98.5 249 LEU B N 1
ATOM 5609 C CA . LEU B 1 249 ? -8.727 1.776 -7.891 1 98.5 249 LEU B CA 1
ATOM 5610 C C . LEU B 1 249 ? -9.836 2.115 -8.883 1 98.5 249 LEU B C 1
ATOM 5612 O O . LEU B 1 249 ? -11.016 1.924 -8.594 1 98.5 249 LEU B O 1
ATOM 5616 N N . VAL B 1 250 ? -9.43 2.6 -10.094 1 97.88 250 VAL B N 1
ATOM 5617 C CA . VAL B 1 250 ? -10.438 2.861 -11.117 1 97.88 250 VAL B CA 1
ATOM 5618 C C . VAL B 1 250 ? -10.023 2.201 -12.43 1 97.88 250 VAL B C 1
ATOM 5620 O O . VAL B 1 250 ? -8.836 1.958 -12.664 1 97.88 250 VAL B O 1
ATOM 5623 N N . ASP B 1 251 ? -10.977 1.858 -13.219 1 97.12 251 ASP B N 1
ATOM 5624 C CA . ASP B 1 251 ? -10.672 1.284 -14.531 1 97.12 251 ASP B CA 1
ATOM 5625 C C . ASP B 1 251 ? -10.508 2.377 -15.586 1 97.12 251 ASP B C 1
ATOM 5627 O O . ASP B 1 251 ? -10.523 3.566 -15.258 1 97.12 251 ASP B O 1
ATOM 5631 N N . LYS B 1 252 ? -10.305 2.02 -16.812 1 96.25 252 LYS B N 1
ATOM 5632 C CA . LYS B 1 252 ? -10.008 2.959 -17.891 1 96.25 252 LYS B CA 1
ATOM 5633 C C . LYS B 1 252 ? -11.164 3.934 -18.094 1 96.25 252 LYS B C 1
ATOM 5635 O O . LYS B 1 252 ? -10.945 5.133 -18.281 1 96.25 252 LYS B O 1
ATOM 5640 N N . SER B 1 253 ? -12.359 3.412 -18.062 1 96.06 253 SER B N 1
ATOM 5641 C CA . SER B 1 253 ? -13.539 4.246 -18.281 1 96.06 253 SER B CA 1
ATOM 5642 C C . SER B 1 253 ? -13.68 5.297 -17.188 1 96.06 253 SER B C 1
ATOM 5644 O O . SER B 1 253 ? -13.906 6.473 -17.484 1 96.06 253 SER B O 1
ATOM 5646 N N . SER B 1 254 ? -13.578 4.887 -15.984 1 97.12 254 SER B N 1
ATOM 5647 C CA . SER B 1 254 ? -13.68 5.812 -14.859 1 97.12 254 SER B CA 1
ATOM 5648 C C . SER B 1 254 ? -12.539 6.828 -14.883 1 97.12 254 SER B C 1
ATOM 5650 O O . SER B 1 254 ? -12.742 8 -14.57 1 97.12 254 SER B O 1
ATOM 5652 N N . ALA B 1 255 ? -11.367 6.387 -15.211 1 97.69 255 ALA B N 1
ATOM 5653 C CA . ALA B 1 255 ? -10.227 7.297 -15.312 1 97.69 255 ALA B CA 1
ATOM 5654 C C . ALA B 1 255 ? -10.469 8.367 -16.375 1 97.69 255 ALA B C 1
ATOM 5656 O O . ALA B 1 255 ? -10.125 9.539 -16.172 1 97.69 255 ALA B O 1
ATOM 5657 N N . THR B 1 256 ? -11 7.965 -17.453 1 97.62 256 THR B N 1
ATOM 5658 C CA . THR B 1 256 ? -11.328 8.906 -18.531 1 97.62 256 THR B CA 1
ATOM 5659 C C . THR B 1 256 ? -12.32 9.953 -18.047 1 97.62 256 THR B C 1
ATOM 5661 O O . THR B 1 256 ? -12.148 11.148 -18.297 1 97.62 256 THR B O 1
ATOM 5664 N N . PHE B 1 257 ? -13.352 9.5 -17.359 1 97.94 257 PHE B N 1
ATOM 5665 C CA . PHE B 1 257 ? -14.336 10.422 -16.812 1 97.94 257 PHE B CA 1
ATOM 5666 C C . PHE B 1 257 ? -13.672 11.406 -15.844 1 97.94 257 PHE B C 1
ATOM 5668 O O . PHE B 1 257 ? -13.906 12.609 -15.922 1 97.94 257 PHE B O 1
ATOM 5675 N N . ILE B 1 258 ? -12.828 10.898 -14.992 1 98.44 258 ILE B N 1
ATOM 5676 C CA . ILE B 1 258 ? -12.148 11.742 -14.016 1 98.44 258 ILE B CA 1
ATOM 5677 C C . ILE B 1 258 ? -11.266 12.758 -14.727 1 98.44 258 ILE B C 1
ATOM 5679 O O . ILE B 1 258 ? -11.195 13.922 -14.32 1 98.44 258 ILE B O 1
ATOM 5683 N N . ARG B 1 259 ? -10.578 12.344 -15.758 1 98.19 259 ARG B N 1
ATOM 5684 C CA . ARG B 1 259 ? -9.727 13.242 -16.531 1 98.19 259 ARG B CA 1
ATOM 5685 C C . ARG B 1 259 ? -10.547 14.383 -17.141 1 98.19 259 ARG B C 1
ATOM 5687 O O . ARG B 1 259 ? -10.117 15.531 -17.125 1 98.19 259 ARG B O 1
ATOM 5694 N N . GLN B 1 260 ? -11.695 14.023 -17.641 1 98.5 260 GLN B N 1
ATOM 5695 C CA . GLN B 1 260 ? -12.578 15.023 -18.234 1 98.5 260 GLN B CA 1
ATOM 5696 C C . GLN B 1 260 ? -13.055 16.016 -17.172 1 98.5 260 GLN B C 1
ATOM 5698 O O . GLN B 1 260 ? -13.078 17.234 -17.422 1 98.5 260 GLN B O 1
ATOM 5703 N N . GLN B 1 261 ? -13.453 15.531 -16.062 1 98.5 261 GLN B N 1
ATOM 5704 C CA . GLN B 1 261 ? -13.859 16.406 -14.961 1 98.5 261 GLN B CA 1
ATOM 5705 C C . GLN B 1 261 ? -12.703 17.297 -14.516 1 98.5 261 GLN B C 1
ATOM 5707 O O . GLN B 1 261 ? -12.906 18.469 -14.195 1 98.5 261 GLN B O 1
ATOM 5712 N N . THR B 1 262 ? -11.547 16.75 -14.516 1 97.88 262 THR B N 1
ATOM 5713 C CA . THR B 1 262 ? -10.359 17.5 -14.125 1 97.88 262 THR B CA 1
ATOM 5714 C C . THR B 1 262 ? -10.125 18.672 -15.062 1 97.88 262 THR B C 1
ATOM 5716 O O . THR B 1 262 ? -9.789 19.766 -14.617 1 97.88 262 THR B O 1
ATOM 5719 N N . GLU B 1 263 ? -10.273 18.453 -16.328 1 98.31 263 GLU B N 1
ATOM 5720 C CA . GLU B 1 263 ? -10.125 19.531 -17.297 1 98.31 263 GLU B CA 1
ATOM 5721 C C . GLU B 1 263 ? -11.117 20.656 -17.031 1 98.31 263 GLU B C 1
ATOM 5723 O O . GLU B 1 263 ? -10.758 21.828 -17.109 1 98.31 263 GLU B O 1
ATOM 5728 N N . ILE B 1 264 ? -12.32 20.281 -16.703 1 98.69 264 ILE B N 1
ATOM 5729 C CA . ILE B 1 264 ? -13.352 21.266 -16.391 1 98.69 264 ILE B CA 1
ATOM 5730 C C . ILE B 1 264 ? -12.953 22.047 -15.133 1 98.69 264 ILE B C 1
ATOM 5732 O O . ILE B 1 264 ? -13.047 23.281 -15.102 1 98.69 264 ILE B O 1
ATOM 5736 N N . ILE B 1 265 ? -12.508 21.391 -14.141 1 98.56 265 ILE B N 1
ATOM 5737 C CA . ILE B 1 265 ? -12.102 22 -12.875 1 98.56 265 ILE B CA 1
ATOM 5738 C C . ILE B 1 265 ? -10.992 23.016 -13.133 1 98.56 265 ILE B C 1
ATOM 5740 O O . ILE B 1 265 ? -11.047 24.156 -12.641 1 98.56 265 ILE B O 1
ATOM 5744 N N . VAL B 1 266 ? -10.008 22.625 -13.875 1 98.62 266 VAL B N 1
ATOM 5745 C CA . VAL B 1 266 ? -8.852 23.469 -14.156 1 98.62 266 VAL B CA 1
ATOM 5746 C C . VAL B 1 266 ? -9.297 24.719 -14.906 1 98.62 266 VAL B C 1
ATOM 5748 O O . VAL B 1 266 ? -8.867 25.828 -14.578 1 98.62 266 VAL B O 1
ATOM 5751 N N . GLU B 1 267 ? -10.156 24.547 -15.883 1 98.62 267 GLU B N 1
ATOM 5752 C CA . GLU B 1 267 ? -10.68 25.688 -16.641 1 98.62 267 GLU B CA 1
ATOM 5753 C C . GLU B 1 267 ? -11.43 26.656 -15.734 1 98.62 267 GLU B C 1
ATOM 5755 O O . GLU B 1 267 ? -11.273 27.875 -15.859 1 98.62 267 GLU B O 1
ATOM 5760 N N . LEU B 1 268 ? -12.234 26.125 -14.859 1 98.81 268 LEU B N 1
ATOM 5761 C CA . LEU B 1 268 ? -13 26.953 -13.938 1 98.81 268 LEU B CA 1
ATOM 5762 C C . LEU B 1 268 ? -12.07 27.734 -13.008 1 98.81 268 LEU B C 1
ATOM 5764 O O . LEU B 1 268 ? -12.289 28.922 -12.758 1 98.81 268 LEU B O 1
ATOM 5768 N N . ILE B 1 269 ? -11.047 27.125 -12.508 1 98.62 269 ILE B N 1
ATOM 5769 C CA . ILE B 1 269 ? -10.094 27.781 -11.625 1 98.62 269 ILE B CA 1
ATOM 5770 C C . ILE B 1 269 ? -9.383 28.906 -12.375 1 98.62 269 ILE B C 1
ATOM 5772 O O . ILE B 1 269 ? -9.227 30.016 -11.859 1 98.62 269 ILE B O 1
ATOM 5776 N N . GLU B 1 270 ? -8.945 28.609 -13.578 1 98.25 270 GLU B N 1
ATOM 5777 C CA . GLU B 1 270 ? -8.242 29.594 -14.398 1 98.25 270 GLU B CA 1
ATOM 5778 C C . GLU B 1 270 ? -9.133 30.797 -14.695 1 98.25 270 GLU B C 1
ATOM 5780 O O . GLU B 1 270 ? -8.641 3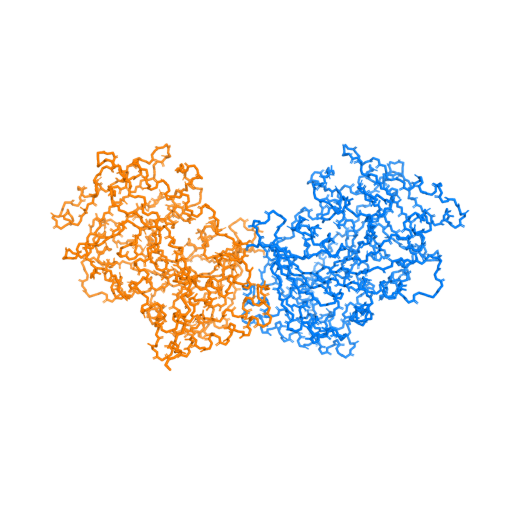1.922 -14.828 1 98.25 270 GLU B O 1
ATOM 5785 N N . ASP B 1 271 ? -10.461 30.594 -14.664 1 98.25 271 ASP B N 1
ATOM 5786 C CA . ASP B 1 271 ? -11.43 31.656 -14.906 1 98.25 271 ASP B CA 1
ATOM 5787 C C . ASP B 1 271 ? -11.766 32.375 -13.609 1 98.25 271 ASP B C 1
ATOM 5789 O O . ASP B 1 271 ? -12.609 33.281 -13.602 1 98.25 271 ASP B O 1
ATOM 5793 N N . GLY B 1 272 ? -11.219 32 -12.547 1 97.5 272 GLY B N 1
ATOM 5794 C CA . GLY B 1 272 ? -11.5 32.625 -11.266 1 97.5 272 GLY B CA 1
ATOM 5795 C C . GLY B 1 272 ? -12.805 32.188 -10.648 1 97.5 272 GLY B C 1
ATOM 5796 O O . GLY B 1 272 ? -13.297 32.812 -9.695 1 97.5 272 GLY B O 1
ATOM 5797 N N . ARG B 1 273 ? -13.383 31.109 -11.234 1 98.31 273 ARG B N 1
ATOM 5798 C CA . ARG B 1 273 ? -14.656 30.578 -10.75 1 98.31 273 ARG B CA 1
ATOM 5799 C C . ARG B 1 273 ? -14.43 29.453 -9.75 1 98.31 273 ARG B C 1
ATOM 5801 O O . ARG B 1 273 ? -14.828 28.312 -9.992 1 98.31 273 ARG B O 1
ATOM 5808 N N . TYR B 1 274 ? -13.984 29.812 -8.602 1 98.06 274 TYR B N 1
ATOM 5809 C CA . TYR B 1 274 ? -13.5 28.859 -7.609 1 98.06 274 TYR B CA 1
ATOM 5810 C C . TYR B 1 274 ? -14.656 28.062 -7.027 1 98.06 274 TYR B C 1
ATOM 5812 O O . TYR B 1 274 ? -14.539 26.844 -6.84 1 98.06 274 TYR B O 1
ATOM 5820 N N . LEU B 1 275 ? -15.711 28.688 -6.707 1 97.69 275 LEU B N 1
ATOM 5821 C CA . LEU B 1 275 ? -16.844 27.969 -6.141 1 97.69 275 LEU B CA 1
ATOM 5822 C C . LEU B 1 275 ? -17.391 26.938 -7.125 1 97.69 275 LEU B C 1
ATOM 5824 O O . LEU B 1 275 ? -17.75 25.828 -6.734 1 97.69 275 LEU B O 1
ATOM 5828 N N . ASP B 1 276 ? -17.438 27.297 -8.398 1 98.31 276 ASP B N 1
ATOM 5829 C CA . ASP B 1 276 ? -17.891 26.375 -9.43 1 98.31 276 ASP B CA 1
ATOM 5830 C C . ASP B 1 276 ? -16.953 25.172 -9.523 1 98.31 276 ASP B C 1
ATOM 5832 O O . ASP B 1 276 ? -17.406 24.031 -9.719 1 98.31 276 ASP B O 1
ATOM 5836 N N . ALA B 1 277 ? -15.672 25.469 -9.461 1 98.44 277 ALA B N 1
ATOM 5837 C CA . ALA B 1 277 ? -14.688 24.391 -9.477 1 98.44 277 ALA B CA 1
ATOM 5838 C C . ALA B 1 277 ? -14.906 23.438 -8.312 1 98.44 277 ALA B C 1
ATOM 5840 O O . ALA B 1 277 ? -14.836 22.219 -8.477 1 98.44 277 ALA B O 1
ATOM 5841 N N . LEU B 1 278 ? -15.172 24 -7.133 1 98 278 LEU B N 1
ATOM 5842 C CA . LEU B 1 278 ? -15.438 23.172 -5.957 1 98 278 LEU B CA 1
ATOM 5843 C C . LEU B 1 278 ? -16.672 22.312 -6.168 1 98 278 LEU B C 1
ATOM 5845 O O . LEU B 1 278 ? -16.703 21.141 -5.746 1 98 278 LEU B O 1
ATOM 5849 N N . ASN B 1 279 ? -17.641 22.859 -6.809 1 97.62 279 ASN B N 1
ATOM 5850 C CA . ASN B 1 279 ? -18.891 22.141 -7.047 1 97.62 279 ASN B CA 1
ATOM 5851 C C . ASN B 1 279 ? -18.688 20.953 -7.988 1 97.62 279 ASN B C 1
ATOM 5853 O O . ASN B 1 279 ? -19.531 20.062 -8.055 1 97.62 279 ASN B O 1
ATOM 5857 N N . VAL B 1 280 ? -17.578 20.969 -8.695 1 97.88 280 VAL B N 1
ATOM 5858 C CA . VAL B 1 280 ? -17.25 19.844 -9.562 1 97.88 280 VAL B CA 1
ATOM 5859 C C . VAL B 1 280 ? -16.391 18.828 -8.805 1 97.88 280 VAL B C 1
ATOM 5861 O O . VAL B 1 280 ? -16.641 17.625 -8.844 1 97.88 280 VAL B O 1
ATOM 5864 N N . VAL B 1 281 ? -15.414 19.328 -8.102 1 97.31 281 VAL B N 1
ATOM 5865 C CA . VAL B 1 281 ? -14.453 18.422 -7.465 1 97.31 281 VAL B CA 1
ATOM 5866 C C . VAL B 1 281 ? -15.117 17.719 -6.277 1 97.31 281 VAL B C 1
ATOM 5868 O O . VAL B 1 281 ? -14.828 16.547 -6 1 97.31 281 VAL B O 1
ATOM 5871 N N . ASP B 1 282 ? -15.992 18.359 -5.574 1 97.06 282 ASP B N 1
ATOM 5872 C CA . ASP B 1 282 ? -16.578 17.828 -4.344 1 97.06 282 ASP B CA 1
ATOM 5873 C C . ASP B 1 282 ? -17.359 16.547 -4.617 1 97.06 282 ASP B C 1
ATOM 5875 O O . ASP B 1 282 ? -17.078 15.508 -4.023 1 97.06 282 ASP B O 1
ATOM 5879 N N . PRO B 1 283 ? -18.25 16.516 -5.539 1 97.38 283 PRO B N 1
ATOM 5880 C CA . PRO B 1 283 ? -18.953 15.25 -5.805 1 97.38 283 PRO B CA 1
ATOM 5881 C C . PRO B 1 283 ? -18.078 14.234 -6.539 1 97.38 283 PRO B C 1
ATOM 5883 O O . PRO B 1 283 ? -18.422 13.055 -6.605 1 97.38 283 PRO B O 1
ATOM 5886 N N . LEU B 1 284 ? -17 14.68 -7.125 1 97.62 284 LEU B N 1
ATOM 5887 C CA . LEU B 1 284 ? -16.094 13.773 -7.824 1 97.62 284 LEU B CA 1
ATOM 5888 C C . LEU B 1 284 ? -15.281 12.945 -6.836 1 97.62 284 LEU B C 1
ATOM 5890 O O . LEU B 1 284 ? -15.242 11.719 -6.938 1 97.62 284 LEU B O 1
ATOM 5894 N N . LEU B 1 285 ? -14.648 13.656 -5.777 1 94.62 285 LEU B N 1
ATOM 5895 C CA . LEU B 1 285 ? -13.703 12.922 -4.941 1 94.62 285 LEU B CA 1
ATOM 5896 C C . LEU B 1 285 ? -13.68 13.484 -3.523 1 94.62 285 LEU B C 1
ATOM 5898 O O . LEU B 1 285 ? -13.562 12.734 -2.555 1 94.62 285 LEU B O 1
ATOM 5902 N N . ALA B 1 286 ? -13.766 14.742 -3.229 1 87 286 ALA B N 1
ATOM 5903 C CA . ALA B 1 286 ? -13.523 15.359 -1.928 1 87 286 ALA B CA 1
ATOM 5904 C C . ALA B 1 286 ? -14.633 15.016 -0.937 1 87 286 ALA B C 1
ATOM 5906 O O . ALA B 1 286 ? -14.352 14.625 0.2 1 87 286 ALA B O 1
ATOM 5907 N N . GLY B 1 287 ? -15.883 15.188 -1.347 1 92.56 287 GLY B N 1
ATOM 5908 C CA . GLY B 1 287 ? -17.031 14.797 -0.541 1 92.56 287 GLY B CA 1
ATOM 5909 C C . GLY B 1 287 ? -17.156 15.602 0.737 1 92.56 287 GLY B C 1
ATOM 5910 O O . GLY B 1 287 ? -17.547 15.07 1.777 1 92.56 287 GLY B O 1
ATOM 5911 N N . ILE B 1 288 ? -16.75 16.781 0.713 1 90.56 288 ILE B N 1
ATOM 5912 C CA . ILE B 1 288 ? -16.859 17.656 1.876 1 90.56 288 ILE B CA 1
ATOM 5913 C C . ILE B 1 288 ? -18.312 18.078 2.072 1 90.56 288 ILE B C 1
ATOM 5915 O O . ILE B 1 288 ? -18.812 18.109 3.199 1 90.56 288 ILE B O 1
ATOM 5919 N N . PHE B 1 289 ? -19.016 18.344 0.957 1 90.81 289 PHE B N 1
ATOM 5920 C CA . PHE B 1 289 ? -20.359 18.922 1.022 1 90.81 289 PHE B CA 1
ATOM 5921 C C . PHE B 1 289 ? -21.375 17.984 0.406 1 90.81 289 PHE B C 1
ATOM 5923 O O . PHE B 1 289 ? -22.578 18.109 0.668 1 90.81 289 PHE B O 1
ATOM 5930 N N . THR B 1 290 ? -20.859 17.125 -0.452 1 88.31 290 THR B N 1
ATOM 5931 C CA . THR B 1 290 ? -21.75 16.25 -1.199 1 88.31 290 THR B CA 1
ATOM 5932 C C . THR B 1 290 ? -21.344 14.789 -1.048 1 88.31 290 THR B C 1
ATOM 5934 O O . THR B 1 290 ? -20.188 14.438 -1.278 1 88.31 290 THR B O 1
ATOM 5937 N N . LYS B 1 291 ? -22.344 14 -0.713 1 87.88 291 LYS B N 1
ATOM 5938 C CA . LYS B 1 291 ? -22.156 12.555 -0.663 1 87.88 291 LYS B CA 1
ATOM 5939 C C . LYS B 1 291 ? -23.375 11.82 -1.207 1 87.88 291 LYS B C 1
ATOM 5941 O O . LYS B 1 291 ? -24.516 12.297 -1.064 1 87.88 291 LYS B O 1
ATOM 5946 N N . PRO B 1 292 ? -23.125 10.609 -1.823 1 93.44 292 PRO B N 1
ATOM 5947 C CA . PRO B 1 292 ? -21.828 9.945 -2.066 1 93.44 292 PRO B CA 1
ATOM 5948 C C . PRO B 1 292 ? -21.078 10.547 -3.246 1 93.44 292 PRO B C 1
ATOM 5950 O O . PRO B 1 292 ? -21.688 11.164 -4.125 1 93.44 292 PRO B O 1
ATOM 5953 N N . THR B 1 293 ? -19.797 10.422 -3.27 1 97.19 293 THR B N 1
ATOM 5954 C CA . THR B 1 293 ? -18.969 10.898 -4.367 1 97.19 293 THR B CA 1
ATOM 5955 C C . THR B 1 293 ? -18.891 9.867 -5.484 1 97.19 293 THR B C 1
ATOM 5957 O O . THR B 1 293 ? -19.281 8.711 -5.297 1 97.19 293 THR B O 1
ATOM 5960 N N . TYR B 1 294 ? -18.453 10.344 -6.645 1 97.75 294 TYR B N 1
ATOM 5961 C CA . TYR B 1 294 ? -18.156 9.43 -7.742 1 97.75 294 TYR B CA 1
ATOM 5962 C C . TYR B 1 294 ? -17.109 8.398 -7.32 1 97.75 294 TYR B C 1
ATOM 5964 O O . TYR B 1 294 ? -17.234 7.215 -7.637 1 97.75 294 TYR B O 1
ATOM 5972 N N . PHE B 1 295 ? -16.109 8.805 -6.59 1 97.5 295 PHE B N 1
ATOM 5973 C CA . PHE B 1 295 ? -15.055 7.926 -6.078 1 97.5 295 PHE B CA 1
ATOM 5974 C C . PHE B 1 295 ? -15.656 6.789 -5.254 1 97.5 295 PHE B C 1
ATOM 5976 O O . PHE B 1 295 ? -15.32 5.621 -5.465 1 97.5 295 PHE B O 1
ATOM 5983 N N . LYS B 1 296 ? -16.469 7.145 -4.324 1 96.75 296 LYS B N 1
ATOM 5984 C CA . LYS B 1 296 ? -17.125 6.125 -3.508 1 96.75 296 LYS B CA 1
ATOM 5985 C C . LYS B 1 296 ? -17.922 5.156 -4.371 1 96.75 296 LYS B C 1
ATOM 5987 O O . LYS B 1 296 ? -17.859 3.939 -4.18 1 96.75 296 LYS B O 1
ATOM 5992 N N . ASN B 1 297 ? -18.594 5.691 -5.336 1 96.25 297 ASN B N 1
ATOM 5993 C CA . ASN B 1 297 ? -19.469 4.875 -6.16 1 96.25 297 ASN B CA 1
ATOM 5994 C C . ASN B 1 297 ? -18.688 3.854 -6.98 1 96.25 297 ASN B C 1
ATOM 5996 O O . ASN B 1 297 ? -19.156 2.73 -7.188 1 96.25 297 ASN B O 1
ATOM 6000 N N . VAL B 1 298 ? -17.516 4.23 -7.395 1 96.62 298 VAL B N 1
ATOM 6001 C CA . VAL B 1 298 ? -16.812 3.352 -8.328 1 96.62 298 VAL B CA 1
ATOM 6002 C C . VAL B 1 298 ? -15.812 2.484 -7.574 1 96.62 298 VAL B C 1
ATOM 6004 O O . VAL B 1 298 ? -15.336 1.473 -8.094 1 96.62 298 VAL B O 1
ATOM 6007 N N . THR B 1 299 ? -15.445 2.818 -6.355 1 97.12 299 THR B N 1
ATOM 6008 C CA . THR B 1 299 ? -14.43 2.057 -5.645 1 97.12 299 THR B CA 1
ATOM 6009 C C . THR B 1 299 ? -15.031 1.319 -4.453 1 97.12 299 THR B C 1
ATOM 6011 O O . THR B 1 299 ? -14.438 0.374 -3.932 1 97.12 299 THR B O 1
ATOM 6014 N N . GLY B 1 300 ? -16.141 1.833 -3.971 1 96.12 300 GLY B N 1
ATOM 6015 C CA . GLY B 1 300 ? -16.734 1.292 -2.756 1 96.12 300 GLY B CA 1
ATOM 6016 C C . GLY B 1 300 ? -16.062 1.794 -1.492 1 96.12 300 GLY B C 1
ATOM 6017 O O . GLY B 1 300 ? -16.438 1.41 -0.385 1 96.12 300 GLY B O 1
ATOM 6018 N N . MET B 1 301 ? -15.141 2.693 -1.623 1 96.44 301 MET B N 1
ATOM 6019 C CA . MET B 1 301 ? -14.375 3.174 -0.477 1 96.44 301 MET B CA 1
ATOM 6020 C C . MET B 1 301 ? -14.961 4.469 0.068 1 96.44 301 MET B C 1
ATOM 6022 O O . MET B 1 301 ? -15.266 5.387 -0.695 1 96.44 301 MET B O 1
ATOM 6026 N N . ASP B 1 302 ? -15.031 4.504 1.394 1 92.81 302 ASP B N 1
ATOM 6027 C CA . ASP B 1 302 ? -15.523 5.691 2.08 1 92.81 302 ASP B CA 1
ATOM 6028 C C . ASP B 1 302 ? -14.375 6.492 2.691 1 92.81 302 ASP B C 1
ATOM 6030 O O . ASP B 1 302 ? -14.594 7.359 3.537 1 92.81 302 ASP B O 1
ATOM 6034 N N . PHE B 1 303 ? -13.266 6.164 2.393 1 95.88 303 PHE B N 1
ATOM 6035 C CA . PHE B 1 303 ? -12.047 6.723 2.971 1 95.88 303 PHE B CA 1
ATOM 6036 C C . PHE B 1 303 ? -10.953 6.832 1.919 1 95.88 303 PHE B C 1
ATOM 6038 O O . PHE B 1 303 ? -10.773 5.926 1.104 1 95.88 303 PHE B O 1
ATOM 6045 N N . TYR B 1 304 ? -10.242 7.93 1.856 1 96.81 304 TYR B N 1
ATOM 6046 C CA . TYR B 1 304 ? -9.266 8.102 0.785 1 96.81 304 TYR B CA 1
ATOM 6047 C C . TYR B 1 304 ? -7.969 8.688 1.319 1 96.81 304 TYR B C 1
ATOM 6049 O O . TYR B 1 304 ? -7.141 9.18 0.551 1 96.81 304 TYR B O 1
ATOM 6057 N N . PHE B 1 305 ? -7.707 8.703 2.676 1 98 305 PHE B N 1
ATOM 6058 C CA . PHE B 1 305 ? -6.488 9.25 3.254 1 98 305 PHE B CA 1
ATOM 6059 C C . PHE B 1 305 ? -5.383 8.203 3.291 1 98 305 PHE B C 1
ATOM 6061 O O . PHE B 1 305 ? -4.23 8.523 3.588 1 98 305 PHE B O 1
ATOM 6068 N N . ASN B 1 306 ? -5.668 6.988 2.998 1 98.56 306 ASN B N 1
ATOM 6069 C CA . ASN B 1 306 ? -4.797 5.824 2.875 1 98.56 306 ASN B CA 1
ATOM 6070 C C . ASN B 1 306 ? -5.488 4.68 2.143 1 98.56 306 ASN B C 1
ATOM 6072 O O . ASN B 1 306 ? -6.422 4.074 2.668 1 98.56 306 ASN B O 1
ATOM 6076 N N . TYR B 1 307 ? -5.035 4.352 0.964 1 98.12 307 TYR B N 1
ATOM 6077 C CA . TYR B 1 307 ? -5.863 3.492 0.128 1 98.12 307 TYR B CA 1
ATOM 6078 C C . TYR B 1 307 ? -5.762 2.039 0.57 1 98.12 307 TYR B C 1
ATOM 6080 O O . TYR B 1 307 ? -6.418 1.163 0.003 1 98.12 307 TYR B O 1
ATOM 6088 N N . LEU B 1 308 ? -5.008 1.703 1.675 1 98.31 308 LEU B N 1
ATOM 6089 C CA . LEU B 1 308 ? -5.051 0.372 2.271 1 98.31 308 LEU B CA 1
ATOM 6090 C C . LEU B 1 308 ? -6.336 0.171 3.062 1 98.31 308 LEU B C 1
ATOM 6092 O O . LEU B 1 308 ? -6.699 -0.961 3.389 1 98.31 308 LEU B O 1
ATOM 6096 N N . TYR B 1 309 ? -7.043 1.282 3.404 1 97.56 309 TYR B N 1
ATOM 6097 C CA . TYR B 1 309 ? -8.266 1.22 4.203 1 97.56 309 TYR B CA 1
ATOM 6098 C C . TYR B 1 309 ? -9.477 1.651 3.383 1 97.56 309 TYR B C 1
ATOM 6100 O O . TYR B 1 309 ? -9.438 2.682 2.707 1 97.56 309 TYR B O 1
ATOM 6108 N N . SER B 1 310 ? -10.555 0.893 3.469 1 96.75 310 SER B N 1
ATOM 6109 C CA . SER B 1 310 ? -11.773 1.257 2.76 1 96.75 310 SER B CA 1
ATOM 6110 C C . SER B 1 310 ? -12.656 2.172 3.607 1 96.75 310 SER B C 1
ATOM 6112 O O . SER B 1 310 ? -13.562 2.82 3.088 1 96.75 310 SER B O 1
ATOM 6114 N N . LYS B 1 311 ? -12.375 2.119 4.891 1 96.44 311 LYS B N 1
ATOM 6115 C CA . LYS B 1 311 ? -13.109 2.947 5.844 1 96.44 311 LYS B CA 1
ATOM 6116 C C . LYS B 1 311 ? -12.156 3.672 6.789 1 96.44 311 LYS B C 1
ATOM 6118 O O . LYS B 1 311 ? -11.016 3.232 6.992 1 96.44 311 LYS B O 1
ATOM 6123 N N . ARG B 1 312 ? -12.625 4.715 7.309 1 95.62 312 ARG B N 1
ATOM 6124 C CA . ARG B 1 312 ? -11.836 5.48 8.266 1 95.62 312 ARG B CA 1
ATOM 6125 C C . ARG B 1 312 ? -11.492 4.637 9.492 1 95.62 312 ARG B C 1
ATOM 6127 O O . ARG B 1 312 ? -12.375 4.023 10.102 1 95.62 312 ARG B O 1
ATOM 6134 N N . PRO B 1 313 ? -10.227 4.578 9.867 1 96.25 313 PRO B N 1
ATOM 6135 C CA . PRO B 1 313 ? -9.875 3.869 11.109 1 96.25 313 PRO B CA 1
ATOM 6136 C C . PRO B 1 313 ? -10.562 4.461 12.336 1 96.25 313 PRO B C 1
ATOM 6138 O O . PRO B 1 313 ? -10.625 5.684 12.484 1 96.25 313 PRO B O 1
ATOM 6141 N N . LYS B 1 314 ? -10.969 3.658 13.242 1 94.44 314 LYS B N 1
ATOM 6142 C CA . LYS B 1 314 ? -11.727 4.098 14.414 1 94.44 314 LYS B CA 1
ATOM 6143 C C . LYS B 1 314 ? -10.852 4.918 15.352 1 94.44 314 LYS B C 1
ATOM 6145 O O . LYS B 1 314 ? -11.328 5.848 16 1 94.44 314 LYS B O 1
ATOM 6150 N N . ASN B 1 315 ? -9.641 4.602 15.375 1 94.75 315 ASN B N 1
ATOM 6151 C CA . ASN B 1 315 ? -8.758 5.219 16.359 1 94.75 315 ASN B CA 1
ATOM 6152 C C . ASN B 1 315 ? -8.438 6.664 15.992 1 94.75 315 ASN B C 1
ATOM 6154 O O . ASN B 1 315 ? -7.805 7.383 16.766 1 94.75 315 ASN B O 1
ATOM 6158 N N . TYR B 1 316 ? -8.891 7.117 14.844 1 94.12 316 TYR B N 1
ATOM 6159 C CA . TYR B 1 316 ? -8.766 8.523 14.477 1 94.12 316 TYR B CA 1
ATOM 6160 C C . TYR B 1 316 ? -9.586 9.406 15.414 1 94.12 316 TYR B C 1
ATOM 6162 O O . TYR B 1 316 ? -9.289 10.594 15.578 1 94.12 316 TYR B O 1
ATOM 6170 N N . GLN B 1 317 ? -10.562 8.852 16.094 1 92.38 317 GLN B N 1
ATOM 6171 C CA . GLN B 1 317 ? -11.516 9.711 16.781 1 92.38 317 GLN B CA 1
ATOM 6172 C C . GLN B 1 317 ? -11.68 9.305 18.234 1 92.38 317 GLN B C 1
ATOM 6174 O O . GLN B 1 317 ? -12.602 9.758 18.906 1 92.38 317 GLN B O 1
ATOM 6179 N N . TYR B 1 318 ? -10.812 8.523 18.672 1 94.62 318 TYR B N 1
ATOM 6180 C CA . TYR B 1 318 ? -10.93 8.078 20.047 1 94.62 318 TYR B CA 1
ATOM 6181 C C . TYR B 1 318 ? -10.836 9.25 21.016 1 94.62 318 TYR B C 1
ATOM 6183 O O . TYR B 1 318 ? -11.406 9.219 22.109 1 94.62 318 TYR B O 1
ATOM 6191 N N . PHE B 1 319 ? -10.227 10.336 20.656 1 96.31 319 PHE B N 1
ATOM 6192 C CA . PHE B 1 319 ? -9.977 11.438 21.578 1 96.31 319 PHE B CA 1
ATOM 6193 C C . PHE B 1 319 ? -11.234 12.273 21.766 1 96.31 319 PHE B C 1
ATOM 6195 O O . PHE B 1 319 ? -11.312 13.078 22.703 1 96.31 319 PHE B O 1
ATOM 6202 N N . ASP B 1 320 ? -12.227 12.148 20.953 1 93.25 320 ASP B N 1
ATOM 6203 C CA . ASP B 1 320 ? -13.469 12.906 21.094 1 93.25 320 ASP B CA 1
ATOM 6204 C C . ASP B 1 320 ? -14.117 12.664 22.453 1 93.25 320 ASP B C 1
ATOM 6206 O O . ASP B 1 320 ? -14.484 13.617 23.141 1 93.25 320 ASP B O 1
ATOM 6210 N N . ALA B 1 321 ? -14.234 11.391 22.766 1 90.44 321 ALA B N 1
ATOM 6211 C CA . ALA B 1 321 ? -14.867 11.039 24.031 1 90.44 321 ALA B CA 1
ATOM 6212 C C . ALA B 1 321 ? -14.062 11.57 25.219 1 90.44 321 ALA B C 1
ATOM 6214 O O . ALA B 1 321 ? -14.633 11.984 26.234 1 90.44 321 ALA B O 1
ATOM 6215 N N . PHE B 1 322 ? -12.82 11.57 25.078 1 94.88 322 PHE B N 1
ATOM 6216 C CA . PHE B 1 322 ? -11.953 12.078 26.141 1 94.88 322 PHE B CA 1
ATOM 6217 C C . PHE B 1 322 ? -12.156 13.57 26.344 1 94.88 322 PHE B C 1
ATOM 6219 O O . PHE B 1 322 ? -12.266 14.039 27.484 1 94.88 322 PHE B O 1
ATOM 6226 N N . LEU B 1 323 ? -12.297 14.305 25.266 1 95.75 323 LEU B N 1
ATOM 6227 C CA . LEU B 1 323 ? -12.414 15.758 25.328 1 95.75 323 LEU B CA 1
ATOM 6228 C C . LEU B 1 323 ? -13.781 16.172 25.859 1 95.75 323 LEU B C 1
ATOM 6230 O O . LEU B 1 323 ? -13.969 17.312 26.266 1 95.75 323 LEU B O 1
ATOM 6234 N N . GLU B 1 324 ? -14.656 15.258 25.922 1 91.5 324 GLU B N 1
ATOM 6235 C CA . GLU B 1 324 ? -15.977 15.523 26.484 1 91.5 324 GLU B CA 1
ATOM 6236 C C . GLU B 1 324 ? -16 15.289 27.984 1 91.5 324 GLU B C 1
ATOM 6238 O O . GLU B 1 324 ? -16.922 15.734 28.672 1 91.5 324 GLU B O 1
ATOM 6243 N N . SER B 1 325 ? -15.07 14.664 28.5 1 93.56 325 SER B N 1
ATOM 6244 C CA . SER B 1 325 ? -15.062 14.336 29.922 1 93.56 325 SER B CA 1
ATOM 6245 C C . SER B 1 325 ? -14.836 15.578 30.781 1 93.56 325 SER B C 1
ATOM 6247 O O . SER B 1 325 ? -14.094 16.484 30.391 1 93.56 325 SER B O 1
ATOM 6249 N N . PRO B 1 326 ? -15.43 15.586 31.984 1 94.88 326 PRO B N 1
ATOM 6250 C CA . PRO B 1 326 ? -15.211 16.719 32.906 1 94.88 326 PRO B CA 1
ATOM 6251 C C . PRO B 1 326 ? -13.75 16.891 33.281 1 94.88 326 PRO B C 1
ATOM 6253 O O . PRO B 1 326 ? -13.258 18.016 33.375 1 94.88 326 PRO B O 1
ATOM 6256 N N . THR B 1 327 ? -13.109 15.836 33.438 1 94.44 327 THR B N 1
ATOM 6257 C CA . THR B 1 327 ? -11.695 15.867 33.812 1 94.44 327 THR B CA 1
ATOM 6258 C C . THR B 1 327 ? -10.867 16.594 32.75 1 94.44 327 THR B C 1
ATOM 6260 O O . THR B 1 327 ? -10.078 17.469 33.062 1 94.44 327 THR B O 1
ATOM 6263 N N . ALA B 1 328 ? -11.047 16.234 31.516 1 95.94 328 ALA B N 1
ATOM 6264 C CA . ALA B 1 328 ? -10.289 16.859 30.438 1 95.94 328 ALA B CA 1
ATOM 6265 C C . ALA B 1 328 ? -10.656 18.328 30.281 1 95.94 328 ALA B C 1
ATOM 6267 O O . ALA B 1 328 ? -9.773 19.172 30.109 1 95.94 328 ALA B O 1
ATOM 6268 N N . ARG B 1 329 ? -11.898 18.641 30.328 1 97.38 329 ARG B N 1
ATOM 6269 C CA . ARG B 1 329 ? -12.367 20 30.109 1 97.38 329 ARG B CA 1
ATOM 6270 C C . ARG B 1 329 ? -11.859 20.953 31.188 1 97.38 329 ARG B C 1
ATOM 6272 O O . ARG B 1 329 ? -11.453 22.078 30.906 1 97.38 329 ARG B O 1
ATOM 6279 N N . LYS B 1 330 ? -11.891 20.438 32.438 1 96.88 330 LYS B N 1
ATOM 6280 C CA . LYS B 1 330 ? -11.352 21.234 33.531 1 96.88 330 LYS B CA 1
ATOM 6281 C C . LYS B 1 330 ? -9.844 21.422 33.406 1 96.88 330 LYS B C 1
ATOM 6283 O O . LYS B 1 330 ? -9.336 22.531 33.562 1 96.88 330 LYS B O 1
ATOM 6288 N N . ALA B 1 331 ? -9.195 20.391 33.094 1 97.31 331 ALA B N 1
ATOM 6289 C CA . ALA B 1 331 ? -7.742 20.422 32.969 1 97.31 331 ALA B CA 1
ATOM 6290 C C . ALA B 1 331 ? -7.297 21.359 31.859 1 97.31 331 ALA B C 1
ATOM 6292 O O . ALA B 1 331 ? -6.258 22 31.953 1 97.31 331 ALA B O 1
ATOM 6293 N N . LEU B 1 332 ? -8.094 21.469 30.797 1 98.38 332 LEU B N 1
ATOM 6294 C CA . LEU B 1 332 ? -7.715 22.219 29.594 1 98.38 332 LEU B CA 1
ATOM 6295 C C . LEU B 1 332 ? -8.266 23.641 29.625 1 98.38 332 LEU B C 1
ATOM 6297 O O . LEU B 1 332 ? -7.992 24.438 28.734 1 98.38 332 LEU B O 1
ATOM 6301 N N . HIS B 1 333 ? -9.039 23.938 30.578 1 98.25 333 HIS B N 1
ATOM 6302 C CA . HIS B 1 333 ? -9.594 25.266 30.781 1 98.25 333 HIS B CA 1
ATOM 6303 C C . HIS B 1 333 ? -10.539 25.656 29.656 1 98.25 333 HIS B C 1
ATOM 6305 O O . HIS B 1 333 ? -10.492 26.766 29.141 1 98.25 333 HIS B O 1
ATOM 6311 N N . VAL B 1 334 ? -11.352 24.672 29.203 1 98.5 334 VAL B N 1
ATOM 6312 C CA . VAL B 1 334 ? -12.227 24.969 28.078 1 98.5 334 VAL B CA 1
ATOM 6313 C C . VAL B 1 334 ? -13.664 25.125 28.562 1 98.5 334 VAL B C 1
ATOM 6315 O O . VAL B 1 334 ? -14.531 25.609 27.828 1 98.5 334 VAL B O 1
ATOM 6318 N N . GLY B 1 335 ? -13.922 24.75 29.797 1 96.94 335 GLY B N 1
ATOM 6319 C CA . GLY B 1 335 ? -15.266 24.859 30.328 1 96.94 335 GLY B CA 1
ATOM 6320 C C . GLY B 1 335 ? -16.297 24.125 29.484 1 96.94 335 GLY B C 1
ATOM 6321 O O . GLY B 1 335 ? -16.078 23 29.047 1 96.94 335 GLY B O 1
ATOM 6322 N N . ASN B 1 336 ? -17.453 24.75 29.312 1 95.5 336 ASN B N 1
ATOM 6323 C CA . ASN B 1 336 ? -18.562 24.125 28.609 1 95.5 336 ASN B CA 1
ATOM 6324 C C . ASN B 1 336 ? -18.578 24.516 27.125 1 95.5 336 ASN B C 1
ATOM 6326 O O . ASN B 1 336 ? -19.594 24.375 26.453 1 95.5 336 ASN B O 1
ATOM 6330 N N . ARG B 1 337 ? -17.453 25.047 26.656 1 96.5 337 ARG B N 1
ATOM 6331 C CA . ARG B 1 337 ? -17.391 25.406 25.25 1 96.5 337 ARG B CA 1
ATOM 6332 C C . ARG B 1 337 ? -17.562 24.188 24.344 1 96.5 337 ARG B C 1
ATOM 6334 O O . ARG B 1 337 ? -17.062 23.109 24.656 1 96.5 337 ARG B O 1
ATOM 6341 N N . THR B 1 338 ? -18.25 24.391 23.25 1 95.44 338 THR B N 1
ATOM 6342 C CA . THR B 1 338 ? -18.531 23.312 22.312 1 95.44 338 THR B CA 1
ATOM 6343 C C . THR B 1 338 ? -17.266 22.891 21.562 1 95.44 338 THR B C 1
ATOM 6345 O O . THR B 1 338 ? -16.469 23.75 21.156 1 95.44 338 THR B O 1
ATOM 6348 N N . PHE B 1 339 ? -17.141 21.578 21.438 1 97.06 339 PHE B N 1
ATOM 6349 C CA . PHE B 1 339 ? -16.031 21.016 20.688 1 97.06 339 PHE B CA 1
ATOM 6350 C C . PHE B 1 339 ? -16.516 20.438 19.359 1 97.06 339 PHE B C 1
ATOM 6352 O O . PHE B 1 339 ? -17.578 19.797 19.312 1 97.06 339 PHE B O 1
ATOM 6359 N N . THR B 1 340 ? -15.766 20.719 18.297 1 95.25 340 THR B N 1
ATOM 6360 C CA . THR B 1 340 ? -16.031 20.125 17 1 95.25 340 THR B CA 1
ATOM 6361 C C . THR B 1 340 ? -14.742 19.594 16.375 1 95.25 340 THR B C 1
ATOM 6363 O O . THR B 1 340 ? -13.766 20.344 16.234 1 95.25 340 THR B O 1
ATOM 6366 N N . ASP B 1 341 ? -14.805 18.344 16.016 1 94.56 341 ASP B N 1
ATOM 6367 C CA . ASP B 1 341 ? -13.633 17.75 15.375 1 94.56 341 ASP B CA 1
ATOM 6368 C C . ASP B 1 341 ? -13.328 18.438 14.047 1 94.56 341 ASP B C 1
ATOM 6370 O O . ASP B 1 341 ? -12.242 19 13.859 1 94.56 341 ASP B O 1
ATOM 6374 N N . THR B 1 342 ? -14.211 18.359 13.117 1 95.25 342 THR B N 1
ATOM 6375 C CA . THR B 1 342 ? -14.188 19.125 11.875 1 95.25 342 THR B CA 1
ATOM 6376 C C . THR B 1 342 ? -15.461 19.953 11.719 1 95.25 342 THR B C 1
ATOM 6378 O O . THR B 1 342 ? -16.562 19.406 11.609 1 95.25 342 THR B O 1
ATOM 6381 N N . SER B 1 343 ? -15.297 21.25 11.609 1 97 343 SER B N 1
ATOM 6382 C CA . SER B 1 343 ? -16.422 22.172 11.641 1 97 343 SER B CA 1
ATOM 6383 C C . SER B 1 343 ? -17.031 22.375 10.258 1 97 343 SER B C 1
ATOM 6385 O O . SER B 1 343 ? -16.391 22.953 9.375 1 97 343 SER B O 1
ATOM 6387 N N . LYS B 1 344 ? -18.266 22.016 10.156 1 95.81 344 LYS B N 1
ATOM 6388 C CA . LYS B 1 344 ? -18.984 22.234 8.898 1 95.81 344 LYS B CA 1
ATOM 6389 C C . LYS B 1 344 ? -19.219 23.719 8.656 1 95.81 344 LYS B C 1
ATOM 6391 O O . LYS B 1 344 ? -19.219 24.172 7.504 1 95.81 344 LYS B O 1
ATOM 6396 N N . VAL B 1 345 ? -19.422 24.438 9.719 1 97.12 345 VAL B N 1
ATOM 6397 C CA . VAL B 1 345 ? -19.672 25.859 9.594 1 97.12 345 VAL B CA 1
ATOM 6398 C C . VAL B 1 345 ? -18.422 26.547 9.031 1 97.12 345 VAL B C 1
ATOM 6400 O O . VAL B 1 345 ? -18.516 27.391 8.141 1 97.12 345 VAL B O 1
ATOM 6403 N N . VAL B 1 346 ? -17.297 26.188 9.555 1 97.88 346 VAL B N 1
ATOM 6404 C CA . VAL B 1 346 ? -16.031 26.734 9.047 1 97.88 346 VAL B CA 1
ATOM 6405 C C . VAL B 1 346 ? -15.898 26.406 7.559 1 97.88 346 VAL B C 1
ATOM 6407 O O . VAL B 1 346 ? -15.523 27.266 6.758 1 97.88 346 VAL B O 1
ATOM 6410 N N . GLN B 1 347 ? -16.203 25.188 7.188 1 97.25 347 GLN B N 1
ATOM 6411 C CA . GLN B 1 347 ? -16.109 24.75 5.797 1 97.25 347 GLN B CA 1
ATOM 6412 C C . GLN B 1 347 ? -17.031 25.578 4.906 1 97.25 347 GLN B C 1
ATOM 6414 O O . GLN B 1 347 ? -16.656 25.953 3.795 1 97.25 347 GLN B O 1
ATOM 6419 N N . GLU B 1 348 ? -18.203 25.891 5.391 1 97.06 348 GLU B N 1
ATOM 6420 C CA . GLU B 1 348 ? -19.156 26.688 4.629 1 97.06 348 GLU B CA 1
ATOM 6421 C C . GLU B 1 348 ? -18.625 28.109 4.387 1 97.06 348 GLU B C 1
ATOM 6423 O O . GLU B 1 348 ? -18.781 28.656 3.293 1 97.06 348 GLU B O 1
ATOM 6428 N N . TYR B 1 349 ? -18.031 28.656 5.34 1 97.56 349 TYR B N 1
ATOM 6429 C CA . TYR B 1 349 ? -17.594 30.047 5.227 1 97.56 349 TYR B CA 1
ATOM 6430 C C . TYR B 1 349 ? -16.328 30.156 4.387 1 97.56 349 TYR B C 1
ATOM 6432 O O . TYR B 1 349 ? -16.031 31.203 3.834 1 97.56 349 TYR B O 1
ATOM 6440 N N . LEU B 1 350 ? -15.617 29.062 4.25 1 97.19 350 LEU B N 1
ATOM 6441 C CA . LEU B 1 350 ? -14.375 29.078 3.49 1 97.19 350 LEU B CA 1
ATOM 6442 C C . LEU B 1 350 ? -14.578 28.5 2.094 1 97.19 350 LEU B C 1
ATOM 6444 O O . LEU B 1 350 ? -13.633 28.422 1.309 1 97.19 350 LEU B O 1
ATOM 6448 N N . LYS B 1 351 ? -15.766 28.141 1.708 1 95.88 351 LYS B N 1
ATOM 6449 C CA . LYS B 1 351 ? -16.078 27.406 0.483 1 95.88 351 LYS B CA 1
ATOM 6450 C C . LYS B 1 351 ? -15.719 28.234 -0.753 1 95.88 351 LYS B C 1
ATOM 6452 O O . LYS B 1 351 ? -15.258 27.688 -1.76 1 95.88 351 LYS B O 1
ATOM 6457 N N . GLU B 1 352 ? -15.891 29.531 -0.736 1 95.06 352 GLU B N 1
ATOM 6458 C CA . GLU B 1 352 ? -15.727 30.391 -1.902 1 95.06 352 GLU B CA 1
ATOM 6459 C C . GLU B 1 352 ? -14.273 30.438 -2.359 1 95.06 352 GLU B C 1
ATOM 6461 O O . GLU B 1 352 ? -14 30.594 -3.551 1 95.06 352 GLU B O 1
ATOM 6466 N N . ASN B 1 353 ? -13.367 30.266 -1.405 1 92.94 353 ASN B N 1
ATOM 6467 C CA . ASN B 1 353 ? -11.953 30.375 -1.742 1 92.94 353 ASN B CA 1
ATOM 6468 C C . ASN B 1 353 ? -11.234 29.031 -1.59 1 92.94 353 ASN B C 1
ATOM 6470 O O . ASN B 1 353 ? -10.008 28.969 -1.606 1 92.94 353 ASN B O 1
ATOM 6474 N N . TYR B 1 354 ? -11.992 28.031 -1.506 1 96.56 354 TYR B N 1
ATOM 6475 C CA . TYR B 1 354 ? -11.43 26.719 -1.281 1 96.56 354 TYR B CA 1
ATOM 6476 C C . TYR B 1 354 ? -10.484 26.328 -2.41 1 96.56 354 TYR B C 1
ATOM 6478 O O . TYR B 1 354 ? -9.43 25.719 -2.172 1 96.56 354 TYR B O 1
ATOM 6486 N N . MET B 1 355 ? -10.812 26.688 -3.652 1 97.94 355 MET B N 1
ATOM 6487 C CA . MET B 1 355 ? -10.047 26.25 -4.812 1 97.94 355 MET B CA 1
ATOM 6488 C C . MET B 1 355 ? -9.055 27.328 -5.254 1 97.94 355 MET B C 1
ATOM 6490 O O . MET B 1 355 ? -8.422 27.203 -6.305 1 97.94 355 MET B O 1
ATOM 6494 N N . ALA B 1 356 ? -8.898 28.375 -4.449 1 97.62 356 ALA B N 1
ATOM 6495 C CA . ALA B 1 356 ? -7.879 29.391 -4.723 1 97.62 356 ALA B CA 1
ATOM 6496 C C . ALA B 1 356 ? -6.488 28.891 -4.359 1 97.62 356 ALA B C 1
ATOM 6498 O O . ALA B 1 356 ? -6.34 28.047 -3.467 1 97.62 356 ALA B O 1
ATOM 6499 N N . SER B 1 357 ? -5.477 29.453 -5.059 1 98.44 357 SER B N 1
ATOM 6500 C CA . SER B 1 357 ? -4.102 29 -4.887 1 98.44 357 SER B CA 1
ATOM 6501 C C . SER B 1 357 ? -3.408 29.734 -3.748 1 98.44 357 SER B C 1
ATOM 6503 O O . SER B 1 357 ? -3.629 30.922 -3.551 1 98.44 357 SER B O 1
ATOM 6505 N N . ALA B 1 358 ? -2.594 29.062 -3.002 1 98.62 358 ALA B N 1
ATOM 6506 C CA . ALA B 1 358 ? -1.679 29.656 -2.029 1 98.62 358 ALA B CA 1
ATOM 6507 C C . ALA B 1 358 ? -0.24 29.625 -2.537 1 98.62 358 ALA B C 1
ATOM 6509 O O . ALA B 1 358 ? 0.695 29.922 -1.791 1 98.62 358 ALA B O 1
ATOM 6510 N N . LYS B 1 359 ? 0.005 29.297 -3.803 1 98.62 359 LYS B N 1
ATOM 6511 C CA . LYS B 1 359 ? 1.315 29.141 -4.426 1 98.62 359 LYS B CA 1
ATOM 6512 C C . LYS B 1 359 ? 2.135 30.422 -4.316 1 98.62 359 LYS B C 1
ATOM 6514 O O . LYS B 1 359 ? 3.33 30.375 -4.016 1 98.62 359 LYS B O 1
ATOM 6519 N N . PRO B 1 360 ? 1.557 31.625 -4.488 1 98.25 360 PRO B N 1
ATOM 6520 C CA . PRO B 1 360 ? 2.365 32.844 -4.41 1 98.25 360 PRO B CA 1
ATOM 6521 C C . PRO B 1 360 ? 3.031 33.031 -3.047 1 98.25 360 PRO B C 1
ATOM 6523 O O . PRO B 1 360 ? 4.145 33.562 -2.963 1 98.25 360 PRO B O 1
ATOM 6526 N N . TYR B 1 361 ? 2.344 32.562 -1.971 1 98.56 361 TYR B N 1
ATOM 6527 C CA . TYR B 1 361 ? 2.951 32.656 -0.647 1 98.56 361 TYR B CA 1
ATOM 6528 C C . TYR B 1 361 ? 4.188 31.766 -0.551 1 98.56 361 TYR B C 1
ATOM 6530 O O . TYR B 1 361 ? 5.215 32.188 -0.008 1 98.56 361 TYR B O 1
ATOM 6538 N N . VAL B 1 362 ? 4.07 30.578 -1.091 1 98.81 362 VAL B N 1
ATOM 6539 C CA . VAL B 1 362 ? 5.195 29.656 -1.058 1 98.81 362 VAL B CA 1
ATOM 6540 C C . VAL B 1 362 ? 6.367 30.219 -1.852 1 98.81 362 VAL B C 1
ATOM 6542 O O . VAL B 1 362 ? 7.516 30.172 -1.402 1 98.81 362 VAL B O 1
ATOM 6545 N N . GLU B 1 363 ? 6.098 30.781 -3.023 1 98.5 363 GLU B N 1
ATOM 6546 C CA . GLU B 1 363 ? 7.129 31.359 -3.883 1 98.5 363 GLU B CA 1
ATOM 6547 C C . GLU B 1 363 ? 7.836 32.531 -3.195 1 98.5 363 GLU B C 1
ATOM 6549 O O . GLU B 1 363 ? 9.047 32.688 -3.354 1 98.5 363 GLU B O 1
ATOM 6554 N N . ALA B 1 364 ? 7.113 33.25 -2.404 1 97.81 364 ALA B N 1
ATOM 6555 C CA . ALA B 1 364 ? 7.699 34.375 -1.674 1 97.81 364 ALA B CA 1
ATOM 6556 C C . ALA B 1 364 ? 8.602 33.875 -0.549 1 97.81 364 ALA B C 1
ATOM 6558 O O . ALA B 1 364 ? 9.625 34.5 -0.245 1 97.81 364 ALA B O 1
ATOM 6559 N N . LEU B 1 365 ? 8.297 32.781 0.044 1 98.69 365 LEU B N 1
ATOM 6560 C CA . LEU B 1 365 ? 8.961 32.312 1.25 1 98.69 365 LEU B CA 1
ATOM 6561 C C . LEU B 1 365 ? 10.18 31.469 0.898 1 98.69 365 LEU B C 1
ATOM 6563 O O . LEU B 1 365 ? 11.164 31.453 1.637 1 98.69 365 LEU B O 1
ATOM 6567 N N . ILE B 1 366 ? 10.062 30.75 -0.221 1 98.19 366 ILE B N 1
ATOM 6568 C CA . ILE B 1 366 ? 11.023 29.703 -0.561 1 98.19 366 ILE B CA 1
ATOM 6569 C C . ILE B 1 366 ? 12.398 30.328 -0.807 1 98.19 366 ILE B C 1
ATOM 6571 O O . ILE B 1 366 ? 13.422 29.641 -0.691 1 98.19 366 ILE B O 1
ATOM 6575 N N . GLU B 1 367 ? 12.5 31.594 -1.075 1 96.44 367 GLU B N 1
ATOM 6576 C CA . GLU B 1 367 ? 13.75 32.312 -1.32 1 96.44 367 GLU B CA 1
ATOM 6577 C C . GLU B 1 367 ? 14.453 32.656 -0.01 1 96.44 367 GLU B C 1
ATOM 6579 O O . GLU B 1 367 ? 15.664 32.875 0.011 1 96.44 367 GLU B O 1
ATOM 6584 N N . LYS B 1 368 ? 13.719 32.625 1.063 1 97.81 368 LYS B N 1
ATOM 6585 C CA . LYS B 1 368 ? 14.227 33.25 2.295 1 97.81 368 LYS B CA 1
ATOM 6586 C C . LYS B 1 368 ? 14.305 32.219 3.418 1 97.81 368 LYS B C 1
ATOM 6588 O O . LYS B 1 368 ? 15.141 32.312 4.312 1 97.81 368 LYS B O 1
ATOM 6593 N N . TYR B 1 369 ? 13.469 31.266 3.389 1 98.75 369 TYR B N 1
ATOM 6594 C CA . TYR B 1 369 ? 13.281 30.359 4.52 1 98.75 369 TYR B CA 1
ATOM 6595 C C . TYR B 1 369 ? 13.414 28.906 4.086 1 98.75 369 TYR B C 1
ATOM 6597 O O . TYR B 1 369 ? 13.375 28.594 2.893 1 98.75 369 TYR B O 1
ATOM 6605 N N . LYS B 1 370 ? 13.602 28.016 5.094 1 98.69 370 LYS B N 1
ATOM 6606 C CA . LYS B 1 370 ? 13.484 26.578 4.824 1 98.69 370 LYS B CA 1
ATOM 6607 C C . LYS B 1 370 ? 12.047 26.203 4.492 1 98.69 370 LYS B C 1
ATOM 6609 O O . LYS B 1 370 ? 11.117 26.594 5.191 1 98.69 370 LYS B O 1
ATOM 6614 N N . VAL B 1 371 ? 11.875 25.469 3.391 1 98.88 371 VAL B N 1
ATOM 6615 C CA . VAL B 1 371 ? 10.562 24.984 2.996 1 98.88 371 VAL B CA 1
ATOM 6616 C C . VAL B 1 371 ? 10.609 23.469 2.791 1 98.88 371 VAL B C 1
ATOM 6618 O O . VAL B 1 371 ? 11.414 22.969 2.002 1 98.88 371 VAL B O 1
ATOM 6621 N N . MET B 1 372 ? 9.797 22.734 3.482 1 98.88 372 MET B N 1
ATOM 6622 C CA . MET B 1 372 ? 9.672 21.297 3.258 1 98.88 372 MET B CA 1
ATOM 6623 C C . MET B 1 372 ? 8.242 20.922 2.883 1 98.88 372 MET B C 1
ATOM 6625 O O . MET B 1 372 ? 7.297 21.328 3.564 1 98.88 372 MET B O 1
ATOM 6629 N N . LEU B 1 373 ? 8.117 20.266 1.815 1 98.88 373 LEU B N 1
ATOM 6630 C CA . LEU B 1 373 ? 6.875 19.625 1.402 1 98.88 373 LEU B CA 1
ATOM 6631 C C . LEU B 1 373 ? 7.008 18.109 1.438 1 98.88 373 LEU B C 1
ATOM 6633 O O . LEU B 1 373 ? 7.902 17.531 0.807 1 98.88 373 LEU B O 1
ATOM 6637 N N . TYR B 1 374 ? 6.156 17.438 2.195 1 98.81 374 TYR B N 1
ATOM 6638 C CA . TYR B 1 374 ? 6.238 15.984 2.258 1 98.81 374 TYR B CA 1
ATOM 6639 C C . TYR B 1 374 ? 4.879 15.344 2.006 1 98.81 374 TYR B C 1
ATOM 6641 O O . TYR B 1 374 ? 3.84 15.969 2.254 1 98.81 374 TYR B O 1
ATOM 6649 N N . SER B 1 375 ? 4.875 14.164 1.452 1 98.81 375 SER B N 1
ATOM 6650 C CA . SER B 1 375 ? 3.67 13.422 1.108 1 98.81 375 SER B CA 1
ATOM 6651 C C . SER B 1 375 ? 3.797 11.953 1.505 1 98.81 375 SER B C 1
ATOM 6653 O O . SER B 1 375 ? 4.867 11.359 1.363 1 98.81 375 SER B O 1
ATOM 6655 N N . GLY B 1 376 ? 2.682 11.445 2.066 1 98.88 376 GLY B N 1
ATOM 6656 C CA . GLY B 1 376 ? 2.604 10 2.221 1 98.88 376 GLY B CA 1
ATOM 6657 C C . GLY B 1 376 ? 2.33 9.273 0.916 1 98.88 376 GLY B C 1
ATOM 6658 O O . GLY B 1 376 ? 1.493 9.711 0.121 1 98.88 376 GLY B O 1
ATOM 6659 N N . GLN B 1 377 ? 2.957 8.188 0.726 1 98.81 377 GLN B N 1
ATOM 6660 C CA . GLN B 1 377 ? 2.918 7.414 -0.513 1 98.81 377 GLN B CA 1
ATOM 6661 C C . GLN B 1 377 ? 1.513 6.887 -0.787 1 98.81 377 GLN B C 1
ATOM 6663 O O . GLN B 1 377 ? 1.117 6.727 -1.943 1 98.81 377 GLN B O 1
ATOM 6668 N N . LEU B 1 378 ? 0.747 6.648 0.23 1 98.88 378 LEU B N 1
ATOM 6669 C CA . LEU B 1 378 ? -0.511 5.918 0.113 1 98.88 378 LEU B CA 1
ATOM 6670 C C . LEU B 1 378 ? -1.699 6.875 0.151 1 98.88 378 LEU B C 1
ATOM 6672 O O . LEU B 1 378 ? -2.85 6.438 0.228 1 98.88 378 LEU B O 1
ATOM 6676 N N . ASP B 1 379 ? -1.436 8.172 0.045 1 98.75 379 ASP B N 1
ATOM 6677 C CA . ASP B 1 379 ? -2.469 9.203 0.102 1 98.75 379 ASP B CA 1
ATOM 6678 C C . ASP B 1 379 ? -3.174 9.352 -1.245 1 98.75 379 ASP B C 1
ATOM 6680 O O . ASP B 1 379 ? -2.521 9.5 -2.279 1 98.75 379 ASP B O 1
ATOM 6684 N N . ILE B 1 380 ? -4.484 9.367 -1.192 1 98.31 380 ILE B N 1
ATOM 6685 C CA . ILE B 1 380 ? -5.262 9.625 -2.4 1 98.31 380 ILE B CA 1
ATOM 6686 C C . ILE B 1 380 ? -5.652 11.102 -2.453 1 98.31 380 ILE B C 1
ATOM 6688 O O . ILE B 1 380 ? -5.684 11.703 -3.529 1 98.31 380 ILE B O 1
ATOM 6692 N N . SER B 1 381 ? -5.93 11.688 -1.319 1 97.38 381 SER B N 1
ATOM 6693 C CA . SER B 1 381 ? -6.48 13.039 -1.22 1 97.38 381 SER B CA 1
ATOM 6694 C C . SER B 1 381 ? -5.531 14.062 -1.824 1 97.38 381 SER B C 1
ATOM 6696 O O . SER B 1 381 ? -5.957 14.93 -2.598 1 97.38 381 SER B O 1
ATOM 6698 N N . VAL B 1 382 ? -4.355 14.031 -1.418 1 98.19 382 VAL B N 1
ATOM 6699 C CA . VAL B 1 382 ? -3.262 14.805 -1.99 1 98.19 382 VAL B CA 1
ATOM 6700 C C . VAL B 1 382 ? -2.094 13.883 -2.326 1 98.19 382 VAL B C 1
ATOM 6702 O O . VAL B 1 382 ? -1.041 13.945 -1.686 1 98.19 382 VAL B O 1
ATOM 6705 N N . ALA B 1 383 ? -2.301 13.148 -3.373 1 98.44 383 ALA B N 1
ATOM 6706 C CA . ALA B 1 383 ? -1.321 12.133 -3.75 1 98.44 383 ALA B CA 1
ATOM 6707 C C . ALA B 1 383 ? 0.027 12.766 -4.082 1 98.44 383 ALA B C 1
ATOM 6709 O O . ALA B 1 383 ? 0.087 13.914 -4.531 1 98.44 383 ALA B O 1
ATOM 6710 N N . TYR B 1 384 ? 1.068 12 -3.822 1 98.56 384 TYR B N 1
ATOM 6711 C CA . TYR B 1 384 ? 2.432 12.469 -4.039 1 98.56 384 TYR B CA 1
ATOM 6712 C C . TYR B 1 384 ? 2.598 13.031 -5.445 1 98.56 384 TYR B C 1
ATOM 6714 O O . TYR B 1 384 ? 3.18 14.102 -5.629 1 98.56 384 TYR B O 1
ATOM 6722 N N . PRO B 1 385 ? 2.119 12.367 -6.551 1 98.38 385 PRO B N 1
ATOM 6723 C CA . PRO B 1 385 ? 2.307 12.93 -7.895 1 98.38 385 PRO B CA 1
ATOM 6724 C C . PRO B 1 385 ? 1.613 14.273 -8.078 1 98.38 385 PRO B C 1
ATOM 6726 O O . PRO B 1 385 ? 2.051 15.094 -8.891 1 98.38 385 PRO B O 1
ATOM 6729 N N . LEU B 1 386 ? 0.569 14.523 -7.379 1 98.38 386 LEU B N 1
ATOM 6730 C CA . LEU B 1 386 ? -0.087 15.828 -7.438 1 98.38 386 LEU B CA 1
ATOM 6731 C C . LEU B 1 386 ? 0.801 16.906 -6.84 1 98.38 386 LEU B C 1
ATOM 6733 O O . LEU B 1 386 ? 0.875 18.016 -7.367 1 98.38 386 LEU B O 1
ATOM 6737 N N . THR B 1 387 ? 1.388 16.578 -5.688 1 98.69 387 THR B N 1
ATOM 6738 C CA . THR B 1 387 ? 2.344 17.484 -5.078 1 98.69 387 THR B CA 1
ATOM 6739 C C . THR B 1 387 ? 3.523 17.75 -6.012 1 98.69 387 THR B C 1
ATOM 6741 O O . THR B 1 387 ? 3.988 18.875 -6.137 1 98.69 387 THR B O 1
ATOM 6744 N N . GLU B 1 388 ? 3.943 16.703 -6.695 1 97.88 388 GLU B N 1
ATOM 6745 C CA . GLU B 1 388 ? 5.02 16.844 -7.672 1 97.88 388 GLU B CA 1
ATOM 6746 C C . GLU B 1 388 ? 4.625 17.797 -8.789 1 97.88 388 GLU B C 1
ATOM 6748 O O . GLU B 1 388 ? 5.453 18.578 -9.273 1 97.88 388 GLU B O 1
ATOM 6753 N N . ASN B 1 389 ? 3.459 17.672 -9.273 1 98.25 389 ASN B N 1
ATOM 6754 C CA . ASN B 1 389 ? 2.963 18.578 -10.305 1 98.25 389 ASN B CA 1
ATOM 6755 C C . ASN B 1 389 ? 3.027 20.031 -9.836 1 98.25 389 ASN B C 1
ATOM 6757 O O . ASN B 1 389 ? 3.492 20.906 -10.57 1 98.25 389 ASN B O 1
ATOM 6761 N N . PHE B 1 390 ? 2.588 20.266 -8.656 1 98.69 390 PHE B N 1
ATOM 6762 C CA . PHE B 1 390 ? 2.637 21.609 -8.078 1 98.69 390 PHE B CA 1
ATOM 6763 C C . PHE B 1 390 ? 4.074 22.109 -7.996 1 98.69 390 PHE B C 1
ATOM 6765 O O . PHE B 1 390 ? 4.379 23.203 -8.469 1 98.69 390 PHE B O 1
ATOM 6772 N N . ILE B 1 391 ? 4.914 21.297 -7.414 1 98.56 391 ILE B N 1
ATOM 6773 C CA . ILE B 1 391 ? 6.309 21.688 -7.207 1 98.56 391 ILE B CA 1
ATOM 6774 C C . ILE B 1 391 ? 6.941 22.062 -8.539 1 98.56 391 ILE B C 1
ATOM 6776 O O . ILE B 1 391 ? 7.699 23.047 -8.617 1 98.56 391 ILE B O 1
ATOM 6780 N N . SER B 1 392 ? 6.594 21.375 -9.57 1 97.38 392 SER B N 1
ATOM 6781 C CA . SER B 1 392 ? 7.184 21.594 -10.883 1 97.38 392 SER B CA 1
ATOM 6782 C C . SER B 1 392 ? 6.77 22.953 -11.453 1 97.38 392 SER B C 1
ATOM 6784 O O . SER B 1 392 ? 7.375 23.438 -12.414 1 97.38 392 SER B O 1
ATOM 6786 N N . THR B 1 393 ? 5.754 23.547 -10.898 1 98 393 THR B N 1
ATOM 6787 C CA . THR B 1 393 ? 5.266 24.828 -11.422 1 98 393 THR B CA 1
ATOM 6788 C C . THR B 1 393 ? 5.777 25.984 -10.578 1 98 393 THR B C 1
ATOM 6790 O O . THR B 1 393 ? 5.559 27.156 -10.922 1 98 393 THR B O 1
ATOM 6793 N N . LEU B 1 394 ? 6.43 25.719 -9.469 1 98.12 394 LEU B N 1
ATOM 6794 C CA . LEU B 1 394 ? 6.926 26.766 -8.586 1 98.12 394 LEU B CA 1
ATOM 6795 C C . LEU B 1 394 ? 7.953 27.641 -9.305 1 98.12 394 LEU B C 1
ATOM 6797 O O . LEU B 1 394 ? 8.859 27.109 -9.961 1 98.12 394 LEU B O 1
ATOM 6801 N N . GLN B 1 395 ? 7.797 28.922 -9.18 1 97.88 395 GLN B N 1
ATOM 6802 C CA . GLN B 1 395 ? 8.781 29.859 -9.695 1 97.88 395 GLN B CA 1
ATOM 6803 C C . GLN B 1 395 ? 9.703 30.359 -8.586 1 97.88 395 GLN B C 1
ATOM 6805 O O . GLN B 1 395 ? 9.266 31.078 -7.684 1 97.88 395 GLN B O 1
ATOM 6810 N N . TRP B 1 396 ? 10.898 30.078 -8.648 1 97.5 396 TRP B N 1
ATOM 6811 C CA . TRP B 1 396 ? 11.922 30.469 -7.684 1 97.5 396 TRP B CA 1
ATOM 6812 C C . TRP B 1 396 ? 13.32 30.188 -8.227 1 97.5 396 TRP B C 1
ATOM 6814 O O . TRP B 1 396 ? 13.469 29.547 -9.273 1 97.5 396 TRP B O 1
ATOM 6824 N N . SER B 1 397 ? 14.352 30.562 -7.656 1 97.88 397 SER B N 1
ATOM 6825 C CA . SER B 1 397 ? 15.719 30.516 -8.156 1 97.88 397 SER B CA 1
ATOM 6826 C C . SER B 1 397 ? 16.219 29.078 -8.258 1 97.88 397 SER B C 1
ATOM 6828 O O . SER B 1 397 ? 17.109 28.781 -9.062 1 97.88 397 SER B O 1
ATOM 6830 N N . GLY B 1 398 ? 15.656 28.156 -7.52 1 97.75 398 GLY B N 1
ATOM 6831 C CA . GLY B 1 398 ? 16.125 26.781 -7.52 1 97.75 398 GLY B CA 1
ATOM 6832 C C . GLY B 1 398 ? 15.297 25.875 -8.398 1 97.75 398 GLY B C 1
ATOM 6833 O O . GLY B 1 398 ? 15.539 24.656 -8.453 1 97.75 398 GLY B O 1
ATOM 6834 N N . ALA B 1 399 ? 14.367 26.391 -9.133 1 97.38 399 ALA B N 1
ATOM 6835 C CA . ALA B 1 399 ? 13.43 25.578 -9.898 1 97.38 399 ALA B CA 1
ATOM 6836 C C . ALA B 1 399 ? 14.148 24.703 -10.922 1 97.38 399 ALA B C 1
ATOM 6838 O O . ALA B 1 399 ? 13.867 23.516 -11.055 1 97.38 399 ALA B O 1
ATOM 6839 N N . LYS B 1 400 ? 15.055 25.25 -11.688 1 96.94 400 LYS B N 1
ATOM 6840 C CA . LYS B 1 400 ? 15.797 24.5 -12.703 1 96.94 400 LYS B CA 1
ATOM 6841 C C . LYS B 1 400 ? 16.672 23.422 -12.07 1 96.94 400 LYS B C 1
ATOM 6843 O O . LYS B 1 400 ? 16.703 22.281 -12.555 1 96.94 400 LYS B O 1
ATOM 6848 N N . ALA B 1 401 ? 17.344 23.797 -11.008 1 97.5 401 ALA B N 1
ATOM 6849 C CA . ALA B 1 401 ? 18.219 22.844 -10.312 1 97.5 401 ALA B CA 1
ATOM 6850 C C . ALA B 1 401 ? 17.422 21.656 -9.789 1 97.5 401 ALA B C 1
ATOM 6852 O O . ALA B 1 401 ? 17.922 20.531 -9.758 1 97.5 401 ALA B O 1
ATOM 6853 N N . LEU B 1 402 ? 16.203 21.859 -9.391 1 96.88 402 LEU B N 1
ATOM 6854 C CA . LEU B 1 402 ? 15.383 20.812 -8.797 1 96.88 402 LEU B CA 1
ATOM 6855 C C . LEU B 1 402 ? 15.031 19.75 -9.828 1 96.88 402 LEU B C 1
ATOM 6857 O O . LEU B 1 402 ? 14.891 18.578 -9.484 1 96.88 402 LEU B O 1
ATOM 6861 N N . THR B 1 403 ? 14.922 20.094 -11.07 1 94.12 403 THR B N 1
ATOM 6862 C CA . THR B 1 403 ? 14.523 19.156 -12.125 1 94.12 403 THR B CA 1
ATOM 6863 C C . THR B 1 403 ? 15.57 18.062 -12.297 1 94.12 403 THR B C 1
ATOM 6865 O O . THR B 1 403 ? 15.258 16.969 -12.773 1 94.12 403 THR B O 1
ATOM 6868 N N . THR B 1 404 ? 16.812 18.359 -11.891 1 92.44 404 THR B N 1
ATOM 6869 C CA . THR B 1 404 ? 17.891 17.391 -12.109 1 92.44 404 THR B CA 1
ATOM 6870 C C . THR B 1 404 ? 18.516 16.969 -10.781 1 92.44 404 THR B C 1
ATOM 6872 O O . THR B 1 404 ? 19.484 16.219 -10.766 1 92.44 404 THR B O 1
ATOM 6875 N N . ALA B 1 405 ? 18 17.531 -9.766 1 95.38 405 ALA B N 1
ATOM 6876 C CA . ALA B 1 405 ? 18.547 17.172 -8.461 1 95.38 405 ALA B CA 1
ATOM 6877 C C . ALA B 1 405 ? 18.438 15.672 -8.203 1 95.38 405 ALA B C 1
ATOM 6879 O O . ALA B 1 405 ? 17.422 15.062 -8.547 1 95.38 405 ALA B O 1
ATOM 6880 N N . PRO B 1 406 ? 19.516 15.086 -7.688 1 93.69 406 PRO B N 1
ATOM 6881 C CA . PRO B 1 406 ? 19.422 13.664 -7.371 1 93.69 406 PRO B CA 1
ATOM 6882 C C . PRO B 1 406 ? 18.391 13.375 -6.277 1 93.69 406 PRO B C 1
ATOM 6884 O O . PRO B 1 406 ? 18.266 14.148 -5.324 1 93.69 406 PRO B O 1
ATOM 6887 N N . ARG B 1 407 ? 17.703 12.383 -6.445 1 95.69 407 ARG B N 1
ATOM 6888 C CA . ARG B 1 407 ? 16.766 11.891 -5.43 1 95.69 407 ARG B CA 1
ATOM 6889 C C . ARG B 1 407 ? 17.469 10.938 -4.465 1 95.69 407 ARG B C 1
ATOM 6891 O O . ARG B 1 407 ? 17.891 9.852 -4.855 1 95.69 407 ARG B O 1
ATOM 6898 N N . GLN B 1 408 ? 17.516 11.258 -3.205 1 95.88 408 GLN B N 1
ATOM 6899 C CA . GLN B 1 408 ? 18.219 10.484 -2.191 1 95.88 408 GLN B CA 1
ATOM 6900 C C . GLN B 1 408 ? 17.312 9.422 -1.581 1 95.88 408 GLN B C 1
ATOM 6902 O O . GLN B 1 408 ? 16.125 9.656 -1.357 1 95.88 408 GLN B O 1
ATOM 6907 N N . ILE B 1 409 ? 17.938 8.281 -1.345 1 96.75 409 ILE B N 1
ATOM 6908 C CA . ILE B 1 409 ? 17.266 7.234 -0.576 1 96.75 409 ILE B CA 1
ATOM 6909 C C . ILE B 1 409 ? 17.484 7.48 0.917 1 96.75 409 ILE B C 1
ATOM 6911 O O . ILE B 1 409 ? 18.609 7.586 1.383 1 96.75 409 ILE B O 1
ATOM 6915 N N . TRP B 1 410 ? 16.391 7.637 1.609 1 97.25 410 TRP B N 1
ATOM 6916 C CA . TRP B 1 410 ? 16.391 7.902 3.045 1 97.25 410 TRP B CA 1
ATOM 6917 C C . TRP B 1 410 ? 16.016 6.652 3.83 1 97.25 410 TRP B C 1
ATOM 6919 O O . TRP B 1 410 ? 14.914 6.113 3.648 1 97.25 410 TRP B O 1
ATOM 6929 N N . ALA B 1 411 ? 16.922 6.152 4.695 1 96.44 411 ALA B N 1
ATOM 6930 C CA . ALA B 1 411 ? 16.703 4.938 5.48 1 96.44 411 ALA B CA 1
ATOM 6931 C C . ALA B 1 411 ? 15.977 5.25 6.781 1 96.44 411 ALA B C 1
ATOM 6933 O O . ALA B 1 411 ? 16.047 6.375 7.285 1 96.44 411 ALA B O 1
ATOM 6934 N N . THR B 1 412 ? 15.305 4.301 7.281 1 95.81 412 THR B N 1
ATOM 6935 C CA . THR B 1 412 ? 14.766 4.418 8.633 1 95.81 412 THR B CA 1
ATOM 6936 C C . THR B 1 412 ? 15.883 4.566 9.648 1 95.81 412 THR B C 1
ATOM 6938 O O . THR B 1 412 ? 17.031 4.191 9.383 1 95.81 412 THR B O 1
ATOM 6941 N N . PRO B 1 413 ? 15.516 5.066 10.773 1 93.5 413 PRO B N 1
ATOM 6942 C CA . PRO B 1 413 ? 16.578 5.324 11.75 1 93.5 413 PRO B CA 1
ATOM 6943 C C . PRO B 1 413 ? 17.344 4.062 12.141 1 93.5 413 PRO B C 1
ATOM 6945 O O . PRO B 1 413 ? 18.531 4.121 12.438 1 93.5 413 PRO B O 1
ATOM 6948 N N . ASP B 1 414 ? 16.75 2.922 12.141 1 92.44 414 ASP B N 1
ATOM 6949 C CA . ASP B 1 414 ? 17.422 1.677 12.508 1 92.44 414 ASP B CA 1
ATOM 6950 C C . ASP B 1 414 ? 18.219 1.124 11.336 1 92.44 414 ASP B C 1
ATOM 6952 O O . ASP B 1 414 ? 18.922 0.121 11.484 1 92.44 414 ASP B O 1
ATOM 6956 N N . GLY B 1 415 ? 18.125 1.731 10.18 1 91.94 415 GLY B N 1
ATOM 6957 C CA . GLY B 1 415 ? 18.891 1.341 9.008 1 91.94 415 GLY B CA 1
ATOM 6958 C C . GLY B 1 415 ? 18.359 0.091 8.336 1 91.94 415 GLY B C 1
ATOM 6959 O O . GLY B 1 415 ? 18.969 -0.421 7.395 1 91.94 415 GLY B O 1
ATOM 6960 N N . GLU B 1 416 ? 17.188 -0.342 8.68 1 91.56 416 GLU B N 1
ATOM 6961 C CA . GLU B 1 416 ? 16.734 -1.66 8.25 1 91.56 416 GLU B CA 1
ATOM 6962 C C . GLU B 1 416 ? 15.797 -1.557 7.047 1 91.56 416 GLU B C 1
ATOM 6964 O O . GLU B 1 416 ? 15.57 -2.543 6.34 1 91.56 416 GLU B O 1
ATOM 6969 N N . ASP B 1 417 ? 15.266 -0.383 6.863 1 95 417 ASP B N 1
ATOM 6970 C CA . ASP B 1 417 ? 14.281 -0.208 5.805 1 95 417 ASP B CA 1
ATOM 6971 C C . ASP B 1 417 ? 14.453 1.14 5.109 1 95 417 ASP B C 1
ATOM 6973 O O . ASP B 1 417 ? 15.211 1.994 5.578 1 95 417 ASP B O 1
ATOM 6977 N N . VAL B 1 418 ? 13.82 1.274 3.947 1 97.38 418 VAL B N 1
ATOM 6978 C CA . VAL B 1 418 ? 13.766 2.557 3.252 1 97.38 418 VAL B CA 1
ATOM 6979 C C . VAL B 1 418 ? 12.617 3.396 3.807 1 97.38 418 VAL B C 1
ATOM 6981 O O . VAL B 1 418 ? 11.453 2.996 3.727 1 97.38 418 VAL B O 1
ATOM 6984 N N . ALA B 1 419 ? 12.883 4.547 4.367 1 97.88 419 ALA B N 1
ATOM 6985 C CA . ALA B 1 419 ? 11.875 5.445 4.93 1 97.88 419 ALA B CA 1
ATOM 6986 C C . ALA B 1 419 ? 11.172 6.227 3.828 1 97.88 419 ALA B C 1
ATOM 6988 O O . ALA B 1 419 ? 9.961 6.473 3.91 1 97.88 419 ALA B O 1
ATOM 6989 N N . GLY B 1 420 ? 11.969 6.598 2.863 1 98.06 420 GLY B N 1
ATOM 6990 C CA . GLY B 1 420 ? 11.43 7.395 1.774 1 98.06 420 GLY B CA 1
ATOM 6991 C C . GLY B 1 420 ? 12.5 7.988 0.878 1 98.06 420 GLY B C 1
ATOM 6992 O O . GLY B 1 420 ? 13.602 7.441 0.772 1 98.06 420 GLY B O 1
ATOM 6993 N N . TYR B 1 421 ? 12.117 9.016 0.145 1 98.12 421 TYR B N 1
ATOM 6994 C CA . TYR B 1 421 ? 12.992 9.656 -0.833 1 98.12 421 TYR B CA 1
ATOM 6995 C C . TYR B 1 421 ? 12.977 11.172 -0.669 1 98.12 421 TYR B C 1
ATOM 6997 O O . TYR B 1 421 ? 11.938 11.758 -0.346 1 98.12 421 TYR B O 1
ATOM 7005 N N . VAL B 1 422 ? 14.141 11.781 -0.942 1 98 422 VAL B N 1
ATOM 7006 C CA . VAL B 1 422 ? 14.281 13.195 -0.636 1 98 422 VAL B CA 1
ATOM 7007 C C . VAL B 1 422 ? 15.023 13.898 -1.771 1 98 422 VAL B C 1
ATOM 7009 O O . VAL B 1 422 ? 16.031 13.398 -2.273 1 98 422 VAL B O 1
ATOM 7012 N N . LYS B 1 423 ? 14.508 15.008 -2.199 1 96.81 423 LYS B N 1
ATOM 7013 C CA . LYS B 1 423 ? 15.211 15.961 -3.051 1 96.81 423 LYS B CA 1
ATOM 7014 C C . LYS B 1 423 ? 15.422 17.281 -2.326 1 96.81 423 LYS B C 1
ATOM 7016 O O . LYS B 1 423 ? 14.516 17.797 -1.658 1 96.81 423 LYS B O 1
ATOM 7021 N N . GLN B 1 424 ? 16.609 17.781 -2.471 1 96.38 424 GLN B N 1
ATOM 7022 C CA . GLN B 1 424 ? 16.938 19.047 -1.812 1 96.38 424 GLN B CA 1
ATOM 7023 C C . GLN B 1 424 ? 17.672 19.984 -2.768 1 96.38 424 GLN B C 1
ATOM 7025 O O . GLN B 1 424 ? 18.562 19.562 -3.504 1 96.38 424 GLN B O 1
ATOM 7030 N N . VAL B 1 425 ? 17.234 21.188 -2.816 1 97 425 VAL B N 1
ATOM 7031 C CA . VAL B 1 425 ? 17.891 22.281 -3.521 1 97 425 VAL B CA 1
ATOM 7032 C C . VAL B 1 425 ? 17.797 23.547 -2.684 1 97 425 VAL B C 1
ATOM 7034 O O . VAL B 1 425 ? 16.703 24.047 -2.402 1 97 425 VAL B O 1
ATOM 7037 N N . GLY B 1 426 ? 18.969 24.047 -2.221 1 93.62 426 GLY B N 1
ATOM 7038 C CA . GLY B 1 426 ? 18.938 25.219 -1.35 1 93.62 426 GLY B CA 1
ATOM 7039 C C . GLY B 1 426 ? 18.172 24.984 -0.065 1 93.62 426 GLY B C 1
ATOM 7040 O O . GLY B 1 426 ? 18.438 24.016 0.65 1 93.62 426 GLY B O 1
ATOM 7041 N N . ASN B 1 427 ? 17.156 25.891 0.113 1 92.44 427 ASN B N 1
ATOM 7042 C CA . ASN B 1 427 ? 16.359 25.812 1.334 1 92.44 427 ASN B CA 1
ATOM 7043 C C . ASN B 1 427 ? 15.141 24.922 1.152 1 92.44 427 ASN B C 1
ATOM 7045 O O . ASN B 1 427 ? 14.328 24.781 2.07 1 92.44 427 ASN B O 1
ATOM 7049 N N . PHE B 1 428 ? 15.047 24.297 -0.009 1 98.25 428 PHE B N 1
ATOM 7050 C CA . PHE B 1 428 ? 13.844 23.531 -0.313 1 98.25 428 PHE B CA 1
ATOM 7051 C C . PHE B 1 428 ? 14.102 22.031 -0.14 1 98.25 428 PHE B C 1
ATOM 7053 O O . PHE B 1 428 ? 15.141 21.531 -0.559 1 98.25 428 PHE B O 1
ATOM 7060 N N . THR B 1 429 ? 13.172 21.344 0.5 1 98.38 429 THR B N 1
ATOM 7061 C CA . THR B 1 429 ? 13.219 19.906 0.697 1 98.38 429 THR B CA 1
ATOM 7062 C C . THR B 1 429 ? 11.891 19.266 0.302 1 98.38 429 THR B C 1
ATOM 7064 O O . THR B 1 429 ? 10.836 19.641 0.812 1 98.38 429 THR B O 1
ATOM 7067 N N . GLU B 1 430 ? 11.906 18.359 -0.613 1 98.5 430 GLU B N 1
ATOM 7068 C CA . GLU B 1 430 ? 10.766 17.516 -0.978 1 98.5 430 GLU B CA 1
ATOM 7069 C C . GLU B 1 430 ? 10.938 16.094 -0.444 1 98.5 430 GLU B C 1
ATOM 7071 O O . GLU B 1 430 ? 11.984 15.477 -0.646 1 98.5 430 GLU B O 1
ATOM 7076 N N . VAL B 1 431 ? 9.883 15.547 0.212 1 98.62 431 VAL B N 1
ATOM 7077 C CA . VAL B 1 431 ? 10.023 14.234 0.83 1 98.62 431 VAL B CA 1
ATOM 7078 C C . VAL B 1 431 ? 8.828 13.359 0.469 1 98.62 431 VAL B C 1
ATOM 7080 O O . VAL B 1 431 ? 7.68 13.789 0.564 1 98.62 431 VAL B O 1
ATOM 7083 N N . LEU B 1 432 ? 9.086 12.18 0.017 1 98.75 432 LEU B N 1
ATOM 7084 C CA . LEU B 1 432 ? 8.086 11.125 -0.034 1 98.75 432 LEU B CA 1
ATOM 7085 C C . LEU B 1 432 ? 8.266 10.141 1.117 1 98.75 432 LEU B C 1
ATOM 7087 O O . LEU B 1 432 ? 9.375 9.641 1.339 1 98.75 432 LEU B O 1
ATOM 7091 N N . ILE B 1 433 ? 7.211 9.883 1.869 1 98.81 433 ILE B N 1
ATOM 7092 C CA . ILE B 1 433 ? 7.246 8.945 2.988 1 98.81 433 ILE B CA 1
ATOM 7093 C C . ILE B 1 433 ? 6.602 7.625 2.578 1 98.81 433 ILE B C 1
ATOM 7095 O O . ILE B 1 433 ? 5.406 7.574 2.279 1 98.81 433 ILE B O 1
ATOM 7099 N N . ARG B 1 434 ? 7.375 6.586 2.578 1 98.56 434 ARG B N 1
ATOM 7100 C CA . ARG B 1 434 ? 6.828 5.266 2.268 1 98.56 434 ARG B CA 1
ATOM 7101 C C . ARG B 1 434 ? 5.918 4.773 3.389 1 98.56 434 ARG B C 1
ATOM 7103 O O . ARG B 1 434 ? 6.152 5.074 4.562 1 98.56 434 ARG B O 1
ATOM 7110 N N . ASN B 1 435 ? 4.875 3.979 2.977 1 98.5 435 ASN B N 1
ATOM 7111 C CA . ASN B 1 435 ? 3.967 3.293 3.891 1 98.5 435 ASN B CA 1
ATOM 7112 C C . ASN B 1 435 ? 3.188 4.281 4.754 1 98.5 435 ASN B C 1
ATOM 7114 O O . ASN B 1 435 ? 2.922 4.016 5.926 1 98.5 435 ASN B O 1
ATOM 7118 N N . ALA B 1 436 ? 2.926 5.473 4.207 1 98.81 436 ALA B N 1
ATOM 7119 C CA . ALA B 1 436 ? 2.152 6.496 4.906 1 98.81 436 ALA B CA 1
ATOM 7120 C C . ALA B 1 436 ? 1.071 7.082 4.004 1 98.81 436 ALA B C 1
ATOM 7122 O O . ALA B 1 436 ? 1.271 7.215 2.793 1 98.81 436 ALA B O 1
ATOM 7123 N N . GLY B 1 437 ? -0.07 7.383 4.602 1 98.62 437 GLY B N 1
ATOM 7124 C CA . GLY B 1 437 ? -1.138 8.086 3.91 1 98.62 437 GLY B CA 1
ATOM 7125 C C . GLY B 1 437 ? -1.153 9.578 4.195 1 98.62 437 GLY B C 1
ATOM 7126 O O . GLY B 1 437 ? -0.097 10.203 4.312 1 98.62 437 GLY B O 1
ATOM 7127 N N . HIS B 1 438 ? -2.355 10.102 4.184 1 98.62 438 HIS B N 1
ATOM 7128 C CA . HIS B 1 438 ? -2.59 11.531 4.375 1 98.62 438 HIS B CA 1
ATOM 7129 C C . HIS B 1 438 ? -2.15 11.977 5.766 1 98.62 438 HIS B C 1
ATOM 7131 O O . HIS B 1 438 ? -1.611 13.07 5.93 1 98.62 438 HIS B O 1
ATOM 7137 N N . MET B 1 439 ? -2.43 11.117 6.754 1 98.44 439 MET B N 1
ATOM 7138 C CA . MET B 1 439 ? -1.974 11.367 8.117 1 98.44 439 MET B CA 1
ATOM 7139 C C . MET B 1 439 ? -0.633 10.688 8.375 1 98.44 439 MET B C 1
ATOM 7141 O O . MET B 1 439 ? -0.542 9.781 9.203 1 98.44 439 MET B O 1
ATOM 7145 N N . SER B 1 440 ? 0.364 11.25 7.785 1 98.69 440 SER B N 1
ATOM 7146 C CA . SER B 1 440 ? 1.667 10.602 7.703 1 98.69 440 SER B CA 1
ATOM 7147 C C . SER B 1 440 ? 2.277 10.414 9.086 1 98.69 440 SER B C 1
ATOM 7149 O O . SER B 1 440 ? 2.848 9.359 9.383 1 98.69 440 SER B O 1
ATOM 7151 N N . PRO B 1 441 ? 2.191 11.461 10.008 1 98.44 441 PRO B N 1
ATOM 7152 C CA . PRO B 1 441 ? 2.775 11.242 11.336 1 98.44 441 PRO B CA 1
ATOM 7153 C C . PRO B 1 441 ? 2.08 10.117 12.102 1 98.44 441 PRO B C 1
ATOM 7155 O O . PRO B 1 441 ? 2.693 9.484 12.969 1 98.44 441 PRO B O 1
ATOM 7158 N N . HIS B 1 442 ? 0.776 9.953 11.797 1 98.12 442 HIS B N 1
ATOM 7159 C CA . HIS B 1 442 ? 0.053 8.836 12.406 1 98.12 442 HIS B CA 1
ATOM 7160 C C . HIS B 1 442 ? 0.56 7.5 11.875 1 98.12 442 HIS B C 1
ATOM 7162 O O . HIS B 1 442 ? 0.757 6.559 12.641 1 98.12 442 HIS B O 1
ATOM 7168 N N . ASP B 1 443 ? 0.785 7.43 10.617 1 98.31 443 ASP B N 1
ATOM 7169 C CA . ASP B 1 443 ? 1.105 6.176 9.938 1 98.31 443 ASP B CA 1
ATOM 7170 C C . ASP B 1 443 ? 2.557 5.773 10.18 1 98.31 443 ASP B C 1
ATOM 7172 O O . ASP B 1 443 ? 2.881 4.586 10.219 1 98.31 443 ASP B O 1
ATOM 7176 N N . GLN B 1 444 ? 3.463 6.781 10.266 1 98.31 444 GLN B N 1
ATOM 7177 C CA . GLN B 1 444 ? 4.895 6.543 10.422 1 98.31 444 GLN B CA 1
ATOM 7178 C C . GLN B 1 444 ? 5.5 7.488 11.453 1 98.31 444 GLN B C 1
ATOM 7180 O O . GLN B 1 444 ? 6.344 8.32 11.117 1 98.31 444 GLN B O 1
ATOM 7185 N N . PRO B 1 445 ? 5.188 7.289 12.711 1 98.19 445 PRO B N 1
ATOM 7186 C CA . PRO B 1 445 ? 5.602 8.25 13.734 1 98.19 445 PRO B CA 1
ATOM 7187 C C . PRO B 1 445 ? 7.121 8.359 13.867 1 98.19 445 PRO B C 1
ATOM 7189 O O . PRO B 1 445 ? 7.66 9.461 13.977 1 98.19 445 PRO B O 1
ATOM 7192 N N . VAL B 1 446 ? 7.855 7.199 13.812 1 97.94 446 VAL B N 1
ATOM 7193 C CA . VAL B 1 446 ? 9.305 7.195 13.977 1 97.94 446 VAL B CA 1
ATOM 7194 C C . VAL B 1 446 ? 9.961 7.914 12.797 1 97.94 446 VAL B C 1
ATOM 7196 O O . VAL B 1 446 ? 10.859 8.734 12.984 1 97.94 446 VAL B O 1
ATOM 7199 N N . VAL B 1 447 ? 9.516 7.609 11.641 1 97.88 447 VAL B N 1
ATOM 7200 C CA . VAL B 1 447 ? 10.062 8.172 10.414 1 97.88 447 VAL B CA 1
ATOM 7201 C C . VAL B 1 447 ? 9.805 9.68 10.375 1 97.88 447 VAL B C 1
ATOM 7203 O O . VAL B 1 447 ? 10.688 10.453 9.992 1 97.88 447 VAL B O 1
ATOM 7206 N N . LEU B 1 448 ? 8.656 10.125 10.773 1 98.56 448 LEU B N 1
ATOM 7207 C CA . LEU B 1 448 ? 8.305 11.539 10.695 1 98.56 448 LEU B CA 1
ATOM 7208 C C . LEU B 1 448 ? 9.07 12.344 11.742 1 98.56 448 LEU B C 1
ATOM 7210 O O . LEU B 1 448 ? 9.414 13.5 11.508 1 98.56 448 LEU B O 1
ATOM 7214 N N . LEU B 1 449 ? 9.289 11.789 12.922 1 98.25 449 LEU B N 1
ATOM 7215 C CA . LEU B 1 449 ? 10.133 12.484 13.883 1 98.25 449 LEU B CA 1
ATOM 7216 C C . LEU B 1 449 ? 11.547 12.656 13.336 1 98.25 449 LEU B C 1
ATOM 7218 O O . LEU B 1 449 ? 12.141 13.727 13.453 1 98.25 449 LEU B O 1
ATOM 7222 N N . ASP B 1 450 ? 12.086 11.57 12.742 1 97.44 450 ASP B N 1
ATOM 7223 C CA . ASP B 1 450 ? 13.414 11.648 12.133 1 97.44 450 ASP B CA 1
ATOM 7224 C C . ASP B 1 450 ? 13.461 12.727 11.055 1 97.44 450 ASP B C 1
ATOM 7226 O O . ASP B 1 450 ? 14.43 13.484 10.969 1 97.44 450 ASP B O 1
ATOM 7230 N N . MET B 1 451 ? 12.445 12.773 10.211 1 98.31 451 MET B N 1
ATOM 7231 C CA . MET B 1 451 ? 12.328 13.773 9.156 1 98.31 451 MET B CA 1
ATOM 7232 C C . MET B 1 451 ? 12.398 15.188 9.742 1 98.31 451 MET B C 1
ATOM 7234 O O . MET B 1 451 ? 13.164 16.031 9.266 1 98.31 451 MET B O 1
ATOM 7238 N N . MET B 1 452 ? 11.633 15.453 10.812 1 98.38 452 MET B N 1
ATOM 7239 C CA . MET B 1 452 ? 11.562 16.781 11.406 1 98.38 452 MET B CA 1
ATOM 7240 C C . MET B 1 452 ? 12.906 17.188 12.008 1 98.38 452 MET B C 1
ATOM 7242 O O . MET B 1 452 ? 13.344 18.328 11.859 1 98.38 452 MET B O 1
ATOM 7246 N N . VAL B 1 453 ? 13.492 16.219 12.695 1 97.19 453 VAL B N 1
ATOM 7247 C CA . VAL B 1 453 ? 14.789 16.5 13.312 1 97.19 453 VAL B CA 1
ATOM 7248 C C . VAL B 1 453 ? 15.805 16.859 12.234 1 97.19 453 VAL B C 1
ATOM 7250 O O . VAL B 1 453 ? 16.516 17.859 12.359 1 97.19 453 VAL B O 1
ATOM 7253 N N . LYS B 1 454 ? 15.836 16.141 11.172 1 97.12 454 LYS B N 1
ATOM 7254 C CA . LYS B 1 454 ? 16.781 16.391 10.094 1 97.12 454 LYS B CA 1
ATOM 7255 C C . LYS B 1 454 ? 16.484 17.703 9.383 1 97.12 454 LYS B C 1
ATOM 7257 O O . LYS B 1 454 ? 17.391 18.453 9.047 1 97.12 454 LYS B O 1
ATOM 7262 N N . PHE B 1 455 ? 15.25 17.984 9.141 1 98.25 455 PHE B N 1
ATOM 7263 C CA . PHE B 1 455 ? 14.836 19.219 8.492 1 98.25 455 PHE B CA 1
ATOM 7264 C C . PHE B 1 455 ? 15.242 20.422 9.32 1 98.25 455 PHE B C 1
ATOM 7266 O O . PHE B 1 455 ? 15.859 21.359 8.797 1 98.25 455 PHE B O 1
ATOM 7273 N N . VAL B 1 456 ? 14.906 20.375 10.625 1 97.81 456 VAL B N 1
ATOM 7274 C CA . VAL B 1 456 ? 15.109 21.516 11.508 1 97.81 456 VAL B CA 1
ATOM 7275 C C . VAL B 1 456 ? 16.594 21.703 11.789 1 97.81 456 VAL B C 1
ATOM 7277 O O . VAL B 1 456 ? 17.109 22.828 11.727 1 97.81 456 VAL B O 1
ATOM 7280 N N . ASP B 1 457 ? 17.344 20.609 11.953 1 94.94 457 ASP B N 1
ATOM 7281 C CA . ASP B 1 457 ? 18.75 20.688 12.336 1 94.94 457 ASP B CA 1
ATOM 7282 C C . ASP B 1 457 ? 19.641 20.797 11.102 1 94.94 457 ASP B C 1
ATOM 7284 O O . ASP B 1 457 ? 20.844 21.062 11.227 1 94.94 457 ASP B O 1
ATOM 7288 N N . GLY B 1 458 ? 19.094 20.578 10 1 93.94 458 GLY B N 1
ATOM 7289 C CA . GLY B 1 458 ? 19.891 20.641 8.781 1 93.94 458 GLY B CA 1
ATOM 7290 C C . GLY B 1 458 ? 20.797 19.438 8.609 1 93.94 458 GLY B C 1
ATOM 7291 O O . GLY B 1 458 ? 21.938 19.578 8.141 1 93.94 458 GLY B O 1
ATOM 7292 N N . LYS B 1 459 ? 20.328 18.328 9.062 1 92.12 459 LYS B N 1
ATOM 7293 C CA . LYS B 1 459 ? 21.094 17.094 8.898 1 92.12 459 LYS B CA 1
ATOM 7294 C C . LYS B 1 459 ? 20.734 16.406 7.586 1 92.12 459 LYS B C 1
ATOM 7296 O O . LYS B 1 459 ? 19.625 16.547 7.07 1 92.12 459 LYS B O 1
ATOM 7301 N N . PRO B 1 460 ? 21.656 15.688 7.102 1 90.31 460 PRO B N 1
ATOM 7302 C CA . PRO B 1 460 ? 21.391 14.992 5.836 1 90.31 460 PRO B CA 1
ATOM 7303 C C . PRO B 1 460 ? 20.406 13.836 5.996 1 90.31 460 PRO B C 1
ATOM 7305 O O . PRO B 1 460 ? 20.359 13.195 7.047 1 90.31 460 PRO B O 1
ATOM 7308 N N . PHE B 1 461 ? 19.609 13.617 5 1 90.5 461 PHE B N 1
ATOM 7309 C CA . PHE B 1 461 ? 18.719 12.461 4.93 1 90.5 461 PHE B CA 1
ATOM 7310 C C . PHE B 1 461 ? 19.469 11.227 4.453 1 90.5 461 PHE B C 1
ATOM 7312 O O . PHE B 1 461 ? 18.875 10.164 4.25 1 90.5 461 PHE B O 1
ATOM 7319 N N . SER B 1 462 ? 20.828 11.25 4.465 1 72.94 462 SER B N 1
ATOM 7320 C CA . SER B 1 462 ? 21.641 10.188 3.877 1 72.94 462 SER B CA 1
ATOM 7321 C C . SER B 1 462 ? 21.609 8.93 4.738 1 72.94 462 SER B C 1
ATOM 7323 O O . SER B 1 462 ? 21.516 9.008 5.965 1 72.94 462 SER B O 1
ATOM 7325 N N . GLY B 1 463 ? 20.984 7.758 4.465 1 61.53 463 GLY B N 1
ATOM 7326 C CA . GLY B 1 463 ? 21.188 6.5 5.164 1 61.53 463 GLY B CA 1
ATOM 7327 C C . GLY B 1 463 ? 21.625 5.371 4.25 1 61.53 463 GLY B C 1
ATOM 7328 O O . GLY B 1 463 ? 21.328 5.387 3.053 1 61.53 463 GLY B O 1
ATOM 7329 N N . LEU B 1 464 ? 22.766 4.922 4.492 1 57.06 464 LEU B N 1
ATOM 7330 C CA . LEU B 1 464 ? 23.203 3.74 3.756 1 57.06 464 LEU B CA 1
ATOM 7331 C C . LEU B 1 464 ? 22.203 2.6 3.91 1 57.06 464 LEU B C 1
ATOM 7333 O O . LEU B 1 464 ? 21.703 2.355 5.008 1 57.06 464 LEU B O 1
ATOM 7337 N N . ILE B 1 465 ? 21.312 2.488 2.959 1 51.81 465 ILE B N 1
ATOM 7338 C CA . ILE B 1 465 ? 20.641 1.197 2.92 1 51.81 465 ILE B CA 1
ATOM 7339 C C . ILE B 1 465 ? 21.5 0.187 2.16 1 51.81 465 ILE B C 1
ATOM 7341 O O . ILE B 1 465 ? 22.078 0.511 1.119 1 51.81 465 ILE B O 1
#

Radius of gyration: 32.01 Å; Cα contacts (8 Å, |Δi|>4): 2103; chains: 2; bounding box: 115×99×72 Å

Solvent-accessible surface area (backbone atoms only — not comparable to full-atom values): 46667 Å² total; per-residue (Å²): 136,93,75,83,82,70,79,76,67,79,73,78,76,75,77,68,76,70,72,67,60,73,76,66,80,63,54,61,82,62,17,41,61,58,40,68,41,44,68,34,54,76,70,63,39,32,70,62,42,50,62,68,20,43,45,49,62,70,66,91,37,83,77,71,74,33,34,27,28,28,35,62,52,33,76,92,36,49,19,26,33,28,39,45,33,29,57,12,70,72,43,55,68,66,27,43,31,36,38,41,30,34,17,70,56,11,15,21,14,60,49,45,31,42,49,32,39,28,55,39,31,39,37,89,90,31,51,61,37,76,45,93,58,37,46,34,53,66,20,19,38,37,30,35,16,36,40,46,41,2,17,64,8,31,49,76,32,82,84,42,46,38,50,46,66,66,48,41,26,51,38,49,51,44,40,50,43,52,48,39,63,54,42,56,76,50,40,81,22,46,28,30,40,23,22,27,32,40,10,25,34,52,32,35,43,32,50,44,49,64,72,65,53,78,85,56,96,55,74,74,42,74,49,30,38,39,26,34,22,41,54,28,36,46,71,50,45,51,75,53,25,65,44,39,32,48,58,62,58,36,54,72,67,56,23,50,52,45,46,54,52,34,54,52,32,37,52,28,38,77,68,67,35,18,44,62,21,44,67,51,46,21,38,42,63,69,40,83,86,34,80,82,20,50,46,30,72,65,47,64,31,74,32,45,45,29,71,86,34,43,52,72,66,69,70,74,52,21,51,56,62,31,60,66,33,42,55,38,16,38,21,43,24,43,17,83,59,65,62,30,66,64,19,64,66,38,37,60,45,29,43,62,45,62,45,49,66,34,51,71,36,44,45,64,41,50,81,77,26,35,32,36,44,33,20,15,46,38,13,58,78,46,22,44,53,27,52,49,45,38,59,72,65,51,66,57,94,50,45,72,58,50,76,69,45,69,69,40,51,20,32,29,94,85,45,81,42,64,36,30,38,38,36,66,46,91,44,35,36,42,37,42,32,55,76,10,16,50,57,31,39,50,56,33,40,69,56,45,48,52,50,49,52,25,63,74,70,68,47,77,65,76,34,78,111,137,94,74,83,84,76,78,78,67,79,74,76,77,75,77,67,76,72,73,67,61,73,77,67,81,63,54,61,81,62,16,40,61,58,39,69,41,44,69,33,53,76,69,64,40,32,70,59,42,50,61,69,20,42,46,50,63,70,65,90,38,83,76,71,74,32,35,28,28,29,35,61,53,33,77,91,37,48,20,25,34,28,38,44,35,30,58,12,70,73,42,56,68,65,26,42,32,37,38,41,30,34,17,71,56,11,15,21,14,60,48,45,32,43,50,31,40,28,56,39,31,39,38,88,89,32,52,61,37,77,45,91,59,39,45,35,53,65,21,19,39,37,29,34,17,38,42,44,41,2,17,66,8,32,49,74,33,80,84,42,47,37,50,47,64,67,48,39,26,52,40,51,50,44,39,49,42,51,49,39,64,54,43,56,76,53,40,82,22,45,29,31,41,22,23,26,32,40,9,25,35,52,31,33,44,32,52,45,49,63,72,65,53,78,84,56,95,54,74,73,42,74,48,31,39,39,26,34,23,41,54,29,38,46,71,49,45,52,75,53,26,64,43,38,32,48,60,60,59,36,52,70,68,56,24,50,51,44,44,54,51,34,54,51,32,36,52,28,38,76,68,67,35,19,45,61,20,43,67,50,45,22,38,42,63,70,40,82,86,34,80,82,21,50,46,29,71,65,47,65,30,77,33,45,46,29,70,87,36,41,51,72,66,70,70,76,54,21,51,58,61,32,59,67,33,42,55,40,17,36,21,44,24,44,18,85,60,64,62,30,65,63,18,63,68,36,38,62,44,29,43,61,45,62,45,50,67,35,51,70,37,44,43,65,41,50,80,76,27,36,33,36,44,33,19,14,45,39,14,59,78,46,23,43,54,28,53,48,44,38,59,74,66,52,66,57,94,50,45,72,58,52,77,68,43,70,69,42,50,20,30,30,94,86,46,80,42,64,35,30,38,36,36,67,46,91,46,37,37,41,35,41,32,54,75,9,16,50,57,31,39,48,56,32,39,67,57,44,46,52,50,50,52,25,63,75,70,67,46,77,64,77,34,79,108

Nearest PDB structures (foldseek):
  4cib-assembly1_A-2  TM=8.017E-01  e=8.145E-31  Homo sapiens
  6wia-assembly1_A-2  TM=8.071E-01  e=1.204E-30  Homo sapiens
  4cia-assembly1_A-2  TM=8.008E-01  e=1.882E-30  Homo sapiens
  1ivy-assembly1_B  TM=8.040E-01  e=2.456E-29  Homo sapiens
  1ivy-assembly1_A  TM=7.864E-01  e=5.751E-30  Homo sapiens

Foldseek 3Di:
DPDCPPPPPPPPPPPPPPPPLVLPPPDLVLQDAADEQAVCLVVVVLVVSQVVQWFDDLPPEDDQTWGWHWYQLDPVFQWIKIKIKGQAPPDRLAFAEEEEDEPQPQFFLVLCQAQFAHQWHADLVGDIYGDPFHLSNRYIYMTIRDDQNHFLTHTNHLVLQDQELVSRLSSVLSVVLSVCSSVVSCLPYEYEYEYFACVLQNRLSNVLCLVPPDPGSGNHNYFEYEYELYPFAQLLQQQLLVVCPVVPQADPVLSVVSVVLNVVLNVCVVVVNQLVSCVSVCQQPVVLPDPDHVSCVRRVAPDFQFVVHSYDDPSSCSNVVSCSDSSNSNSNSSRSRTGGRGGSSSCVSHSRCSNPHSLVSCLVCQAPHAYEYEYECRGSSRHPVSVVSSLQPRDHPCNVVQVPFDKAFAAQPVLPGTQWIWGDDPRYIYTYGYQAGSSRSSRPVRSVSVVVCCNVVVHDSHGDD/DPDDPPPPPPPDPPPPPPLPLVLPPPDLVLQDAADEQAVCLVVVVLVVSQVVQWFDDLPPEDDQTWGWHWYQLDPVFQWIKIKIKGAAPPCRLAFAEEEEDEPQPQFFLVLCQAQFAHQWHADLVGDIYGDPFHLSNRYIYMTIRDDQNHFLTHTNHLVLQDQELVSRLSSVLSVVLSVCSSVVSCLQYEYEYEYEACVLQNRLSNVLCLVPPDPRSGNHNYFEYEYELYPFAQLLQQQLLVVCPVVPQADPVLSVV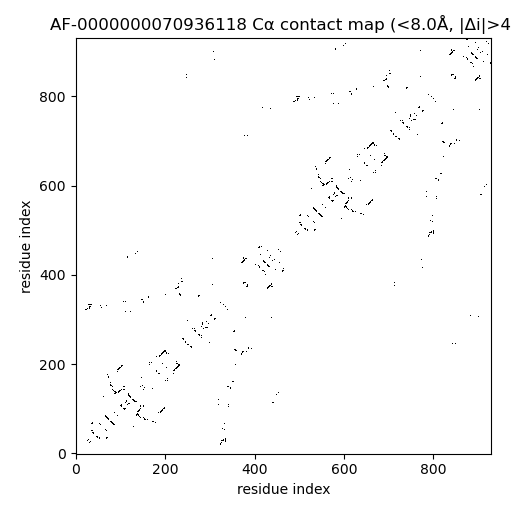SVVLSVVLNVCVVVVNQLVSCVSVCQQPVVLPDPDHVSCVRRVAPDFQFVVHSYDDPSSCSNVVSCSDSSNSNSNSSRSRTGGRGGSSSCVSHSRCSNPHSLVSCLVCQAPHAYEYEYECRGSSRHPVSVVSSLQPRDHPCNVVQVPFDKAFAAQPVLPGTQWIWGDDVRYIYTYGYQAGSSRSSRPVRSVSVVVCCNVVVHDSHGDD

Secondary structure (DSSP, 8-state):
---------------------------HHHH----B-HHHHHTT-HHHHHHHHB----SSSPPPP-EEEEEEEETTTTEEEEEEEE--SS-TTTSPEEEEE--TTTB-THHHHHHTSSSEEE-TTS-EEE-SS-GGGTSEEEEE--STTSBT-B-SSGGGS--SHHHHHHHHHHHHHHHHHH-GGGTTSPEEEEEETTHHHHHHHHHHHHHH-SS-SS---EEEEEEES----GGGS--HHHHHHHTTSS-HHHHHHHHHHHHHHHHHHHTT-HHHHHHHHIIIII-SSSSS-HHHHHH--S--SSTT-SS--GGGGHHHHHHHSHHHHHHHT-TT---BSB-HHHHHHHGGGTT---HHHHHHHHTTSEEEEEEETT-STT-HHHHHHHHTT--STTHHHHHHPPPEEEE-TTSSSEEEEEEEETTEEEEEETT--SSHHHH-HHHHHHHHHHHHHT-------/---------------------------HHHH----B-HHHHHTT-HHHHHHHTB----SSSPPPP-EEEEEEEETTTTEEEEEEEE--SS-TTTSPEEEEE--TTTB-THHHHHHTSSSEEE-TTS-EEE-SS-GGGTSEEEEE--STTSBT-B-SSGGGS--SHHHHHHHHHHHHHHHHHH-GGGTTSPEEEEEETTHHHHHHHHHHHHHH-SS-SS---EEEEEEES----GGGS--HHHHHHHTTSS-HHHHHHHHHHHHHHHHHHHTT-HHHHHHHHIIIII-SSSSS-HHHHHH--S--SSTT-SS--GGGGHHHHHHHSHHHHHHHT-TT---BSB-HHHHHHHGGGTT---HHHHHHHTTTSEEEEEEETT-STT-HHHHHHHHTT--STTHHHHHHPPPEEEEPTTSSSEEEEEEEETTEEEEEETT--SSHHHH-HHHHHHHHHHHHHT-------

Organism: Ixodes scapularis (NCBI:txid6945)

InterPro domains:
  IPR001563 Peptidase S10, serine carboxypeptidase [PF00450] (63-458)
  IPR001563 Peptidase S10, serine carboxypeptidase [PR00724] (144-154)
  IPR001563 Peptidase S10, serine carboxypeptidase [PR00724] (179-204)
  IPR001563 Peptidase S10, serine carboxypeptidase [PR00724] (428-441)
  IPR001563 Peptidase S10, serine carboxypeptidase [PTHR11802] (64-445)
  IPR018202 Serine carboxypeptidase, serine active site [PS00131] (193-200)
  IPR029058 Alpha/Beta hydrolase fold [G3DSA:3.40.50.1820] (47-462)
  IPR029058 Alpha/Beta hydrolase fold [SSF53474] (60-461)

pLDDT: mean 92.76, std 16.4, range [18.45, 98.94]